Protein AF-0000000073338616 (afdb_homodimer)

Solvent-accessible surface area (backbone atoms only — not comparable to full-atom values): 48712 Å² total; per-residue (Å²): 132,84,77,79,71,78,73,76,82,76,60,36,50,66,53,36,49,52,51,50,52,51,29,48,53,42,44,72,71,44,60,38,63,40,71,64,49,29,47,50,42,41,52,28,52,43,48,50,47,70,75,36,46,68,61,51,37,50,21,42,26,72,34,26,40,39,27,63,56,53,41,44,52,71,22,52,46,48,40,41,49,54,34,52,51,46,61,71,43,41,71,65,68,59,46,63,42,81,29,71,71,54,80,80,52,50,64,52,50,32,31,36,37,63,33,46,58,44,40,33,39,36,37,20,33,50,67,50,46,66,30,55,43,43,48,61,45,49,15,33,36,67,28,23,33,18,38,37,38,30,45,24,61,71,19,50,48,42,34,51,48,48,58,58,47,45,57,75,52,38,60,53,71,42,46,40,66,48,74,52,51,70,65,33,50,51,20,50,48,72,49,84,44,50,28,37,39,37,37,48,51,58,72,60,47,28,51,52,39,36,41,25,14,78,56,51,29,50,68,33,34,39,32,24,37,60,5,42,28,35,47,53,69,88,54,66,56,67,61,54,36,53,37,50,43,39,27,20,41,60,32,56,22,9,39,35,52,57,16,50,40,32,35,38,26,25,66,85,42,44,60,59,48,51,53,46,39,53,55,51,46,34,65,35,37,39,92,55,45,78,72,30,71,69,43,27,31,46,62,42,68,67,60,41,50,53,54,50,51,39,45,62,36,70,76,40,46,77,24,54,78,39,67,71,50,73,37,76,93,70,29,34,61,26,68,23,36,27,51,61,50,57,74,85,36,71,61,60,71,50,61,66,64,35,38,55,38,41,30,36,68,37,91,45,71,73,54,50,51,59,59,52,63,72,50,69,30,11,23,24,36,29,40,35,63,74,50,65,68,58,52,53,49,46,69,74,66,50,67,36,10,24,38,28,32,45,50,52,63,60,58,76,76,28,50,63,35,51,47,33,19,35,54,64,1,18,35,55,46,26,45,58,64,40,18,28,49,67,34,31,40,67,24,18,36,31,40,42,53,84,63,80,77,57,70,66,80,42,58,63,80,45,72,68,35,42,48,40,50,52,19,48,73,63,72,39,65,67,42,36,57,38,28,76,69,73,69,110,132,87,76,78,71,76,72,76,81,77,60,37,50,67,53,38,50,52,51,52,51,50,29,48,54,41,46,71,71,44,60,36,64,40,71,64,50,30,45,50,40,41,52,28,51,42,48,50,47,69,76,36,44,67,59,50,37,50,21,42,27,72,33,27,40,40,28,64,56,54,41,44,53,72,21,52,46,48,38,41,49,53,34,51,50,45,61,74,43,40,70,65,68,58,45,62,42,80,30,71,70,53,79,81,51,50,65,51,50,34,31,34,37,63,35,44,59,43,40,31,40,36,37,21,32,50,68,50,46,66,30,54,44,45,48,62,46,49,14,33,36,68,28,23,34,18,38,36,37,31,43,25,59,70,19,49,49,43,35,53,47,48,59,57,48,45,57,75,52,37,61,54,72,41,47,42,67,49,75,51,51,69,65,33,50,51,21,50,48,72,50,83,44,52,30,39,39,38,36,48,49,56,71,60,47,27,51,51,39,35,40,24,14,78,55,51,27,50,68,33,34,40,31,23,37,60,6,42,29,36,46,54,70,87,52,65,56,66,60,51,36,53,36,49,43,39,26,21,40,60,32,53,22,10,36,36,52,58,17,52,40,31,36,37,27,25,66,86,42,44,60,59,50,51,53,46,39,54,54,50,46,34,66,35,36,40,94,56,45,79,72,28,71,71,43,27,32,46,63,42,68,68,60,40,51,53,54,48,51,39,46,61,37,70,76,40,47,76,26,54,79,41,66,71,48,72,37,78,94,70,29,33,61,24,68,23,39,27,52,62,51,60,75,86,38,72,63,60,72,51,62,67,64,36,38,56,38,41,30,37,69,37,92,47,72,73,55,48,50,58,60,52,63,73,51,69,32,11,23,24,36,30,39,35,61,74,49,66,68,57,52,53,50,45,68,74,66,50,67,37,9,25,37,29,31,46,49,53,65,60,58,76,76,27,51,62,34,51,48,34,19,36,54,65,1,18,35,55,45,24,45,58,67,39,18,29,50,66,34,32,41,67,23,17,35,30,41,43,54,84,64,81,77,58,70,67,79,40,59,63,79,44,72,68,35,41,49,40,49,53,19,48,71,64,68,40,65,66,41,36,56,36,29,76,69,71,69,110

Organism: Populus trichocarpa (NCBI:txid3694)

Nearest PDB structures (foldseek):
  4qgk-assembly1_B  TM=9.815E-01  e=1.025E-57  Homo sapiens
  8bb8-assembly1_A  TM=9.816E-01  e=1.025E-57  Homo sapiens
  4l2o-assembly1_B  TM=9.813E-01  e=5.324E-57  Homo sapiens
  6k0z-assembly1_A  TM=9.763E-01  e=3.280E-56  Staphylococcus aureus
  5myp-assembly1_B  TM=9.484E-01  e=8.365E-55  Trypanosoma brucei

Sequence (976 aa):
MATEEEKQMVFDVEAANMLTKELRDVFASGKTRSYEWRISQLKSMIKMCDEHEEDIVDALHQDLSKPKLESIVYEITMLKNSCTLAIKELKQWMMPEKAKTSLLTFPSSAEIVPEPLGVVLIISAWNYPFLLSLDPLVGAIAAGNAMVLKPSEFSPATSSLLAKLLPEYLDISSIKVVEGAVSETSALLEQKWDKIFYTGNGIVGRIVMAAAAKHLTPVVLELGGKSPAVVDSAIDLQIATRRLIAGKWGCNNGQACVSPDYIITTKDCADKLVDSLKKELETFYGKNPLESKDLSRIVNSKHFSRLTKLLDEDKVSRKIVYGGERDEANLKISPTILVDVPCDSLIMKEEIFGPLLPILIVSKIEDSFDMINSGTKPLAAYLFTNNKKLKEQFVMSVSAGGVVINDIAMHLAIHTLPFGGVGESGTGSYHGKFSFDAFSHKKAVLYRSFMGDAALRYPPYTRGKLRLMKAFMTSNFWTILRALFGRSMATEEEKQMVFDVEAANMLTKELRDVFASGKTRSYEWRISQLKSMIKMCDEHEEDIVDALHQDLSKPKLESIVYEITMLKNSCTLAIKELKQWMMPEKAKTSLLTFPSSAEIVPEPLGVVLIISAWNYPFLLSLDPLVGAIAAGNAMVLKPSEFSPATSSLLAKLLPEYLDISSIKVVEGAVSETSALLEQKWDKIFYTGNGIVGRIVMAAAAKHLTPVVLELGGKSPAVVDSAIDLQIATRRLIAGKWGCNNGQACVSPDYIITTKDCADKLVDSLKKELETFYGKNPLESKDLSRIVNSKHFSRLTKLLDEDKVSRKIVYGGERDEANLKISPTILVDVPCDSLIMKEEIFGPLLPILIVSKIEDSFDMINSGTKPLAAYLFTNNKKLKEQFVMSVSAGGVVINDIAMHLAIHTLPFGGVGESGTGSYHGKFSFDAFSHKKAVLYRSFMGDAALRYPPYTRGKLRLMKAFMTSNFWTILRALFGRS

Foldseek 3Di:
DPDPPPPPPDQALVNLVVLQVLQQVVVVVVQLVDPVQLLQQLVLLLVLCVVCVVLQLVLCCVQWLAFSCCSCPVASVLSNVLSVLLNVCLVVLQDWAWDDDAPLFPPKTKTWGWAFQEEEEEEFDQLSQRRRQCSLVNLNSSSRYFYETETAVLSVSNLVVCQPRSVVRHDCSRYYYDYDHDRNVVSNLQDAGQEYEYEEALVVVVVSVVSNVVNVHYYFYQHAFQAEEEEEPDFPLLLLLVQLCCQQFVRSQNLDRQRHLEYEYAPVCVVVNVVSNVVVLCVVQNPDNQPRSNGIADSDLVLLVVLLVLCPPPQRVVQWPDFQDADNVRRHGGQTEGEARDCPRPSNQTRSSHRYYYYHHDNDSVVVLVVQVVDWAGQEYEYEDPDPVVVVCNVVRHHWVYYDYSHTPCVSVPQPDWRHTDGSSTDATDHNSSSNVSRIDGDMDMDHDPPDDDPLVDDPHDPLSVQQVVQVVVSPPVSNVCSVVVND/DPPPPPPPPDQALVNLVVLQVLQQVVVVVVQLVDPVQLLQQLVLLLVLCVVCVVLQLVLCCVQWLAFSCCSCPVASVLSNVLSVLLNVCLVVLQDWAWDDDAPLFPPKTKTWGWAFQEEEEEEFDQLSQRRRQCSLVNLNSSSRYFYETETAVLSVSNLVVCQVRSVVRHDCSRYHYDYDHDRNVVSNLQDAGQEYEYEEALVVVVVSVVSNVVNVHYYFYQHAFQAEEEEEPDFPLLLLLLQLCCQQFVRSQNLDRQRHLEYEYAPVCVVVNVVSNVVVLCVVQNPDNQPRSNGIADSDLVLLVVLLVLCPDPQRVVQWPDFQDADNVRRHGGQTEGEARDCPRPSNQTRSSHRYYYYHHDNDSVVVLVVQVVDWAGQEYEYEDPDPVVVVCNVVRHHWVYYDYSHTPCVSSVQPDWRHTDGSSTDATDHNSSSNVSRIDGDMDMDHDPPDDDPLVDDPHDPLSVLQVVQVVVPPPVSNVCSVVVND

Secondary structure (DSSP, 8-state):
------------HHHHHHHHHHHHHHHHTTGGGSHHHHHHHHHHHHHHHHHTHHHHHHHHHHHH---HHHHIIIIIIHHHHHHHHHHHHHHHHHSPEEE---GGG-SEEEEEEEEE-SEEEEE--SSSTTHHHHHHHHHHHHHT-EEEEE--TTSHHHHHHHHHHHHHHS-TTTEEE---SHHHHHHHHTS--SEEEEES-HHHHHHHHHHHHTTT--EEEE-----EEEE-SSS-HHHHHHHHHHHHTTTTTT-STTS--EEEEEHHHHHHHHHHHHHHHHHHH-S-GGG-TTSPPPSSHHHHHHHHHHHHSHHHHTTEEE---EEGGGTEE--EEEES--TTSGGGTS---SSEEEEEEESSTTHHHHHHHTSPPPSEEEEE-S-HHHHHHHHHH---SEEEESSSSGGGG-TTS-B---GGGEE--BSHHHHHHHTEEEEEEEEE-SS---GGGSSSP-HHHHHHHHHHHT--HHHHHHHHTT--/------------HHHHHHHHHHHHHHHHTTGGGSHHHHHHHHHHHHHHHHHTHHHHHHHHHHHH---HHHHIIIIIIHHHHHHHHHHHHHHHHHSPEEE---GGG-SEEEEEEEEE-SEEEEE--SSSTTHHHHHHHHHHHHHT-EEEEE--TTSHHHHHHHHHHHHHHS-TTTEEE---SHHHHHHHHTS--SEEEEES-HHHHHHHHHHHHTTT--EEEE-----EEEE-SSS-HHHHHHHHHHHHTTTTTT-STTS--EEEEEHHHHHHHHHHHHHHHHHHH-S-GGG-TTSPPPSSHHHHHHHHHHHHSHHHHTTEEE---EEGGGTEE--EEEES--TTSGGGTS---SSEEEEEEESSTTHHHHHHHTSPPPSEEEEE-S-HHHHHHHHHH---SEEEESSSSGGGG-TTS-B---GGGEE--BSHHHHHHHTEEEEEEEEE-SS---GGGSSSP-HHHHHHHHHHHT--HHHHHHHHTT--

Radius of gyration: 30.18 Å; Cα contacts (8 Å, |Δi|>4): 2158; chains: 2; bounding box: 87×86×74 Å

Structure (mmCIF, N/CA/C/O backbone):
data_AF-0000000073338616-model_v1
#
loop_
_entity.id
_entity.type
_entity.pdbx_description
1 polymer 'Aldehyde dehydrogenase'
#
loop_
_atom_site.group_PDB
_atom_site.id
_atom_site.type_symbol
_atom_site.label_atom_id
_atom_site.label_alt_id
_atom_site.label_comp_id
_atom_site.label_asym_id
_atom_site.label_entity_id
_atom_site.label_seq_id
_atom_site.pdbx_PDB_ins_code
_atom_site.Cartn_x
_atom_site.Cartn_y
_atom_site.Cartn_z
_atom_site.occupancy
_atom_site.B_iso_or_equiv
_atom_site.auth_seq_id
_atom_site.auth_comp_id
_atom_site.auth_asym_id
_atom_site.auth_atom_id
_atom_site.pdbx_PDB_model_num
ATOM 1 N N . MET A 1 1 ? 42.938 -33.031 24.891 1 24.83 1 MET A N 1
ATOM 2 C CA . MET A 1 1 ? 42.938 -31.828 24.062 1 24.83 1 MET A CA 1
ATOM 3 C C . MET A 1 1 ? 41.531 -31.562 23.5 1 24.83 1 MET A C 1
ATOM 5 O O . MET A 1 1 ? 41 -32.375 22.75 1 24.83 1 MET A O 1
ATOM 9 N N . ALA A 1 2 ? 40.625 -30.859 24.406 1 35.88 2 ALA A N 1
ATOM 10 C CA . ALA A 1 2 ? 39.219 -30.594 24.25 1 35.88 2 ALA A CA 1
ATOM 11 C C . ALA A 1 2 ? 38.906 -29.984 22.891 1 35.88 2 ALA A C 1
ATOM 13 O O . ALA A 1 2 ? 39.531 -29 22.484 1 35.88 2 ALA A O 1
ATOM 14 N N . THR A 1 3 ? 38.469 -30.734 21.828 1 32.78 3 THR A N 1
ATOM 15 C CA . THR A 1 3 ? 38.062 -30.453 20.469 1 32.78 3 THR A CA 1
ATOM 16 C C . THR A 1 3 ? 37.125 -29.25 20.422 1 32.78 3 THR A C 1
ATOM 18 O O . THR A 1 3 ? 36.094 -29.219 21.125 1 32.78 3 THR A O 1
ATOM 21 N N . GLU A 1 4 ? 37.594 -27.984 20.203 1 34.09 4 GLU A N 1
ATOM 22 C CA . GLU A 1 4 ? 36.875 -26.703 20.141 1 34.09 4 GLU A CA 1
ATOM 23 C C . GLU A 1 4 ? 35.656 -26.797 19.219 1 34.09 4 GLU A C 1
ATOM 25 O O . GLU A 1 4 ? 35.812 -27.078 18.031 1 34.09 4 GLU A O 1
ATOM 30 N N . GLU A 1 5 ? 34.562 -27.344 19.562 1 35.03 5 GLU A N 1
ATOM 31 C CA . GLU A 1 5 ? 33.25 -27.25 18.891 1 35.03 5 GLU A CA 1
ATOM 32 C C . GLU A 1 5 ? 33.031 -25.859 18.312 1 35.03 5 GLU A C 1
ATOM 34 O O . GLU A 1 5 ? 33.125 -24.859 19.031 1 35.03 5 GLU A O 1
ATOM 39 N N . GLU A 1 6 ? 33.469 -25.547 17.094 1 36.47 6 GLU A N 1
ATOM 40 C CA . GLU A 1 6 ? 33.094 -24.328 16.391 1 36.47 6 GLU A CA 1
ATOM 41 C C . GLU A 1 6 ? 31.672 -23.875 16.734 1 36.47 6 GLU A C 1
ATOM 43 O O . GLU A 1 6 ? 30.719 -24.609 16.484 1 36.47 6 GLU A O 1
ATOM 48 N N . LYS A 1 7 ? 31.469 -23.328 17.812 1 40.22 7 LYS A N 1
ATOM 49 C CA . LYS A 1 7 ? 30.219 -22.688 18.219 1 40.22 7 LYS A CA 1
ATOM 50 C C . LYS A 1 7 ? 29.547 -21.984 17.031 1 40.22 7 LYS A C 1
ATOM 52 O O . LYS A 1 7 ? 30.078 -21 16.516 1 40.22 7 LYS A O 1
ATOM 57 N N . GLN A 1 8 ? 28.953 -22.594 16.016 1 47.03 8 GLN A N 1
ATOM 58 C CA . GLN A 1 8 ? 28.141 -21.984 14.969 1 47.03 8 GLN A CA 1
ATOM 59 C C . GLN A 1 8 ? 27.328 -20.812 15.516 1 47.03 8 GLN A C 1
ATOM 61 O O . GLN A 1 8 ? 26.547 -20.969 16.438 1 47.03 8 GLN A O 1
ATOM 66 N N . MET A 1 9 ? 27.734 -19.609 15.508 1 59.09 9 MET A N 1
ATOM 67 C CA . MET A 1 9 ? 27.156 -18.375 16 1 59.09 9 MET A CA 1
ATOM 68 C C . MET A 1 9 ? 25.703 -18.234 15.57 1 59.09 9 MET A C 1
ATOM 70 O O . MET A 1 9 ? 25.391 -18.266 14.375 1 59.09 9 MET A O 1
ATOM 74 N N . VAL A 1 10 ? 24.703 -18.562 16.484 1 81.25 10 VAL A N 1
ATOM 75 C CA . VAL A 1 10 ? 23.25 -18.516 16.344 1 81.25 10 VAL A CA 1
ATOM 76 C C . VAL A 1 10 ? 22.797 -17.078 16.062 1 81.25 10 VAL A C 1
ATOM 78 O O . VAL A 1 10 ? 23.188 -16.156 16.766 1 81.25 10 VAL A O 1
ATOM 81 N N . PHE A 1 11 ? 22.266 -16.828 14.883 1 94.56 11 PHE A N 1
ATOM 82 C CA . PHE A 1 11 ? 21.672 -15.531 14.547 1 94.56 11 PHE A CA 1
ATOM 83 C C . PHE A 1 11 ? 20.469 -15.242 15.43 1 94.56 11 PHE A C 1
ATOM 85 O O . PHE A 1 11 ? 19.391 -15.789 15.195 1 94.56 11 PHE A O 1
ATOM 92 N N . ASP A 1 12 ? 20.656 -14.5 16.531 1 96.12 12 ASP A N 1
ATOM 93 C CA . ASP A 1 12 ? 19.594 -14.172 17.469 1 96.12 12 ASP A CA 1
ATOM 94 C C . ASP A 1 12 ? 19.172 -12.711 17.328 1 96.12 12 ASP A C 1
ATOM 96 O O . ASP A 1 12 ? 19.547 -12.031 16.375 1 96.12 12 ASP A O 1
ATOM 100 N N . VAL A 1 13 ? 18.406 -12.25 18.219 1 97.12 13 VAL A N 1
ATOM 101 C CA . VAL A 1 13 ? 17.812 -10.914 18.172 1 97.12 13 VAL A CA 1
ATOM 102 C C . VAL A 1 13 ? 18.922 -9.859 18.219 1 97.12 13 VAL A C 1
ATOM 104 O O . VAL A 1 13 ? 18.844 -8.844 17.531 1 97.12 13 VAL A O 1
ATOM 107 N N . GLU A 1 14 ? 19.969 -10.055 19.016 1 97.25 14 GLU A N 1
ATOM 108 C CA . GLU A 1 14 ? 21.078 -9.117 19.141 1 97.25 14 GLU A CA 1
ATOM 109 C C . GLU A 1 14 ? 21.844 -9.008 17.812 1 97.25 14 GLU A C 1
ATOM 111 O O . GLU A 1 14 ? 22.219 -7.914 17.391 1 97.25 14 GLU A O 1
ATOM 116 N N . ALA A 1 15 ? 22.078 -10.211 17.25 1 97.75 15 ALA A N 1
ATOM 117 C CA . ALA A 1 15 ? 22.734 -10.234 15.945 1 97.75 15 ALA A CA 1
ATOM 118 C C . ALA A 1 15 ? 21.906 -9.484 14.898 1 97.75 15 ALA A C 1
ATOM 120 O O . ALA A 1 15 ? 22.453 -8.734 14.086 1 97.75 15 ALA A O 1
ATOM 121 N N . ALA A 1 16 ? 20.641 -9.695 14.906 1 98.44 16 ALA A N 1
ATOM 122 C CA . ALA A 1 16 ? 19.734 -9.008 13.984 1 98.44 16 ALA A CA 1
ATOM 123 C C . ALA A 1 16 ? 19.781 -7.5 14.203 1 98.44 16 ALA A C 1
ATOM 125 O O . ALA A 1 16 ? 19.766 -6.727 13.25 1 98.44 16 ALA A O 1
ATOM 126 N N . ASN A 1 17 ? 19.766 -7.09 15.461 1 98.12 17 ASN A N 1
ATOM 127 C CA . ASN A 1 17 ? 19.844 -5.676 15.797 1 98.12 17 ASN A CA 1
ATOM 128 C C . ASN A 1 17 ? 21.125 -5.031 15.273 1 98.12 17 ASN A C 1
ATOM 130 O O . ASN A 1 17 ? 21.078 -3.924 14.727 1 98.12 17 ASN A O 1
ATOM 134 N N . MET A 1 18 ? 22.266 -5.719 15.445 1 98.06 18 MET A N 1
ATOM 135 C CA . MET A 1 18 ? 23.531 -5.211 14.945 1 98.06 18 MET A CA 1
ATOM 136 C C . MET A 1 18 ? 23.516 -5.102 13.43 1 98.06 18 MET A C 1
ATOM 138 O O . MET A 1 18 ? 24 -4.109 12.867 1 98.06 18 MET A O 1
ATOM 142 N N . LEU A 1 19 ? 23 -6.129 12.844 1 98.44 19 LEU A N 1
ATOM 143 C CA . LEU A 1 19 ? 22.891 -6.156 11.391 1 98.44 19 LEU A CA 1
ATOM 144 C C . LEU A 1 19 ? 22.078 -4.977 10.883 1 98.44 19 LEU A C 1
ATOM 146 O O . LEU A 1 19 ? 22.469 -4.293 9.938 1 98.44 19 LEU A O 1
ATOM 150 N N . THR A 1 20 ? 20.922 -4.691 11.453 1 98.31 20 THR A N 1
ATOM 151 C CA . THR A 1 20 ? 20.047 -3.613 11.016 1 98.31 20 THR A CA 1
ATOM 152 C C . THR A 1 20 ? 20.703 -2.254 11.25 1 98.31 20 THR A C 1
ATOM 154 O O . THR A 1 20 ? 20.562 -1.341 10.43 1 98.31 20 THR A O 1
ATOM 157 N N . LYS A 1 21 ? 21.391 -2.098 12.359 1 98 21 LYS A N 1
ATOM 158 C CA . LYS A 1 21 ? 22.109 -0.856 12.633 1 98 21 LYS A CA 1
ATOM 159 C C . LYS A 1 21 ? 23.172 -0.583 11.57 1 98 21 LYS A C 1
ATOM 161 O O . LYS A 1 21 ? 23.297 0.547 11.094 1 98 21 LYS A O 1
ATOM 166 N N . GLU A 1 22 ? 23.891 -1.65 11.234 1 98.38 22 GLU A N 1
ATOM 167 C CA . GLU A 1 22 ? 24.906 -1.525 10.188 1 98.38 22 GLU A CA 1
ATOM 168 C C . GLU A 1 22 ? 24.281 -1.097 8.867 1 98.38 22 GLU A C 1
ATOM 170 O O . GLU A 1 22 ? 24.812 -0.221 8.18 1 98.38 22 GLU A O 1
ATOM 175 N N . LEU A 1 23 ? 23.219 -1.698 8.5 1 98.75 23 LEU A N 1
ATOM 176 C CA . LEU A 1 23 ? 22.547 -1.386 7.246 1 98.75 23 LEU A CA 1
ATOM 177 C C . LEU A 1 23 ? 22 0.04 7.262 1 98.75 23 LEU A C 1
ATOM 179 O O . LEU A 1 23 ? 22.031 0.729 6.238 1 98.75 23 LEU A O 1
ATOM 183 N N . ARG A 1 24 ? 21.453 0.488 8.375 1 97.81 24 ARG A N 1
ATOM 184 C CA . ARG A 1 24 ? 20.953 1.852 8.492 1 97.81 24 ARG A CA 1
ATOM 185 C C . ARG A 1 24 ? 22.078 2.869 8.312 1 97.81 24 ARG A C 1
ATOM 187 O O . ARG A 1 24 ? 21.875 3.922 7.703 1 97.81 24 ARG A O 1
ATOM 194 N N . ASP A 1 25 ? 23.234 2.555 8.898 1 97.38 25 ASP A N 1
ATOM 195 C CA . ASP A 1 25 ? 24.391 3.432 8.727 1 97.38 25 ASP A CA 1
ATOM 196 C C . ASP A 1 25 ? 24.781 3.539 7.258 1 97.38 25 ASP A C 1
ATOM 198 O O . ASP A 1 25 ? 25.078 4.633 6.762 1 97.38 25 ASP A O 1
ATOM 202 N N . VAL A 1 26 ? 24.812 2.414 6.59 1 97.88 26 VAL A N 1
ATOM 203 C CA . VAL A 1 26 ? 25.172 2.396 5.176 1 97.88 26 VAL A CA 1
ATOM 204 C C . VAL A 1 26 ? 24.141 3.186 4.371 1 97.88 26 VAL A C 1
ATOM 206 O O . VAL A 1 26 ? 24.5 3.994 3.512 1 97.88 26 VAL A O 1
ATOM 209 N N . PHE A 1 27 ? 22.891 3.01 4.613 1 97.69 27 PHE A N 1
ATOM 210 C CA . PHE A 1 27 ? 21.844 3.738 3.918 1 97.69 27 PHE A CA 1
ATOM 211 C C . PHE A 1 27 ? 21.984 5.238 4.145 1 97.69 27 PHE A C 1
ATOM 213 O O . PHE A 1 27 ? 21.828 6.031 3.213 1 97.69 27 PHE A O 1
ATOM 220 N N . ALA A 1 28 ? 22.25 5.602 5.352 1 95.31 28 ALA A N 1
ATOM 221 C CA . ALA A 1 28 ? 22.359 7.008 5.734 1 95.31 28 ALA A CA 1
ATOM 222 C C . ALA A 1 28 ? 23.516 7.684 4.996 1 95.31 28 ALA A C 1
ATOM 224 O O . ALA A 1 28 ? 23.484 8.898 4.758 1 95.31 28 ALA A O 1
ATOM 225 N N . SER A 1 29 ? 24.5 6.883 4.637 1 95.31 29 SER A N 1
ATOM 226 C CA . SER A 1 29 ? 25.641 7.434 3.91 1 95.31 29 SER A CA 1
ATOM 227 C C . SER A 1 29 ? 25.25 7.867 2.504 1 95.31 29 SER A C 1
ATOM 229 O O . SER A 1 29 ? 25.984 8.602 1.843 1 95.31 29 SER A O 1
ATOM 231 N N . GLY A 1 30 ? 24.125 7.352 1.979 1 95.5 30 GLY A N 1
ATOM 232 C CA . GLY A 1 30 ? 23.641 7.68 0.644 1 95.5 30 GLY A CA 1
ATOM 233 C C . GLY A 1 30 ? 24.203 6.758 -0.428 1 95.5 30 GLY A C 1
ATOM 234 O O . GLY A 1 30 ? 23.922 6.949 -1.616 1 95.5 30 GLY A O 1
ATOM 235 N N . LYS A 1 31 ? 24.859 5.699 -0.019 1 96.56 31 LYS A N 1
ATOM 236 C CA . LYS A 1 31 ? 25.547 4.805 -0.946 1 96.56 31 LYS A CA 1
ATOM 237 C C . LYS A 1 31 ? 24.578 4.203 -1.955 1 96.56 31 LYS A C 1
ATOM 239 O O . LYS A 1 31 ? 24.859 4.156 -3.152 1 96.56 31 LYS A O 1
ATOM 244 N N . THR A 1 32 ? 23.422 3.852 -1.486 1 98.25 32 THR A N 1
ATOM 245 C CA . THR A 1 32 ? 22.5 3.098 -2.328 1 98.25 32 THR A CA 1
ATOM 246 C C . THR A 1 32 ? 21.656 4.039 -3.176 1 98.25 32 THR A C 1
ATOM 248 O O . THR A 1 32 ? 20.875 3.594 -4.031 1 98.25 32 THR A O 1
ATOM 251 N N . ARG A 1 33 ? 21.766 5.348 -3.025 1 96.5 33 ARG A N 1
ATOM 252 C CA . ARG A 1 33 ? 20.891 6.324 -3.66 1 96.5 33 ARG A CA 1
ATOM 253 C C . ARG A 1 33 ? 21.312 6.582 -5.102 1 96.5 33 ARG A C 1
ATOM 255 O O . ARG A 1 33 ? 20.484 6.969 -5.938 1 96.5 33 ARG A O 1
ATOM 262 N N . SER A 1 34 ? 22.547 6.355 -5.387 1 97.19 34 SER A N 1
ATOM 263 C CA . SER A 1 34 ? 23.062 6.762 -6.691 1 97.19 34 SER A CA 1
ATOM 264 C C . SER A 1 34 ? 22.594 5.816 -7.793 1 97.19 34 SER A C 1
ATOM 266 O O . SER A 1 34 ? 22.422 4.617 -7.562 1 97.19 34 SER A O 1
ATOM 268 N N . TYR A 1 35 ? 22.375 6.445 -9 1 98.31 35 TYR A N 1
ATOM 269 C CA . TYR A 1 35 ? 22.047 5.691 -10.203 1 98.31 35 TYR A CA 1
ATOM 270 C C . TYR A 1 35 ? 23.109 4.641 -10.5 1 98.31 35 TYR A C 1
ATOM 272 O O . TYR A 1 35 ? 22.781 3.488 -10.805 1 98.31 35 TYR A O 1
ATOM 280 N N . GLU A 1 36 ? 24.359 4.941 -10.273 1 98.62 36 GLU A N 1
ATOM 281 C CA . GLU A 1 36 ? 25.484 4.078 -10.609 1 98.62 36 GLU A CA 1
ATOM 282 C C . GLU A 1 36 ? 25.531 2.846 -9.711 1 98.62 36 GLU A C 1
ATOM 284 O O . GLU A 1 36 ? 25.766 1.732 -10.18 1 98.62 36 GLU A O 1
ATOM 289 N N . TRP A 1 37 ? 25.312 3.072 -8.453 1 98.75 37 TRP A N 1
ATOM 290 C CA . TRP A 1 37 ? 25.281 1.941 -7.531 1 98.75 37 TRP A CA 1
ATOM 291 C C . TRP A 1 37 ? 24.188 0.951 -7.918 1 98.75 37 TRP A C 1
ATOM 293 O O . TRP A 1 37 ? 24.438 -0.256 -7.992 1 98.75 37 TRP A O 1
ATOM 303 N N . ARG A 1 38 ? 23.031 1.454 -8.211 1 98.88 38 ARG A N 1
ATOM 304 C CA . ARG A 1 38 ? 21.875 0.627 -8.547 1 98.88 38 ARG A CA 1
ATOM 305 C C . ARG A 1 38 ? 22.141 -0.191 -9.805 1 98.88 38 ARG A C 1
ATOM 307 O O . ARG A 1 38 ? 21.938 -1.408 -9.812 1 98.88 38 ARG A O 1
ATOM 314 N N . ILE A 1 39 ? 22.656 0.461 -10.828 1 98.88 39 ILE A N 1
ATOM 315 C CA . ILE A 1 39 ? 22.938 -0.187 -12.102 1 98.88 39 ILE A CA 1
ATOM 316 C C . ILE A 1 39 ? 24 -1.267 -11.906 1 98.88 39 ILE A C 1
ATOM 318 O O . ILE A 1 39 ? 23.875 -2.375 -12.43 1 98.88 39 ILE A O 1
ATOM 322 N N . SER A 1 40 ? 24.984 -0.965 -11.133 1 98.88 40 SER A N 1
ATOM 323 C CA . SER A 1 40 ? 26.062 -1.909 -10.922 1 98.88 40 SER A CA 1
ATOM 324 C C . SER A 1 40 ? 25.578 -3.188 -10.25 1 98.88 40 SER A C 1
ATOM 326 O O . SER A 1 40 ? 26 -4.285 -10.609 1 98.88 40 SER A O 1
ATOM 328 N N . GLN A 1 41 ? 24.719 -3.053 -9.25 1 98.94 41 GLN A N 1
ATOM 329 C CA . GLN A 1 41 ? 24.172 -4.227 -8.578 1 98.94 41 GLN A CA 1
ATOM 330 C C . GLN A 1 41 ? 23.344 -5.078 -9.539 1 98.94 41 GLN A C 1
ATOM 332 O O . GLN A 1 41 ? 23.484 -6.301 -9.57 1 98.94 41 GLN A O 1
ATOM 337 N N . LEU A 1 42 ? 22.5 -4.422 -10.359 1 98.94 42 LEU A N 1
ATOM 338 C CA . LEU A 1 42 ? 21.609 -5.129 -11.281 1 98.94 42 LEU A CA 1
ATOM 339 C C . LEU A 1 42 ? 22.422 -5.859 -12.352 1 98.94 42 LEU A C 1
ATOM 341 O O . LEU A 1 42 ? 22.125 -7.008 -12.68 1 98.94 42 LEU A O 1
ATOM 345 N N . LYS A 1 43 ? 23.422 -5.227 -12.867 1 98.88 43 LYS A N 1
ATOM 346 C CA . LYS A 1 43 ? 24.297 -5.859 -13.852 1 98.88 43 LYS A CA 1
ATOM 347 C C . LYS A 1 43 ? 25.031 -7.047 -13.25 1 98.88 43 LYS A C 1
ATOM 349 O O . LYS A 1 43 ? 25.219 -8.078 -13.906 1 98.88 43 LYS A O 1
ATOM 354 N N . SER A 1 44 ? 25.453 -6.895 -12.008 1 98.88 44 SER A N 1
ATOM 355 C CA . SER A 1 44 ? 26.156 -7.969 -11.32 1 98.88 44 SER A CA 1
ATOM 356 C C . SER A 1 44 ? 25.25 -9.18 -11.109 1 98.88 44 SER A C 1
ATOM 358 O O . SER A 1 44 ? 25.719 -10.32 -11.133 1 98.88 44 SER A O 1
ATOM 360 N N . MET A 1 45 ? 24.031 -8.938 -10.883 1 98.81 45 MET A N 1
ATOM 361 C CA . MET A 1 45 ? 23.094 -10.039 -10.742 1 98.81 45 MET A CA 1
ATOM 362 C C . MET A 1 45 ? 22.984 -10.828 -12.047 1 98.81 45 MET A C 1
ATOM 364 O O . MET A 1 45 ? 22.938 -12.055 -12.031 1 98.81 45 MET A O 1
ATOM 368 N N . ILE A 1 46 ? 22.891 -10.078 -13.164 1 98.75 46 ILE A N 1
ATOM 369 C CA . ILE A 1 46 ? 22.859 -10.734 -14.469 1 98.75 46 ILE A CA 1
ATOM 370 C C . ILE A 1 46 ? 24.125 -11.547 -14.672 1 98.75 46 ILE A C 1
ATOM 372 O O . ILE A 1 46 ? 24.078 -12.703 -15.102 1 98.75 46 ILE A O 1
ATOM 376 N N . LYS A 1 47 ? 25.25 -10.977 -14.305 1 98.81 47 LYS A N 1
ATOM 377 C CA . LYS A 1 47 ? 26.531 -11.648 -14.422 1 98.81 47 LYS A CA 1
ATOM 378 C C . LYS A 1 47 ? 26.562 -12.922 -13.586 1 98.81 47 LYS A C 1
ATOM 380 O O . LYS A 1 47 ? 27.047 -13.961 -14.039 1 98.81 47 LYS A O 1
ATOM 385 N N . MET A 1 48 ? 26.078 -12.836 -12.398 1 98.81 48 MET A N 1
ATOM 386 C CA . MET A 1 48 ? 25.984 -13.984 -11.508 1 98.81 48 MET A CA 1
ATOM 387 C C . MET A 1 48 ? 25.188 -15.117 -12.156 1 98.81 48 MET A C 1
ATOM 389 O O . MET A 1 48 ? 25.609 -16.266 -12.133 1 98.81 48 MET A O 1
ATOM 393 N N . CYS A 1 49 ? 24.094 -14.766 -12.766 1 98.56 49 CYS A N 1
ATOM 394 C CA . CYS A 1 49 ? 23.25 -15.75 -13.43 1 98.56 49 CYS A CA 1
ATOM 395 C C . CYS A 1 49 ? 23.984 -16.406 -14.594 1 98.56 49 CYS A C 1
ATOM 397 O O . CYS A 1 49 ? 23.906 -17.609 -14.789 1 98.56 49 CYS A O 1
ATOM 399 N N . ASP A 1 50 ? 24.641 -15.586 -15.336 1 98.12 50 ASP A N 1
ATOM 400 C CA . ASP A 1 50 ? 25.344 -16.078 -16.516 1 98.12 50 ASP A CA 1
ATOM 401 C C . ASP A 1 50 ? 26.5 -17 -16.109 1 98.12 50 ASP A C 1
ATOM 403 O O . ASP A 1 50 ? 26.703 -18.047 -16.734 1 98.12 50 ASP A O 1
ATOM 407 N N . GLU A 1 51 ? 27.203 -16.656 -15.102 1 98.69 51 GLU A N 1
ATOM 408 C CA . GLU A 1 51 ? 28.406 -17.375 -14.711 1 98.69 51 GLU A CA 1
ATOM 409 C C . GLU A 1 51 ? 28.078 -18.625 -13.898 1 98.69 51 GLU A C 1
ATOM 411 O O . GLU A 1 51 ? 28.875 -19.562 -13.828 1 98.69 51 GLU A O 1
ATOM 416 N N . HIS A 1 52 ? 26.922 -18.656 -13.305 1 98.69 52 HIS A N 1
ATOM 417 C CA . HIS A 1 52 ? 26.625 -19.766 -12.398 1 98.69 52 HIS A CA 1
ATOM 418 C C . HIS A 1 52 ? 25.312 -20.438 -12.773 1 98.69 52 HIS A C 1
ATOM 420 O O . HIS A 1 52 ? 24.609 -20.969 -11.906 1 98.69 52 HIS A O 1
ATOM 426 N N . GLU A 1 53 ? 24.922 -20.359 -14.008 1 98.38 53 GLU A N 1
ATOM 427 C CA . GLU A 1 53 ? 23.656 -20.953 -14.461 1 98.38 53 GLU A CA 1
ATOM 428 C C . GLU A 1 53 ? 23.547 -22.406 -14.039 1 98.38 53 GLU A C 1
ATOM 430 O O . GLU A 1 53 ? 22.516 -22.828 -13.492 1 98.38 53 GLU A O 1
ATOM 435 N N . GLU A 1 54 ? 24.609 -23.203 -14.234 1 98.5 54 GLU A N 1
ATOM 436 C CA . GLU A 1 54 ? 24.578 -24.625 -13.93 1 98.5 54 GLU A CA 1
ATOM 437 C C . GLU A 1 54 ? 24.516 -24.875 -12.43 1 98.5 54 GLU A C 1
ATOM 439 O O . GLU A 1 54 ? 23.859 -25.812 -11.977 1 98.5 54 GLU A O 1
ATOM 444 N N . ASP A 1 55 ? 25.219 -24.031 -11.633 1 98.81 55 ASP A N 1
ATOM 445 C CA . ASP A 1 55 ? 25.141 -24.125 -10.18 1 98.81 55 ASP A CA 1
ATOM 446 C C . ASP A 1 55 ? 23.719 -23.906 -9.688 1 98.81 55 ASP A C 1
ATOM 448 O O . ASP A 1 55 ? 23.25 -24.594 -8.781 1 98.81 55 ASP A O 1
ATOM 452 N N . ILE A 1 56 ? 23.078 -22.969 -10.289 1 98.94 56 ILE A N 1
ATOM 453 C CA . ILE A 1 56 ? 21.703 -22.641 -9.922 1 98.94 56 ILE A CA 1
ATOM 454 C C . ILE A 1 56 ? 20.781 -23.797 -10.297 1 98.94 56 ILE A C 1
ATOM 456 O O . ILE A 1 56 ? 19.953 -24.234 -9.484 1 98.94 56 ILE A O 1
ATOM 460 N N . VAL A 1 57 ? 20.938 -24.328 -11.492 1 98.75 57 VAL A N 1
ATOM 461 C CA . VAL A 1 57 ? 20.125 -25.453 -11.961 1 98.75 57 VAL A CA 1
ATOM 462 C C . VAL A 1 57 ? 20.312 -26.641 -11.031 1 98.75 57 VAL A C 1
ATOM 464 O O . VAL A 1 57 ? 19.328 -27.297 -10.656 1 98.75 57 VAL A O 1
ATOM 467 N N . ASP A 1 58 ? 21.547 -26.875 -10.656 1 98.88 58 ASP A N 1
ATOM 468 C CA . ASP A 1 58 ? 21.859 -28 -9.781 1 98.88 58 ASP A CA 1
ATOM 469 C C . ASP A 1 58 ? 21.203 -27.844 -8.414 1 98.88 58 ASP A C 1
ATOM 471 O O . ASP A 1 58 ? 20.656 -28.797 -7.859 1 98.88 58 ASP A O 1
ATOM 475 N N . ALA A 1 59 ? 21.281 -26.625 -7.852 1 98.94 59 ALA A N 1
ATOM 476 C CA . ALA A 1 59 ? 20.656 -26.359 -6.551 1 98.94 59 ALA A CA 1
ATOM 477 C C . ALA A 1 59 ? 19.156 -26.562 -6.609 1 98.94 59 ALA A C 1
ATOM 479 O O . ALA A 1 59 ? 18.562 -27.172 -5.711 1 98.94 59 ALA A O 1
ATOM 480 N N . LEU A 1 60 ? 18.531 -26.109 -7.66 1 98.88 60 LEU A N 1
ATOM 481 C CA . LEU A 1 60 ? 17.078 -26.25 -7.832 1 98.88 60 LEU A CA 1
ATOM 482 C C . LEU A 1 60 ? 16.703 -27.719 -8.008 1 98.88 60 LEU A C 1
ATOM 484 O O . LEU A 1 60 ? 15.648 -28.156 -7.531 1 98.88 60 LEU A O 1
ATOM 488 N N . HIS A 1 61 ? 17.578 -28.438 -8.711 1 98.75 61 HIS A N 1
ATOM 489 C CA . HIS A 1 61 ? 17.328 -29.859 -8.867 1 98.75 61 HIS A CA 1
ATOM 490 C C . HIS A 1 61 ? 17.453 -30.594 -7.527 1 98.75 61 HIS A C 1
ATOM 492 O O . HIS A 1 61 ? 16.656 -31.469 -7.215 1 98.75 61 HIS A O 1
ATOM 498 N N . GLN A 1 62 ? 18.422 -30.219 -6.801 1 98.69 62 GLN A N 1
ATOM 499 C CA . GLN A 1 62 ? 18.641 -30.844 -5.496 1 98.69 62 GLN A CA 1
ATOM 500 C C . GLN A 1 62 ? 17.453 -30.578 -4.57 1 98.69 62 GLN A C 1
ATOM 502 O O . GLN A 1 62 ? 17.016 -31.484 -3.834 1 98.69 62 GLN A O 1
ATOM 507 N N . ASP A 1 63 ? 16.891 -29.406 -4.578 1 98.69 63 ASP A N 1
ATOM 508 C CA . ASP A 1 63 ? 15.82 -29.016 -3.674 1 98.69 63 ASP A CA 1
ATOM 509 C C . ASP A 1 63 ? 14.477 -29.578 -4.148 1 98.69 63 ASP A C 1
ATOM 511 O O . ASP A 1 63 ? 13.648 -30 -3.332 1 98.69 63 ASP A O 1
ATOM 515 N N . LEU A 1 64 ? 14.273 -29.625 -5.523 1 98.62 64 LEU A N 1
ATOM 516 C CA . LEU A 1 64 ? 12.914 -29.812 -6.012 1 98.62 64 LEU A CA 1
ATOM 517 C C . LEU A 1 64 ? 12.891 -30.797 -7.172 1 98.62 64 LEU A C 1
ATOM 519 O O . LEU A 1 64 ? 11.828 -31.062 -7.742 1 98.62 64 LEU A O 1
ATOM 523 N N . SER A 1 65 ? 14.047 -31.375 -7.562 1 98.31 65 SER A N 1
ATOM 524 C CA . SER A 1 65 ? 14.156 -32.125 -8.805 1 98.31 65 SER A CA 1
ATOM 525 C C . SER A 1 65 ? 13.562 -31.359 -9.977 1 98.31 65 SER A C 1
ATOM 527 O O . SER A 1 65 ? 12.898 -31.938 -10.836 1 98.31 65 SER A O 1
ATOM 529 N N . LYS A 1 66 ? 13.766 -30.078 -9.938 1 98.38 66 LYS A N 1
ATOM 530 C CA . LYS A 1 66 ? 13.203 -29.234 -10.984 1 98.38 66 LYS A CA 1
ATOM 531 C C . LYS A 1 66 ? 13.867 -29.516 -12.328 1 98.38 66 LYS A C 1
ATOM 533 O O . LYS A 1 66 ? 15.094 -29.578 -12.422 1 98.38 66 LYS A O 1
ATOM 538 N N . PRO A 1 67 ? 13.008 -29.656 -13.391 1 97.88 67 PRO A N 1
ATOM 539 C CA . PRO A 1 67 ? 13.609 -29.828 -14.719 1 97.88 67 PRO A CA 1
ATOM 540 C C . PRO A 1 67 ? 14.469 -28.641 -15.141 1 97.88 67 PRO A C 1
ATOM 542 O O . PRO A 1 67 ? 14.148 -27.5 -14.828 1 97.88 67 PRO A O 1
ATOM 545 N N . LYS A 1 68 ? 15.539 -28.953 -15.82 1 97.56 68 LYS A N 1
ATOM 546 C CA . LYS A 1 68 ? 16.5 -27.938 -16.234 1 97.56 68 LYS A CA 1
ATOM 547 C C . LYS A 1 68 ? 15.797 -26.797 -16.984 1 97.56 68 LYS A C 1
ATOM 549 O O . LYS A 1 68 ? 16.062 -25.625 -16.734 1 97.56 68 LYS A O 1
ATOM 554 N N . LEU A 1 69 ? 14.906 -27.109 -17.891 1 95.81 69 LEU A N 1
ATOM 555 C CA . LEU A 1 69 ? 14.211 -26.094 -18.656 1 95.81 69 LEU A CA 1
ATOM 556 C C . LEU A 1 69 ? 13.43 -25.156 -17.75 1 95.81 69 LEU A C 1
ATOM 558 O O . LEU A 1 69 ? 13.484 -23.938 -17.906 1 95.81 69 LEU A O 1
ATOM 562 N N . GLU A 1 70 ? 12.672 -25.688 -16.781 1 96.81 70 GLU A N 1
ATOM 563 C CA . GLU A 1 70 ? 11.906 -24.859 -15.852 1 96.81 70 GLU A CA 1
ATOM 564 C C . GLU A 1 70 ? 12.82 -23.953 -15.031 1 96.81 70 GLU A C 1
ATOM 566 O O . GLU A 1 70 ? 12.5 -22.781 -14.805 1 96.81 70 GLU A O 1
ATOM 571 N N . SER A 1 71 ? 13.969 -24.516 -14.578 1 98.12 71 SER A N 1
ATOM 572 C CA . SER A 1 71 ? 14.938 -23.734 -13.812 1 98.12 71 SER A CA 1
ATOM 573 C C . SER A 1 71 ? 15.445 -22.531 -14.617 1 98.12 71 SER A C 1
ATOM 575 O O . SER A 1 71 ? 15.461 -21.406 -14.125 1 98.12 71 SER A O 1
ATOM 577 N N . ILE A 1 72 ? 15.766 -22.812 -15.836 1 97.06 72 ILE A N 1
ATOM 578 C CA . ILE A 1 72 ? 16.391 -21.781 -16.656 1 97.06 72 ILE A CA 1
ATOM 579 C C . ILE A 1 72 ? 15.336 -20.781 -17.125 1 97.06 72 ILE A C 1
ATOM 581 O O . ILE A 1 72 ? 15.523 -19.562 -17 1 97.06 72 ILE A O 1
ATOM 585 N N . VAL A 1 73 ? 14.172 -21.25 -17.531 1 94.12 73 VAL A N 1
ATOM 586 C CA . VAL A 1 73 ? 13.18 -20.391 -18.172 1 94.12 73 VAL A CA 1
ATOM 587 C C . VAL A 1 73 ? 12.352 -19.703 -17.094 1 94.12 73 VAL A C 1
ATOM 589 O O . VAL A 1 73 ? 12.148 -18.484 -17.141 1 94.12 73 VAL A O 1
ATOM 592 N N . TYR A 1 74 ? 11.914 -20.422 -16.094 1 95.75 74 TYR A N 1
ATOM 593 C CA . TYR A 1 74 ? 10.914 -19.906 -15.164 1 95.75 74 TYR A CA 1
ATOM 594 C C . TYR A 1 74 ? 11.578 -19.25 -13.969 1 95.75 74 TYR A C 1
ATOM 596 O O . TYR A 1 74 ? 10.906 -18.594 -13.164 1 95.75 74 TYR A O 1
ATOM 604 N N . GLU A 1 75 ? 12.906 -19.359 -13.812 1 97.81 75 GLU A N 1
ATOM 605 C CA . GLU A 1 75 ? 13.547 -18.688 -12.688 1 97.81 75 GLU A CA 1
ATOM 606 C C . GLU A 1 75 ? 14.703 -17.812 -13.156 1 97.81 75 GLU A C 1
ATOM 608 O O . GLU A 1 75 ? 14.633 -16.578 -13.07 1 97.81 75 GLU A O 1
ATOM 613 N N . ILE A 1 76 ? 15.664 -18.375 -13.805 1 98.25 76 ILE A N 1
ATOM 614 C CA . ILE A 1 76 ? 16.891 -17.656 -14.125 1 98.25 76 ILE A CA 1
ATOM 615 C C . ILE A 1 76 ? 16.594 -16.578 -15.172 1 98.25 76 ILE A C 1
ATOM 617 O O . ILE A 1 76 ? 16.922 -15.414 -14.977 1 98.25 76 ILE A O 1
ATOM 621 N N . THR A 1 77 ? 15.938 -17.016 -16.281 1 96.44 77 THR A N 1
ATOM 622 C CA . THR A 1 77 ? 15.672 -16.078 -17.375 1 96.44 77 THR A CA 1
ATOM 623 C C . THR A 1 77 ? 14.688 -15.008 -16.922 1 96.44 77 THR A C 1
ATOM 625 O O . THR A 1 77 ? 14.828 -13.836 -17.297 1 96.44 77 THR A O 1
ATOM 628 N N . MET A 1 78 ? 13.711 -15.422 -16.141 1 95.69 78 MET A N 1
ATOM 629 C CA . MET A 1 78 ? 12.766 -14.445 -15.602 1 95.69 78 MET A CA 1
ATOM 630 C C . MET A 1 78 ? 13.492 -13.383 -14.773 1 95.69 78 MET A C 1
ATOM 632 O O . MET A 1 78 ? 13.203 -12.195 -14.898 1 95.69 78 MET A O 1
ATOM 636 N N . LEU A 1 79 ? 14.438 -13.773 -13.945 1 97.94 79 LEU A N 1
ATOM 637 C CA . LEU A 1 79 ? 15.203 -12.828 -13.133 1 97.94 79 LEU A CA 1
ATOM 638 C C . LEU A 1 79 ? 16.031 -11.898 -14.016 1 97.94 79 LEU A C 1
ATOM 640 O O . LEU A 1 79 ? 16.062 -10.688 -13.797 1 97.94 79 LEU A O 1
ATOM 644 N N . LYS A 1 80 ? 16.719 -12.492 -14.977 1 97.75 80 LYS A N 1
ATOM 645 C CA . LYS A 1 80 ? 17.531 -11.688 -15.875 1 97.75 80 LYS A CA 1
ATOM 646 C C . LYS A 1 80 ? 16.703 -10.641 -16.594 1 97.75 80 LYS A C 1
ATOM 648 O O . LYS A 1 80 ? 17.141 -9.508 -16.781 1 97.75 80 LYS A O 1
ATOM 653 N N . ASN A 1 81 ? 15.531 -11.055 -17 1 96.25 81 ASN A N 1
ATOM 654 C CA . ASN A 1 81 ? 14.633 -10.117 -17.672 1 96.25 81 ASN A CA 1
ATOM 655 C C . ASN A 1 81 ? 14.219 -8.977 -16.75 1 96.25 81 ASN A C 1
ATOM 657 O O . ASN A 1 81 ? 14.141 -7.824 -17.172 1 96.25 81 ASN A O 1
ATOM 661 N N . SER A 1 82 ? 13.922 -9.297 -15.516 1 97.75 82 SER A N 1
ATOM 662 C CA . SER A 1 82 ? 13.578 -8.266 -14.539 1 97.75 82 SER A CA 1
ATOM 663 C C . SER A 1 82 ? 14.727 -7.277 -14.359 1 97.75 82 SER A C 1
ATOM 665 O O . SER A 1 82 ? 14.508 -6.066 -14.32 1 97.75 82 SER A O 1
ATOM 667 N N . CYS A 1 83 ? 15.938 -7.785 -14.25 1 98.62 83 CYS A N 1
ATOM 668 C CA . CYS A 1 83 ? 17.125 -6.934 -14.117 1 98.62 83 CYS A CA 1
ATOM 669 C C . CYS A 1 83 ? 17.297 -6.059 -15.359 1 98.62 83 CYS A C 1
ATOM 671 O O . CYS A 1 83 ? 17.547 -4.855 -15.242 1 98.62 83 CYS A O 1
ATOM 673 N N . THR A 1 84 ? 17.172 -6.707 -16.484 1 98.06 84 THR A N 1
ATOM 674 C CA . THR A 1 84 ? 17.375 -6 -17.75 1 98.06 84 THR A CA 1
ATOM 675 C C . THR A 1 84 ? 16.375 -4.863 -17.891 1 98.06 84 THR A C 1
ATOM 677 O O . THR A 1 84 ? 16.734 -3.754 -18.297 1 98.06 84 THR A O 1
ATOM 680 N N . LEU A 1 85 ? 15.141 -5.156 -17.578 1 97.56 85 LEU A N 1
ATOM 681 C CA . LEU A 1 85 ? 14.109 -4.121 -17.625 1 97.56 85 LEU A CA 1
ATOM 682 C C . LEU A 1 85 ? 14.461 -2.967 -16.688 1 97.56 85 LEU A C 1
ATOM 684 O O . LEU A 1 85 ? 14.367 -1.8 -17.078 1 97.56 85 LEU A O 1
ATOM 688 N N . ALA A 1 86 ? 14.805 -3.275 -15.469 1 98.69 86 ALA A N 1
ATOM 689 C CA . ALA A 1 86 ? 15.148 -2.248 -14.484 1 98.69 86 ALA A CA 1
ATOM 690 C C . ALA A 1 86 ? 16.312 -1.387 -14.977 1 98.69 86 ALA A C 1
ATOM 692 O O . ALA A 1 86 ? 16.281 -0.161 -14.852 1 98.69 86 ALA A O 1
ATOM 693 N N . ILE A 1 87 ? 17.328 -2.043 -15.508 1 98.81 87 ILE A N 1
ATOM 694 C CA . ILE A 1 87 ? 18.484 -1.326 -16.031 1 98.81 87 ILE A CA 1
ATOM 695 C C . ILE A 1 87 ? 18.047 -0.352 -17.109 1 98.81 87 ILE A C 1
ATOM 697 O O . ILE A 1 87 ? 18.453 0.811 -17.125 1 98.81 87 ILE A O 1
ATOM 701 N N . LYS A 1 88 ? 17.203 -0.841 -17.984 1 98.25 88 LYS A N 1
ATOM 702 C CA . LYS A 1 88 ? 16.75 -0.049 -19.109 1 98.25 88 LYS A CA 1
ATOM 703 C C . LYS A 1 88 ? 15.906 1.137 -18.656 1 98.25 88 LYS A C 1
ATOM 705 O O . LYS A 1 88 ? 16.016 2.232 -19.219 1 98.25 88 LYS A O 1
ATOM 710 N N . GLU A 1 89 ? 15.086 0.928 -17.656 1 98.5 89 GLU A N 1
ATOM 711 C CA . GLU A 1 89 ? 14.047 1.901 -17.328 1 98.5 89 GLU A CA 1
ATOM 712 C C . GLU A 1 89 ? 14.438 2.73 -16.094 1 98.5 89 GLU A C 1
ATOM 714 O O . GLU A 1 89 ? 13.75 3.697 -15.758 1 98.5 89 GLU A O 1
ATOM 719 N N . LEU A 1 90 ? 15.508 2.465 -15.445 1 98.75 90 LEU A N 1
ATOM 720 C CA . LEU A 1 90 ? 15.797 2.998 -14.117 1 98.75 90 LEU A CA 1
ATOM 721 C C . LEU A 1 90 ? 15.875 4.52 -14.148 1 98.75 90 LEU A C 1
ATOM 723 O O . LEU A 1 90 ? 15.383 5.191 -13.234 1 98.75 90 LEU A O 1
ATOM 727 N N . LYS A 1 91 ? 16.531 5.086 -15.148 1 98.31 91 LYS A N 1
ATOM 728 C CA . LYS A 1 91 ? 16.641 6.539 -15.25 1 98.31 91 LYS A CA 1
ATOM 729 C C . LYS A 1 91 ? 15.258 7.188 -15.227 1 98.31 91 LYS A C 1
ATOM 731 O O . LYS A 1 91 ? 15.047 8.188 -14.531 1 98.31 91 LYS A O 1
ATOM 736 N N . GLN A 1 92 ? 14.398 6.598 -15.961 1 98.38 92 GLN A N 1
ATOM 737 C CA . GLN A 1 92 ? 13.039 7.125 -16.031 1 98.38 92 GLN A CA 1
ATOM 738 C C . GLN A 1 92 ? 12.297 6.895 -14.711 1 98.38 92 GLN A C 1
ATOM 740 O O . GLN A 1 92 ? 11.578 7.773 -14.234 1 98.38 92 GLN A O 1
ATOM 745 N N . TRP A 1 93 ? 12.445 5.707 -14.117 1 98.56 93 TRP A N 1
ATOM 746 C CA . TRP A 1 93 ? 11.773 5.383 -12.867 1 98.56 93 TRP A CA 1
ATOM 747 C C . TRP A 1 93 ? 12.195 6.344 -11.758 1 98.56 93 TRP A C 1
ATOM 749 O O . TRP A 1 93 ? 11.398 6.672 -10.875 1 98.56 93 TRP A O 1
ATOM 759 N N . MET A 1 94 ? 13.414 6.82 -11.805 1 98.31 94 MET A N 1
ATOM 760 C CA . MET A 1 94 ? 13.992 7.652 -10.75 1 98.31 94 MET A CA 1
ATOM 761 C C . MET A 1 94 ? 13.602 9.117 -10.945 1 98.31 94 MET A C 1
ATOM 763 O O . MET A 1 94 ? 13.766 9.93 -10.031 1 98.31 94 MET A O 1
ATOM 767 N N . MET A 1 95 ? 13.125 9.477 -12.117 1 98 95 MET A N 1
ATOM 768 C CA . MET A 1 95 ? 12.82 10.867 -12.438 1 98 95 MET A CA 1
ATOM 769 C C . MET A 1 95 ? 11.562 11.328 -11.711 1 98 95 MET A C 1
ATOM 771 O O . MET A 1 95 ? 10.547 10.633 -11.711 1 98 95 MET A O 1
ATOM 775 N N . PRO A 1 96 ? 11.633 12.531 -11.039 1 97.88 96 PRO A N 1
ATOM 776 C CA . PRO A 1 96 ? 10.406 13.086 -10.469 1 97.88 96 PRO A CA 1
ATOM 777 C C . PRO A 1 96 ? 9.289 13.242 -11.508 1 97.88 96 PRO A C 1
ATOM 779 O O . PRO A 1 96 ? 9.562 13.609 -12.656 1 97.88 96 PRO A O 1
ATOM 782 N N . GLU A 1 97 ? 8.102 12.891 -11.102 1 97.81 97 GLU A N 1
ATOM 783 C CA . GLU A 1 97 ? 6.938 13.086 -11.953 1 97.81 97 GLU A CA 1
ATOM 784 C C . GLU A 1 97 ? 6.293 14.445 -11.719 1 97.81 97 GLU A C 1
ATOM 786 O O . GLU A 1 97 ? 5.902 14.766 -10.594 1 97.81 97 GLU A O 1
ATOM 791 N N . LYS A 1 98 ? 6.137 15.258 -12.75 1 97.38 98 LYS A N 1
ATOM 792 C CA . LYS A 1 98 ? 5.484 16.547 -12.609 1 97.38 98 LYS A CA 1
ATOM 793 C C . LYS A 1 98 ? 4.008 16.391 -12.258 1 97.38 98 LYS A C 1
ATOM 795 O O . LYS A 1 98 ? 3.332 15.508 -12.789 1 97.38 98 LYS A O 1
ATOM 800 N N . ALA A 1 99 ? 3.553 17.141 -11.344 1 95.88 99 ALA A N 1
ATOM 801 C CA . ALA A 1 99 ? 2.145 17.172 -10.961 1 95.88 99 ALA A CA 1
ATOM 802 C C . ALA A 1 99 ? 1.501 18.5 -11.344 1 95.88 99 ALA A C 1
ATOM 804 O O . ALA A 1 99 ? 2.121 19.562 -11.227 1 95.88 99 ALA A O 1
ATOM 805 N N . LYS A 1 100 ? 0.28 18.484 -11.797 1 92.25 100 LYS A N 1
ATOM 806 C CA . LYS A 1 100 ? -0.439 19.688 -12.172 1 92.25 100 LYS A CA 1
ATOM 807 C C . LYS A 1 100 ? -0.89 20.469 -10.945 1 92.25 100 LYS A C 1
ATOM 809 O O . LYS A 1 100 ? -1.386 19.891 -9.977 1 92.25 100 LYS A O 1
ATOM 814 N N . THR A 1 101 ? -0.682 21.719 -11 1 90.31 101 THR A N 1
ATOM 815 C CA . THR A 1 101 ? -1.124 22.578 -9.906 1 90.31 101 THR A CA 1
ATOM 816 C C . THR A 1 101 ? -2.391 23.328 -10.297 1 90.31 101 THR A C 1
ATOM 818 O O . THR A 1 101 ? -2.875 23.219 -11.422 1 90.31 101 THR A O 1
ATOM 821 N N . SER A 1 102 ? -2.965 23.969 -9.344 1 79.88 102 SER A N 1
ATOM 822 C CA . SER A 1 102 ? -4.18 24.75 -9.555 1 79.88 102 SER A CA 1
ATOM 823 C C . SER A 1 102 ? -3.91 26.25 -9.391 1 79.88 102 SER A C 1
ATOM 825 O O . SER A 1 102 ? -2.818 26.641 -8.977 1 79.88 102 SER A O 1
ATOM 827 N N . LEU A 1 103 ? -4.914 27.016 -9.766 1 73 103 LEU A N 1
ATOM 828 C CA . LEU A 1 103 ? -4.832 28.469 -9.617 1 73 103 LEU A CA 1
ATOM 829 C C . LEU A 1 103 ? -4.719 28.859 -8.148 1 73 103 LEU A C 1
ATOM 831 O O . LEU A 1 103 ? -4.164 29.906 -7.824 1 73 103 LEU A O 1
ATOM 835 N N . LEU A 1 104 ? -5.156 27.938 -7.352 1 71.69 104 LEU A N 1
ATOM 836 C CA . LEU A 1 104 ? -5.145 28.203 -5.914 1 71.69 104 LEU A CA 1
ATOM 837 C C . LEU A 1 104 ? -3.719 28.375 -5.406 1 71.69 104 LEU A C 1
ATOM 839 O O . LEU A 1 104 ? -3.482 29.125 -4.453 1 71.69 104 LEU A O 1
ATOM 843 N N . THR A 1 105 ? -2.754 27.719 -6.09 1 74.19 105 THR A N 1
ATOM 844 C CA . THR A 1 105 ? -1.376 27.766 -5.613 1 74.19 105 THR A CA 1
ATOM 845 C C . THR A 1 105 ? -0.494 28.531 -6.598 1 74.19 105 THR A C 1
ATOM 847 O O . THR A 1 105 ? 0.734 28.438 -6.535 1 74.19 105 THR A O 1
ATOM 850 N N . PHE A 1 106 ? -1.099 29.234 -7.414 1 76.69 106 PHE A N 1
ATOM 851 C CA . PHE A 1 106 ? -0.322 29.922 -8.445 1 76.69 106 PHE A CA 1
ATOM 852 C C . PHE A 1 106 ? 0.469 31.078 -7.848 1 76.69 106 PHE A C 1
ATOM 854 O O . PHE A 1 106 ? -0.051 31.828 -7.023 1 76.69 106 PHE A O 1
ATOM 861 N N . PRO A 1 107 ? 1.683 31.266 -8.164 1 81.31 107 PRO A N 1
ATOM 862 C CA . PRO A 1 107 ? 2.561 30.453 -9.008 1 81.31 107 PRO A CA 1
ATOM 863 C C . PRO A 1 107 ? 3.221 29.312 -8.234 1 81.31 107 PRO A C 1
ATOM 865 O O . PRO A 1 107 ? 3.717 29.516 -7.125 1 81.31 107 PRO A O 1
ATOM 868 N N . SER A 1 108 ? 3.098 28.219 -8.68 1 90.06 108 SER A N 1
ATOM 869 C CA . SER A 1 108 ? 3.674 27.062 -8.008 1 90.06 108 SER A CA 1
ATOM 870 C C . SER A 1 108 ? 3.977 25.938 -9 1 90.06 108 SER A C 1
ATOM 872 O O . SER A 1 108 ? 3.525 25.984 -10.148 1 90.06 108 SER A O 1
ATOM 874 N N . SER A 1 109 ? 4.879 25.156 -8.68 1 95.75 109 SER A N 1
ATOM 875 C CA . SER A 1 109 ? 5.117 23.891 -9.352 1 95.75 109 SER A CA 1
ATOM 876 C C . SER A 1 109 ? 5.125 22.734 -8.359 1 95.75 109 SER A C 1
ATOM 878 O O . SER A 1 109 ? 5.305 22.938 -7.16 1 95.75 109 SER A O 1
ATOM 880 N N . ALA A 1 110 ? 4.785 21.578 -8.812 1 97.56 110 ALA A N 1
ATOM 881 C CA . ALA A 1 110 ? 4.688 20.406 -7.938 1 97.56 110 ALA A CA 1
ATOM 882 C C . ALA A 1 110 ? 5.211 19.156 -8.633 1 97.56 110 ALA A C 1
ATOM 884 O O . ALA A 1 110 ? 5.195 19.078 -9.859 1 97.56 110 ALA A O 1
ATOM 885 N N . GLU A 1 111 ? 5.695 18.281 -7.895 1 98.38 111 GLU A N 1
ATOM 886 C CA . GLU A 1 111 ? 6.191 17.016 -8.43 1 98.38 111 GLU A CA 1
ATOM 887 C C . GLU A 1 111 ? 6.102 15.906 -7.387 1 98.38 111 GLU A C 1
ATOM 889 O O . GLU A 1 111 ? 5.957 16.172 -6.191 1 98.38 111 GLU A O 1
ATOM 894 N N . ILE A 1 112 ? 6.082 14.719 -7.793 1 98.62 112 ILE A N 1
ATOM 895 C CA . ILE A 1 112 ? 6.195 13.516 -6.969 1 98.62 112 ILE A CA 1
ATOM 896 C C . ILE A 1 112 ? 7.598 12.93 -7.098 1 98.62 112 ILE A C 1
ATOM 898 O O . ILE A 1 112 ? 8.023 12.547 -8.195 1 98.62 112 ILE A O 1
ATOM 902 N N . VAL A 1 113 ? 8.336 12.867 -6.023 1 98.62 113 VAL A N 1
ATOM 903 C CA . VAL A 1 113 ? 9.719 12.414 -6.02 1 98.62 113 VAL A CA 1
ATOM 904 C C . VAL A 1 113 ? 9.805 11.016 -5.418 1 98.62 113 VAL A C 1
ATOM 906 O O . VAL A 1 113 ? 9.484 10.812 -4.246 1 98.62 113 VAL A O 1
ATOM 909 N N . PRO A 1 114 ? 10.227 10.039 -6.266 1 98.5 114 PRO A N 1
ATOM 910 C CA . PRO A 1 114 ? 10.438 8.719 -5.676 1 98.5 114 PRO A CA 1
ATOM 911 C C . PRO A 1 114 ? 11.633 8.688 -4.715 1 98.5 114 PRO A C 1
ATOM 913 O O . PRO A 1 114 ? 12.711 9.18 -5.051 1 98.5 114 PRO A O 1
ATOM 916 N N . GLU A 1 115 ? 11.391 8.188 -3.549 1 98.19 115 GLU A N 1
ATOM 917 C CA . GLU A 1 115 ? 12.414 8.102 -2.516 1 98.19 115 GLU A CA 1
ATOM 918 C C . GLU A 1 115 ? 12.492 6.703 -1.916 1 98.19 115 GLU A C 1
ATOM 920 O O . GLU A 1 115 ? 11.461 6.121 -1.56 1 98.19 115 GLU A O 1
ATOM 925 N N . PRO A 1 116 ? 13.812 6.113 -1.868 1 98.56 116 PRO A N 1
ATOM 926 C CA . PRO A 1 116 ? 13.891 4.824 -1.175 1 98.56 116 PRO A CA 1
ATOM 927 C C . PRO A 1 116 ? 13.336 4.887 0.247 1 98.56 116 PRO A C 1
ATOM 929 O O . PRO A 1 116 ? 13.43 5.926 0.906 1 98.56 116 PRO A O 1
ATOM 932 N N . LEU A 1 117 ? 12.805 3.799 0.706 1 98.62 117 LEU A N 1
ATOM 933 C CA . LEU A 1 117 ? 12.195 3.74 2.029 1 98.62 117 LEU A CA 1
ATOM 934 C C . LEU A 1 117 ? 13.266 3.652 3.115 1 98.62 117 LEU A C 1
ATOM 936 O O . LEU A 1 117 ? 13.078 4.176 4.215 1 98.62 117 LEU A O 1
ATOM 940 N N . GLY A 1 118 ? 14.328 2.934 2.928 1 98.44 118 GLY A N 1
ATOM 941 C CA . GLY A 1 118 ? 15.375 2.779 3.924 1 98.44 118 GLY A CA 1
ATOM 942 C C . GLY A 1 118 ? 16 1.4 3.918 1 98.44 118 GLY A C 1
ATOM 943 O O . GLY A 1 118 ? 16.641 1.007 2.939 1 98.44 118 GLY A O 1
ATOM 944 N N . VAL A 1 119 ? 15.773 0.63 5.016 1 98.81 119 VAL A N 1
ATOM 945 C CA . VAL A 1 119 ? 16.266 -0.735 5.191 1 98.81 119 VAL A CA 1
ATOM 946 C C . VAL A 1 119 ? 15.086 -1.711 5.133 1 98.81 119 VAL A C 1
ATOM 948 O O . VAL A 1 119 ? 14.156 -1.624 5.941 1 98.81 119 VAL A O 1
ATOM 951 N N . VAL A 1 120 ? 15.172 -2.67 4.152 1 98.94 120 VAL A N 1
ATOM 952 C CA . VAL A 1 120 ? 13.992 -3.494 3.904 1 98.94 120 VAL A CA 1
ATOM 953 C C . VAL A 1 120 ? 14.336 -4.965 4.125 1 98.94 120 VAL A C 1
ATOM 955 O O . VAL A 1 120 ? 15.5 -5.359 4.027 1 98.94 120 VAL A O 1
ATOM 958 N N . LEU A 1 121 ? 13.328 -5.758 4.488 1 98.94 121 LEU A N 1
ATOM 959 C CA . LEU A 1 121 ? 13.438 -7.199 4.699 1 98.94 121 LEU A CA 1
ATOM 960 C C . LEU A 1 121 ? 12.648 -7.961 3.639 1 98.94 121 LEU A C 1
ATOM 962 O O . LEU A 1 121 ? 11.477 -7.664 3.398 1 98.94 121 LEU A O 1
ATOM 966 N N . ILE A 1 122 ? 13.312 -8.875 2.971 1 98.94 122 ILE A N 1
ATOM 967 C CA . ILE A 1 122 ? 12.68 -9.75 1.988 1 98.94 122 ILE A CA 1
ATOM 968 C C . ILE A 1 122 ? 12.727 -11.195 2.471 1 98.94 122 ILE A C 1
ATOM 970 O O . ILE A 1 122 ? 13.812 -11.75 2.674 1 98.94 122 ILE A O 1
ATOM 974 N N . ILE A 1 123 ? 11.578 -11.766 2.705 1 98.94 123 ILE A N 1
ATOM 975 C CA . ILE A 1 123 ? 11.438 -13.164 3.098 1 98.94 123 ILE A CA 1
ATOM 976 C C . ILE A 1 123 ? 10.812 -13.961 1.956 1 98.94 123 ILE A C 1
ATOM 978 O O . ILE A 1 123 ? 9.688 -13.68 1.537 1 98.94 123 ILE A O 1
ATOM 982 N N . SER A 1 124 ? 11.531 -14.953 1.479 1 98.56 124 SER A N 1
ATOM 983 C CA . SER A 1 124 ? 11.117 -15.586 0.234 1 98.56 124 SER A CA 1
ATOM 984 C C . SER A 1 124 ? 10.57 -16.984 0.485 1 98.56 124 SER A C 1
ATOM 986 O O . SER A 1 124 ? 10.781 -17.562 1.555 1 98.56 124 SER A O 1
ATOM 988 N N . ALA A 1 125 ? 9.891 -17.562 -0.436 1 98.38 125 ALA A N 1
ATOM 989 C CA . ALA A 1 125 ? 9.273 -18.891 -0.398 1 98.38 125 ALA A CA 1
ATOM 990 C C . ALA A 1 125 ? 10.203 -19.938 -0.998 1 98.38 125 ALA A C 1
ATOM 992 O O . ALA A 1 125 ? 11.234 -19.594 -1.594 1 98.38 125 ALA A O 1
ATOM 993 N N . TRP A 1 126 ? 9.789 -21.234 -0.95 1 98.69 126 TRP A N 1
ATOM 994 C CA . TRP A 1 126 ? 10.68 -22.328 -1.267 1 98.69 126 TRP A CA 1
ATOM 995 C C . TRP A 1 126 ? 10.414 -22.859 -2.67 1 98.69 126 TRP A C 1
ATOM 997 O O . TRP A 1 126 ? 11.227 -23.625 -3.219 1 98.69 126 TRP A O 1
ATOM 1007 N N . ASN A 1 127 ? 9.336 -22.469 -3.24 1 98.62 127 ASN A N 1
ATOM 1008 C CA . ASN A 1 127 ? 8.891 -23.203 -4.418 1 98.62 127 ASN A CA 1
ATOM 1009 C C . ASN A 1 127 ? 9.539 -22.672 -5.691 1 98.62 127 ASN A C 1
ATOM 1011 O O . ASN A 1 127 ? 9.695 -23.422 -6.664 1 98.62 127 ASN A O 1
ATOM 1015 N N . TYR A 1 128 ? 9.812 -21.484 -5.84 1 98.62 128 TYR A N 1
ATOM 1016 C CA . TYR A 1 128 ? 10.711 -20.859 -6.797 1 98.62 128 TYR A CA 1
ATOM 1017 C C . TYR A 1 128 ? 11.805 -20.078 -6.086 1 98.62 128 TYR A C 1
ATOM 1019 O O . TYR A 1 128 ? 11.883 -18.844 -6.207 1 98.62 128 TYR A O 1
ATOM 1027 N N . PRO A 1 129 ? 12.641 -20.844 -5.422 1 98.75 129 PRO A N 1
ATOM 1028 C CA . PRO A 1 129 ? 13.477 -20.25 -4.371 1 98.75 129 PRO A CA 1
ATOM 1029 C C . PRO A 1 129 ? 14.516 -19.281 -4.918 1 98.75 129 PRO A C 1
ATOM 1031 O O . PRO A 1 129 ? 15 -18.406 -4.188 1 98.75 129 PRO A O 1
ATOM 1034 N N . PHE A 1 130 ? 14.891 -19.406 -6.207 1 98.81 130 PHE A N 1
ATOM 1035 C CA . PHE A 1 130 ? 15.836 -18.469 -6.801 1 98.81 130 PHE A CA 1
ATOM 1036 C C . PHE A 1 130 ? 15.125 -17.203 -7.246 1 98.81 130 PHE A C 1
ATOM 1038 O O . PHE A 1 130 ? 15.469 -16.094 -6.797 1 98.81 130 PHE A O 1
ATOM 1045 N N . LEU A 1 131 ? 14.086 -17.328 -8 1 98.69 131 LEU A N 1
ATOM 1046 C CA . LEU A 1 131 ? 13.367 -16.188 -8.547 1 98.69 131 LEU A CA 1
ATOM 1047 C C . LEU A 1 131 ? 12.672 -15.398 -7.441 1 98.69 131 LEU A C 1
ATOM 1049 O O . LEU A 1 131 ? 12.805 -14.172 -7.375 1 98.69 131 LEU A O 1
ATOM 1053 N N . LEU A 1 132 ? 11.969 -16.062 -6.547 1 98.69 132 LEU A N 1
ATOM 1054 C CA . LEU A 1 132 ? 11.156 -15.398 -5.539 1 98.69 132 LEU A CA 1
ATOM 1055 C C . LEU A 1 132 ? 12.023 -14.734 -4.484 1 98.69 132 LEU A C 1
ATOM 1057 O O . LEU A 1 132 ? 11.57 -13.844 -3.766 1 98.69 132 LEU A O 1
ATOM 1061 N N . SER A 1 133 ? 13.258 -15.148 -4.398 1 98.81 133 SER A N 1
ATOM 1062 C CA . SER A 1 133 ? 14.211 -14.461 -3.529 1 98.81 133 SER A CA 1
ATOM 1063 C C . SER A 1 133 ? 14.727 -13.18 -4.176 1 98.81 133 SER A C 1
ATOM 1065 O O . SER A 1 133 ? 14.828 -12.141 -3.518 1 98.81 133 SER A O 1
ATOM 1067 N N . LEU A 1 134 ? 14.945 -13.266 -5.457 1 98.88 134 LEU A N 1
ATOM 1068 C CA . LEU A 1 134 ? 15.781 -12.227 -6.051 1 98.88 134 LEU A CA 1
ATOM 1069 C C . LEU A 1 134 ? 14.93 -11.219 -6.82 1 98.88 134 LEU A C 1
ATOM 1071 O O . LEU A 1 134 ? 15.344 -10.07 -7.008 1 98.88 134 LEU A O 1
ATOM 1075 N N . ASP A 1 135 ? 13.781 -11.625 -7.258 1 98.69 135 ASP A N 1
ATOM 1076 C CA . ASP A 1 135 ? 12.969 -10.695 -8.031 1 98.69 135 ASP A CA 1
ATOM 1077 C C . ASP A 1 135 ? 12.57 -9.477 -7.188 1 98.69 135 ASP A C 1
ATOM 1079 O O . ASP A 1 135 ? 12.75 -8.336 -7.613 1 98.69 135 ASP A O 1
ATOM 1083 N N . PRO A 1 136 ? 12.055 -9.672 -5.914 1 98.75 136 PRO A N 1
ATOM 1084 C CA . PRO A 1 136 ? 11.82 -8.492 -5.082 1 98.75 136 PRO A CA 1
ATOM 1085 C C . PRO A 1 136 ? 13.102 -7.707 -4.793 1 98.75 136 PRO A C 1
ATOM 1087 O O . PRO A 1 136 ? 13.055 -6.484 -4.629 1 98.75 136 PRO A O 1
ATOM 1090 N N . LEU A 1 137 ? 14.203 -8.398 -4.789 1 98.81 137 LEU A N 1
ATOM 1091 C CA . LEU A 1 137 ? 15.492 -7.754 -4.562 1 98.81 137 LEU A CA 1
ATOM 1092 C C . LEU A 1 137 ? 15.812 -6.766 -5.676 1 98.81 137 LEU A C 1
ATOM 1094 O O . LEU A 1 137 ? 16.406 -5.711 -5.426 1 98.81 137 LEU A O 1
ATOM 1098 N N . VAL A 1 138 ? 15.43 -7.098 -6.906 1 98.88 138 VAL A N 1
ATOM 1099 C CA . VAL A 1 138 ? 15.602 -6.207 -8.047 1 98.88 138 VAL A CA 1
ATOM 1100 C C . VAL A 1 138 ? 14.891 -4.883 -7.789 1 98.88 138 VAL A C 1
ATOM 1102 O O . VAL A 1 138 ? 15.453 -3.812 -8.008 1 98.88 138 VAL A O 1
ATOM 1105 N N . GLY A 1 139 ? 13.641 -4.977 -7.305 1 98.81 139 GLY A N 1
ATOM 1106 C CA . GLY A 1 139 ? 12.883 -3.775 -6.984 1 98.81 139 GLY A CA 1
ATOM 1107 C C . GLY A 1 139 ? 13.508 -2.959 -5.867 1 98.81 139 GLY A C 1
ATOM 1108 O O . GLY A 1 139 ? 13.57 -1.73 -5.949 1 98.81 139 GLY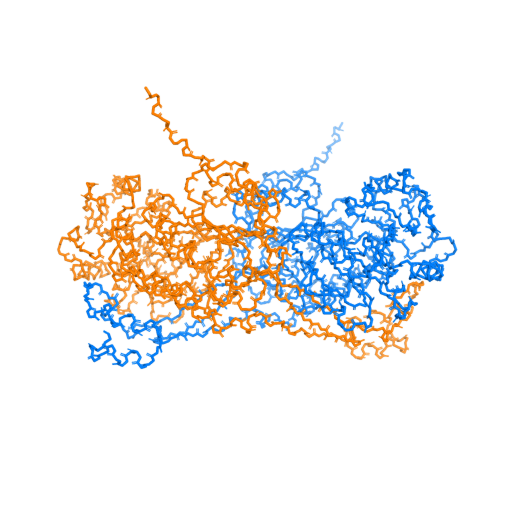 A O 1
ATOM 1109 N N . ALA A 1 140 ? 13.969 -3.635 -4.832 1 98.88 140 ALA A N 1
ATOM 1110 C CA . ALA A 1 140 ? 14.578 -2.967 -3.686 1 98.88 140 ALA A CA 1
ATOM 1111 C C . ALA A 1 140 ? 15.859 -2.246 -4.09 1 98.88 140 ALA A C 1
ATOM 1113 O O . ALA A 1 140 ? 16.109 -1.114 -3.666 1 98.88 140 ALA A O 1
ATOM 1114 N N . ILE A 1 141 ? 16.672 -2.91 -4.934 1 98.94 141 ILE A N 1
ATOM 1115 C CA . ILE A 1 141 ? 17.906 -2.328 -5.453 1 98.94 141 ILE A CA 1
ATOM 1116 C C . ILE A 1 141 ? 17.578 -1.13 -6.34 1 98.94 141 ILE A C 1
ATOM 1118 O O . ILE A 1 141 ? 18.156 -0.053 -6.18 1 98.94 141 ILE A O 1
ATOM 1122 N N . ALA A 1 142 ? 16.625 -1.341 -7.246 1 98.94 142 ALA A N 1
ATOM 1123 C CA . ALA A 1 142 ? 16.25 -0.278 -8.18 1 98.94 142 ALA A CA 1
ATOM 1124 C C . ALA A 1 142 ? 15.773 0.963 -7.43 1 98.94 142 ALA A C 1
ATOM 1126 O O . ALA A 1 142 ? 16.047 2.092 -7.848 1 98.94 142 ALA A O 1
ATOM 1127 N N . ALA A 1 143 ? 15.086 0.793 -6.352 1 98.88 143 ALA A N 1
ATOM 1128 C CA . ALA A 1 143 ? 14.539 1.905 -5.574 1 98.88 143 ALA A CA 1
ATOM 1129 C C . ALA A 1 143 ? 15.633 2.564 -4.73 1 98.88 143 ALA A C 1
ATOM 1131 O O . ALA A 1 143 ? 15.461 3.691 -4.258 1 98.88 143 ALA A O 1
ATOM 1132 N N . GLY A 1 144 ? 16.734 1.819 -4.438 1 98.81 144 GLY A N 1
ATOM 1133 C CA . GLY A 1 144 ? 17.859 2.402 -3.734 1 98.81 144 GLY A CA 1
ATOM 1134 C C . GLY A 1 144 ? 17.859 2.094 -2.248 1 98.81 144 GLY A C 1
ATOM 1135 O O . GLY A 1 144 ? 18.344 2.896 -1.443 1 98.81 144 GLY A O 1
ATOM 1136 N N . ASN A 1 145 ? 17.344 0.956 -1.811 1 98.88 145 ASN A N 1
ATOM 1137 C CA . ASN A 1 145 ? 17.281 0.572 -0.404 1 98.88 145 ASN A CA 1
ATOM 1138 C C . ASN A 1 145 ? 18.484 -0.286 -0.007 1 98.88 145 ASN A C 1
ATOM 1140 O O . ASN A 1 145 ? 19.156 -0.842 -0.869 1 98.88 145 ASN A O 1
ATOM 1144 N N . ALA A 1 146 ? 18.766 -0.379 1.278 1 98.88 146 ALA A N 1
ATOM 1145 C CA . ALA A 1 146 ? 19.531 -1.478 1.855 1 98.88 146 ALA A CA 1
ATOM 1146 C C . ALA A 1 146 ? 18.625 -2.633 2.262 1 98.88 146 ALA A C 1
ATOM 1148 O O . ALA A 1 146 ? 17.422 -2.434 2.496 1 98.88 146 ALA A O 1
ATOM 1149 N N . MET A 1 147 ? 19.203 -3.871 2.316 1 98.69 147 MET A N 1
ATOM 1150 C CA . MET A 1 147 ? 18.219 -4.934 2.445 1 98.69 147 MET A CA 1
ATOM 1151 C C . MET A 1 147 ? 18.828 -6.191 3.041 1 98.69 147 MET A C 1
ATOM 1153 O O . MET A 1 147 ? 20.047 -6.367 2.996 1 98.69 147 MET A O 1
ATOM 1157 N N . VAL A 1 148 ? 17.984 -6.957 3.598 1 98.94 148 VAL A N 1
ATOM 1158 C CA . VAL A 1 148 ? 18.266 -8.32 4.043 1 98.94 148 VAL A CA 1
ATOM 1159 C C . VAL A 1 148 ? 17.359 -9.297 3.297 1 98.94 148 VAL A C 1
ATOM 1161 O O . VAL A 1 148 ? 16.156 -9.078 3.18 1 98.94 148 VAL A O 1
ATOM 1164 N N . LEU A 1 149 ? 17.969 -10.289 2.758 1 98.88 149 LEU A N 1
ATOM 1165 C CA . LEU A 1 149 ? 17.25 -11.414 2.17 1 98.88 149 LEU A CA 1
ATOM 1166 C C . LEU A 1 149 ? 17.266 -12.617 3.107 1 98.88 149 LEU A C 1
ATOM 1168 O O . LEU A 1 149 ? 18.328 -13.031 3.578 1 98.88 149 LEU A O 1
ATOM 1172 N N . LYS A 1 150 ? 16.156 -13.086 3.473 1 98.88 150 LYS A N 1
ATOM 1173 C CA . LYS A 1 150 ? 16 -14.344 4.195 1 98.88 150 LYS A CA 1
ATOM 1174 C C . LYS A 1 150 ? 15.383 -15.422 3.303 1 98.88 150 LYS A C 1
ATOM 1176 O O . LYS A 1 150 ? 14.164 -15.555 3.232 1 98.88 150 LYS A O 1
ATOM 1181 N N . PRO A 1 151 ? 16.188 -16.297 2.641 1 98.75 151 PRO A N 1
ATOM 1182 C CA . PRO A 1 151 ? 15.656 -17.375 1.809 1 98.75 151 PRO A CA 1
ATOM 1183 C C . PRO A 1 151 ? 15.039 -18.5 2.633 1 98.75 151 PRO A C 1
ATOM 1185 O O . PRO A 1 151 ? 15.219 -18.562 3.852 1 98.75 151 PRO A O 1
ATOM 1188 N N . SER A 1 152 ? 14.336 -19.344 2.033 1 98.69 152 SER A N 1
ATOM 1189 C CA . SER A 1 152 ? 13.578 -20.375 2.736 1 98.69 152 SER A CA 1
ATOM 1190 C C . SER A 1 152 ? 14.469 -21.562 3.115 1 98.69 152 SER A C 1
ATOM 1192 O O . SER A 1 152 ? 15.305 -22 2.316 1 98.69 152 SER A O 1
ATOM 1194 N N . GLU A 1 153 ? 14.227 -22.078 4.312 1 97.94 153 GLU A N 1
ATOM 1195 C CA . GLU A 1 153 ? 14.969 -23.234 4.801 1 97.94 153 GLU A CA 1
ATOM 1196 C C . GLU A 1 153 ? 14.453 -24.516 4.156 1 97.94 153 GLU A C 1
ATOM 1198 O O . GLU A 1 153 ? 15.109 -25.562 4.246 1 97.94 153 GLU A O 1
ATOM 1203 N N . PHE A 1 154 ? 13.359 -24.453 3.426 1 98.31 154 PHE A N 1
ATOM 1204 C CA . PHE A 1 154 ? 12.781 -25.625 2.805 1 98.31 154 PHE A CA 1
ATOM 1205 C C . PHE A 1 154 ? 13.461 -25.922 1.469 1 98.31 154 PHE A C 1
ATOM 1207 O O . PHE A 1 154 ? 13.281 -27 0.904 1 98.31 154 PHE A O 1
ATOM 1214 N N . SER A 1 155 ? 14.203 -25 0.936 1 98.69 155 SER A N 1
ATOM 1215 C CA . SER A 1 155 ? 15.078 -25.188 -0.212 1 98.69 155 SER A CA 1
ATOM 1216 C C . SER A 1 155 ? 16.531 -24.906 0.151 1 98.69 155 SER A C 1
ATOM 1218 O O . SER A 1 155 ? 17.125 -23.938 -0.333 1 98.69 155 SER A O 1
ATOM 1220 N N . PRO A 1 156 ? 17.078 -25.781 0.901 1 98.56 156 PRO A N 1
ATOM 1221 C CA . PRO A 1 156 ? 18.359 -25.484 1.541 1 98.56 156 PRO A CA 1
ATOM 1222 C C . PRO A 1 156 ? 19.5 -25.344 0.536 1 98.56 156 PRO A C 1
ATOM 1224 O O . PRO A 1 156 ? 20.438 -24.562 0.754 1 98.56 156 PRO A O 1
ATOM 1227 N N . ALA A 1 157 ? 19.484 -26.109 -0.571 1 98.81 157 ALA A N 1
ATOM 1228 C CA . ALA A 1 157 ? 20.562 -26.016 -1.561 1 98.81 157 ALA A CA 1
ATOM 1229 C C . ALA A 1 157 ? 20.578 -24.625 -2.209 1 98.81 157 ALA A C 1
ATOM 1231 O O . ALA A 1 157 ? 21.641 -24.016 -2.359 1 98.81 157 ALA A O 1
ATOM 1232 N N . THR A 1 158 ? 19.406 -24.141 -2.59 1 98.88 158 THR A N 1
ATOM 1233 C CA . THR A 1 158 ? 19.312 -22.812 -3.195 1 98.88 158 THR A CA 1
ATOM 1234 C C . THR A 1 158 ? 19.641 -21.734 -2.176 1 98.88 158 THR A C 1
ATOM 1236 O O . THR A 1 158 ? 20.328 -20.766 -2.498 1 98.88 158 THR A O 1
ATOM 1239 N N . SER A 1 159 ? 19.125 -21.891 -0.962 1 98.75 159 SER A N 1
ATOM 1240 C CA . SER A 1 159 ? 19.438 -20.953 0.106 1 98.75 159 SER A CA 1
ATOM 1241 C C . SER A 1 159 ? 20.953 -20.812 0.312 1 98.75 159 SER A C 1
ATOM 1243 O O . SER A 1 159 ? 21.484 -19.703 0.356 1 98.75 159 SER A O 1
ATOM 1245 N N . SER A 1 160 ? 21.594 -21.938 0.388 1 98.75 160 SER A N 1
ATOM 1246 C CA . SER A 1 160 ? 23.031 -21.953 0.6 1 98.75 160 SER A CA 1
ATOM 1247 C C . SER A 1 160 ? 23.781 -21.344 -0.585 1 98.75 160 SER A C 1
ATOM 1249 O O . SER A 1 160 ? 24.781 -20.656 -0.407 1 98.75 160 SER A O 1
ATOM 1251 N N . LEU A 1 161 ? 23.344 -21.641 -1.73 1 98.88 161 LEU A N 1
ATOM 1252 C CA . LEU A 1 161 ? 23.953 -21.094 -2.932 1 98.88 161 LEU A CA 1
ATOM 1253 C C . LEU A 1 161 ? 23.844 -19.562 -2.943 1 98.88 161 LEU A C 1
ATOM 1255 O O . LEU A 1 161 ? 24.812 -18.875 -3.277 1 98.88 161 LEU A O 1
ATOM 1259 N N . LEU A 1 162 ? 22.656 -19.016 -2.607 1 98.81 162 LEU A N 1
ATOM 1260 C CA . LEU A 1 162 ? 22.453 -17.578 -2.543 1 98.81 162 LEU A CA 1
ATOM 1261 C C . LEU A 1 162 ? 23.359 -16.953 -1.496 1 98.81 162 LEU A C 1
ATOM 1263 O O . LEU A 1 162 ? 23.969 -15.898 -1.745 1 98.81 162 LEU A O 1
ATOM 1267 N N . ALA A 1 163 ? 23.453 -17.562 -0.362 1 98.56 163 ALA A N 1
ATOM 1268 C CA . ALA A 1 163 ? 24.297 -17.062 0.714 1 98.56 163 ALA A CA 1
ATOM 1269 C C . ALA A 1 163 ? 25.766 -17.016 0.282 1 98.56 163 ALA A C 1
ATOM 1271 O O . ALA A 1 163 ? 26.531 -16.156 0.732 1 98.56 163 ALA A O 1
ATOM 1272 N N . LYS A 1 164 ? 26.125 -17.922 -0.549 1 98.62 164 LYS A N 1
ATOM 1273 C CA . LYS A 1 164 ? 27.5 -18 -1.045 1 98.62 164 LYS A CA 1
ATOM 1274 C C . LYS A 1 164 ? 27.734 -16.969 -2.148 1 98.62 164 LYS A C 1
ATOM 1276 O O . LYS A 1 164 ? 28.719 -16.219 -2.102 1 98.62 164 LYS A O 1
ATOM 1281 N N . LEU A 1 165 ? 26.859 -16.859 -3.129 1 98.69 165 LEU A N 1
ATOM 1282 C CA . LEU A 1 165 ? 27.109 -16.125 -4.363 1 98.69 165 LEU A CA 1
ATOM 1283 C C . LEU A 1 165 ? 26.828 -14.641 -4.172 1 98.69 165 LEU A C 1
ATOM 1285 O O . LEU A 1 165 ? 27.547 -13.797 -4.727 1 98.69 165 LEU A O 1
ATOM 1289 N N . LEU A 1 166 ? 25.797 -14.281 -3.449 1 98.62 166 LEU A N 1
ATOM 1290 C CA . LEU A 1 166 ? 25.375 -12.883 -3.396 1 98.62 166 LEU A CA 1
ATOM 1291 C C . LEU A 1 166 ? 26.484 -12 -2.832 1 98.62 166 LEU A C 1
ATOM 1293 O O . LEU A 1 166 ? 26.781 -10.945 -3.398 1 98.62 166 LEU A O 1
ATOM 1297 N N . PRO A 1 167 ? 27.188 -12.438 -1.786 1 98.06 167 PRO A N 1
ATOM 1298 C CA . PRO A 1 167 ? 28.281 -11.594 -1.276 1 98.06 167 PRO A CA 1
ATOM 1299 C C . PRO A 1 167 ? 29.422 -11.43 -2.279 1 98.06 167 PRO A C 1
ATOM 1301 O O . PRO A 1 167 ? 30.172 -10.461 -2.205 1 98.06 167 PRO A O 1
ATOM 1304 N N . GLU A 1 168 ? 29.531 -12.367 -3.191 1 98.38 168 GLU A N 1
ATOM 1305 C CA . GLU A 1 168 ? 30.594 -12.312 -4.191 1 98.38 168 GLU A CA 1
ATOM 1306 C C . GLU A 1 168 ? 30.234 -11.344 -5.32 1 98.38 168 GLU A C 1
ATOM 1308 O O . GLU A 1 168 ? 31.125 -10.805 -5.98 1 98.38 168 GLU A O 1
ATOM 1313 N N . TYR A 1 169 ? 29 -11.094 -5.512 1 98.75 169 TYR A N 1
ATOM 1314 C CA . TYR A 1 169 ? 28.594 -10.352 -6.703 1 98.75 169 TYR A CA 1
ATOM 1315 C C . TYR A 1 169 ? 27.969 -9.016 -6.328 1 98.75 169 TYR A C 1
ATOM 1317 O O . TYR A 1 169 ? 28 -8.07 -7.117 1 98.75 169 TYR A O 1
ATOM 1325 N N . LEU A 1 170 ? 27.359 -8.938 -5.176 1 98.75 170 LEU A N 1
ATOM 1326 C CA . LEU A 1 170 ? 26.641 -7.727 -4.781 1 98.75 170 LEU A CA 1
ATOM 1327 C C . LEU A 1 170 ? 27.359 -7.027 -3.627 1 98.75 170 LEU A C 1
ATOM 1329 O O . LEU A 1 170 ? 28.281 -7.586 -3.031 1 98.75 170 LEU A O 1
ATOM 1333 N N . ASP A 1 171 ? 26.969 -5.793 -3.377 1 98.69 171 ASP A N 1
ATOM 1334 C CA . ASP A 1 171 ? 27.531 -4.973 -2.314 1 98.69 171 ASP A CA 1
ATOM 1335 C C . ASP A 1 171 ? 27.172 -5.52 -0.937 1 98.69 171 ASP A C 1
ATOM 1337 O O . ASP A 1 171 ? 26.109 -5.199 -0.401 1 98.69 171 ASP A O 1
ATOM 1341 N N . ILE A 1 172 ? 28.047 -6.164 -0.28 1 97.69 172 ILE A N 1
ATOM 1342 C CA . ILE A 1 172 ? 27.781 -6.902 0.949 1 97.69 172 ILE A CA 1
ATOM 1343 C C . ILE A 1 172 ? 27.562 -5.926 2.104 1 97.69 172 ILE A C 1
ATOM 1345 O O . ILE A 1 172 ? 27.062 -6.309 3.162 1 97.69 172 ILE A O 1
ATOM 1349 N N . SER A 1 173 ? 27.984 -4.746 1.916 1 98.31 173 SER A N 1
ATOM 1350 C CA . SER A 1 173 ? 27.719 -3.768 2.969 1 98.31 173 SER A CA 1
ATOM 1351 C C . SER A 1 173 ? 26.25 -3.361 3.004 1 98.31 173 SER A C 1
ATOM 1353 O O . SER A 1 173 ? 25.75 -2.926 4.043 1 98.31 173 SER A O 1
ATOM 1355 N N . SER A 1 174 ? 25.5 -3.439 1.839 1 98.62 174 SER A N 1
ATOM 1356 C CA . SER A 1 174 ? 24.141 -2.941 1.718 1 98.62 174 SER A CA 1
ATOM 1357 C C . SER A 1 174 ? 23.141 -4.086 1.557 1 98.62 174 SER A C 1
ATOM 1359 O O . SER A 1 174 ? 21.938 -3.902 1.745 1 98.62 174 SER A O 1
ATOM 1361 N N . ILE A 1 175 ? 23.625 -5.234 1.107 1 98.81 175 ILE A N 1
ATOM 1362 C CA . ILE A 1 175 ? 22.781 -6.383 0.812 1 98.81 175 ILE A CA 1
ATOM 1363 C C . ILE A 1 175 ? 23.266 -7.602 1.593 1 98.81 175 ILE A C 1
ATOM 1365 O O . ILE A 1 175 ? 24.375 -8.094 1.354 1 98.81 175 ILE A O 1
ATOM 1369 N N . LYS A 1 176 ? 22.438 -8.047 2.516 1 98.62 176 LYS A N 1
ATOM 1370 C CA . LYS A 1 176 ? 22.812 -9.164 3.379 1 98.62 176 LYS A CA 1
ATOM 1371 C C . LYS A 1 176 ? 21.875 -10.352 3.17 1 98.62 176 LYS A C 1
ATOM 1373 O O . LYS A 1 176 ? 20.703 -10.18 2.85 1 98.62 176 LYS A O 1
ATOM 1378 N N . VAL A 1 177 ? 22.422 -11.508 3.328 1 98.69 177 VAL A N 1
ATOM 1379 C CA . VAL A 1 177 ? 21.641 -12.742 3.301 1 98.69 177 VAL A CA 1
ATOM 1380 C C . VAL A 1 177 ? 21.703 -13.422 4.668 1 98.69 177 VAL A C 1
ATOM 1382 O O . VAL A 1 177 ? 22.781 -13.633 5.215 1 98.69 177 VAL A O 1
ATOM 1385 N N . VAL A 1 178 ? 20.531 -13.703 5.238 1 98.62 178 VAL A N 1
ATOM 1386 C CA . VAL A 1 178 ? 20.453 -14.422 6.504 1 98.62 178 VAL A CA 1
ATOM 1387 C C . VAL A 1 178 ? 19.719 -15.75 6.297 1 98.62 178 VAL A C 1
ATOM 1389 O O . VAL A 1 178 ? 18.516 -15.766 6.039 1 98.62 178 VAL A O 1
ATOM 1392 N N . GLU A 1 179 ? 20.453 -16.828 6.375 1 98.19 179 GLU A N 1
ATOM 1393 C CA . GLU A 1 179 ? 19.844 -18.141 6.312 1 98.19 179 GLU A CA 1
ATOM 1394 C C . GLU A 1 179 ? 19.25 -18.547 7.668 1 98.19 179 GLU A C 1
ATOM 1396 O O . GLU A 1 179 ? 19.516 -17.891 8.68 1 98.19 179 GLU A O 1
ATOM 1401 N N . GLY A 1 180 ? 18.484 -19.578 7.695 1 97.19 180 GLY A N 1
ATOM 1402 C CA . GLY A 1 180 ? 17.891 -20.094 8.922 1 97.19 180 GLY A CA 1
ATOM 1403 C C . GLY A 1 180 ? 16.422 -20.406 8.797 1 97.19 180 GLY A C 1
ATOM 1404 O O . GLY A 1 180 ? 15.883 -20.469 7.684 1 97.19 180 GLY A O 1
ATOM 1405 N N . ALA A 1 181 ? 15.859 -20.641 9.875 1 97.25 181 ALA A N 1
ATOM 1406 C CA . ALA A 1 181 ? 14.453 -21.062 9.93 1 97.25 181 ALA A CA 1
ATOM 1407 C C . ALA A 1 181 ? 13.641 -20.125 10.812 1 97.25 181 ALA A C 1
ATOM 1409 O O . ALA A 1 181 ? 13.688 -18.906 10.656 1 97.25 181 ALA A O 1
ATOM 1410 N N . VAL A 1 182 ? 12.836 -20.656 11.594 1 97.19 182 VAL A N 1
ATOM 1411 C CA . VAL A 1 182 ? 11.852 -19.906 12.375 1 97.19 182 VAL A CA 1
ATOM 1412 C C . VAL A 1 182 ? 12.578 -18.984 13.359 1 97.19 182 VAL A C 1
ATOM 1414 O O . VAL A 1 182 ? 12.203 -17.828 13.508 1 97.19 182 VAL A O 1
ATOM 1417 N N . SER A 1 183 ? 13.656 -19.453 13.977 1 97.75 183 SER A N 1
ATOM 1418 C CA . SER A 1 183 ? 14.344 -18.672 14.992 1 97.75 183 SER A CA 1
ATOM 1419 C C . SER A 1 183 ? 14.977 -17.422 14.383 1 97.75 183 SER A C 1
ATOM 1421 O O . SER A 1 183 ? 14.844 -16.312 14.93 1 97.75 183 SER A O 1
ATOM 1423 N N . GLU A 1 184 ? 15.711 -17.578 13.336 1 98.31 184 GLU A N 1
ATOM 1424 C CA . GLU A 1 184 ? 16.344 -16.453 12.648 1 98.31 184 GLU A CA 1
ATOM 1425 C C . GLU A 1 184 ? 15.312 -15.484 12.086 1 98.31 184 GLU A C 1
ATOM 1427 O O . GLU A 1 184 ? 15.477 -14.266 12.18 1 98.31 184 GLU A O 1
ATOM 1432 N N . THR A 1 185 ? 14.227 -16.047 11.492 1 98.5 185 THR A N 1
ATOM 1433 C CA . THR A 1 185 ? 13.156 -15.211 10.961 1 98.5 185 THR A CA 1
ATOM 1434 C C . THR A 1 185 ? 12.516 -14.383 12.07 1 98.5 185 THR A C 1
ATOM 1436 O O . THR A 1 185 ? 12.227 -13.203 11.883 1 98.5 185 THR A O 1
ATOM 1439 N N . SER A 1 186 ? 12.273 -15.023 13.195 1 98.44 186 SER A N 1
ATOM 1440 C CA . SER A 1 186 ? 11.672 -14.336 14.336 1 98.44 186 SER A CA 1
ATOM 1441 C C . SER A 1 186 ? 12.57 -13.203 14.836 1 98.44 186 SER A C 1
ATOM 1443 O O . SER A 1 186 ? 12.078 -12.125 15.172 1 98.44 186 SER A O 1
ATOM 1445 N N . ALA A 1 187 ? 13.898 -13.484 14.891 1 98.69 187 ALA A N 1
ATOM 1446 C CA . ALA A 1 187 ? 14.852 -12.445 15.289 1 98.69 187 ALA A CA 1
ATOM 1447 C C . ALA A 1 187 ? 14.805 -11.258 14.336 1 98.69 187 ALA A C 1
ATOM 1449 O O . ALA A 1 187 ? 14.844 -10.102 14.773 1 98.69 187 ALA A O 1
ATOM 1450 N N . LEU A 1 188 ? 14.727 -11.516 13.078 1 98.88 188 LEU A N 1
ATOM 1451 C CA . LEU A 1 188 ? 14.625 -10.461 12.078 1 98.88 188 LEU A CA 1
ATOM 1452 C C . LEU A 1 188 ? 13.336 -9.672 12.25 1 98.88 188 LEU A C 1
ATOM 1454 O O . LEU A 1 188 ? 13.344 -8.438 12.195 1 98.88 188 LEU A O 1
ATOM 1458 N N . LEU A 1 189 ? 12.227 -10.352 12.508 1 98.81 189 LEU A N 1
ATOM 1459 C CA . LEU A 1 189 ? 10.914 -9.727 12.562 1 98.81 189 LEU A CA 1
ATOM 1460 C C . LEU A 1 189 ? 10.766 -8.875 13.82 1 98.81 189 LEU A C 1
ATOM 1462 O O . LEU A 1 189 ? 9.852 -8.055 13.922 1 98.81 189 LEU A O 1
ATOM 1466 N N . GLU A 1 190 ? 11.633 -9.047 14.734 1 98.44 190 GLU A N 1
ATOM 1467 C CA . GLU A 1 190 ? 11.625 -8.227 15.945 1 98.44 190 GLU A CA 1
ATOM 1468 C C . GLU A 1 190 ? 12.211 -6.848 15.68 1 98.44 190 GLU A C 1
ATOM 1470 O O . GLU A 1 190 ? 12.047 -5.93 16.484 1 98.44 190 GLU A O 1
ATOM 1475 N N . GLN A 1 191 ? 12.914 -6.73 14.562 1 98.62 191 GLN A N 1
ATOM 1476 C CA . GLN A 1 191 ? 13.594 -5.473 14.266 1 98.62 191 GLN A CA 1
ATOM 1477 C C . GLN A 1 191 ? 12.664 -4.504 13.547 1 98.62 191 GLN A C 1
ATOM 1479 O O . GLN A 1 191 ? 11.641 -4.914 12.984 1 98.62 191 GLN A O 1
ATOM 1484 N N . LYS A 1 192 ? 13 -3.234 13.602 1 98.12 192 LYS A N 1
ATOM 1485 C CA . LYS A 1 192 ? 12.297 -2.217 12.82 1 98.12 192 LYS A CA 1
ATOM 1486 C C . LYS A 1 192 ? 12.789 -2.195 11.375 1 98.12 192 LYS A C 1
ATOM 1488 O O . LYS A 1 192 ? 13.977 -1.999 11.125 1 98.12 192 LYS A O 1
ATOM 1493 N N . TRP A 1 193 ? 11.945 -2.443 10.461 1 98.81 193 TRP A N 1
ATOM 1494 C CA . TRP A 1 193 ? 12.195 -2.346 9.031 1 98.81 193 TRP A CA 1
ATOM 1495 C C . TRP A 1 193 ? 11.398 -1.197 8.414 1 98.81 193 TRP A C 1
ATOM 1497 O O . TRP A 1 193 ? 10.43 -0.72 9.008 1 98.81 193 TRP A O 1
ATOM 1507 N N . ASP A 1 194 ? 11.82 -0.746 7.281 1 98.81 194 ASP A N 1
ATOM 1508 C CA . ASP A 1 194 ? 11.094 0.303 6.574 1 98.81 194 ASP A CA 1
ATOM 1509 C C . ASP A 1 194 ? 10.125 -0.292 5.555 1 98.81 194 ASP A C 1
ATOM 1511 O O . ASP A 1 194 ? 9.234 0.404 5.059 1 98.81 194 ASP A O 1
ATOM 1515 N N . LYS A 1 195 ? 10.273 -1.564 5.223 1 98.81 195 LYS A N 1
ATOM 1516 C CA . LYS A 1 195 ? 9.383 -2.389 4.418 1 98.81 195 LYS A CA 1
ATOM 1517 C C . LYS A 1 195 ? 9.672 -3.873 4.617 1 98.81 195 LYS A C 1
ATOM 1519 O O . LYS A 1 195 ? 10.828 -4.273 4.73 1 98.81 195 LYS A O 1
ATOM 1524 N N . ILE A 1 196 ? 8.656 -4.656 4.691 1 98.94 196 ILE A N 1
ATOM 1525 C CA . ILE A 1 196 ? 8.828 -6.105 4.652 1 98.94 196 ILE A CA 1
ATOM 1526 C C . ILE A 1 196 ? 8.102 -6.676 3.434 1 98.94 196 ILE A C 1
ATOM 1528 O O . ILE A 1 196 ? 6.934 -6.367 3.197 1 98.94 196 ILE A O 1
ATOM 1532 N N . PHE A 1 197 ? 8.812 -7.371 2.617 1 98.94 197 PHE A N 1
ATOM 1533 C CA . PHE A 1 197 ? 8.258 -8.141 1.514 1 98.94 197 PHE A CA 1
ATOM 1534 C C . PHE A 1 197 ? 8.266 -9.633 1.837 1 98.94 197 PHE A C 1
ATOM 1536 O O . PHE A 1 197 ? 9.32 -10.227 2.053 1 98.94 197 PHE A O 1
ATOM 1543 N N . TYR A 1 198 ? 7.078 -10.203 1.853 1 98.94 198 TYR A N 1
ATOM 1544 C CA . TYR A 1 198 ? 6.953 -11.609 2.223 1 98.94 198 TYR A CA 1
ATOM 1545 C C . TYR A 1 198 ? 6.219 -12.398 1.141 1 98.94 198 TYR A C 1
ATOM 1547 O O . TYR A 1 198 ? 5.16 -11.977 0.672 1 98.94 198 TYR A O 1
ATOM 1555 N N . THR A 1 199 ? 6.777 -13.453 0.729 1 98.81 199 THR A N 1
ATOM 1556 C CA . THR A 1 199 ? 6.109 -14.422 -0.137 1 98.81 199 THR A CA 1
ATOM 1557 C C . THR A 1 199 ? 5.914 -15.75 0.586 1 98.81 199 THR A C 1
ATOM 1559 O O . THR A 1 199 ? 6.879 -16.344 1.076 1 98.81 199 THR A O 1
ATOM 1562 N N . GLY A 1 200 ? 4.715 -16.203 0.712 1 98 200 GLY A N 1
ATOM 1563 C CA . GLY A 1 200 ? 4.41 -17.453 1.383 1 98 200 GLY A CA 1
ATOM 1564 C C . GLY A 1 200 ? 2.924 -17.672 1.59 1 98 200 GLY A C 1
ATOM 1565 O O . GLY A 1 200 ? 2.117 -17.375 0.704 1 98 200 GLY A O 1
ATOM 1566 N N . ASN A 1 201 ? 2.545 -18.281 2.764 1 97 201 ASN A N 1
ATOM 1567 C CA . ASN A 1 201 ? 1.14 -18.578 3.023 1 97 201 ASN A CA 1
ATOM 1568 C C . ASN A 1 201 ? 0.53 -17.578 4 1 97 201 ASN A C 1
ATOM 1570 O O . ASN A 1 201 ? 1.237 -16.734 4.551 1 97 201 ASN A O 1
ATOM 1574 N N . GLY A 1 202 ? -0.768 -17.703 4.176 1 97.44 202 GLY A N 1
ATOM 1575 C CA . GLY A 1 202 ? -1.494 -16.75 5.004 1 97.44 202 GLY A CA 1
ATOM 1576 C C . GLY A 1 202 ? -1.184 -16.891 6.48 1 97.44 202 GLY A C 1
ATOM 1577 O O . GLY A 1 202 ? -1.243 -15.906 7.227 1 97.44 202 GLY A O 1
ATOM 1578 N N . ILE A 1 203 ? -0.846 -18.016 6.918 1 97.25 203 ILE A N 1
ATOM 1579 C CA . ILE A 1 203 ? -0.554 -18.234 8.328 1 97.25 203 ILE A CA 1
ATOM 1580 C C . ILE A 1 203 ? 0.659 -17.406 8.742 1 97.25 203 ILE A C 1
ATOM 1582 O O . ILE A 1 203 ? 0.592 -16.641 9.703 1 97.25 203 ILE A O 1
ATOM 1586 N N . VAL A 1 204 ? 1.755 -17.594 7.996 1 98.19 204 VAL A N 1
ATOM 1587 C CA . VAL A 1 204 ? 2.967 -16.844 8.312 1 98.19 204 VAL A CA 1
ATOM 1588 C C . VAL A 1 204 ? 2.781 -15.375 7.934 1 98.19 204 VAL A C 1
ATOM 1590 O O . VAL A 1 204 ? 3.314 -14.484 8.594 1 98.19 204 VAL A O 1
ATOM 1593 N N . GLY A 1 205 ? 1.955 -15.125 6.855 1 98.56 205 GLY A N 1
ATOM 1594 C CA . GLY A 1 205 ? 1.638 -13.75 6.496 1 98.56 205 GLY A CA 1
ATOM 1595 C C . GLY A 1 205 ? 1.062 -12.945 7.648 1 98.56 205 GLY A C 1
ATOM 1596 O O . GLY A 1 205 ? 1.41 -11.781 7.836 1 98.56 205 GLY A O 1
ATOM 1597 N N . ARG A 1 206 ? 0.169 -13.562 8.445 1 98.75 206 ARG A N 1
ATOM 1598 C CA . ARG A 1 206 ? -0.423 -12.914 9.609 1 98.75 206 ARG A CA 1
ATOM 1599 C C . ARG A 1 206 ? 0.634 -12.617 10.672 1 98.75 206 ARG A C 1
ATOM 1601 O O . ARG A 1 206 ? 0.597 -11.57 11.32 1 98.75 206 ARG A O 1
ATOM 1608 N N . ILE A 1 207 ? 1.61 -13.484 10.812 1 98.75 207 ILE A N 1
ATOM 1609 C CA . ILE A 1 207 ? 2.701 -13.297 11.758 1 98.75 207 ILE A CA 1
ATOM 1610 C C . ILE A 1 207 ? 3.57 -12.117 11.328 1 98.75 207 ILE A C 1
ATOM 1612 O O . ILE A 1 207 ? 3.916 -11.258 12.141 1 98.75 207 ILE A O 1
ATOM 1616 N N . VAL A 1 208 ? 3.902 -12.109 10.055 1 98.88 208 VAL A N 1
ATOM 1617 C CA . VAL A 1 208 ? 4.734 -11.055 9.492 1 98.88 208 VAL A CA 1
ATOM 1618 C C . VAL A 1 208 ? 4.047 -9.703 9.672 1 98.88 208 VAL A C 1
ATOM 1620 O O . VAL A 1 208 ? 4.668 -8.734 10.133 1 98.88 208 VAL A O 1
ATOM 1623 N N . MET A 1 209 ? 2.789 -9.648 9.32 1 98.81 209 MET A N 1
ATOM 1624 C CA . MET A 1 209 ? 2.041 -8.398 9.406 1 98.81 209 MET A CA 1
ATOM 1625 C C . MET A 1 209 ? 1.906 -7.945 10.859 1 98.81 209 MET A C 1
ATOM 1627 O O . MET A 1 209 ? 1.996 -6.75 11.156 1 98.81 209 MET A O 1
ATOM 1631 N N . ALA A 1 210 ? 1.667 -8.836 11.758 1 98.75 210 ALA A N 1
ATOM 1632 C CA . ALA A 1 210 ? 1.583 -8.5 13.172 1 98.75 210 ALA A CA 1
ATOM 1633 C C . ALA A 1 210 ? 2.908 -7.941 13.688 1 98.75 210 ALA A C 1
ATOM 1635 O O . ALA A 1 210 ? 2.928 -6.973 14.453 1 98.75 210 ALA A O 1
ATOM 1636 N N . ALA A 1 211 ? 4.023 -8.594 13.297 1 98.75 211 ALA A N 1
ATOM 1637 C CA . ALA A 1 211 ? 5.34 -8.086 13.672 1 98.75 211 ALA A CA 1
ATOM 1638 C C . ALA A 1 211 ? 5.578 -6.695 13.102 1 98.75 211 ALA A C 1
ATOM 1640 O O . ALA A 1 211 ? 6.137 -5.824 13.773 1 98.75 211 ALA A O 1
ATOM 1641 N N . ALA A 1 212 ? 5.156 -6.492 11.875 1 98.81 212 ALA A N 1
ATOM 1642 C CA . ALA A 1 212 ? 5.309 -5.207 11.203 1 98.81 212 ALA A CA 1
ATOM 1643 C C . ALA A 1 212 ? 4.562 -4.102 11.945 1 98.81 212 ALA A C 1
ATOM 1645 O O . ALA A 1 212 ? 5.012 -2.955 11.977 1 98.81 212 ALA A O 1
ATOM 1646 N N . ALA A 1 213 ? 3.41 -4.438 12.516 1 98.75 213 ALA A N 1
ATOM 1647 C CA . ALA A 1 213 ? 2.547 -3.475 13.203 1 98.75 213 ALA A CA 1
ATOM 1648 C C . ALA A 1 213 ? 3.279 -2.807 14.359 1 98.75 213 ALA A C 1
ATOM 1650 O O . ALA A 1 213 ? 3.061 -1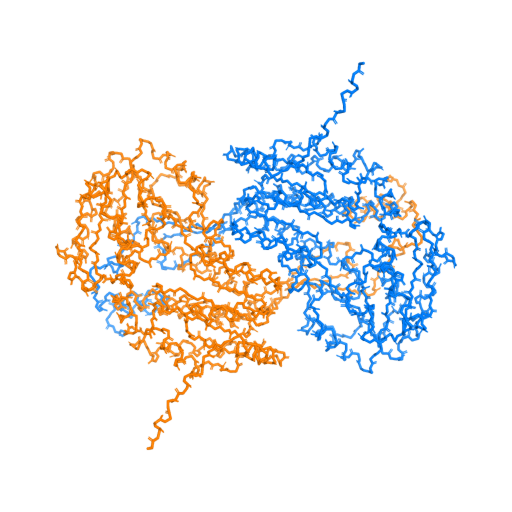.626 14.641 1 98.75 213 ALA A O 1
ATOM 1651 N N . LYS A 1 214 ? 4.207 -3.518 14.984 1 98.25 214 LYS A N 1
ATOM 1652 C CA . LYS A 1 214 ? 4.926 -2.994 16.141 1 98.25 214 LYS A CA 1
ATOM 1653 C C . LYS A 1 214 ? 5.727 -1.747 15.773 1 98.25 214 LYS A C 1
ATOM 1655 O O . LYS A 1 214 ? 5.957 -0.879 16.609 1 98.25 214 LYS A O 1
ATOM 1660 N N . HIS A 1 215 ? 6.117 -1.693 14.57 1 98 215 HIS A N 1
ATOM 1661 C CA . HIS A 1 215 ? 6.988 -0.607 14.133 1 98 215 HIS A CA 1
ATOM 1662 C C . HIS A 1 215 ? 6.336 0.214 13.031 1 98 215 HIS A C 1
ATOM 1664 O O . HIS A 1 215 ? 7.004 1.004 12.359 1 98 215 HIS A O 1
ATOM 1670 N N . LEU A 1 216 ? 5.031 -0.04 12.773 1 98.44 216 LEU A N 1
ATOM 1671 C CA . LEU A 1 216 ? 4.293 0.636 11.711 1 98.44 216 LEU A CA 1
ATOM 1672 C C . LEU A 1 216 ? 4.961 0.423 10.359 1 98.44 216 LEU A C 1
ATOM 1674 O O . LEU A 1 216 ? 5.047 1.35 9.555 1 98.44 216 LEU A O 1
ATOM 1678 N N . THR A 1 217 ? 5.512 -0.773 10.109 1 98.75 217 THR A N 1
ATOM 1679 C CA . THR A 1 217 ? 6.211 -1.115 8.867 1 98.75 217 THR A CA 1
ATOM 1680 C C . THR A 1 217 ? 5.219 -1.571 7.801 1 98.75 217 THR A C 1
ATOM 1682 O O . THR A 1 217 ? 4.441 -2.5 8.023 1 98.75 217 THR A O 1
ATOM 1685 N N . PRO A 1 218 ? 5.195 -0.861 6.656 1 98.69 218 PRO A N 1
ATOM 1686 C CA . PRO A 1 218 ? 4.367 -1.383 5.57 1 98.69 218 PRO A CA 1
ATOM 1687 C C . PRO A 1 218 ? 4.852 -2.736 5.055 1 98.69 218 PRO A C 1
ATOM 1689 O O . PRO A 1 218 ? 6.039 -3.049 5.156 1 98.69 218 PRO A O 1
ATOM 1692 N N . VAL A 1 219 ? 3.887 -3.533 4.469 1 98.81 219 VAL A N 1
ATOM 1693 C CA . VAL A 1 219 ? 4.23 -4.875 4.004 1 98.81 219 VAL A CA 1
ATOM 1694 C C . VAL A 1 219 ? 3.701 -5.082 2.588 1 98.81 219 VAL A C 1
ATOM 1696 O O . VAL A 1 219 ? 2.725 -4.445 2.184 1 98.81 219 VAL A O 1
ATOM 1699 N N . VAL A 1 220 ? 4.395 -5.828 1.792 1 98.81 220 VAL A N 1
ATOM 1700 C CA . VAL A 1 220 ? 3.855 -6.551 0.644 1 98.81 220 VAL A CA 1
ATOM 1701 C C . VAL A 1 220 ? 3.76 -8.039 0.972 1 98.81 220 VAL A C 1
ATOM 1703 O O . VAL A 1 220 ? 4.746 -8.656 1.376 1 98.81 220 VAL A O 1
ATOM 1706 N N . LEU A 1 221 ? 2.576 -8.523 0.896 1 98.81 221 LEU A N 1
ATOM 1707 C CA . LEU A 1 221 ? 2.326 -9.945 1.139 1 98.81 221 LEU A CA 1
ATOM 1708 C C . LEU A 1 221 ? 1.912 -10.648 -0.147 1 98.81 221 LEU A C 1
ATOM 1710 O O . LEU A 1 221 ? 0.822 -10.406 -0.669 1 98.81 221 LEU A O 1
ATOM 1714 N N . GLU A 1 222 ? 2.811 -11.352 -0.704 1 98.44 222 GLU A N 1
ATOM 1715 C CA . GLU A 1 222 ? 2.49 -12.242 -1.812 1 98.44 222 GLU A CA 1
ATOM 1716 C C . GLU A 1 222 ? 2.139 -13.641 -1.31 1 98.44 222 GLU A C 1
ATOM 1718 O O . GLU A 1 222 ? 3.023 -14.414 -0.926 1 98.44 222 GLU A O 1
ATOM 1723 N N . LEU A 1 223 ? 0.86 -13.875 -1.379 1 98.06 223 LEU A N 1
ATOM 1724 C CA . LEU A 1 223 ? 0.391 -15.125 -0.799 1 98.06 223 LEU A CA 1
ATOM 1725 C C . LEU A 1 223 ? -0.234 -16.016 -1.865 1 98.06 223 LEU A C 1
ATOM 1727 O O . LEU A 1 223 ? 0.053 -15.867 -3.055 1 98.06 223 LEU A O 1
ATOM 1731 N N . GLY A 1 224 ? -0.866 -17.062 -1.542 1 95.06 224 GLY A N 1
ATOM 1732 C CA . GLY A 1 224 ? -1.466 -18 -2.488 1 95.06 224 GLY A CA 1
ATOM 1733 C C . GLY A 1 224 ? -2.982 -17.953 -2.482 1 95.06 224 GLY A C 1
ATOM 1734 O O . GLY A 1 224 ? -3.58 -16.891 -2.338 1 95.06 224 GLY A O 1
ATOM 1735 N N . GLY A 1 225 ? -3.598 -18.922 -2.748 1 93.25 225 GLY A N 1
ATOM 1736 C CA . GLY A 1 225 ? -5.039 -19.125 -2.777 1 93.25 225 GLY A CA 1
ATOM 1737 C C . GLY A 1 225 ? -5.473 -20.25 -3.684 1 93.25 225 GLY A C 1
ATOM 1738 O O . GLY A 1 225 ? -4.645 -20.875 -4.352 1 93.25 225 GLY A O 1
ATOM 1739 N N . LYS A 1 226 ? -6.746 -20.594 -3.613 1 96.94 226 LYS A N 1
ATOM 1740 C CA . LYS A 1 226 ? -7.301 -21.672 -4.426 1 96.94 226 LYS A CA 1
ATOM 1741 C C . LYS A 1 226 ? -7.672 -21.188 -5.82 1 96.94 226 LYS A C 1
ATOM 1743 O O . LYS A 1 226 ? -8.836 -20.875 -6.09 1 96.94 226 LYS A O 1
ATOM 1748 N N . SER A 1 227 ? -6.68 -21.078 -6.695 1 98.56 227 SER A N 1
ATOM 1749 C CA . SER A 1 227 ? -6.836 -20.531 -8.039 1 98.56 227 SER A CA 1
ATOM 1750 C C . SER A 1 227 ? -7.742 -21.406 -8.891 1 98.56 227 SER A C 1
ATOM 1752 O O . SER A 1 227 ? -7.383 -22.547 -9.219 1 98.56 227 SER A O 1
ATOM 1754 N N . PRO A 1 228 ? -8.875 -20.938 -9.359 1 98.75 228 PRO A N 1
ATOM 1755 C CA . PRO A 1 228 ? -9.789 -21.734 -10.18 1 98.75 228 PRO A CA 1
ATOM 1756 C C . PRO A 1 228 ? -9.492 -21.609 -11.672 1 98.75 228 PRO A C 1
ATOM 1758 O O . PRO A 1 228 ? -9.023 -20.578 -12.133 1 98.75 228 PRO A O 1
ATOM 1761 N N . ALA A 1 229 ? -9.75 -22.656 -12.375 1 98.88 229 ALA A N 1
ATOM 1762 C CA . ALA A 1 229 ? -9.812 -22.625 -13.836 1 98.88 229 ALA A CA 1
ATOM 1763 C C . ALA A 1 229 ? -11.18 -23.078 -14.336 1 98.88 229 ALA A C 1
ATOM 1765 O O . ALA A 1 229 ? -11.594 -24.219 -14.07 1 98.88 229 ALA A O 1
ATOM 1766 N N . VAL A 1 230 ? -11.859 -22.188 -14.992 1 98.88 230 VAL A N 1
ATOM 1767 C CA . VAL A 1 230 ? -13.148 -22.516 -15.578 1 98.88 230 VAL A CA 1
ATOM 1768 C C . VAL A 1 230 ? -12.977 -22.891 -17.047 1 98.88 230 VAL A C 1
ATOM 1770 O O . VAL A 1 230 ? -12.352 -22.141 -17.812 1 98.88 230 VAL A O 1
ATOM 1773 N N . VAL A 1 231 ? -13.469 -24.016 -17.438 1 98.81 231 VAL A N 1
ATOM 1774 C CA . VAL A 1 231 ? -13.328 -24.484 -18.812 1 98.81 231 VAL A CA 1
ATOM 1775 C C . VAL A 1 231 ? -14.711 -24.578 -19.469 1 98.81 231 VAL A C 1
ATOM 1777 O O . VAL A 1 231 ? -15.523 -25.422 -19.078 1 98.81 231 VAL A O 1
ATOM 1780 N N . ASP A 1 232 ? -14.891 -23.75 -20.422 1 97.31 232 ASP A N 1
ATOM 1781 C CA . ASP A 1 232 ? -16.141 -23.719 -21.188 1 97.31 232 ASP A CA 1
ATOM 1782 C C . ASP A 1 232 ? -16.125 -24.766 -22.297 1 97.31 232 ASP A C 1
ATOM 1784 O O . ASP A 1 232 ? -15.102 -25.422 -22.531 1 97.31 232 ASP A O 1
ATOM 1788 N N . SER A 1 233 ? -17.406 -24.906 -22.859 1 93.38 233 SER A N 1
ATOM 1789 C CA . SER A 1 233 ? -17.516 -25.828 -23.984 1 93.38 233 SER A CA 1
ATOM 1790 C C . SER A 1 233 ? -17.203 -25.125 -25.297 1 93.38 233 SER A C 1
ATOM 1792 O O . SER A 1 233 ? -17.016 -23.906 -25.328 1 93.38 233 SER A O 1
ATOM 1794 N N . ALA A 1 234 ? -17 -25.734 -26.312 1 91.75 234 ALA A N 1
ATOM 1795 C CA . ALA A 1 234 ? -16.828 -25.234 -27.672 1 91.75 234 ALA A CA 1
ATOM 1796 C C . ALA A 1 234 ? -15.516 -24.469 -27.797 1 91.75 234 ALA A C 1
ATOM 1798 O O . ALA A 1 234 ? -15.5 -23.344 -28.312 1 91.75 234 ALA A O 1
ATOM 1799 N N . ILE A 1 235 ? -14.461 -24.953 -27.219 1 96 235 ILE A N 1
ATOM 1800 C CA . ILE A 1 235 ? -13.117 -24.406 -27.344 1 96 235 ILE A CA 1
ATOM 1801 C C . ILE A 1 235 ? -12.18 -25.453 -27.922 1 96 235 ILE A C 1
ATOM 1803 O O . ILE A 1 235 ? -12.578 -26.609 -28.156 1 96 235 ILE A O 1
ATOM 1807 N N . ASP A 1 236 ? -10.992 -25.016 -28.359 1 96.12 236 ASP A N 1
ATOM 1808 C CA . ASP A 1 236 ? -9.938 -25.984 -28.672 1 96.12 236 ASP A CA 1
ATOM 1809 C C . ASP A 1 236 ? -9.469 -26.703 -27.406 1 96.12 236 ASP A C 1
ATOM 1811 O O . ASP A 1 236 ? -8.547 -26.25 -26.734 1 96.12 236 ASP A O 1
ATOM 1815 N N . LEU A 1 237 ? -10.07 -27.781 -27.203 1 96.56 237 LEU A N 1
ATOM 1816 C CA . LEU A 1 237 ? -9.875 -28.5 -25.953 1 96.56 237 LEU A CA 1
ATOM 1817 C C . LEU A 1 237 ? -8.438 -29.016 -25.844 1 96.56 237 LEU A C 1
ATOM 1819 O O . LEU A 1 237 ? -7.883 -29.078 -24.75 1 96.56 237 LEU A O 1
ATOM 1823 N N . GLN A 1 238 ? -7.887 -29.422 -26.938 1 96.69 238 GLN A N 1
ATOM 1824 C CA . GLN A 1 238 ? -6.512 -29.922 -26.906 1 96.69 238 GLN A CA 1
ATOM 1825 C C . GLN A 1 238 ? -5.551 -28.828 -26.438 1 96.69 238 GLN A C 1
ATOM 1827 O O . GLN A 1 238 ? -4.727 -29.078 -25.547 1 96.69 238 GLN A O 1
ATOM 1832 N N . ILE A 1 239 ? -5.668 -27.641 -27 1 96.94 239 ILE A N 1
ATOM 1833 C CA . ILE A 1 239 ? -4.805 -26.531 -26.594 1 96.94 239 ILE A CA 1
ATOM 1834 C C . ILE A 1 239 ? -5.078 -26.156 -25.141 1 96.94 239 ILE A C 1
ATOM 1836 O O . ILE A 1 239 ? -4.145 -25.953 -24.359 1 96.94 239 ILE A O 1
ATOM 1840 N N . ALA A 1 240 ? -6.367 -26.047 -24.781 1 97.94 240 ALA A N 1
ATOM 1841 C CA . ALA A 1 240 ? -6.73 -25.734 -23.406 1 97.94 240 ALA A CA 1
ATOM 1842 C C . ALA A 1 240 ? -6.09 -26.734 -22.438 1 97.94 240 ALA A C 1
ATOM 1844 O O . ALA A 1 240 ? -5.535 -26.328 -21.406 1 97.94 240 ALA A O 1
ATOM 1845 N N . THR A 1 241 ? -6.141 -27.984 -22.781 1 98 241 THR A N 1
ATOM 1846 C CA . THR A 1 241 ? -5.602 -29.031 -21.938 1 98 241 THR A CA 1
ATOM 1847 C C . THR A 1 241 ? -4.086 -28.906 -21.812 1 98 241 THR A C 1
ATOM 1849 O O . THR A 1 241 ? -3.535 -29.047 -20.719 1 98 241 THR A O 1
ATOM 1852 N N . ARG A 1 242 ? -3.422 -28.719 -22.938 1 98 242 ARG A N 1
ATOM 1853 C CA . ARG A 1 242 ? -1.974 -28.547 -22.891 1 98 242 ARG A CA 1
ATOM 1854 C C . ARG A 1 242 ? -1.586 -27.406 -21.969 1 98 242 ARG A C 1
ATOM 1856 O O . ARG A 1 242 ? -0.669 -27.531 -21.156 1 98 242 ARG A O 1
ATOM 1863 N N . ARG A 1 243 ? -2.303 -26.312 -22.031 1 97.69 243 ARG A N 1
ATOM 1864 C CA . ARG A 1 243 ? -2.006 -25.125 -21.234 1 97.69 243 ARG A CA 1
ATOM 1865 C C . ARG A 1 243 ? -2.336 -25.359 -19.766 1 97.69 243 ARG A C 1
ATOM 1867 O O . ARG A 1 243 ? -1.613 -24.906 -18.875 1 97.69 243 ARG A O 1
ATOM 1874 N N . LEU A 1 244 ? -3.434 -26.062 -19.5 1 98.62 244 LEU A N 1
ATOM 1875 C CA . LEU A 1 244 ? -3.781 -26.453 -18.141 1 98.62 244 LEU A CA 1
ATOM 1876 C C . LEU A 1 244 ? -2.695 -27.344 -17.531 1 98.62 244 LEU A C 1
ATOM 1878 O O . LEU A 1 244 ? -2.295 -27.141 -16.375 1 98.62 244 LEU A O 1
ATOM 1882 N N . ILE A 1 245 ? -2.203 -28.312 -18.344 1 98.62 245 ILE A N 1
ATOM 1883 C CA . ILE A 1 245 ? -1.164 -29.234 -17.891 1 98.62 245 ILE A CA 1
ATOM 1884 C C . ILE A 1 245 ? 0.119 -28.453 -17.594 1 98.62 245 ILE A C 1
ATOM 1886 O O . ILE A 1 245 ? 0.75 -28.656 -16.562 1 98.62 245 ILE A O 1
ATOM 1890 N N . ALA A 1 246 ? 0.462 -27.562 -18.469 1 97.12 246 ALA A N 1
ATOM 1891 C CA . ALA A 1 246 ? 1.66 -26.75 -18.281 1 97.12 246 ALA A CA 1
ATOM 1892 C C . ALA A 1 246 ? 1.56 -25.922 -17 1 97.12 246 ALA A C 1
ATOM 1894 O O . ALA A 1 246 ? 2.553 -25.734 -16.297 1 97.12 246 ALA A O 1
ATOM 1895 N N . GLY A 1 247 ? 0.387 -25.406 -16.75 1 97.88 247 GLY A N 1
ATOM 1896 C CA . GLY A 1 247 ? 0.172 -24.562 -15.57 1 97.88 247 GLY A CA 1
ATOM 1897 C C . GLY A 1 247 ? 0.099 -25.359 -14.281 1 97.88 247 GLY A C 1
ATOM 1898 O O . GLY A 1 247 ? 0.467 -24.859 -13.219 1 97.88 247 GLY A O 1
ATOM 1899 N N . LYS A 1 248 ? -0.383 -26.547 -14.312 1 98.62 248 LYS A N 1
ATOM 1900 C CA . LYS A 1 248 ? -0.553 -27.359 -13.117 1 98.62 248 LYS A CA 1
ATOM 1901 C C . LYS A 1 248 ? 0.689 -28.203 -12.844 1 98.62 248 LYS A C 1
ATOM 1903 O O . LYS A 1 248 ? 1.398 -27.984 -11.859 1 98.62 248 LYS A O 1
ATOM 1908 N N . TRP A 1 249 ? 1.087 -29.016 -13.789 1 98.5 249 TRP A N 1
ATOM 1909 C CA . TRP A 1 249 ? 2.178 -29.953 -13.539 1 98.5 249 TRP A CA 1
ATOM 1910 C C . TRP A 1 249 ? 3.48 -29.453 -14.148 1 98.5 249 TRP A C 1
ATOM 1912 O O . TRP A 1 249 ? 4.566 -29.797 -13.695 1 98.5 249 TRP A O 1
ATOM 1922 N N . GLY A 1 250 ? 3.385 -28.562 -15.172 1 97 250 GLY A N 1
ATOM 1923 C CA . GLY A 1 250 ? 4.566 -27.938 -15.758 1 97 250 GLY A CA 1
ATOM 1924 C C . GLY A 1 250 ? 5.074 -26.75 -14.961 1 97 250 GLY A C 1
ATOM 1925 O O . GLY A 1 250 ? 6.055 -26.109 -15.344 1 97 250 GLY A O 1
ATOM 1926 N N . CYS A 1 251 ? 4.457 -26.406 -13.914 1 96 251 CYS A N 1
ATOM 1927 C CA . CYS A 1 251 ? 4.859 -25.375 -12.977 1 96 251 CYS A CA 1
ATOM 1928 C C . CYS A 1 251 ? 5.238 -25.969 -11.625 1 96 251 CYS A C 1
ATOM 1930 O O . CYS A 1 251 ? 4.52 -25.781 -10.641 1 96 251 CYS A O 1
ATOM 1932 N N . ASN A 1 252 ? 6.391 -26.531 -11.617 1 98.06 252 ASN A N 1
ATOM 1933 C CA . ASN A 1 252 ? 6.926 -27.094 -10.391 1 98.06 252 ASN A CA 1
ATOM 1934 C C . ASN A 1 252 ? 5.992 -28.156 -9.805 1 98.06 252 ASN A C 1
ATOM 1936 O O . ASN A 1 252 ? 5.75 -28.172 -8.602 1 98.06 252 ASN A O 1
ATOM 1940 N N . ASN A 1 253 ? 5.418 -28.938 -10.719 1 98.25 253 ASN A N 1
ATOM 1941 C CA . ASN A 1 253 ? 4.535 -30.047 -10.367 1 98.25 253 ASN A CA 1
ATOM 1942 C C . ASN A 1 253 ? 3.41 -29.594 -9.438 1 98.25 253 ASN A C 1
ATOM 1944 O O . ASN A 1 253 ? 3.113 -30.266 -8.453 1 98.25 253 ASN A O 1
ATOM 1948 N N . GLY A 1 254 ? 2.844 -28.453 -9.727 1 98.31 254 GLY A N 1
ATOM 1949 C CA . GLY A 1 254 ? 1.687 -27.938 -9.016 1 98.31 254 GLY A CA 1
ATOM 1950 C C . GLY A 1 254 ? 2.055 -27.156 -7.77 1 98.31 254 GLY A C 1
ATOM 1951 O O . GLY A 1 254 ? 1.178 -26.625 -7.078 1 98.31 254 GLY A O 1
ATOM 1952 N N . GLN A 1 255 ? 3.33 -27.078 -7.438 1 98.44 255 GLN A N 1
ATOM 1953 C CA . GLN A 1 255 ? 3.795 -26.344 -6.27 1 98.44 255 GLN A CA 1
ATOM 1954 C C . GLN A 1 255 ? 4.102 -24.891 -6.625 1 98.44 255 GLN A C 1
ATOM 1956 O O . GLN A 1 255 ? 5.195 -24.391 -6.348 1 98.44 255 GLN A O 1
ATOM 1961 N N . ALA A 1 256 ? 3.135 -24.234 -7.191 1 98.25 256 ALA A N 1
ATOM 1962 C CA . ALA A 1 256 ? 3.172 -22.828 -7.582 1 98.25 256 ALA A CA 1
ATOM 1963 C C . ALA A 1 256 ? 1.9 -22.109 -7.145 1 98.25 256 ALA A C 1
ATOM 1965 O O . ALA A 1 256 ? 0.795 -22.625 -7.305 1 98.25 256 ALA A O 1
ATOM 1966 N N . CYS A 1 257 ? 1.994 -20.953 -6.613 1 97.25 257 CYS A N 1
ATOM 1967 C CA . CYS A 1 257 ? 0.875 -20.219 -6.027 1 97.25 257 CYS A CA 1
ATOM 1968 C C . CYS A 1 257 ? -0.153 -19.844 -7.09 1 97.25 257 CYS A C 1
ATOM 1970 O O . CYS A 1 257 ? -1.328 -19.656 -6.777 1 97.25 257 CYS A O 1
ATOM 1972 N N . VAL A 1 258 ? 0.274 -19.797 -8.375 1 97.81 258 VAL A N 1
ATOM 1973 C CA . VAL A 1 258 ? -0.634 -19.391 -9.445 1 97.81 258 VAL A CA 1
ATOM 1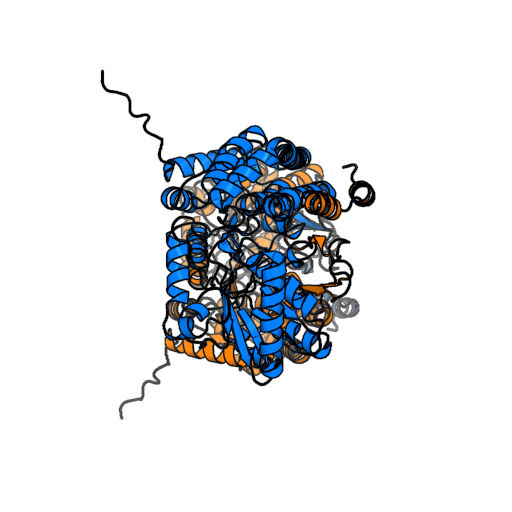974 C C . VAL A 1 258 ? -1.088 -20.625 -10.219 1 97.81 258 VAL A C 1
ATOM 1976 O O . VAL A 1 258 ? -1.782 -20.516 -11.234 1 97.81 258 VAL A O 1
ATOM 1979 N N . SER A 1 259 ? -0.675 -21.812 -9.828 1 98.31 259 SER A N 1
ATOM 1980 C CA . SER A 1 259 ? -1.112 -23.047 -10.469 1 98.31 259 SER A CA 1
ATOM 1981 C C . SER A 1 259 ? -2.613 -23.25 -10.297 1 98.31 259 SER A C 1
ATOM 1983 O O . SER A 1 259 ? -3.164 -23 -9.227 1 98.31 259 SER A O 1
ATOM 1985 N N . PRO A 1 260 ? -3.311 -23.672 -11.391 1 98.56 260 PRO A N 1
ATOM 1986 C CA . PRO A 1 260 ? -4.727 -23.984 -11.172 1 98.56 260 PRO A CA 1
ATOM 1987 C C . PRO A 1 260 ? -4.938 -25.031 -10.086 1 98.56 260 PRO A C 1
ATOM 1989 O O . PRO A 1 260 ? -4.445 -26.156 -10.203 1 98.56 260 PRO A O 1
ATOM 1992 N N . ASP A 1 261 ? -5.668 -24.656 -9.117 1 98.31 261 ASP A N 1
ATOM 1993 C CA . ASP A 1 261 ? -5.906 -25.5 -7.953 1 98.31 261 ASP A CA 1
ATOM 1994 C C . ASP A 1 261 ? -7.051 -26.469 -8.211 1 98.31 261 ASP A C 1
ATOM 1996 O O . ASP A 1 261 ? -7.059 -27.578 -7.672 1 98.31 261 ASP A O 1
ATOM 2000 N N . TYR A 1 262 ? -8.023 -26.078 -8.945 1 98.5 262 TYR A N 1
ATOM 2001 C CA . TYR A 1 262 ? -9.148 -26.906 -9.359 1 98.5 262 TYR A CA 1
ATOM 2002 C C . TYR A 1 262 ? -9.766 -26.391 -10.648 1 98.5 262 TYR A C 1
ATOM 2004 O O . TYR A 1 262 ? -9.555 -25.234 -11.023 1 98.5 262 TYR A O 1
ATOM 2012 N N . ILE A 1 263 ? -10.477 -27.266 -11.32 1 98.69 263 ILE A N 1
ATOM 2013 C CA . ILE A 1 263 ? -11.188 -26.906 -12.547 1 98.69 263 ILE A CA 1
ATOM 2014 C C . ILE A 1 263 ? -12.695 -26.938 -12.297 1 98.69 263 ILE A C 1
ATOM 2016 O O . ILE A 1 263 ? -13.188 -27.781 -11.539 1 98.69 263 ILE A O 1
ATOM 2020 N N . ILE A 1 264 ? -13.406 -26.031 -12.867 1 98.62 264 ILE A N 1
ATOM 2021 C CA . ILE A 1 264 ? -14.859 -26.062 -12.914 1 98.62 264 ILE A CA 1
ATOM 2022 C C . ILE A 1 264 ? -15.32 -26.156 -14.367 1 98.62 264 ILE A C 1
ATOM 2024 O O . ILE A 1 264 ? -14.852 -25.406 -15.227 1 98.62 264 ILE A O 1
ATOM 2028 N N . THR A 1 265 ? -16.156 -27.062 -14.68 1 98.44 265 THR A N 1
ATOM 2029 C CA . THR A 1 265 ? -16.719 -27.219 -16.016 1 98.44 265 THR A CA 1
ATOM 2030 C C . THR A 1 265 ? -18.109 -27.844 -15.945 1 98.44 265 THR A C 1
ATOM 2032 O O . THR A 1 265 ? -18.641 -28.094 -14.859 1 98.44 265 THR A O 1
ATOM 2035 N N . THR A 1 266 ? -18.797 -27.984 -17.109 1 97 266 THR A N 1
ATOM 2036 C CA . THR A 1 266 ? -20.125 -28.594 -17.172 1 97 266 THR A CA 1
ATOM 2037 C C . THR A 1 266 ? -20.016 -30.109 -17.391 1 97 266 THR A C 1
ATOM 2039 O O . THR A 1 266 ? -18.953 -30.609 -17.781 1 97 266 THR A O 1
ATOM 2042 N N . LYS A 1 267 ? -21.109 -30.75 -17.141 1 94 267 LYS A N 1
ATOM 2043 C CA . LYS A 1 267 ? -21.141 -32.219 -17.266 1 94 267 LYS A CA 1
ATOM 2044 C C . LYS A 1 267 ? -20.766 -32.656 -18.672 1 94 267 LYS A C 1
ATOM 2046 O O . LYS A 1 267 ? -19.984 -33.594 -18.859 1 94 267 LYS A O 1
ATOM 2051 N N . ASP A 1 268 ? -21.312 -31.984 -19.594 1 91.56 268 ASP A N 1
ATOM 2052 C CA . ASP A 1 268 ? -21.125 -32.344 -20.984 1 91.56 268 ASP A CA 1
ATOM 2053 C C . ASP A 1 268 ? -19.656 -32.188 -21.391 1 91.56 268 ASP A C 1
ATOM 2055 O O . ASP A 1 268 ? -19.172 -32.906 -22.266 1 91.56 268 ASP A O 1
ATOM 2059 N N . CYS A 1 269 ? -18.953 -31.297 -20.75 1 95.62 269 CYS A N 1
ATOM 2060 C CA . CYS A 1 269 ? -17.562 -31 -21.109 1 95.62 269 CYS A CA 1
ATOM 2061 C C . CYS A 1 269 ? -16.594 -31.828 -20.281 1 95.62 269 CYS A C 1
ATOM 2063 O O . CYS A 1 269 ? -15.477 -32.125 -20.734 1 95.62 269 CYS A O 1
ATOM 2065 N N . ALA A 1 270 ? -16.938 -32.312 -19.188 1 97.12 270 ALA A N 1
ATOM 2066 C CA . ALA A 1 270 ? -16.047 -32.906 -18.203 1 97.12 270 ALA A CA 1
ATOM 2067 C C . ALA A 1 270 ? -15.391 -34.156 -18.766 1 97.12 270 ALA A C 1
ATOM 2069 O O . ALA A 1 270 ? -14.172 -34.344 -18.672 1 97.12 270 ALA A O 1
ATOM 2070 N N . ASP A 1 271 ? -16.219 -35.031 -19.375 1 96.56 271 ASP A N 1
ATOM 2071 C CA . ASP A 1 271 ? -15.672 -36.281 -19.891 1 96.56 271 ASP A CA 1
ATOM 2072 C C . ASP A 1 271 ? -14.648 -36.031 -20.984 1 96.56 271 ASP A C 1
ATOM 2074 O O . ASP A 1 271 ? -13.586 -36.656 -21.016 1 96.56 271 ASP A O 1
ATOM 2078 N N . LYS A 1 272 ? -15.039 -35.156 -21.875 1 97.75 272 LYS A N 1
ATOM 2079 C CA . LYS A 1 272 ? -14.133 -34.812 -22.969 1 97.75 272 LYS A CA 1
ATOM 2080 C C . LYS A 1 272 ? -12.844 -34.188 -22.453 1 97.75 272 LYS A C 1
ATOM 2082 O O . LYS A 1 272 ? -11.758 -34.469 -22.969 1 97.75 272 LYS A O 1
ATOM 2087 N N . LEU A 1 273 ? -12.992 -33.344 -21.469 1 98.44 273 LEU A N 1
ATOM 2088 C CA . LEU A 1 273 ? -11.844 -32.688 -20.859 1 98.44 273 LEU A CA 1
ATOM 2089 C C . LEU A 1 273 ? -10.922 -33.719 -20.203 1 98.44 273 LEU A C 1
ATOM 2091 O O . LEU A 1 273 ? -9.703 -33.656 -20.406 1 98.44 273 LEU A O 1
ATOM 2095 N N . VAL A 1 274 ? -11.461 -34.625 -19.469 1 98.31 274 VAL A N 1
ATOM 2096 C CA . VAL A 1 274 ? -10.688 -35.625 -18.781 1 98.31 274 VAL A CA 1
ATOM 2097 C C . VAL A 1 274 ? -9.945 -36.5 -19.797 1 98.31 274 VAL A C 1
ATOM 2099 O O . VAL A 1 274 ? -8.758 -36.812 -19.609 1 98.31 274 VAL A O 1
ATOM 2102 N N . ASP A 1 275 ? -10.68 -36.906 -20.844 1 98.19 275 ASP A N 1
ATOM 2103 C CA . ASP A 1 275 ? -10.062 -37.719 -21.875 1 98.19 275 ASP A CA 1
ATOM 2104 C C . ASP A 1 275 ? -8.883 -37 -22.531 1 98.19 275 ASP A C 1
ATOM 2106 O O . ASP A 1 275 ? -7.824 -37.594 -22.734 1 98.19 275 ASP A O 1
ATOM 2110 N N . SER A 1 276 ? -9.141 -35.781 -22.812 1 98.38 276 SER A N 1
ATOM 2111 C CA . SER A 1 276 ? -8.078 -34.969 -23.422 1 98.38 276 SER A CA 1
ATOM 2112 C C . SER A 1 276 ? -6.895 -34.812 -22.484 1 98.38 276 SER A C 1
ATOM 2114 O O . SER A 1 276 ? -5.738 -34.906 -22.891 1 98.38 276 SER A O 1
ATOM 2116 N N . LEU A 1 277 ? -7.133 -34.562 -21.234 1 98.69 277 LEU A N 1
ATOM 2117 C CA . LEU A 1 277 ? -6.086 -34.438 -20.219 1 98.69 277 LEU A CA 1
ATOM 2118 C C . LEU A 1 277 ? -5.246 -35.688 -20.141 1 98.69 277 LEU A C 1
ATOM 2120 O O . LEU A 1 277 ? -4.016 -35.625 -20.156 1 98.69 277 LEU A O 1
ATOM 2124 N N . LYS A 1 278 ? -5.93 -36.844 -20.109 1 98.25 278 LYS A N 1
ATOM 2125 C CA . LYS A 1 278 ? -5.234 -38.125 -20.016 1 98.25 278 LYS A CA 1
ATOM 2126 C C . LYS A 1 278 ? -4.293 -38.344 -21.188 1 98.25 278 LYS A C 1
ATOM 2128 O O . LYS A 1 278 ? -3.133 -38.719 -21.016 1 98.25 278 LYS A O 1
ATOM 2133 N N . LYS A 1 279 ? -4.832 -38.062 -22.312 1 98.25 279 LYS A N 1
ATOM 2134 C CA . LYS A 1 279 ? -4.059 -38.25 -23.531 1 98.25 279 LYS A CA 1
ATOM 2135 C C . LYS A 1 279 ? -2.83 -37.344 -23.562 1 98.25 279 LYS A C 1
ATOM 2137 O O . LYS A 1 279 ? -1.719 -37.812 -23.828 1 98.25 279 LYS A O 1
ATOM 2142 N N . GLU A 1 280 ? -3.016 -36.062 -23.281 1 97.88 280 GLU A N 1
ATOM 2143 C CA . GLU A 1 280 ? -1.911 -35.125 -23.328 1 97.88 280 GLU A CA 1
ATOM 2144 C C . GLU A 1 280 ? -0.924 -35.344 -22.188 1 97.88 280 GLU A C 1
ATOM 2146 O O . GLU A 1 280 ? 0.279 -35.125 -22.344 1 97.88 280 GLU A O 1
ATOM 2151 N N . LEU A 1 281 ? -1.382 -35.812 -21.031 1 98.5 281 LEU A N 1
ATOM 2152 C CA . LEU A 1 281 ? -0.493 -36.125 -19.922 1 98.5 281 LEU A CA 1
ATOM 2153 C C . LEU A 1 281 ? 0.457 -37.25 -20.297 1 98.5 281 LEU A C 1
ATOM 2155 O O . LEU A 1 281 ? 1.644 -37.219 -19.969 1 98.5 281 LEU A O 1
ATOM 2159 N N . GLU A 1 282 ? -0.12 -38.25 -20.938 1 98 282 GLU A N 1
ATOM 2160 C CA . GLU A 1 282 ? 0.731 -39.344 -21.391 1 98 282 GLU A CA 1
ATOM 2161 C C . GLU A 1 282 ? 1.751 -38.844 -22.422 1 98 282 GLU A C 1
ATOM 2163 O O . GLU A 1 282 ? 2.904 -39.281 -22.406 1 98 282 GLU A O 1
ATOM 2168 N N . THR A 1 283 ? 1.265 -37.969 -23.297 1 97.31 283 THR A N 1
ATOM 2169 C CA . THR A 1 283 ? 2.156 -37.406 -24.297 1 97.31 283 THR A CA 1
ATOM 2170 C C . THR A 1 283 ? 3.297 -36.625 -23.641 1 97.31 283 THR A C 1
ATOM 2172 O O . THR A 1 283 ? 4.445 -36.719 -24.078 1 97.31 283 THR A O 1
ATOM 2175 N N . PHE A 1 284 ? 3.049 -35.906 -22.594 1 98 284 PHE A N 1
ATOM 2176 C CA . PHE A 1 284 ? 4.016 -35.031 -21.953 1 98 284 PHE A CA 1
ATOM 2177 C C . PHE A 1 284 ? 4.941 -35.812 -21.031 1 98 284 PHE A C 1
ATOM 2179 O O . PHE A 1 284 ? 6.152 -35.562 -21.016 1 98 284 PHE A O 1
ATOM 2186 N N . TYR A 1 285 ? 4.395 -36.812 -20.25 1 97.94 285 TYR A N 1
ATOM 2187 C CA . TYR A 1 285 ? 5.18 -37.344 -19.141 1 97.94 285 TYR A CA 1
ATOM 2188 C C . TYR A 1 285 ? 5.316 -38.875 -19.281 1 97.94 285 TYR A C 1
ATOM 2190 O O . TYR A 1 285 ? 5.953 -39.5 -18.438 1 97.94 285 TYR A O 1
ATOM 2198 N N . GLY A 1 286 ? 4.656 -39.5 -20.281 1 96.88 286 GLY A N 1
ATOM 2199 C CA . GLY A 1 286 ? 4.754 -40.938 -20.531 1 96.88 286 GLY A CA 1
ATOM 2200 C C . GLY A 1 286 ? 3.705 -41.75 -19.797 1 96.88 286 GLY A C 1
ATOM 2201 O O . GLY A 1 286 ? 2.896 -41.188 -19.047 1 96.88 286 GLY A O 1
ATOM 2202 N N . LYS A 1 287 ? 3.773 -43.031 -19.984 1 96.19 287 LYS A N 1
ATOM 2203 C CA . LYS A 1 287 ? 2.811 -43.938 -19.375 1 96.19 287 LYS A CA 1
ATOM 2204 C C . LYS A 1 287 ? 3.07 -44.094 -17.891 1 96.19 287 LYS A C 1
ATOM 2206 O O . LYS A 1 287 ? 2.156 -44.406 -17.125 1 96.19 287 LYS A O 1
ATOM 2211 N N . ASN A 1 288 ? 4.332 -43.875 -17.547 1 96.25 288 ASN A N 1
ATOM 2212 C CA . ASN A 1 288 ? 4.73 -43.906 -16.141 1 96.25 288 ASN A CA 1
ATOM 2213 C C . ASN A 1 288 ? 5.301 -42.562 -15.703 1 96.25 288 ASN A C 1
ATOM 2215 O O . ASN A 1 288 ? 6.52 -42.406 -15.578 1 96.25 288 ASN A O 1
ATOM 2219 N N . PRO A 1 289 ? 4.441 -41.656 -15.344 1 96.69 289 PRO A N 1
ATOM 2220 C CA . PRO A 1 289 ? 4.867 -40.281 -15.07 1 96.69 289 PRO A CA 1
ATOM 2221 C C . PRO A 1 289 ? 5.867 -40.188 -13.922 1 96.69 289 PRO A C 1
ATOM 2223 O O . PRO A 1 289 ? 6.668 -39.25 -13.875 1 96.69 289 PRO A O 1
ATOM 2226 N N . LEU A 1 290 ? 5.875 -41.062 -12.977 1 97 290 LEU A N 1
ATOM 2227 C CA . LEU A 1 290 ? 6.801 -41.031 -11.844 1 97 290 LEU A CA 1
ATOM 2228 C C . LEU A 1 290 ? 8.242 -41.188 -12.32 1 97 290 LEU A C 1
ATOM 2230 O O . LEU A 1 290 ? 9.172 -40.812 -11.594 1 97 290 LEU A O 1
ATOM 2234 N N . GLU A 1 291 ? 8.391 -41.719 -13.508 1 95.56 291 GLU A N 1
ATOM 2235 C CA . GLU A 1 291 ? 9.727 -41.906 -14.062 1 95.56 291 GLU A CA 1
ATOM 2236 C C . GLU A 1 291 ? 10.133 -40.719 -14.938 1 95.56 291 GLU A C 1
ATOM 2238 O O . GLU A 1 291 ? 11.281 -40.625 -15.383 1 95.56 291 GLU A O 1
ATOM 2243 N N . SER A 1 292 ? 9.203 -39.875 -15.156 1 96.25 292 SER A N 1
ATOM 2244 C CA . SER A 1 292 ? 9.5 -38.719 -16.031 1 96.25 292 SER A CA 1
ATOM 2245 C C . SER A 1 292 ? 10.531 -37.812 -15.406 1 96.25 292 SER A C 1
ATOM 2247 O O . SER A 1 292 ? 10.469 -37.5 -14.211 1 96.25 292 SER A O 1
ATOM 2249 N N . LYS A 1 293 ? 11.484 -37.312 -16.172 1 95.62 293 LYS A N 1
ATOM 2250 C CA . LYS A 1 293 ? 12.484 -36.344 -15.711 1 95.62 293 LYS A CA 1
ATOM 2251 C C . LYS A 1 293 ? 11.961 -34.906 -15.781 1 95.62 293 LYS A C 1
ATOM 2253 O O . LYS A 1 293 ? 12.641 -33.969 -15.359 1 95.62 293 LYS A O 1
ATOM 2258 N N . ASP A 1 294 ? 10.758 -34.75 -16.328 1 97.56 294 ASP A N 1
ATOM 2259 C CA . ASP A 1 294 ? 10.195 -33.438 -16.562 1 97.56 294 ASP A CA 1
ATOM 2260 C C . ASP A 1 294 ? 9.203 -33.062 -15.477 1 97.56 294 ASP A C 1
ATOM 2262 O O . ASP A 1 294 ? 8.43 -32.094 -15.641 1 97.56 294 ASP A O 1
ATOM 2266 N N . LEU A 1 295 ? 9.172 -33.812 -14.375 1 97.56 295 LEU A N 1
ATOM 2267 C CA . LEU A 1 295 ? 8.32 -33.5 -13.234 1 97.56 295 LEU A CA 1
ATOM 2268 C C . LEU A 1 295 ? 9.156 -33.25 -11.984 1 97.56 295 LEU A C 1
ATOM 2270 O O . LEU A 1 295 ? 10.047 -34.062 -11.664 1 97.56 295 LEU A O 1
ATOM 2274 N N . SER A 1 296 ? 8.875 -32.219 -11.312 1 98.19 296 SER A N 1
ATOM 2275 C CA . SER A 1 296 ? 9.5 -31.922 -10.023 1 98.19 296 SER A CA 1
ATOM 2276 C C . SER A 1 296 ? 8.969 -32.875 -8.938 1 98.19 296 SER A C 1
ATOM 2278 O O . SER A 1 296 ? 7.875 -33.406 -9.07 1 98.19 296 SER A O 1
ATOM 2280 N N . ARG A 1 297 ? 9.688 -33.062 -7.891 1 98.25 297 ARG A N 1
ATOM 2281 C CA . ARG A 1 297 ? 9.211 -33.812 -6.738 1 98.25 297 ARG A CA 1
ATOM 2282 C C . ARG A 1 297 ? 8.562 -32.875 -5.707 1 98.25 297 ARG A C 1
ATOM 2284 O O . ARG A 1 297 ? 8.672 -31.656 -5.805 1 98.25 297 ARG A O 1
ATOM 2291 N N . ILE A 1 298 ? 7.863 -33.5 -4.77 1 98.69 298 ILE A N 1
ATOM 2292 C CA . ILE A 1 298 ? 7.344 -32.75 -3.627 1 98.69 298 ILE A CA 1
ATOM 2293 C C . ILE A 1 298 ? 8.5 -32.281 -2.744 1 98.69 298 ILE A C 1
ATOM 2295 O O . ILE A 1 298 ? 9.469 -33.031 -2.543 1 98.69 298 ILE A O 1
ATOM 2299 N N . VAL A 1 299 ? 8.492 -31.141 -2.207 1 98.44 299 VAL A N 1
ATOM 2300 C CA . VAL A 1 299 ? 9.617 -30.422 -1.618 1 98.44 299 VAL A CA 1
ATOM 2301 C C . VAL A 1 299 ? 10.188 -31.219 -0.45 1 98.44 299 VAL A C 1
ATOM 2303 O O . VAL A 1 299 ? 11.406 -31.281 -0.255 1 98.44 299 VAL A O 1
ATOM 2306 N N . ASN A 1 300 ? 9.305 -31.797 0.378 1 98.12 300 ASN A N 1
ATOM 2307 C CA . ASN A 1 300 ? 9.773 -32.562 1.53 1 98.12 300 ASN A CA 1
ATOM 2308 C C . ASN A 1 300 ? 8.727 -33.562 2.006 1 98.12 300 ASN A C 1
ATOM 2310 O O . ASN A 1 300 ? 7.633 -33.625 1.435 1 98.12 300 ASN A O 1
ATOM 2314 N N . SER A 1 301 ? 9.07 -34.312 3.016 1 98.31 301 SER A N 1
ATOM 2315 C CA . SER A 1 301 ? 8.227 -35.406 3.48 1 98.31 301 SER A CA 1
ATOM 2316 C C . SER A 1 301 ? 6.941 -34.875 4.117 1 98.31 301 SER A C 1
ATOM 2318 O O . SER A 1 301 ? 5.891 -35.531 4.02 1 98.31 301 SER A O 1
ATOM 2320 N N . LYS A 1 302 ? 7.016 -33.781 4.75 1 97.81 302 LYS A N 1
ATOM 2321 C CA . LYS A 1 302 ? 5.828 -33.188 5.375 1 97.81 302 LYS A CA 1
ATOM 2322 C C . LYS A 1 302 ? 4.77 -32.844 4.332 1 97.81 302 LYS A C 1
ATOM 2324 O O . LYS A 1 302 ? 3.598 -33.219 4.492 1 97.81 302 LYS A O 1
ATOM 2329 N N . HIS A 1 303 ? 5.184 -32.188 3.287 1 98 303 HIS A N 1
ATOM 2330 C CA . HIS A 1 303 ? 4.254 -31.828 2.221 1 98 303 HIS A CA 1
ATOM 2331 C C . HIS A 1 303 ? 3.77 -33.062 1.472 1 98 303 HIS A C 1
ATOM 2333 O O . HIS A 1 303 ? 2.613 -33.125 1.049 1 98 303 HIS A O 1
ATOM 2339 N N . PHE A 1 304 ? 4.695 -34.031 1.327 1 98.56 304 PHE A N 1
ATOM 2340 C CA . PHE A 1 304 ? 4.301 -35.312 0.713 1 98.56 304 PHE A CA 1
ATOM 2341 C C . PHE A 1 304 ? 3.188 -35.969 1.513 1 98.56 304 PHE A C 1
ATOM 2343 O O . PHE A 1 304 ? 2.172 -36.375 0.949 1 98.56 304 PHE A O 1
ATOM 2350 N N . SER A 1 305 ? 3.369 -36 2.793 1 98.44 305 SER A N 1
ATOM 2351 C CA . SER A 1 305 ? 2.383 -36.594 3.678 1 98.44 305 SER A CA 1
ATOM 2352 C C . SER A 1 305 ? 1.059 -35.844 3.635 1 98.44 305 SER A C 1
ATOM 2354 O O . SER A 1 305 ? -0.011 -36.469 3.635 1 98.44 305 SER A O 1
ATOM 2356 N N . ARG A 1 306 ? 1.124 -34.594 3.609 1 97.88 306 ARG A N 1
ATOM 2357 C CA . ARG A 1 306 ? -0.078 -33.75 3.535 1 97.88 306 ARG A CA 1
ATOM 2358 C C . ARG A 1 306 ? -0.873 -34.062 2.27 1 97.88 306 ARG A C 1
ATOM 2360 O O . ARG A 1 306 ? -2.088 -34.281 2.328 1 97.88 306 ARG A O 1
ATOM 2367 N N . LEU A 1 307 ? -0.232 -34.125 1.166 1 98.31 307 LEU A N 1
ATOM 2368 C CA . LEU A 1 307 ? -0.88 -34.375 -0.115 1 98.31 307 LEU A CA 1
ATOM 2369 C C . LEU A 1 307 ? -1.447 -35.812 -0.16 1 98.31 307 LEU A C 1
ATOM 2371 O O . LEU A 1 307 ? -2.525 -36.031 -0.716 1 98.31 307 LEU A O 1
ATOM 2375 N N . THR A 1 308 ? -0.68 -36.688 0.399 1 97.88 308 THR A N 1
ATOM 2376 C CA . THR A 1 308 ? -1.146 -38.094 0.467 1 97.88 308 THR A CA 1
ATOM 2377 C C . THR A 1 308 ? -2.426 -38.188 1.293 1 97.88 308 THR A C 1
ATOM 2379 O O . THR A 1 308 ? -3.348 -38.906 0.932 1 97.88 308 THR A O 1
ATOM 2382 N N . LYS A 1 309 ? -2.482 -37.438 2.369 1 97.56 309 LYS A N 1
ATOM 2383 C CA . LYS A 1 309 ? -3.672 -37.406 3.213 1 97.56 309 LYS A CA 1
ATOM 2384 C C . LYS A 1 309 ? -4.879 -36.875 2.445 1 97.56 309 LYS A C 1
ATOM 2386 O O . LYS A 1 309 ? -5.996 -37.375 2.615 1 97.56 309 LYS A O 1
ATOM 2391 N N . LEU A 1 310 ? -4.684 -35.875 1.624 1 97.69 310 LEU A N 1
ATOM 2392 C CA . LEU A 1 310 ? -5.766 -35.375 0.795 1 97.69 310 LEU A CA 1
ATOM 2393 C C . LEU A 1 310 ? -6.32 -36.438 -0.126 1 97.69 310 LEU A C 1
ATOM 2395 O O . LEU A 1 310 ? -7.535 -36.562 -0.289 1 97.69 310 LEU A O 1
ATOM 2399 N N . LEU A 1 311 ? -5.434 -37.25 -0.677 1 96.69 311 LEU A N 1
ATOM 2400 C CA . LEU A 1 311 ? -5.797 -38.281 -1.646 1 96.69 311 LEU A CA 1
ATOM 2401 C C . LEU A 1 311 ? -6.488 -39.438 -0.96 1 96.69 311 LEU A C 1
ATOM 2403 O O . LEU A 1 311 ? -7.336 -40.125 -1.561 1 96.69 311 LEU A O 1
ATOM 2407 N N . ASP A 1 312 ? -6.121 -39.625 0.271 1 96.5 312 ASP A N 1
ATOM 2408 C CA . ASP A 1 312 ? -6.555 -40.844 0.966 1 96.5 312 ASP A CA 1
ATOM 2409 C C . ASP A 1 312 ? -7.918 -40.625 1.62 1 96.5 312 ASP A C 1
ATOM 2411 O O . ASP A 1 312 ? -8.555 -41.594 2.055 1 96.5 312 ASP A O 1
ATOM 2415 N N . GLU A 1 313 ? -8.305 -39.344 1.715 1 95.88 313 GLU A N 1
ATOM 2416 C CA . GLU A 1 313 ? -9.656 -39.156 2.227 1 95.88 313 GLU A CA 1
ATOM 2417 C C . GLU A 1 313 ? -10.664 -40 1.449 1 95.88 313 GLU A C 1
ATOM 2419 O O . GLU A 1 313 ? -10.648 -40.031 0.217 1 95.88 313 GLU A O 1
ATOM 2424 N N . ASP A 1 314 ? -11.586 -40.719 2.1 1 93.12 314 ASP A N 1
ATOM 2425 C CA . ASP A 1 314 ? -12.469 -41.719 1.508 1 93.12 314 ASP A CA 1
ATOM 2426 C C . ASP A 1 314 ? -13.273 -41.125 0.354 1 93.12 314 ASP A C 1
ATOM 2428 O O . ASP A 1 314 ? -13.305 -41.688 -0.742 1 93.12 314 ASP A O 1
ATOM 2432 N N . LYS A 1 315 ? -13.82 -40 0.582 1 92.56 315 LYS A N 1
ATOM 2433 C CA . LYS A 1 315 ? -14.688 -39.375 -0.428 1 92.56 315 LYS A CA 1
ATOM 2434 C C . LYS A 1 315 ? -13.867 -38.844 -1.6 1 92.56 315 LYS A C 1
ATOM 2436 O O . LYS A 1 315 ? -14.422 -38.531 -2.654 1 92.56 315 LYS A O 1
ATOM 2441 N N . VAL A 1 316 ? -12.602 -38.781 -1.455 1 95.94 316 VAL A N 1
ATOM 2442 C CA . VAL A 1 316 ? -11.711 -38.219 -2.473 1 95.94 316 VAL A CA 1
ATOM 2443 C C . VAL A 1 316 ? -11.039 -39.344 -3.246 1 95.94 316 VAL A C 1
ATOM 2445 O O . VAL A 1 316 ? -10.969 -39.312 -4.477 1 95.94 316 VAL A O 1
ATOM 2448 N N . SER A 1 317 ? -10.578 -40.406 -2.543 1 95.94 317 SER A N 1
ATOM 2449 C CA . SER A 1 317 ? -9.836 -41.5 -3.146 1 95.94 317 SER A CA 1
ATOM 2450 C C . SER A 1 317 ? -10.664 -42.219 -4.211 1 95.94 317 SER A C 1
ATOM 2452 O O . SER A 1 317 ? -10.125 -42.688 -5.215 1 95.94 317 SER A O 1
ATOM 2454 N N . ARG A 1 318 ? -11.938 -42.25 -4.078 1 95.31 318 ARG A N 1
ATOM 2455 C CA . ARG A 1 318 ? -12.836 -42.938 -4.996 1 95.31 318 ARG A CA 1
ATOM 2456 C C . ARG A 1 318 ? -13.078 -42.094 -6.254 1 95.31 318 ARG A C 1
ATOM 2458 O O . ARG A 1 318 ? -13.609 -42.625 -7.242 1 95.31 318 ARG A O 1
ATOM 2465 N N . LYS A 1 319 ? -12.641 -40.875 -6.16 1 97.19 319 LYS A N 1
ATOM 2466 C CA . LYS A 1 319 ? -12.93 -39.938 -7.246 1 97.19 319 LYS A CA 1
ATOM 2467 C C . LYS A 1 319 ? -11.734 -39.812 -8.188 1 97.19 319 LYS A C 1
ATOM 2469 O O . LYS A 1 319 ? -11.781 -39.031 -9.156 1 97.19 319 LYS A O 1
ATOM 2474 N N . ILE A 1 320 ? -10.68 -40.594 -7.949 1 97.94 320 ILE A N 1
ATOM 2475 C CA . ILE A 1 320 ? -9.492 -40.562 -8.805 1 97.94 320 ILE A CA 1
ATOM 2476 C C . ILE A 1 320 ? -9.805 -41.219 -10.133 1 97.94 320 ILE A C 1
ATOM 2478 O O . ILE A 1 320 ? -10.227 -42.375 -10.164 1 97.94 320 ILE A O 1
ATOM 2482 N N . VAL A 1 321 ? -9.602 -40.562 -11.242 1 97.94 321 VAL A N 1
ATOM 2483 C CA . VAL A 1 321 ? -9.891 -41.156 -12.547 1 97.94 321 VAL A CA 1
ATOM 2484 C C . VAL A 1 321 ? -8.602 -41.312 -13.344 1 97.94 321 VAL A C 1
ATOM 2486 O O . VAL A 1 321 ? -8.586 -41.969 -14.383 1 97.94 321 VAL A O 1
ATOM 2489 N N . TYR A 1 322 ? -7.539 -40.719 -12.891 1 97.88 322 TYR A N 1
ATOM 2490 C CA . TYR A 1 322 ? -6.215 -40.812 -13.484 1 97.88 322 TYR A CA 1
ATOM 2491 C C . TYR A 1 322 ? -5.125 -40.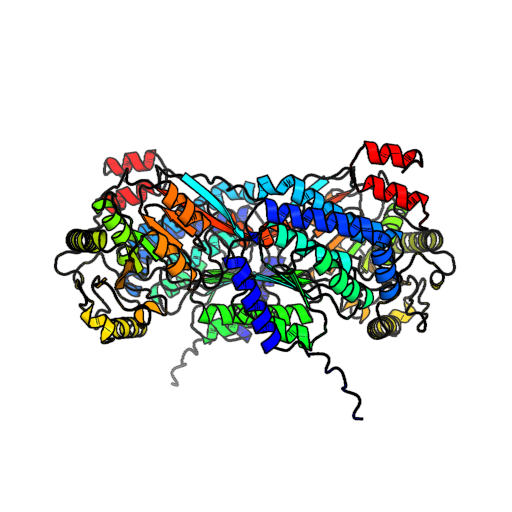562 -12.445 1 97.88 322 TYR A C 1
ATOM 2493 O O . TYR A 1 322 ? -5.242 -39.656 -11.617 1 97.88 322 TYR A O 1
ATOM 2501 N N . GLY A 1 323 ? -4.059 -41.344 -12.438 1 97.62 323 GLY A N 1
ATOM 2502 C CA . GLY A 1 323 ? -2.932 -41.125 -11.547 1 97.62 323 GLY A CA 1
ATOM 2503 C C . GLY A 1 323 ? -3.164 -41.656 -10.148 1 97.62 323 GLY A C 1
ATOM 2504 O O . GLY A 1 323 ? -3.744 -42.75 -9.977 1 97.62 323 GLY A O 1
ATOM 2505 N N . GLY A 1 324 ? -2.619 -40.969 -9.148 1 96.38 324 GLY A N 1
ATOM 2506 C CA . GLY A 1 324 ? -2.736 -41.375 -7.758 1 96.38 324 GLY A CA 1
ATOM 2507 C C . GLY A 1 324 ? -1.536 -42.156 -7.262 1 96.38 324 GLY A C 1
ATOM 2508 O O . GLY A 1 324 ? -1.44 -42.469 -6.07 1 96.38 324 GLY A O 1
ATOM 2509 N N . GLU A 1 325 ? -0.629 -42.438 -8.125 1 97.06 325 GLU A N 1
ATOM 2510 C CA . GLU A 1 325 ? 0.566 -43.156 -7.727 1 97.06 325 GLU A CA 1
ATOM 2511 C C . GLU A 1 325 ? 1.494 -42.281 -6.883 1 97.06 325 GLU A C 1
ATOM 2513 O O . GLU A 1 325 ? 1.623 -41.094 -7.129 1 97.06 325 GLU A O 1
ATOM 2518 N N . ARG A 1 326 ? 2.111 -42.938 -5.957 1 97.38 326 ARG A N 1
ATOM 2519 C CA . ARG A 1 326 ? 3 -42.219 -5.035 1 97.38 326 ARG A CA 1
ATOM 2520 C C . ARG A 1 326 ? 4.32 -42.969 -4.879 1 97.38 326 ARG A C 1
ATOM 2522 O O . ARG A 1 326 ? 4.352 -44.219 -4.879 1 97.38 326 ARG A O 1
ATOM 2529 N N . ASP A 1 327 ? 5.332 -42.281 -4.836 1 98.19 327 ASP A N 1
ATOM 2530 C CA . ASP A 1 327 ? 6.676 -42.75 -4.527 1 98.19 327 ASP A CA 1
ATOM 2531 C C . ASP A 1 327 ? 7.281 -41.969 -3.363 1 98.19 327 ASP A C 1
ATOM 2533 O O . ASP A 1 327 ? 7.926 -40.938 -3.568 1 98.19 327 ASP A O 1
ATOM 2537 N N . GLU A 1 328 ? 7.09 -42.469 -2.16 1 97.75 328 GLU A N 1
ATOM 2538 C CA . GLU A 1 328 ? 7.496 -41.781 -0.947 1 97.75 328 GLU A CA 1
ATOM 2539 C C . GLU A 1 328 ? 9.016 -41.625 -0.876 1 97.75 328 GLU A C 1
ATOM 2541 O O . GLU A 1 328 ? 9.516 -40.594 -0.437 1 97.75 328 GLU A O 1
ATOM 2546 N N . ALA A 1 329 ? 9.719 -42.656 -1.315 1 97.44 329 ALA A N 1
ATOM 2547 C CA . ALA A 1 329 ? 11.18 -42.656 -1.241 1 97.44 329 ALA A CA 1
ATOM 2548 C C . ALA A 1 329 ? 11.773 -41.5 -2.061 1 97.44 329 ALA A C 1
ATOM 2550 O O . ALA A 1 329 ? 12.805 -40.938 -1.694 1 97.44 329 ALA A O 1
ATOM 2551 N N . ASN A 1 330 ? 11.102 -41.156 -3.098 1 97.5 330 ASN A N 1
ATOM 2552 C CA . ASN A 1 330 ? 11.609 -40.125 -3.975 1 97.5 330 ASN A CA 1
ATOM 2553 C C . ASN A 1 330 ? 10.734 -38.875 -3.928 1 97.5 330 ASN A C 1
ATOM 2555 O O . ASN A 1 330 ? 10.914 -37.938 -4.723 1 97.5 330 ASN A O 1
ATOM 2559 N N . LEU A 1 331 ? 9.719 -38.844 -3.053 1 98.5 331 LEU A N 1
ATOM 2560 C CA . LEU A 1 331 ? 8.789 -37.75 -2.818 1 98.5 331 LEU A CA 1
ATOM 2561 C C . LEU A 1 331 ? 8.094 -37.344 -4.109 1 98.5 331 LEU A C 1
ATOM 2563 O O . LEU A 1 331 ? 8.039 -36.156 -4.441 1 98.5 331 LEU A O 1
ATOM 2567 N N . LYS A 1 332 ? 7.617 -38.312 -4.848 1 98.25 332 LYS A N 1
ATOM 2568 C CA . LYS A 1 332 ? 6.926 -38.031 -6.105 1 98.25 332 LYS A CA 1
ATOM 2569 C C . LYS A 1 332 ? 5.48 -38.531 -6.055 1 98.25 332 LYS A C 1
ATOM 2571 O O . LYS A 1 332 ? 5.195 -39.562 -5.48 1 98.25 332 LYS A O 1
ATOM 2576 N N . ILE A 1 333 ? 4.641 -37.75 -6.523 1 98.31 333 ILE A N 1
ATOM 2577 C CA . ILE A 1 333 ? 3.244 -38.062 -6.766 1 98.31 333 ILE A CA 1
ATOM 2578 C C . ILE A 1 333 ? 2.902 -37.812 -8.234 1 98.31 333 ILE A C 1
ATOM 2580 O O . ILE A 1 333 ? 3.26 -36.781 -8.797 1 98.31 333 ILE A O 1
ATOM 2584 N N . SER A 1 334 ? 2.355 -38.781 -8.875 1 98.12 334 SER A N 1
ATOM 2585 C CA . SER A 1 334 ? 2.029 -38.656 -10.289 1 98.12 334 SER A CA 1
ATOM 2586 C C . SER A 1 334 ? 0.917 -37.656 -10.508 1 98.12 334 SER A C 1
ATOM 2588 O O . SER A 1 334 ? 0.143 -37.344 -9.594 1 98.12 334 SER A O 1
ATOM 2590 N N . PRO A 1 335 ? 0.895 -37.031 -11.727 1 98.69 335 PRO A N 1
ATOM 2591 C CA . PRO A 1 335 ? -0.28 -36.219 -12.062 1 98.69 335 PRO A CA 1
ATOM 2592 C C . PRO A 1 335 ? -1.595 -36.938 -11.766 1 98.69 335 PRO A C 1
ATOM 2594 O O . PRO A 1 335 ? -1.799 -38.062 -12.211 1 98.69 335 PRO A O 1
ATOM 2597 N N . THR A 1 336 ? -2.426 -36.281 -10.977 1 98.81 336 THR A N 1
ATOM 2598 C CA . THR A 1 336 ? -3.652 -36.938 -10.531 1 98.81 336 THR A CA 1
ATOM 2599 C C . THR A 1 336 ? -4.871 -36.094 -10.852 1 98.81 336 THR A C 1
ATOM 2601 O O . THR A 1 336 ? -4.879 -34.875 -10.57 1 98.81 336 THR A O 1
ATOM 2604 N N . ILE A 1 337 ? -5.84 -36.688 -11.484 1 98.75 337 ILE A N 1
ATOM 2605 C CA . ILE A 1 337 ? -7.094 -36.031 -11.812 1 98.75 337 ILE A CA 1
ATOM 2606 C C . ILE A 1 337 ? -8.234 -36.656 -11.016 1 98.75 337 ILE A C 1
ATOM 2608 O O . ILE A 1 337 ? -8.375 -37.875 -10.969 1 98.75 337 ILE A O 1
ATOM 2612 N N . LEU A 1 338 ? -8.93 -35.844 -10.336 1 98.56 338 LEU A N 1
ATOM 2613 C CA . LEU A 1 338 ? -10.125 -36.25 -9.602 1 98.56 338 LEU A CA 1
ATOM 2614 C C . LEU A 1 338 ? -11.367 -35.562 -10.172 1 98.56 338 LEU A C 1
ATOM 2616 O O . LEU A 1 338 ? -11.328 -34.406 -10.523 1 98.56 338 LEU A O 1
ATOM 2620 N N . VAL A 1 339 ? -12.461 -36.312 -10.297 1 98 339 VAL A N 1
ATOM 2621 C CA . VAL A 1 339 ? -13.656 -35.719 -10.898 1 98 339 VAL A CA 1
ATOM 2622 C C . VAL A 1 339 ? -14.805 -35.719 -9.891 1 98 339 VAL A C 1
ATOM 2624 O O . VAL A 1 339 ? -15.062 -36.75 -9.25 1 98 339 VAL A O 1
ATOM 2627 N N . ASP A 1 340 ? -15.391 -34.625 -9.719 1 96.31 340 ASP A N 1
ATOM 2628 C CA . ASP A 1 340 ? -16.609 -34.406 -8.945 1 96.31 340 ASP A CA 1
ATOM 2629 C C . ASP A 1 340 ? -16.375 -34.75 -7.469 1 96.31 340 ASP A C 1
ATOM 2631 O O . ASP A 1 340 ? -17.109 -35.531 -6.875 1 96.31 340 ASP A O 1
ATOM 2635 N N . VAL A 1 341 ? -15.281 -34.188 -6.98 1 95.06 341 VAL A N 1
ATOM 2636 C CA . VAL A 1 341 ? -15.016 -34.312 -5.551 1 95.06 341 VAL A CA 1
ATOM 2637 C C . VAL A 1 341 ? -16 -33.469 -4.766 1 95.06 341 VAL A C 1
ATOM 2639 O O . VAL A 1 341 ? -16.391 -32.375 -5.223 1 95.06 341 VAL A O 1
ATOM 2642 N N . PRO A 1 342 ? -16.422 -33.906 -3.586 1 93.56 342 PRO A N 1
ATOM 2643 C CA . PRO A 1 342 ? -17.312 -33.062 -2.775 1 93.56 342 PRO A CA 1
ATOM 2644 C C . PRO A 1 342 ? -16.656 -31.766 -2.338 1 93.56 342 PRO A C 1
ATOM 2646 O O . PRO A 1 342 ? -15.477 -31.75 -1.973 1 93.56 342 PRO A O 1
ATOM 2649 N N . CYS A 1 343 ? -17.422 -30.719 -2.307 1 91.56 343 CYS A N 1
ATOM 2650 C CA . CYS A 1 343 ? -16.906 -29.375 -1.993 1 91.56 343 CYS A CA 1
ATOM 2651 C C . CYS A 1 343 ? -16.453 -29.297 -0.54 1 91.56 343 CYS A C 1
ATOM 2653 O O . CYS A 1 343 ? -15.656 -28.438 -0.182 1 91.56 343 CYS A O 1
ATOM 2655 N N . ASP A 1 344 ? -16.906 -30.125 0.316 1 92.19 344 ASP A N 1
ATOM 2656 C CA . ASP A 1 344 ? -16.562 -30.078 1.733 1 92.19 344 ASP A CA 1
ATOM 2657 C C . ASP A 1 344 ? -15.406 -31.016 2.053 1 92.19 344 ASP A C 1
ATOM 2659 O O . ASP A 1 344 ? -15.062 -31.219 3.221 1 92.19 344 ASP A O 1
ATOM 2663 N N . SER A 1 345 ? -14.844 -31.688 0.996 1 95.5 345 SER A N 1
ATOM 2664 C CA . SER A 1 345 ? -13.68 -32.531 1.192 1 95.5 345 SER A CA 1
ATOM 2665 C C . SER A 1 345 ? -12.453 -31.719 1.583 1 95.5 345 SER A C 1
ATOM 2667 O O . SER A 1 345 ? -12.406 -30.516 1.334 1 95.5 345 SER A O 1
ATOM 2669 N N . LEU A 1 346 ? -11.438 -32.344 2.211 1 95.81 346 LEU A N 1
ATOM 2670 C CA . LEU A 1 346 ? -10.219 -31.688 2.664 1 95.81 346 LEU A CA 1
ATOM 2671 C C . LEU A 1 346 ? -9.484 -31.047 1.497 1 95.81 346 LEU A C 1
ATOM 2673 O O . LEU A 1 346 ? -8.945 -29.938 1.633 1 95.81 346 LEU A O 1
ATOM 2677 N N . ILE A 1 347 ? -9.523 -31.688 0.367 1 97.5 347 ILE A N 1
ATOM 2678 C CA . ILE A 1 347 ? -8.766 -31.25 -0.798 1 97.5 347 ILE A CA 1
ATOM 2679 C C . ILE A 1 347 ? -9.32 -29.922 -1.317 1 97.5 347 ILE A C 1
ATOM 2681 O O . ILE A 1 347 ? -8.648 -29.203 -2.051 1 97.5 347 ILE A O 1
ATOM 2685 N N . MET A 1 348 ? -10.578 -29.547 -0.89 1 96.12 348 MET A N 1
ATOM 2686 C CA . MET A 1 348 ? -11.211 -28.328 -1.382 1 96.12 348 MET A CA 1
ATOM 2687 C C . MET A 1 348 ? -11.164 -27.234 -0.326 1 96.12 348 MET A C 1
ATOM 2689 O O . MET A 1 348 ? -11.602 -26.109 -0.578 1 96.12 348 MET A O 1
ATOM 2693 N N . LYS A 1 349 ? -10.602 -27.516 0.84 1 92.44 349 LYS A N 1
ATOM 2694 C CA . LYS A 1 349 ? -10.641 -26.547 1.937 1 92.44 349 LYS A CA 1
ATOM 2695 C C . LYS A 1 349 ? -9.469 -25.578 1.854 1 92.44 349 LYS A C 1
ATOM 2697 O O . LYS A 1 349 ? -9.633 -24.375 2.104 1 92.44 349 LYS A O 1
ATOM 2702 N N . GLU A 1 350 ? -8.266 -26.094 1.525 1 90.38 350 GLU A N 1
ATOM 2703 C CA . GLU A 1 350 ? -7.074 -25.266 1.453 1 90.38 350 GLU A CA 1
ATOM 2704 C C . GLU A 1 350 ? -6.348 -25.438 0.125 1 90.38 350 GLU A C 1
ATOM 2706 O O . GLU A 1 350 ? -6.613 -26.406 -0.607 1 90.38 350 GLU A O 1
ATOM 2711 N N . GLU A 1 351 ? -5.512 -24.453 -0.173 1 96.19 351 GLU A N 1
ATOM 2712 C CA . GLU A 1 351 ? -4.672 -24.562 -1.364 1 96.19 351 GLU A CA 1
ATOM 2713 C C . GLU A 1 351 ? -3.945 -25.906 -1.413 1 96.19 351 GLU A C 1
ATOM 2715 O O . GLU A 1 351 ? -3.287 -26.297 -0.446 1 96.19 351 GLU A O 1
ATOM 2720 N N . ILE A 1 352 ? -4.059 -26.594 -2.504 1 98.06 352 ILE A N 1
ATOM 2721 C CA . ILE A 1 352 ? -3.494 -27.922 -2.652 1 98.06 352 ILE A CA 1
ATOM 2722 C C . ILE A 1 352 ? -1.972 -27.844 -2.738 1 98.06 352 ILE A C 1
ATOM 2724 O O . ILE A 1 352 ? -1.261 -28.516 -1.99 1 98.06 352 ILE A O 1
ATOM 2728 N N . PHE A 1 353 ? -1.485 -26.969 -3.609 1 98.06 353 PHE A N 1
ATOM 2729 C CA . PHE A 1 353 ? -0.051 -26.75 -3.762 1 98.06 353 PHE A CA 1
ATOM 2730 C C . PHE A 1 353 ? 0.671 -28.062 -4.012 1 98.06 353 PHE A C 1
ATOM 2732 O O . PHE A 1 353 ? 1.629 -28.406 -3.309 1 98.06 353 PHE A O 1
ATOM 2739 N N . GLY A 1 354 ? 0.269 -28.812 -5.055 1 98.44 354 GLY A N 1
ATOM 2740 C CA . GLY A 1 354 ? 0.759 -30.125 -5.434 1 98.44 354 GLY A CA 1
ATOM 2741 C C . GLY A 1 354 ? 0.131 -30.656 -6.711 1 98.44 354 GLY A C 1
ATOM 2742 O O . GLY A 1 354 ? -0.656 -29.953 -7.352 1 98.44 354 GLY A O 1
ATOM 2743 N N . PRO A 1 355 ? 0.462 -31.844 -7.098 1 98.69 355 PRO A N 1
ATOM 2744 C CA . PRO A 1 355 ? 0.111 -32.344 -8.43 1 98.69 355 PRO A CA 1
ATOM 2745 C C . PRO A 1 355 ? -1.266 -33 -8.469 1 98.69 355 PRO A C 1
ATOM 2747 O O . PRO A 1 355 ? -1.444 -34.031 -9.133 1 98.69 355 PRO A O 1
ATOM 2750 N N . LEU A 1 356 ? -2.252 -32.5 -7.73 1 98.75 356 LEU A N 1
ATOM 2751 C CA . LEU A 1 356 ? -3.627 -33 -7.684 1 98.75 356 LEU A CA 1
ATOM 2752 C C . LEU A 1 356 ? -4.586 -31.969 -8.289 1 98.75 356 LEU A C 1
ATOM 2754 O O . LEU A 1 356 ? -4.547 -30.797 -7.941 1 98.75 356 LEU A O 1
ATOM 2758 N N . LEU A 1 357 ? -5.43 -32.406 -9.203 1 98.75 357 LEU A N 1
ATOM 2759 C CA . LEU A 1 357 ? -6.312 -31.484 -9.906 1 98.75 357 LEU A CA 1
ATOM 2760 C C . LEU A 1 357 ? -7.762 -31.969 -9.844 1 98.75 357 LEU A C 1
ATOM 2762 O O . LEU A 1 357 ? -8.188 -32.75 -10.68 1 98.75 357 LEU A O 1
ATOM 2766 N N . PRO A 1 358 ? -8.508 -31.5 -8.867 1 98.56 358 PRO A N 1
ATOM 2767 C CA . PRO A 1 358 ? -9.945 -31.797 -8.852 1 98.56 358 PRO A CA 1
ATOM 2768 C C . PRO A 1 358 ? -10.711 -31.062 -9.945 1 98.56 358 PRO A C 1
ATOM 2770 O O . PRO A 1 358 ? -10.398 -29.906 -10.258 1 98.56 358 PRO A O 1
ATOM 2773 N N . ILE A 1 359 ? -11.617 -31.703 -10.555 1 98.5 359 ILE A N 1
ATOM 2774 C CA . ILE A 1 359 ? -12.555 -31.141 -11.516 1 98.5 359 ILE A CA 1
ATOM 2775 C C . ILE A 1 359 ? -13.961 -31.156 -10.938 1 98.5 359 ILE A C 1
ATOM 2777 O O . ILE A 1 359 ? -14.5 -32.219 -10.641 1 98.5 359 ILE A O 1
ATOM 2781 N N . LEU A 1 360 ? -14.477 -30.031 -10.75 1 98.06 360 LEU A N 1
ATOM 2782 C CA . LEU A 1 360 ? -15.836 -29.875 -10.258 1 98.06 360 LEU A CA 1
ATOM 2783 C C . LEU A 1 360 ? -16.812 -29.656 -11.406 1 98.06 360 LEU A C 1
ATOM 2785 O O . LEU A 1 360 ? -16.453 -29.047 -12.422 1 98.06 360 LEU A O 1
ATOM 2789 N N . ILE A 1 361 ? -18.016 -30.141 -11.195 1 97.44 361 ILE A N 1
ATOM 2790 C CA . ILE A 1 361 ? -19.031 -30.094 -12.258 1 97.44 361 ILE A CA 1
ATOM 2791 C C . ILE A 1 361 ? -20.172 -29.188 -11.836 1 97.44 361 ILE A C 1
ATOM 2793 O O . ILE A 1 361 ? -20.688 -29.281 -10.719 1 97.44 361 ILE A O 1
ATOM 2797 N N . VAL A 1 362 ? -20.547 -28.281 -12.711 1 96.75 362 VAL A N 1
ATOM 2798 C CA . VAL A 1 362 ? -21.703 -27.406 -12.508 1 96.75 362 VAL A CA 1
ATOM 2799 C C . VAL A 1 362 ? -22.719 -27.609 -13.641 1 96.75 362 VAL A C 1
ATOM 2801 O O . VAL A 1 362 ? -22.359 -28.125 -14.703 1 96.75 362 VAL A O 1
ATOM 2804 N N . SER A 1 363 ? -23.953 -27.234 -13.406 1 95.62 363 SER A N 1
ATOM 2805 C CA . SER A 1 363 ? -24.984 -27.375 -14.43 1 95.62 363 SER A CA 1
ATOM 2806 C C . SER A 1 363 ? -24.828 -26.297 -15.508 1 95.62 363 SER A C 1
ATOM 2808 O O . SER A 1 363 ? -24.859 -26.609 -16.703 1 95.62 363 SER A O 1
ATOM 2810 N N . LYS A 1 364 ? -24.688 -25.078 -15.039 1 96 364 LYS A N 1
ATOM 2811 C CA . LYS A 1 364 ? -24.406 -23.953 -15.922 1 96 364 LYS A CA 1
ATOM 2812 C C . LYS A 1 364 ? -23.031 -23.344 -15.633 1 96 364 LYS A C 1
ATOM 2814 O O . LYS A 1 364 ? -22.641 -23.203 -14.477 1 96 364 LYS A O 1
ATOM 2819 N N . ILE A 1 365 ? -22.328 -23.031 -16.75 1 96.88 365 ILE A N 1
ATOM 2820 C CA . ILE A 1 365 ? -20.953 -22.562 -16.609 1 96.88 365 ILE A CA 1
ATOM 2821 C C . ILE A 1 365 ? -20.922 -21.297 -15.75 1 96.88 365 ILE A C 1
ATOM 2823 O O . ILE A 1 365 ? -19.984 -21.094 -14.984 1 96.88 365 ILE A O 1
ATOM 2827 N N . GLU A 1 366 ? -22 -20.484 -15.758 1 95.94 366 GLU A N 1
ATOM 2828 C CA . GLU A 1 366 ? -22.062 -19.219 -15.016 1 95.94 366 GLU A CA 1
ATOM 2829 C C . GLU A 1 366 ? -22.141 -19.484 -13.508 1 95.94 366 GLU A C 1
ATOM 2831 O O . GLU A 1 366 ? -21.812 -18.609 -12.711 1 95.94 366 GLU A O 1
ATOM 2836 N N . ASP A 1 367 ? -22.531 -20.703 -13.117 1 96.31 367 ASP A N 1
ATOM 2837 C CA . ASP A 1 367 ? -22.594 -21.062 -11.703 1 96.31 367 ASP A CA 1
ATOM 2838 C C . ASP A 1 367 ? -21.188 -21.094 -11.094 1 96.31 367 ASP A C 1
ATOM 2840 O O . ASP A 1 367 ? -21.047 -21.016 -9.867 1 96.31 367 ASP A O 1
ATOM 2844 N N . SER A 1 368 ? -20.188 -21.188 -11.977 1 97.38 368 SER A N 1
ATOM 2845 C CA . SER A 1 368 ? -18.797 -21.219 -11.5 1 97.38 368 SER A CA 1
ATOM 2846 C C . SER A 1 368 ? -18.438 -19.922 -10.789 1 97.38 368 SER A C 1
ATOM 2848 O O . SER A 1 368 ? -17.625 -19.922 -9.859 1 97.38 368 SER A O 1
ATOM 2850 N N . PHE A 1 369 ? -19.047 -18.781 -11.18 1 96.62 369 PHE A N 1
ATOM 2851 C CA . PHE A 1 369 ? -18.703 -17.484 -10.594 1 96.62 369 PHE A CA 1
ATOM 2852 C C . PHE A 1 369 ? -19.062 -17.453 -9.109 1 96.62 369 PHE A C 1
ATOM 2854 O O . PHE A 1 369 ? -18.234 -17.094 -8.281 1 96.62 369 PHE A O 1
ATOM 2861 N N . ASP A 1 370 ? -20.281 -17.906 -8.812 1 94.12 370 ASP A N 1
ATOM 2862 C CA . ASP A 1 370 ? -20.734 -17.938 -7.43 1 94.12 370 ASP A CA 1
ATOM 2863 C C . ASP A 1 370 ? -19.906 -18.922 -6.598 1 94.12 370 ASP A C 1
ATOM 2865 O O . ASP A 1 370 ? -19.609 -18.656 -5.434 1 94.12 370 ASP A O 1
ATOM 2869 N N . MET A 1 371 ? -19.625 -20 -7.219 1 95.06 371 MET A N 1
ATOM 2870 C CA . MET A 1 371 ? -18.812 -21 -6.531 1 95.06 371 MET A CA 1
ATOM 2871 C C . MET A 1 371 ? -17.453 -20.438 -6.152 1 95.06 371 MET A C 1
ATOM 2873 O O . MET A 1 371 ? -17 -20.609 -5.023 1 95.06 371 MET A O 1
ATOM 2877 N N . ILE A 1 372 ? -16.812 -19.734 -7.047 1 97.06 372 ILE A N 1
ATOM 2878 C CA . ILE A 1 372 ? -15.508 -19.141 -6.812 1 97.06 372 ILE A CA 1
ATOM 2879 C C . ILE A 1 372 ? -15.617 -18.047 -5.754 1 97.06 372 ILE A C 1
ATOM 2881 O O . ILE A 1 372 ? -14.852 -18.016 -4.789 1 97.06 372 ILE A O 1
ATOM 2885 N N . ASN A 1 373 ? -16.609 -17.203 -5.852 1 94.31 373 ASN A N 1
ATOM 2886 C CA . ASN A 1 373 ? -16.75 -16.031 -5.004 1 94.31 373 ASN A CA 1
ATOM 2887 C C . ASN A 1 373 ? -17.188 -16.391 -3.592 1 94.31 373 ASN A C 1
ATOM 2889 O O . ASN A 1 373 ? -17.109 -15.578 -2.676 1 94.31 373 ASN A O 1
ATOM 2893 N N . SER A 1 374 ? -17.672 -17.625 -3.414 1 92.06 374 SER A N 1
ATOM 2894 C CA . SER A 1 374 ? -18.062 -18.094 -2.09 1 92.06 374 SER A CA 1
ATOM 2895 C C . SER A 1 374 ? -16.859 -18.453 -1.238 1 92.06 374 SER A C 1
ATOM 2897 O O . SER A 1 374 ? -16.969 -18.594 -0.02 1 92.06 374 SER A O 1
ATOM 2899 N N . GLY A 1 375 ? -15.695 -18.562 -1.841 1 93 375 GLY A N 1
ATOM 2900 C CA . GLY A 1 375 ? -14.461 -18.828 -1.116 1 93 375 GLY A CA 1
ATOM 2901 C C . GLY A 1 375 ? -13.609 -17.578 -0.936 1 93 375 GLY A C 1
ATOM 2902 O O . GLY A 1 375 ? -14.094 -16.453 -1.088 1 93 375 GLY A O 1
ATOM 2903 N N . THR A 1 376 ? -12.422 -17.812 -0.475 1 95.25 376 THR A N 1
ATOM 2904 C CA . THR A 1 376 ? -11.469 -16.703 -0.362 1 95.25 376 THR A CA 1
ATOM 2905 C C . THR A 1 376 ? -11.008 -16.25 -1.741 1 95.25 376 THR A C 1
ATOM 2907 O O . THR A 1 376 ? -11.047 -17.016 -2.703 1 95.25 376 THR A O 1
ATOM 2910 N N . LYS A 1 377 ? -10.633 -15.008 -1.899 1 97.38 377 LYS A N 1
ATOM 2911 C CA . LYS A 1 377 ? -10.172 -14.484 -3.18 1 97.38 377 LYS A CA 1
ATOM 2912 C C . LYS A 1 377 ? -8.844 -15.117 -3.584 1 97.38 377 LYS A C 1
ATOM 2914 O O . LYS A 1 377 ? -7.844 -14.984 -2.871 1 97.38 377 LYS A O 1
ATOM 2919 N N . PRO A 1 378 ? -8.812 -15.773 -4.715 1 98.06 378 PRO A N 1
ATOM 2920 C CA . PRO A 1 378 ? -7.574 -16.438 -5.145 1 98.06 378 PRO A CA 1
ATOM 2921 C C . PRO A 1 378 ? -6.539 -15.453 -5.688 1 98.06 378 PRO A C 1
ATOM 2923 O O . PRO A 1 378 ? -6.875 -14.312 -6.004 1 98.06 378 PRO A O 1
ATOM 2926 N N . LEU A 1 379 ? -5.305 -15.891 -5.789 1 98.44 379 LEU A N 1
ATOM 2927 C CA . LEU A 1 379 ? -4.238 -15.086 -6.375 1 98.44 379 LEU A CA 1
ATOM 2928 C C . LEU A 1 379 ? -4.441 -14.93 -7.875 1 98.44 379 LEU A C 1
ATOM 2930 O O . LEU A 1 379 ? -4.191 -13.859 -8.43 1 98.44 379 LEU A O 1
ATOM 2934 N N . ALA A 1 380 ? -4.875 -16.031 -8.469 1 98.69 380 ALA A N 1
ATOM 2935 C CA . ALA A 1 380 ? -5.152 -16.031 -9.906 1 98.69 380 ALA A CA 1
ATOM 2936 C C . ALA A 1 380 ? -6.445 -16.781 -10.219 1 98.69 380 ALA A C 1
ATOM 2938 O O . ALA A 1 380 ? -6.809 -17.719 -9.508 1 98.69 380 ALA A O 1
ATOM 2939 N N . ALA A 1 381 ? -7.156 -16.359 -11.211 1 98.81 381 ALA A N 1
ATOM 2940 C CA . ALA A 1 381 ? -8.328 -17.062 -11.742 1 98.81 381 ALA A CA 1
ATOM 2941 C C . ALA A 1 381 ? -8.25 -17.188 -13.258 1 98.81 381 ALA A C 1
ATOM 2943 O O . ALA A 1 381 ? -7.773 -16.281 -13.945 1 98.81 381 ALA A O 1
ATOM 2944 N N . TYR A 1 382 ? -8.711 -18.297 -13.789 1 98.88 382 TYR A N 1
ATOM 2945 C CA . TYR A 1 382 ? -8.555 -18.594 -15.211 1 98.88 382 TYR A CA 1
ATOM 2946 C C . TYR A 1 382 ? -9.898 -18.969 -15.836 1 98.88 382 TYR A C 1
ATOM 2948 O O . TYR A 1 382 ? -10.719 -19.625 -15.211 1 98.88 382 TYR A O 1
ATOM 2956 N N . LEU A 1 383 ? -10.094 -18.531 -17.047 1 98.88 383 LEU A N 1
ATOM 2957 C CA . LEU A 1 383 ? -11.258 -18.891 -17.844 1 98.88 383 LEU A CA 1
ATOM 2958 C C . LEU A 1 383 ? -10.844 -19.281 -19.266 1 98.88 383 LEU A C 1
ATOM 2960 O O . LEU A 1 383 ? -10.117 -18.547 -19.922 1 98.88 383 LEU A O 1
ATOM 2964 N N . PHE A 1 384 ? -11.203 -20.453 -19.656 1 98.75 384 PHE A N 1
ATOM 2965 C CA . PHE A 1 384 ? -11.031 -20.906 -21.031 1 98.75 384 PHE A CA 1
ATOM 2966 C C . PHE A 1 384 ? -12.352 -20.875 -21.797 1 98.75 384 PHE A C 1
ATOM 2968 O O . PHE A 1 384 ? -13.25 -21.672 -21.516 1 98.75 384 PHE A O 1
ATOM 2975 N N . THR A 1 385 ? -12.477 -19.953 -22.719 1 98.25 385 THR A N 1
ATOM 2976 C CA . THR A 1 385 ? -13.719 -19.797 -23.469 1 98.25 385 THR A CA 1
ATOM 2977 C C . THR A 1 385 ? -13.484 -19 -24.75 1 98.25 385 THR A C 1
ATOM 2979 O O . THR A 1 385 ? -12.477 -18.297 -24.875 1 98.25 385 THR A O 1
ATOM 2982 N N . ASN A 1 386 ? -14.32 -19.188 -25.719 1 96.62 386 ASN A N 1
ATOM 2983 C CA . ASN A 1 386 ? -14.391 -18.312 -26.891 1 96.62 386 ASN A CA 1
ATOM 2984 C C . ASN A 1 386 ? -15.555 -17.344 -26.797 1 96.62 386 ASN A C 1
ATOM 2986 O O . ASN A 1 386 ? -15.719 -16.484 -27.672 1 96.62 386 ASN A O 1
ATOM 2990 N N . ASN A 1 387 ? -16.328 -17.469 -25.703 1 97.19 387 ASN A N 1
ATOM 2991 C CA . ASN A 1 387 ? -17.531 -16.641 -25.516 1 97.19 387 ASN A CA 1
ATOM 2992 C C . ASN A 1 387 ? -17.188 -15.273 -24.953 1 97.19 387 ASN A C 1
ATOM 2994 O O . ASN A 1 387 ? -16.797 -15.148 -23.797 1 97.19 387 ASN A O 1
ATOM 2998 N N . LYS A 1 388 ? -17.422 -14.281 -25.812 1 97 388 LYS A N 1
ATOM 2999 C CA . LYS A 1 388 ? -17.047 -12.914 -25.438 1 97 388 LYS A CA 1
ATOM 3000 C C . LYS A 1 388 ? -17.812 -12.453 -24.203 1 97 388 LYS A C 1
ATOM 3002 O O . LYS A 1 388 ? -17.234 -11.828 -23.312 1 97 388 LYS A O 1
ATOM 3007 N N . LYS A 1 389 ? -19.062 -12.734 -24.156 1 97.38 389 LYS A N 1
ATOM 3008 C CA . LYS A 1 389 ? -19.891 -12.32 -23.031 1 97.38 389 LYS A CA 1
ATOM 3009 C C . LYS A 1 389 ? -19.422 -12.984 -21.734 1 97.38 389 LYS A C 1
ATOM 3011 O O . LYS A 1 389 ? -19.391 -12.344 -20.688 1 97.38 389 LYS A O 1
ATOM 3016 N N . LEU A 1 390 ? -19.094 -14.258 -21.812 1 97.44 390 LEU A N 1
ATOM 3017 C CA . LEU A 1 390 ? -18.609 -14.984 -20.641 1 97.44 390 LEU A CA 1
ATOM 3018 C C . LEU A 1 390 ? -17.297 -14.414 -20.141 1 97.44 390 LEU A C 1
ATOM 3020 O O . LEU A 1 390 ? -17.078 -14.305 -18.938 1 97.44 390 LEU A O 1
ATOM 3024 N N . LYS A 1 391 ? -16.406 -14.047 -21.062 1 97.81 391 LYS A N 1
ATOM 3025 C CA . LYS A 1 391 ? -15.148 -13.406 -20.688 1 97.81 391 LYS A CA 1
ATOM 3026 C C . LYS A 1 391 ? -15.391 -12.133 -19.891 1 97.81 391 LYS A C 1
ATOM 3028 O O . LYS A 1 391 ? -14.805 -11.953 -18.828 1 97.81 391 LYS A O 1
ATOM 3033 N N . GLU A 1 392 ? -16.234 -11.336 -20.391 1 97.56 392 GLU A N 1
ATOM 3034 C CA . GLU A 1 392 ? -16.531 -10.055 -19.766 1 97.56 392 GLU A CA 1
ATOM 3035 C C . GLU A 1 392 ? -17.125 -10.242 -18.375 1 97.56 392 GLU A C 1
ATOM 3037 O O . GLU A 1 392 ? -16.719 -9.586 -17.422 1 97.56 392 GLU A O 1
ATOM 3042 N N . GLN A 1 393 ? -18.094 -11.141 -18.312 1 97.25 393 GLN A N 1
ATOM 3043 C CA . GLN A 1 393 ? -18.75 -11.414 -17.047 1 97.25 393 GLN A CA 1
ATOM 3044 C C . GLN A 1 393 ? -17.75 -11.953 -16.016 1 97.25 393 GLN A C 1
ATOM 3046 O O . GLN A 1 393 ? -17.797 -11.57 -14.844 1 97.25 393 GLN A O 1
ATOM 3051 N N . PHE A 1 394 ? -16.906 -12.82 -16.453 1 98.25 394 PHE A N 1
ATOM 3052 C CA . PHE A 1 394 ? -15.922 -13.422 -15.555 1 98.25 394 PHE A CA 1
ATOM 3053 C C . PHE A 1 394 ? -14.977 -12.359 -15 1 98.25 394 PHE A C 1
ATOM 3055 O O . PHE A 1 394 ? -14.734 -12.312 -13.789 1 98.25 394 PHE A O 1
ATOM 3062 N N . VAL A 1 395 ? -14.461 -11.508 -15.805 1 98.12 395 VAL A N 1
ATOM 3063 C CA . VAL A 1 395 ? -13.516 -10.461 -15.422 1 98.12 395 VAL A CA 1
ATOM 3064 C C . VAL A 1 395 ? -14.188 -9.5 -14.445 1 98.12 395 VAL A C 1
ATOM 3066 O O . VAL A 1 395 ? -13.562 -9.047 -13.477 1 98.12 395 VAL A O 1
ATOM 3069 N N . MET A 1 396 ? -15.453 -9.266 -14.594 1 95.5 396 MET A N 1
ATOM 3070 C CA . MET A 1 396 ? -16.156 -8.266 -13.789 1 95.5 396 MET A CA 1
ATOM 3071 C C . MET A 1 396 ? -16.656 -8.867 -12.484 1 95.5 396 MET A C 1
ATOM 3073 O O . MET A 1 396 ? -16.828 -8.164 -11.492 1 95.5 396 MET A O 1
ATOM 3077 N N . SER A 1 397 ? -16.812 -10.195 -12.484 1 94.81 397 SER A N 1
ATOM 3078 C CA . SER A 1 397 ? -17.516 -10.789 -11.352 1 94.81 397 SER A CA 1
ATOM 3079 C C . SER A 1 397 ? -16.562 -11.523 -10.422 1 94.81 397 SER A C 1
ATOM 3081 O O . SER A 1 397 ? -16.812 -11.625 -9.219 1 94.81 397 SER A O 1
ATOM 3083 N N . VAL A 1 398 ? -15.523 -12.086 -10.953 1 97.38 398 VAL A N 1
ATOM 3084 C CA . VAL A 1 398 ? -14.609 -12.883 -10.141 1 97.38 398 VAL A CA 1
ATOM 3085 C C . VAL A 1 398 ? -13.5 -11.992 -9.586 1 97.38 398 VAL A C 1
ATOM 3087 O O . VAL A 1 398 ? -12.773 -11.344 -10.344 1 97.38 398 VAL A O 1
ATOM 3090 N N . SER A 1 399 ? -13.414 -11.922 -8.25 1 97.38 399 SER A N 1
ATOM 3091 C CA . SER A 1 399 ? -12.367 -11.156 -7.586 1 97.38 399 SER A CA 1
ATOM 3092 C C . SER A 1 399 ? -11.125 -12.008 -7.348 1 97.38 399 SER A C 1
ATOM 3094 O O . SER A 1 399 ? -11.188 -13.039 -6.676 1 97.38 399 SER A O 1
ATOM 3096 N N . ALA A 1 400 ? -10.031 -11.641 -7.922 1 98.5 400 ALA A N 1
ATOM 3097 C CA . ALA A 1 400 ? -8.758 -12.344 -7.824 1 98.5 400 ALA A CA 1
ATOM 3098 C C . ALA A 1 400 ? -7.586 -11.375 -7.945 1 98.5 400 ALA A C 1
ATOM 3100 O O . ALA A 1 400 ? -7.77 -10.219 -8.328 1 98.5 400 ALA A O 1
ATOM 3101 N N . GLY A 1 401 ? -6.402 -11.836 -7.531 1 98.5 401 GLY A N 1
ATOM 3102 C CA . GLY A 1 401 ? -5.219 -11.039 -7.801 1 98.5 401 GLY A CA 1
ATOM 3103 C C . GLY A 1 401 ? -5.059 -10.68 -9.266 1 98.5 401 GLY A C 1
ATOM 3104 O O . GLY A 1 401 ? -4.871 -9.516 -9.609 1 98.5 401 GLY A O 1
ATOM 3105 N N . GLY A 1 402 ? -5.145 -11.664 -10.133 1 98.56 402 GLY A N 1
ATOM 3106 C CA . GLY A 1 402 ? -5.145 -11.508 -11.578 1 98.56 402 GLY A CA 1
ATOM 3107 C C . GLY A 1 402 ? -6.023 -12.523 -12.289 1 98.56 402 GLY A C 1
ATOM 3108 O O . GLY A 1 402 ? -6.395 -13.539 -11.711 1 98.56 402 GLY A O 1
ATOM 3109 N N . VAL A 1 403 ? -6.402 -12.164 -13.492 1 98.81 403 VAL A N 1
ATOM 3110 C CA . VAL A 1 403 ? -7.238 -13.031 -14.32 1 98.81 403 VAL A CA 1
ATOM 3111 C C . VAL A 1 403 ? -6.559 -13.281 -15.664 1 98.81 403 VAL A C 1
ATOM 3113 O O . VAL A 1 403 ? -6.008 -12.359 -16.266 1 98.81 403 VAL A O 1
ATOM 3116 N N . VAL A 1 404 ? -6.555 -14.508 -16.078 1 98.62 404 VAL A N 1
ATOM 3117 C CA . VAL A 1 404 ? -6.035 -14.859 -17.391 1 98.62 404 VAL A CA 1
ATOM 3118 C C . VAL A 1 404 ? -7.098 -15.609 -18.188 1 98.62 404 VAL A C 1
ATOM 3120 O O . VAL A 1 404 ? -7.684 -16.578 -17.688 1 98.62 404 VAL A O 1
ATOM 3123 N N . ILE A 1 405 ? -7.348 -15.148 -19.375 1 98.5 405 ILE A N 1
ATOM 3124 C CA . ILE A 1 405 ? -8.281 -15.797 -20.297 1 98.5 405 ILE A CA 1
ATOM 3125 C C . ILE A 1 405 ? -7.512 -16.688 -21.281 1 98.5 405 ILE A C 1
ATOM 3127 O O . ILE A 1 405 ? -6.559 -16.234 -21.906 1 98.5 405 ILE A O 1
ATOM 3131 N N . ASN A 1 406 ? -7.77 -17.953 -21.312 1 98 406 ASN A N 1
ATOM 3132 C CA . ASN A 1 406 ? -7.324 -18.953 -22.281 1 98 406 ASN A CA 1
ATOM 3133 C C . ASN A 1 406 ? -5.844 -19.281 -22.109 1 98 406 ASN A C 1
ATOM 3135 O O . ASN A 1 406 ? -5.16 -19.594 -23.078 1 98 406 ASN A O 1
ATOM 3139 N N . ASP A 1 407 ? -5.348 -19.141 -20.953 1 97.12 407 ASP A N 1
ATOM 3140 C CA . ASP A 1 407 ? -4.004 -19.578 -20.594 1 97.12 407 ASP A CA 1
ATOM 3141 C C . ASP A 1 407 ? -3.832 -19.625 -19.078 1 97.12 407 ASP A C 1
ATOM 3143 O O . ASP A 1 407 ? -4.777 -19.375 -18.328 1 97.12 407 ASP A O 1
ATOM 3147 N N . ILE A 1 408 ? -2.705 -20.062 -18.656 1 97 408 ILE A N 1
ATOM 3148 C CA . ILE A 1 408 ? -2.383 -20.125 -17.234 1 97 408 ILE A CA 1
ATOM 3149 C C . ILE A 1 408 ? -1.07 -19.391 -16.969 1 97 408 ILE A C 1
ATOM 3151 O O . ILE A 1 408 ? -0.093 -19.578 -17.688 1 97 408 ILE A O 1
ATOM 3155 N N . ALA A 1 409 ? -1.063 -18.484 -15.992 1 95.81 409 ALA A N 1
ATOM 3156 C CA . ALA A 1 409 ? 0.084 -17.922 -15.281 1 95.81 409 ALA A CA 1
ATOM 3157 C C . ALA A 1 409 ? 0.872 -16.969 -16.156 1 95.81 409 ALA A C 1
ATOM 3159 O O . ALA A 1 409 ? 1.823 -16.328 -15.703 1 95.81 409 ALA A O 1
ATOM 3160 N N . MET A 1 410 ? 0.438 -16.719 -17.406 1 93.94 410 MET A N 1
ATOM 3161 C CA . MET A 1 410 ? 1.223 -15.961 -18.375 1 93.94 410 MET A CA 1
ATOM 3162 C C . MET A 1 410 ? 1.228 -14.477 -18.047 1 93.94 410 MET A C 1
ATOM 3164 O O . MET A 1 410 ? 2.059 -13.719 -18.547 1 93.94 410 MET A O 1
ATOM 3168 N N . HIS A 1 411 ? 0.285 -14.055 -17.219 1 95.06 411 HIS A N 1
ATOM 3169 C CA . HIS A 1 411 ? 0.255 -12.656 -16.797 1 95.06 411 HIS A CA 1
ATOM 3170 C C . HIS A 1 411 ? 1.495 -12.297 -15.984 1 95.06 411 HIS A C 1
ATOM 3172 O O . HIS A 1 411 ? 1.876 -11.125 -15.914 1 95.06 411 HIS A O 1
ATOM 3178 N N . LEU A 1 412 ? 2.256 -13.258 -15.461 1 93.88 412 LEU A N 1
ATOM 3179 C CA . LEU A 1 412 ? 3.484 -13.039 -14.711 1 93.88 412 LEU A CA 1
ATOM 3180 C C . LEU A 1 412 ? 4.605 -12.555 -15.625 1 93.88 412 LEU A C 1
ATOM 3182 O O . LEU A 1 412 ? 5.562 -11.93 -15.164 1 93.88 412 LEU A O 1
ATOM 3186 N N . ALA A 1 413 ? 4.465 -12.914 -16.875 1 90.69 413 ALA A N 1
ATOM 3187 C CA . ALA A 1 413 ? 5.52 -12.594 -17.828 1 90.69 413 ALA A CA 1
ATOM 3188 C C . ALA A 1 413 ? 5.332 -11.195 -18.391 1 90.69 413 ALA A C 1
ATOM 3190 O O . ALA A 1 413 ? 6.164 -10.719 -19.172 1 90.69 413 ALA A O 1
ATOM 3191 N N . ILE A 1 414 ? 4.246 -10.562 -18.031 1 93 414 ILE A N 1
ATOM 3192 C CA . ILE A 1 414 ? 3.947 -9.227 -18.531 1 93 414 ILE A CA 1
ATOM 3193 C C . ILE A 1 414 ? 4.312 -8.188 -17.469 1 93 414 ILE A C 1
ATOM 3195 O O . ILE A 1 414 ? 3.551 -7.957 -16.531 1 93 414 ILE A O 1
ATOM 3199 N N . HIS A 1 415 ? 5.438 -7.5 -17.703 1 93.44 415 HIS A N 1
ATOM 3200 C CA . HIS A 1 415 ? 5.984 -6.625 -16.672 1 93.44 415 HIS A CA 1
ATOM 3201 C C . HIS A 1 415 ? 5.121 -5.379 -16.484 1 93.44 415 HIS A C 1
ATOM 3203 O O . HIS A 1 415 ? 5.273 -4.648 -15.508 1 93.44 415 HIS A O 1
ATOM 3209 N N . THR A 1 416 ? 4.215 -5.086 -17.453 1 96.81 416 THR A N 1
ATOM 3210 C CA . THR A 1 416 ? 3.363 -3.906 -17.359 1 96.81 416 THR A CA 1
ATOM 3211 C C . THR A 1 416 ? 2.072 -4.227 -16.609 1 96.81 416 THR A C 1
ATOM 3213 O O . THR A 1 416 ? 1.187 -3.377 -16.5 1 96.81 416 THR A O 1
ATOM 3216 N N . LEU A 1 417 ? 1.919 -5.402 -16.125 1 97.81 417 LEU A N 1
ATOM 3217 C CA . LEU A 1 417 ? 0.834 -5.789 -15.234 1 97.81 417 LEU A CA 1
ATOM 3218 C C . LEU A 1 417 ? 1.337 -5.926 -13.797 1 97.81 417 LEU A C 1
ATOM 3220 O O . LEU A 1 417 ? 2.428 -6.453 -13.57 1 97.81 417 LEU A O 1
ATOM 3224 N N . PRO A 1 418 ? 0.524 -5.434 -12.852 1 98.19 418 PRO A N 1
ATOM 3225 C CA . PRO A 1 418 ? 0.871 -5.715 -11.461 1 98.19 418 PRO A CA 1
ATOM 3226 C C . PRO A 1 418 ? 0.656 -7.18 -11.086 1 98.19 418 PRO A C 1
ATOM 3228 O O . PRO A 1 418 ? -0.296 -7.809 -11.555 1 98.19 418 PRO A O 1
ATOM 3231 N N . PHE A 1 419 ? 1.576 -7.699 -10.352 1 98.25 419 PHE A N 1
ATOM 3232 C CA . PHE A 1 419 ? 1.395 -9.031 -9.781 1 98.25 419 PHE A CA 1
ATOM 3233 C C . PHE A 1 419 ? 1.258 -8.961 -8.266 1 98.25 419 PHE A C 1
ATOM 3235 O O . PHE A 1 419 ? 2.16 -8.484 -7.578 1 98.25 419 PHE A O 1
ATOM 3242 N N . GLY A 1 420 ? 0.175 -9.383 -7.75 1 97.19 420 GLY A N 1
ATOM 3243 C CA . GLY A 1 420 ? -0.14 -9.391 -6.328 1 97.19 420 GLY A CA 1
ATOM 3244 C C . GLY A 1 420 ? -1.531 -9.914 -6.031 1 97.19 420 GLY A C 1
ATOM 3245 O O . GLY A 1 420 ? -2.326 -10.141 -6.945 1 97.19 420 GLY A O 1
ATOM 3246 N N . GLY A 1 421 ? -1.804 -10.172 -4.758 1 97.94 421 GLY A N 1
ATOM 3247 C CA . GLY A 1 421 ? -3.08 -10.742 -4.348 1 97.94 421 GLY A CA 1
ATOM 3248 C C . GLY A 1 421 ? -4.055 -9.695 -3.834 1 97.94 421 GLY A C 1
ATOM 3249 O O . GLY A 1 421 ? -3.793 -8.5 -3.922 1 97.94 421 GLY A O 1
ATOM 3250 N N . VAL A 1 422 ? -5.164 -10.133 -3.424 1 98.5 422 VAL A N 1
ATOM 3251 C CA . VAL A 1 422 ? -6.242 -9.367 -2.807 1 98.5 422 VAL A CA 1
ATOM 3252 C C . VAL A 1 422 ? -6.969 -10.234 -1.781 1 98.5 422 VAL A C 1
ATOM 3254 O O . VAL A 1 422 ? -7.215 -11.414 -2.021 1 98.5 422 VAL A O 1
ATOM 3257 N N . GLY A 1 423 ? -7.23 -9.656 -0.622 1 97.69 423 GLY A N 1
ATOM 3258 C CA . GLY A 1 423 ? -7.809 -10.477 0.433 1 97.69 423 GLY A CA 1
ATOM 3259 C C . GLY A 1 423 ? -6.852 -11.523 0.968 1 97.69 423 GLY A C 1
ATOM 3260 O O . GLY A 1 423 ? -5.715 -11.211 1.325 1 97.69 423 GLY A O 1
ATOM 3261 N N . GLU A 1 424 ? -7.277 -12.742 0.97 1 97.31 424 GLU A N 1
ATOM 3262 C CA . GLU A 1 424 ? -6.504 -13.836 1.556 1 97.31 424 GLU A CA 1
ATOM 3263 C C . GLU A 1 424 ? -5.289 -14.172 0.698 1 97.31 424 GLU A C 1
ATOM 3265 O O . GLU A 1 424 ? -4.359 -14.836 1.165 1 97.31 424 GLU A O 1
ATOM 3270 N N . SER A 1 425 ? -5.336 -13.734 -0.549 1 98.25 425 SER A N 1
ATOM 3271 C CA . SER A 1 425 ? -4.215 -14.047 -1.428 1 98.25 425 SER A CA 1
ATOM 3272 C C . SER A 1 425 ? -3.119 -12.992 -1.325 1 98.25 425 SER A C 1
ATOM 3274 O O . SER A 1 425 ? -2.07 -13.117 -1.961 1 98.25 425 SER A O 1
ATOM 3276 N N . GLY A 1 426 ? -3.35 -11.961 -0.524 1 98.25 426 GLY A N 1
ATOM 3277 C CA . GLY A 1 426 ? -2.252 -11.047 -0.231 1 98.25 426 GLY A CA 1
ATOM 3278 C C . GLY A 1 426 ? -2.611 -9.594 -0.441 1 98.25 426 GLY A C 1
ATOM 3279 O O . GLY A 1 426 ? -3.787 -9.25 -0.588 1 98.25 426 GLY A O 1
ATOM 3280 N N . THR A 1 427 ? -1.596 -8.695 -0.329 1 98.12 427 THR A N 1
ATOM 3281 C CA . THR A 1 427 ? -1.729 -7.254 -0.512 1 98.12 427 THR A CA 1
ATOM 3282 C C . THR A 1 427 ? -0.454 -6.664 -1.106 1 98.12 427 THR A C 1
ATOM 3284 O O . THR A 1 427 ? 0.651 -7.094 -0.768 1 98.12 427 THR A O 1
ATOM 3287 N N . GLY A 1 428 ? -0.631 -5.648 -1.972 1 97.69 428 GLY A N 1
ATOM 3288 C CA . GLY A 1 428 ? 0.486 -5.055 -2.688 1 97.69 428 GLY A CA 1
ATOM 3289 C C . GLY A 1 428 ? 0.785 -5.742 -4.008 1 97.69 428 GLY A C 1
ATOM 3290 O O . GLY A 1 428 ? 0.121 -6.715 -4.367 1 97.69 428 GLY A O 1
ATOM 3291 N N . SER A 1 429 ? 1.654 -5.215 -4.73 1 98.12 429 SER A N 1
ATOM 3292 C CA . SER A 1 429 ? 2.039 -5.785 -6.016 1 98.12 429 SER A CA 1
ATOM 3293 C C . SER A 1 429 ? 3.482 -5.441 -6.363 1 98.12 429 SER A C 1
ATOM 3295 O O . SER A 1 429 ? 4.074 -4.543 -5.762 1 98.12 429 SER A O 1
ATOM 3297 N N . TYR A 1 430 ? 3.98 -6.207 -7.238 1 97.31 430 TYR A N 1
ATOM 3298 C CA . TYR A 1 430 ? 5.328 -5.949 -7.734 1 97.31 430 TYR A CA 1
ATOM 3299 C C . TYR A 1 430 ? 5.457 -6.371 -9.195 1 97.31 430 TYR A C 1
ATOM 3301 O O . TYR A 1 430 ? 4.453 -6.57 -9.883 1 97.31 430 TYR A O 1
ATOM 3309 N N . HIS A 1 431 ? 6.672 -6.406 -9.789 1 95.12 431 HIS A N 1
ATOM 3310 C CA . HIS A 1 431 ? 7.113 -6.621 -11.164 1 95.12 431 HIS A CA 1
ATOM 3311 C C . HIS A 1 431 ? 7.266 -5.297 -11.906 1 95.12 431 HIS A C 1
ATOM 3313 O O . HIS A 1 431 ? 6.422 -4.406 -11.773 1 95.12 431 HIS A O 1
ATOM 3319 N N . GLY A 1 432 ? 8.375 -5.172 -12.57 1 96.25 432 GLY A N 1
ATOM 3320 C CA . GLY A 1 432 ? 8.633 -3.949 -13.312 1 96.25 432 GLY A CA 1
ATOM 3321 C C . GLY A 1 432 ? 8.555 -2.701 -12.453 1 96.25 432 GLY A C 1
ATOM 3322 O O . GLY A 1 432 ? 9.148 -2.646 -11.375 1 96.25 432 GLY A O 1
ATOM 3323 N N . LYS A 1 433 ? 7.828 -1.723 -12.984 1 98.06 433 LYS A N 1
ATOM 3324 C CA . LYS A 1 433 ? 7.676 -0.441 -12.297 1 98.06 433 LYS A CA 1
ATOM 3325 C C . LYS A 1 433 ? 6.941 -0.61 -10.969 1 98.06 433 LYS A C 1
ATOM 3327 O O . LYS A 1 433 ? 7.219 0.11 -10.008 1 98.06 433 LYS A O 1
ATOM 3332 N N . PHE A 1 434 ? 6.07 -1.594 -10.891 1 98.38 434 PHE A N 1
ATOM 3333 C CA . PHE A 1 434 ? 5.332 -1.842 -9.664 1 98.38 434 PHE A CA 1
ATOM 3334 C C . PHE A 1 434 ? 6.273 -2.281 -8.547 1 98.38 434 PHE A C 1
ATOM 3336 O O . PHE A 1 434 ? 6.043 -1.972 -7.375 1 98.38 434 PHE A O 1
ATOM 3343 N N . SER A 1 435 ? 7.352 -3.027 -8.883 1 98.5 435 SER A N 1
ATOM 3344 C CA . SER A 1 435 ? 8.359 -3.402 -7.895 1 98.5 435 SER A CA 1
ATOM 3345 C C . SER A 1 435 ? 9.102 -2.18 -7.367 1 98.5 435 SER A C 1
ATOM 3347 O O . SER A 1 435 ? 9.297 -2.035 -6.16 1 98.5 435 SER A O 1
ATOM 3349 N N . PHE A 1 436 ? 9.547 -1.296 -8.352 1 98.81 436 PHE A N 1
ATOM 3350 C CA . PHE A 1 436 ? 10.203 -0.049 -7.977 1 98.81 436 PHE A CA 1
ATOM 3351 C C . PHE A 1 436 ? 9.328 0.761 -7.027 1 98.81 436 PHE A C 1
ATOM 3353 O O . PHE A 1 436 ? 9.797 1.229 -5.988 1 98.81 436 PHE A O 1
ATOM 3360 N N . ASP A 1 437 ? 8.102 0.857 -7.316 1 98.62 437 ASP A N 1
ATOM 3361 C CA . ASP A 1 437 ? 7.16 1.645 -6.523 1 98.62 437 ASP A CA 1
ATOM 3362 C C . ASP A 1 437 ? 6.922 1.001 -5.16 1 98.62 437 ASP A C 1
ATOM 3364 O O . ASP A 1 437 ? 6.758 1.7 -4.156 1 98.62 437 ASP A O 1
ATOM 3368 N N . ALA A 1 438 ? 6.875 -0.327 -5.098 1 98.56 438 ALA A N 1
ATOM 3369 C CA . ALA A 1 438 ? 6.637 -1.039 -3.846 1 98.56 438 ALA A CA 1
ATOM 3370 C C . ALA A 1 438 ? 7.715 -0.712 -2.814 1 98.56 438 ALA A C 1
ATOM 3372 O O . ALA A 1 438 ? 7.461 -0.766 -1.608 1 98.56 438 ALA A O 1
ATOM 3373 N N . PHE A 1 439 ? 8.906 -0.32 -3.318 1 98.81 439 PHE A N 1
ATOM 3374 C CA . PHE A 1 439 ? 10.023 -0.077 -2.412 1 98.81 439 PHE A CA 1
ATOM 3375 C C . PHE A 1 439 ? 10.383 1.403 -2.383 1 98.81 439 PHE A C 1
ATOM 3377 O O . PHE A 1 439 ? 11.484 1.771 -1.966 1 98.81 439 PHE A O 1
ATOM 3384 N N . SER A 1 440 ? 9.445 2.26 -2.869 1 98.75 440 SER A N 1
ATOM 3385 C CA . SER A 1 440 ? 9.664 3.703 -2.902 1 98.75 440 SER A CA 1
ATOM 3386 C C . SER A 1 440 ? 8.531 4.453 -2.209 1 98.75 440 SER A C 1
ATOM 3388 O O . SER A 1 440 ? 7.379 4.008 -2.234 1 98.75 440 SER A O 1
ATOM 3390 N N . HIS A 1 441 ? 8.898 5.488 -1.54 1 98.62 441 HIS A N 1
ATOM 3391 C CA . HIS A 1 441 ? 7.934 6.5 -1.133 1 98.62 441 HIS A CA 1
ATOM 3392 C C . HIS A 1 441 ? 7.699 7.52 -2.242 1 98.62 441 HIS A C 1
ATOM 3394 O O . HIS A 1 441 ? 8.656 8.016 -2.844 1 98.62 441 HIS A O 1
ATOM 3400 N N . LYS A 1 442 ? 6.434 7.758 -2.604 1 98.25 442 LYS A N 1
ATOM 3401 C CA . LYS A 1 442 ? 6.074 8.836 -3.516 1 98.25 442 LYS A CA 1
ATOM 3402 C C . LYS A 1 442 ? 5.918 10.164 -2.768 1 98.25 442 LYS A C 1
ATOM 3404 O O . LYS A 1 442 ? 4.828 10.492 -2.301 1 98.25 442 LYS A O 1
ATOM 3409 N N . LYS A 1 443 ? 6.969 10.906 -2.676 1 98.56 443 LYS A N 1
ATOM 3410 C CA . LYS A 1 443 ? 7.008 12.125 -1.873 1 98.56 443 LYS A CA 1
ATOM 3411 C C . LYS A 1 443 ? 6.395 13.305 -2.627 1 98.56 443 LYS A C 1
ATOM 3413 O O . LYS A 1 443 ? 6.887 13.695 -3.686 1 98.56 443 LYS A O 1
ATOM 3418 N N . ALA A 1 444 ? 5.336 13.844 -2.133 1 98.62 444 ALA A N 1
ATOM 3419 C CA . ALA A 1 444 ? 4.738 15.055 -2.689 1 98.62 444 ALA A CA 1
ATOM 3420 C C . ALA A 1 444 ? 5.613 16.266 -2.414 1 98.62 444 ALA A C 1
ATOM 3422 O O . ALA A 1 444 ? 5.977 16.531 -1.266 1 98.62 444 ALA A O 1
ATOM 3423 N N . VAL A 1 445 ? 5.938 17 -3.441 1 98.69 445 VAL A N 1
ATOM 3424 C CA . VAL A 1 445 ? 6.73 18.219 -3.275 1 98.69 445 VAL A CA 1
ATOM 3425 C C . VAL A 1 445 ? 6.027 19.391 -3.959 1 98.69 445 VAL A C 1
ATOM 3427 O O . VAL A 1 445 ? 5.695 19.312 -5.145 1 98.69 445 VAL A O 1
ATOM 3430 N N . LEU A 1 446 ? 5.773 20.406 -3.246 1 98.12 446 LEU A N 1
ATOM 3431 C CA . LEU A 1 446 ? 5.191 21.625 -3.768 1 98.12 446 LEU A CA 1
ATOM 3432 C C . LEU A 1 446 ? 6.172 22.797 -3.643 1 98.12 446 LEU A C 1
ATOM 3434 O O . LEU A 1 446 ? 6.734 23.031 -2.57 1 98.12 446 LEU A O 1
ATOM 3438 N N . TYR A 1 447 ? 6.418 23.453 -4.734 1 97.5 447 TYR A N 1
ATOM 3439 C CA . TYR A 1 447 ? 7.258 24.641 -4.766 1 97.5 447 TYR A CA 1
ATOM 3440 C C . TYR A 1 447 ? 6.414 25.906 -4.926 1 97.5 447 TYR A C 1
ATOM 3442 O O . TYR A 1 447 ? 5.691 26.047 -5.91 1 97.5 447 TYR A O 1
ATOM 3450 N N . ARG A 1 448 ? 6.551 26.719 -3.943 1 95.06 448 ARG A N 1
ATOM 3451 C CA . ARG A 1 448 ? 5.91 28.031 -3.992 1 95.06 448 ARG A CA 1
ATOM 3452 C C . ARG A 1 448 ? 6.953 29.156 -3.986 1 95.06 448 ARG A C 1
ATOM 3454 O O . ARG A 1 448 ? 8.109 28.922 -3.641 1 95.06 448 ARG A O 1
ATOM 3461 N N . SER A 1 449 ? 6.527 30.344 -4.469 1 92.06 449 SER A N 1
ATOM 3462 C CA . SER A 1 449 ? 7.336 31.547 -4.324 1 92.06 449 SER A CA 1
ATOM 3463 C C . SER A 1 449 ? 6.723 32.5 -3.303 1 92.06 449 SER A C 1
ATOM 3465 O O . SER A 1 449 ? 5.633 32.25 -2.789 1 92.06 449 SER A O 1
ATOM 3467 N N . PHE A 1 450 ? 7.449 33.5 -2.977 1 92.19 450 PHE A N 1
ATOM 3468 C CA . PHE A 1 450 ? 6.93 34.5 -2.043 1 92.19 450 PHE A CA 1
ATOM 3469 C C . PHE A 1 450 ? 5.992 35.469 -2.752 1 92.19 450 PHE A C 1
ATOM 3471 O O . PHE A 1 450 ? 5.297 36.25 -2.104 1 92.19 450 PHE A O 1
ATOM 3478 N N . MET A 1 451 ? 5.867 35.281 -4.027 1 86.62 451 MET A N 1
ATOM 3479 C CA . MET A 1 451 ? 5.016 36.188 -4.789 1 86.62 451 MET A CA 1
ATOM 3480 C C . MET A 1 451 ? 3.543 35.812 -4.613 1 86.62 451 MET A C 1
ATOM 3482 O O . MET A 1 451 ? 3.197 34.656 -4.496 1 86.62 451 MET A O 1
ATOM 3486 N N . GLY A 1 452 ? 2.723 36.812 -4.602 1 79.81 452 GLY A N 1
ATOM 3487 C CA . GLY A 1 452 ? 1.284 36.594 -4.598 1 79.81 452 GLY A CA 1
ATOM 3488 C C . GLY A 1 452 ? 0.736 36.25 -3.23 1 79.81 452 GLY A C 1
ATOM 3489 O O . GLY A 1 452 ? -0.148 35.406 -3.115 1 79.81 452 GLY A O 1
ATOM 3490 N N . ASP A 1 453 ? 1.269 36.812 -2.199 1 86.38 453 ASP A N 1
ATOM 3491 C CA . ASP A 1 453 ? 0.757 36.625 -0.846 1 86.38 453 ASP A CA 1
ATOM 3492 C C . ASP A 1 453 ? -0.454 37.5 -0.58 1 86.38 453 ASP A C 1
ATOM 3494 O O . ASP A 1 453 ? -0.324 38.719 -0.492 1 86.38 453 ASP A O 1
ATOM 3498 N N . ALA A 1 454 ? -1.587 36.938 -0.522 1 84.56 454 ALA A N 1
ATOM 3499 C CA . ALA A 1 454 ? -2.822 37.688 -0.39 1 84.56 454 ALA A CA 1
ATOM 3500 C C . ALA A 1 454 ? -3.266 37.781 1.068 1 84.56 454 ALA A C 1
ATOM 3502 O O . ALA A 1 454 ? -3.285 36.75 1.774 1 84.56 454 ALA A O 1
ATOM 3503 N N . ALA A 1 455 ? -3.717 38.938 1.46 1 87.31 455 ALA A N 1
ATOM 3504 C CA . ALA A 1 455 ? -4.148 39.188 2.832 1 87.31 455 ALA A CA 1
ATOM 3505 C C . ALA A 1 455 ? -5.379 38.344 3.186 1 87.31 455 ALA A C 1
ATOM 3507 O O . ALA A 1 455 ? -5.625 38.062 4.359 1 87.31 455 ALA A O 1
ATOM 3508 N N . LEU A 1 456 ? -6.098 38 2.162 1 87.12 456 LEU A N 1
ATOM 3509 C CA . LEU A 1 456 ? -7.344 37.281 2.377 1 87.12 456 LEU A CA 1
ATOM 3510 C C . LEU A 1 456 ? -7.078 35.938 3.055 1 87.12 456 LEU A C 1
ATOM 3512 O O . LEU A 1 456 ? -7.973 35.375 3.682 1 87.12 456 LEU A O 1
ATOM 3516 N N . ARG A 1 457 ? -5.852 35.469 2.988 1 89.06 457 ARG A N 1
ATOM 3517 C CA . ARG A 1 457 ? -5.473 34.156 3.518 1 89.06 457 ARG A CA 1
ATOM 3518 C C . ARG A 1 457 ? -5.355 34.188 5.039 1 89.06 457 ARG A C 1
ATOM 3520 O O . ARG A 1 457 ? -5.336 33.125 5.691 1 89.06 457 ARG A O 1
ATOM 3527 N N . TYR A 1 458 ? -5.336 35.438 5.586 1 94.62 458 TYR A N 1
ATOM 3528 C CA . TYR A 1 458 ? -4.895 35.531 6.973 1 94.62 458 TYR A CA 1
ATOM 3529 C C . TYR A 1 458 ? -5.961 36.219 7.832 1 94.62 458 TYR A C 1
ATOM 3531 O O . TYR A 1 458 ? -6.777 36.969 7.324 1 94.62 458 TYR A O 1
ATOM 3539 N N . PRO A 1 459 ? -5.914 35.906 9.141 1 94.5 459 PRO A N 1
ATOM 3540 C CA . PRO A 1 459 ? -6.762 36.656 10.062 1 94.5 459 PRO A CA 1
ATOM 3541 C C . PRO A 1 459 ? -6.395 38.125 10.109 1 94.5 459 PRO A C 1
ATOM 3543 O O . PRO A 1 459 ? -5.289 38.531 9.719 1 94.5 459 PRO A O 1
ATOM 3546 N N . PRO A 1 460 ? -7.309 38.906 10.664 1 96.19 460 PRO A N 1
ATOM 3547 C CA . PRO A 1 460 ? -8.656 38.594 11.148 1 96.19 460 PRO A CA 1
ATOM 3548 C C . PRO A 1 460 ? -9.609 38.219 10.016 1 96.19 460 PRO A C 1
ATOM 3550 O O . PRO A 1 460 ? -9.562 38.812 8.938 1 96.19 460 PRO A O 1
ATOM 3553 N N . TYR A 1 461 ? -10.383 37.281 10.297 1 94.88 461 TYR A N 1
ATOM 3554 C CA . TYR A 1 461 ? -11.32 36.812 9.289 1 94.88 461 TYR A CA 1
ATOM 3555 C C . TYR A 1 461 ? -12.555 37.688 9.227 1 94.88 461 TYR A C 1
ATOM 3557 O O . TYR A 1 461 ? -13.062 38.156 10.258 1 94.88 461 TYR A O 1
ATOM 3565 N N . THR A 1 462 ? -12.898 38.094 8.016 1 93.56 462 THR A N 1
ATOM 3566 C CA . THR A 1 462 ? -14.109 38.875 7.777 1 93.56 462 THR A CA 1
ATOM 3567 C C . THR A 1 462 ? -15.047 38.156 6.816 1 93.56 462 THR A C 1
ATOM 3569 O O . THR A 1 462 ? -14.648 37.156 6.168 1 93.56 462 THR A O 1
ATOM 3572 N N . ARG A 1 463 ? -16.25 38.625 6.762 1 92.5 463 ARG A N 1
ATOM 3573 C CA . ARG A 1 463 ? -17.219 38.031 5.832 1 92.5 463 ARG A CA 1
ATOM 3574 C C . ARG A 1 463 ? -16.75 38.188 4.391 1 92.5 463 ARG A C 1
ATOM 3576 O O . ARG A 1 463 ? -16.969 37.312 3.564 1 92.5 463 ARG A O 1
ATOM 3583 N N . GLY A 1 464 ? -16.172 39.344 4.121 1 91.56 464 GLY A N 1
ATOM 3584 C CA . GLY A 1 464 ? -15.641 39.562 2.791 1 91.56 464 GLY A CA 1
ATOM 3585 C C . GLY A 1 464 ? -14.523 38.625 2.412 1 91.56 464 GLY A C 1
ATOM 3586 O O . GLY A 1 464 ? -14.508 38.094 1.301 1 91.56 464 GLY A O 1
ATOM 3587 N N . LYS A 1 465 ? -13.641 38.375 3.371 1 91.31 465 LYS A N 1
ATOM 3588 C CA . LYS A 1 465 ? -12.547 37.438 3.129 1 91.31 465 LYS A CA 1
ATOM 3589 C C . LYS A 1 465 ? -13.078 36.031 2.893 1 91.31 465 LYS A C 1
ATOM 3591 O O . LYS A 1 465 ? -12.609 35.312 1.995 1 91.31 465 LYS A O 1
ATOM 3596 N N . LEU A 1 466 ? -14.031 35.656 3.695 1 92.88 466 LEU A N 1
ATOM 3597 C CA . LEU A 1 466 ? -14.641 34.344 3.559 1 92.88 466 LEU A CA 1
ATOM 3598 C C . LEU A 1 466 ? -15.258 34.156 2.174 1 92.88 466 LEU A C 1
ATOM 3600 O O . LEU A 1 466 ? -15.039 33.156 1.514 1 92.88 466 LEU A O 1
ATOM 3604 N N . ARG A 1 467 ? -15.969 35.156 1.725 1 90 467 ARG A N 1
ATOM 3605 C CA . ARG A 1 467 ? -16.625 35.094 0.423 1 90 467 ARG A CA 1
ATOM 3606 C C . ARG A 1 467 ? -15.602 34.969 -0.702 1 90 467 ARG A C 1
ATOM 3608 O O . ARG A 1 467 ? -15.781 34.156 -1.612 1 90 467 ARG A O 1
ATOM 3615 N N . LEU A 1 468 ? -14.547 35.656 -0.593 1 87.94 468 LEU A N 1
ATOM 3616 C CA . LEU A 1 468 ? -13.516 35.656 -1.627 1 87.94 468 LEU A CA 1
ATOM 3617 C C . LEU A 1 468 ? -12.758 34.344 -1.628 1 87.94 468 LEU A C 1
ATOM 3619 O O . LEU A 1 468 ? -12.477 33.781 -2.691 1 87.94 468 LEU A O 1
ATOM 3623 N N . MET A 1 469 ? -12.453 33.844 -0.427 1 88.12 469 MET A N 1
ATOM 3624 C CA . MET A 1 469 ? -11.719 32.594 -0.325 1 88.12 469 MET A CA 1
ATOM 3625 C C . MET A 1 469 ? -12.547 31.438 -0.872 1 88.12 469 MET A C 1
ATOM 3627 O O . MET A 1 469 ? -12.016 30.578 -1.58 1 88.12 469 MET A O 1
ATOM 3631 N N . LYS A 1 470 ? -13.789 31.453 -0.526 1 86.81 470 LYS A N 1
ATOM 3632 C CA . LYS A 1 470 ? -14.688 30.422 -1.043 1 86.81 470 LYS A CA 1
ATOM 3633 C C . LYS A 1 470 ? -14.719 30.438 -2.568 1 86.81 470 LYS A C 1
ATOM 3635 O O . LYS A 1 470 ? -14.688 29.375 -3.205 1 86.81 470 LYS A O 1
ATOM 3640 N N . ALA A 1 471 ? -14.688 31.594 -3.123 1 83.31 471 ALA A N 1
ATOM 3641 C CA . ALA A 1 471 ? -14.734 31.766 -4.574 1 83.31 471 ALA A CA 1
ATOM 3642 C C . ALA A 1 471 ? -13.438 31.266 -5.219 1 83.31 471 ALA A C 1
ATOM 3644 O O . ALA A 1 471 ? -13.469 30.609 -6.262 1 83.31 471 ALA A O 1
ATOM 3645 N N . PHE A 1 472 ? -12.414 31.484 -4.539 1 80.38 472 PHE A N 1
ATOM 3646 C CA . PHE A 1 472 ? -11.109 31.109 -5.066 1 80.38 472 PHE A CA 1
ATOM 3647 C C . PHE A 1 472 ? -10.938 29.594 -5.027 1 80.38 472 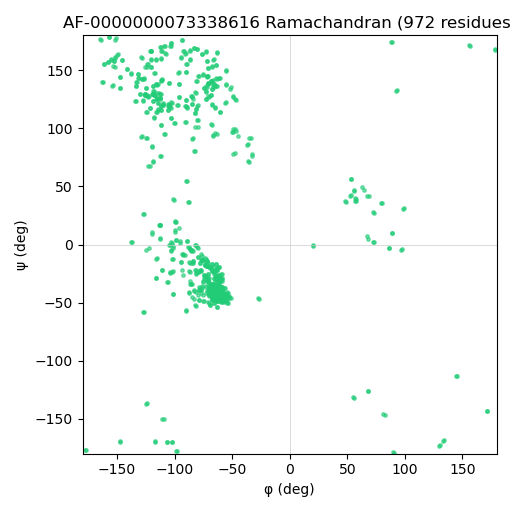PHE A C 1
ATOM 3649 O O . PHE A 1 472 ? -10.32 29 -5.922 1 80.38 472 PHE A O 1
ATOM 3656 N N . MET A 1 473 ? -11.469 29.047 -4.047 1 81.94 473 MET A N 1
ATOM 3657 C CA . MET A 1 473 ? -11.289 27.609 -3.857 1 81.94 473 MET A CA 1
ATOM 3658 C C . MET A 1 473 ? -12.195 26.812 -4.801 1 81.94 473 MET A C 1
ATOM 3660 O O . MET A 1 473 ? -11.914 25.656 -5.098 1 81.94 473 MET A O 1
ATOM 3664 N N . THR A 1 474 ? -13.266 27.359 -5.32 1 76.06 474 THR A N 1
ATOM 3665 C CA . THR A 1 474 ? -14.188 26.641 -6.195 1 76.06 474 THR A CA 1
ATOM 3666 C C . THR A 1 474 ? -13.938 27 -7.656 1 76.06 474 THR A C 1
ATOM 3668 O O . THR A 1 474 ? -14.609 26.5 -8.555 1 76.06 474 THR A O 1
ATOM 3671 N N . SER A 1 475 ? -12.484 27.203 -8.203 1 62.59 475 SER A N 1
ATOM 3672 C CA . SER A 1 475 ? -11.805 27.484 -9.469 1 62.59 475 SER A CA 1
ATOM 3673 C C . SER A 1 475 ? -12.758 28.109 -10.484 1 62.59 475 SER A C 1
ATOM 3675 O O . SER A 1 475 ? -12.398 28.297 -11.648 1 62.59 475 SER A O 1
ATOM 3677 N N . ASN A 1 476 ? -14.047 28.391 -10.32 1 54.19 476 ASN A N 1
ATOM 3678 C CA . ASN A 1 476 ? -14.742 28.922 -11.484 1 54.19 476 ASN A CA 1
ATOM 3679 C C . ASN A 1 476 ? -14.516 30.422 -11.641 1 54.19 476 ASN A C 1
ATOM 3681 O O . ASN A 1 476 ? -14.727 31.188 -10.695 1 54.19 476 ASN A O 1
ATOM 3685 N N . PHE A 1 477 ? -13.523 30.656 -12.664 1 49.69 477 PHE A N 1
ATOM 3686 C CA . PHE A 1 477 ? -13.188 32.031 -13.008 1 49.69 477 PHE A CA 1
ATOM 3687 C C . PHE A 1 477 ? -14.359 32.969 -12.734 1 49.69 477 PHE A C 1
ATOM 3689 O O . PHE A 1 477 ? -14.188 34.031 -12.148 1 49.69 477 PHE A O 1
ATOM 3696 N N . TRP A 1 478 ? -15.453 32.531 -13.164 1 47.5 478 TRP A N 1
ATOM 3697 C CA . TRP A 1 478 ? -16.641 33.344 -13.062 1 47.5 478 TRP A CA 1
ATOM 3698 C C . TRP A 1 478 ? -17.047 33.562 -11.609 1 47.5 478 TRP A C 1
ATOM 3700 O O . TRP A 1 478 ? -17.469 34.656 -11.227 1 47.5 478 TRP A O 1
ATOM 3710 N N . THR A 1 479 ? -16.688 32.562 -10.805 1 52.38 479 THR A N 1
ATOM 3711 C CA . THR A 1 479 ? -17.016 32.656 -9.391 1 52.38 479 THR A CA 1
ATOM 3712 C C . THR A 1 479 ? -16.062 33.625 -8.695 1 52.38 479 THR A C 1
ATOM 3714 O O . THR A 1 479 ? -16.469 34.406 -7.832 1 52.38 479 THR A O 1
ATOM 3717 N N . ILE A 1 480 ? -14.875 33.594 -9.141 1 55.72 480 ILE A N 1
ATOM 3718 C CA . ILE A 1 480 ? -13.891 34.531 -8.594 1 55.72 480 ILE A CA 1
ATOM 3719 C C . ILE A 1 480 ? -14.281 35.969 -8.93 1 55.72 480 ILE A C 1
ATOM 3721 O O . ILE A 1 480 ? -14.281 36.844 -8.055 1 55.72 480 ILE A O 1
ATOM 3725 N N . LEU A 1 481 ? -14.641 36.156 -10.219 1 50.03 481 LEU A N 1
ATOM 3726 C CA . LEU A 1 481 ? -15.047 37.5 -10.664 1 50.03 481 LEU A CA 1
ATOM 3727 C C . LEU A 1 481 ? -16.266 38 -9.875 1 50.03 481 LEU A C 1
ATOM 3729 O O . LEU A 1 481 ? -16.312 39.156 -9.461 1 50.03 481 LEU A O 1
ATOM 3733 N N . ARG A 1 482 ? -17.203 37.156 -9.68 1 48.75 482 ARG A N 1
ATOM 3734 C CA . ARG A 1 482 ? -18.422 37.5 -8.969 1 48.75 482 ARG A CA 1
ATOM 3735 C C . ARG A 1 482 ? -18.109 37.844 -7.508 1 48.75 482 ARG A C 1
ATOM 3737 O O . ARG A 1 482 ? -18.688 38.781 -6.941 1 48.75 482 ARG A O 1
ATOM 3744 N N . ALA A 1 483 ? -17.297 37.156 -6.945 1 55.47 483 ALA A N 1
ATOM 3745 C CA . ALA A 1 483 ? -16.922 37.344 -5.547 1 55.47 483 ALA A CA 1
ATOM 3746 C C . ALA A 1 483 ? -16.188 38.688 -5.367 1 55.47 483 ALA A C 1
ATOM 3748 O O . ALA A 1 483 ? -16.375 39.375 -4.367 1 55.47 483 ALA A O 1
ATOM 3749 N N . LEU A 1 484 ? -15.352 39.062 -6.277 1 52.91 484 LEU A N 1
ATOM 3750 C CA . LEU A 1 484 ? -14.625 40.344 -6.238 1 52.91 484 LEU A CA 1
ATOM 3751 C C . LEU A 1 484 ? -15.578 41.531 -6.27 1 52.91 484 LEU A C 1
ATOM 3753 O O . LEU A 1 484 ? -15.305 42.562 -5.668 1 52.91 484 LEU A O 1
ATOM 3757 N N . PHE A 1 485 ? -16.828 41.312 -6.887 1 51.19 485 PHE A N 1
ATOM 3758 C CA . PHE A 1 485 ? -17.781 42.406 -6.992 1 51.19 485 PHE A CA 1
ATOM 3759 C C . PHE A 1 485 ? -18.844 42.312 -5.898 1 51.19 485 PHE A C 1
ATOM 3761 O O . PHE A 1 485 ? -19.859 43 -5.941 1 51.19 485 PHE A O 1
ATOM 3768 N N . GLY A 1 486 ? -18.609 41.562 -4.758 1 50.03 486 GLY A N 1
ATOM 3769 C CA . GLY A 1 486 ? -19.5 41.5 -3.609 1 50.03 486 GLY A CA 1
ATOM 3770 C C . GLY A 1 486 ? -20.812 40.812 -3.914 1 50.03 486 GLY A C 1
ATOM 3771 O O . GLY A 1 486 ? -21.797 41 -3.188 1 50.03 486 GLY A O 1
ATOM 3772 N N . ARG A 1 487 ? -21.094 40.188 -5.059 1 47.25 487 ARG A N 1
ATOM 3773 C CA . ARG A 1 487 ? -22.391 39.688 -5.48 1 47.25 487 ARG A CA 1
ATOM 3774 C C . ARG A 1 487 ? -22.5 38.188 -5.223 1 47.25 487 ARG A C 1
ATOM 3776 O O . ARG A 1 487 ? -23.406 37.531 -5.742 1 47.25 487 ARG A O 1
ATOM 3783 N N . SER A 1 488 ? -21.859 37.5 -4.488 1 43.59 488 SER A N 1
ATOM 3784 C CA . SER A 1 488 ? -22.031 36.062 -4.324 1 43.59 488 SER A CA 1
ATOM 3785 C C . SER A 1 488 ? -22.906 35.75 -3.123 1 43.59 488 SER A C 1
ATOM 3787 O O . SER A 1 488 ? -22.891 36.469 -2.129 1 43.59 488 SER A O 1
ATOM 3789 N N . MET B 1 1 ? -44.562 1.888 39.094 1 25.28 1 MET B N 1
ATOM 3790 C CA . MET B 1 1 ? -44.469 1.721 37.625 1 25.28 1 MET B CA 1
ATOM 3791 C C . MET B 1 1 ? -43.031 1.901 37.156 1 25.28 1 MET B C 1
ATOM 3793 O O . MET B 1 1 ? -42.469 2.973 37.312 1 25.28 1 MET B O 1
ATOM 3797 N N . ALA B 1 2 ? -42.188 0.747 37.25 1 36.28 2 ALA B N 1
ATOM 3798 C CA . ALA B 1 2 ? -40.75 0.651 37 1 36.28 2 ALA B CA 1
ATOM 3799 C C . ALA B 1 2 ? -40.375 1.279 35.688 1 36.28 2 ALA B C 1
ATOM 3801 O O . ALA B 1 2 ? -40.969 0.975 34.656 1 36.28 2 ALA B O 1
ATOM 3802 N N . THR B 1 3 ? -39.906 2.574 35.625 1 32.69 3 THR B N 1
ATOM 3803 C CA . THR B 1 3 ? -39.469 3.408 34.5 1 32.69 3 THR B CA 1
ATOM 3804 C C . THR B 1 3 ? -38.531 2.625 33.594 1 32.69 3 THR B C 1
ATOM 3806 O O . THR B 1 3 ? -37.562 2.014 34.062 1 32.69 3 THR B O 1
ATOM 3809 N N . GLU B 1 4 ? -39 2.016 32.438 1 34.25 4 GLU B N 1
ATOM 3810 C CA . GLU B 1 4 ? -38.25 1.265 31.438 1 34.25 4 GLU B CA 1
ATOM 3811 C C . GLU B 1 4 ? -37 2.002 31.016 1 34.25 4 GLU B C 1
ATOM 3813 O O . GLU B 1 4 ? -37.062 3.121 30.5 1 34.25 4 GLU B O 1
ATOM 3818 N N . GLU B 1 5 ? -35.938 2.02 31.719 1 34.88 5 GLU B N 1
ATOM 3819 C CA . GLU B 1 5 ? -34.594 2.447 31.312 1 34.88 5 GLU B CA 1
ATOM 3820 C C . GLU B 1 5 ? -34.312 2.031 29.859 1 34.88 5 GLU B C 1
ATOM 3822 O O . GLU B 1 5 ? -34.438 0.859 29.516 1 34.88 5 GLU B O 1
ATOM 3827 N N . GLU B 1 6 ? -34.688 2.799 28.859 1 36.47 6 GLU B N 1
ATOM 3828 C CA . GLU B 1 6 ? -34.25 2.578 27.484 1 36.47 6 GLU B CA 1
ATOM 3829 C C . GLU B 1 6 ? -32.844 2.01 27.422 1 36.47 6 GLU B C 1
ATOM 3831 O O . GLU B 1 6 ? -31.891 2.652 27.875 1 36.47 6 GLU B O 1
ATOM 3836 N N . LYS B 1 7 ? -32.656 0.827 27.656 1 40.25 7 LYS B N 1
ATOM 3837 C CA . LYS B 1 7 ? -31.422 0.091 27.453 1 40.25 7 LYS B CA 1
ATOM 3838 C C . LYS B 1 7 ? -30.688 0.578 26.219 1 40.25 7 LYS B C 1
ATOM 3840 O O . LYS B 1 7 ? -31.156 0.385 25.094 1 40.25 7 LYS B O 1
ATOM 3845 N N . GLN B 1 8 ? -30.062 1.739 26.078 1 47.28 8 GLN B N 1
ATOM 3846 C CA . GLN B 1 8 ? -29.188 2.166 25 1 47.28 8 GLN B CA 1
ATOM 3847 C C . GLN B 1 8 ? -28.375 0.995 24.453 1 47.28 8 GLN B C 1
ATOM 3849 O O . GLN B 1 8 ? -27.625 0.359 25.203 1 47.28 8 GLN B O 1
ATOM 3854 N N . MET B 1 9 ? -28.719 0.261 23.5 1 59.25 9 MET B N 1
ATOM 3855 C CA . MET B 1 9 ? -28.141 -0.918 22.875 1 59.25 9 MET B CA 1
ATOM 3856 C C . MET B 1 9 ? -26.656 -0.697 22.562 1 59.25 9 MET B C 1
ATOM 3858 O O . MET B 1 9 ? -26.297 0.252 21.875 1 59.25 9 MET B O 1
ATOM 3862 N N . VAL B 1 10 ? -25.703 -1.217 23.422 1 81.31 10 VAL B N 1
ATOM 3863 C CA . VAL B 1 10 ? -24.25 -1.166 23.391 1 81.31 10 VAL B CA 1
ATOM 3864 C C . VAL B 1 10 ? -23.75 -1.845 22.109 1 81.31 10 VAL B C 1
ATOM 3866 O O . VAL B 1 10 ? -24.141 -2.973 21.797 1 81.31 10 VAL B O 1
ATOM 3869 N N . PHE B 1 11 ? -23.141 -1.104 21.203 1 94.69 11 PHE B N 1
ATOM 3870 C CA . PHE B 1 11 ? -22.516 -1.657 20.016 1 94.69 11 PHE B CA 1
ATOM 3871 C C . PHE B 1 11 ? -21.328 -2.543 20.391 1 94.69 11 PHE B C 1
ATOM 3873 O O . PHE B 1 11 ? -20.25 -2.043 20.719 1 94.69 11 PHE B O 1
ATOM 3880 N N . ASP B 1 12 ? -21.562 -3.848 20.484 1 96.12 12 ASP B N 1
ATOM 3881 C CA . ASP B 1 12 ? -20.531 -4.809 20.859 1 96.12 12 ASP B CA 1
ATOM 3882 C C . ASP B 1 12 ? -20.078 -5.629 19.656 1 96.12 12 ASP B C 1
ATOM 3884 O O . ASP B 1 12 ? -20.406 -5.301 18.516 1 96.12 12 ASP B O 1
ATOM 3888 N N . VAL B 1 13 ? -19.328 -6.629 19.906 1 97.12 13 VAL B N 1
ATOM 3889 C CA . VAL B 1 13 ? -18.719 -7.441 18.859 1 97.12 13 VAL B CA 1
ATOM 3890 C C . VAL B 1 13 ? -19.797 -8.117 18.016 1 97.12 13 VAL B C 1
ATOM 3892 O O . VAL B 1 13 ? -19.672 -8.227 16.797 1 97.12 13 VAL B O 1
ATOM 3895 N N . GLU B 1 14 ? -20.875 -8.602 18.625 1 97.25 14 GLU B N 1
ATOM 3896 C CA . GLU B 1 14 ? -21.984 -9.25 17.922 1 97.25 14 GLU B CA 1
ATOM 3897 C C . GLU B 1 14 ? -22.688 -8.273 16.984 1 97.25 14 GLU B C 1
ATOM 3899 O O . GLU B 1 14 ? -23.016 -8.625 15.844 1 97.25 14 GLU B O 1
ATOM 3904 N N . ALA B 1 15 ? -22.922 -7.074 17.547 1 97.75 15 ALA B N 1
ATOM 3905 C CA . ALA B 1 15 ? -23.516 -6.035 16.719 1 97.75 15 ALA B CA 1
ATOM 3906 C C . ALA B 1 15 ? -22.625 -5.703 15.523 1 97.75 15 ALA B C 1
ATOM 3908 O O . ALA B 1 15 ? -23.125 -5.531 14.406 1 97.75 15 ALA B O 1
ATOM 3909 N N . ALA B 1 16 ? -21.359 -5.598 15.734 1 98.44 16 ALA B N 1
ATOM 3910 C CA . ALA B 1 16 ? -20.406 -5.328 14.664 1 98.44 16 ALA B CA 1
ATOM 3911 C C . ALA B 1 16 ? -20.422 -6.449 13.625 1 98.44 16 ALA B C 1
ATOM 3913 O O . ALA B 1 16 ? -20.359 -6.188 12.422 1 98.44 16 ALA B O 1
ATOM 3914 N N . ASN B 1 17 ? -20.469 -7.684 14.094 1 98.12 17 ASN B N 1
ATOM 3915 C CA . ASN B 1 17 ? -20.531 -8.836 13.203 1 98.12 17 ASN B CA 1
ATOM 3916 C C . ASN B 1 17 ? -21.766 -8.797 12.312 1 98.12 17 ASN B C 1
ATOM 3918 O O . ASN B 1 17 ? -21.688 -9.07 11.117 1 98.12 17 ASN B O 1
ATOM 3922 N N . MET B 1 18 ? -22.938 -8.484 12.906 1 98.06 18 MET B N 1
ATOM 3923 C CA . MET B 1 18 ? -24.172 -8.383 12.148 1 98.06 18 MET B CA 1
ATOM 3924 C C . MET B 1 18 ? -24.078 -7.27 11.109 1 98.06 18 MET B C 1
ATOM 3926 O O . MET B 1 18 ? -24.516 -7.441 9.969 1 98.06 18 MET B O 1
ATOM 3930 N N . LEU B 1 19 ? -23.547 -6.184 11.57 1 98.44 19 LEU B N 1
ATOM 3931 C CA . LEU B 1 19 ? -23.391 -5.035 10.688 1 98.44 19 LEU B CA 1
ATOM 3932 C C . LEU B 1 19 ? -22.516 -5.395 9.484 1 98.44 19 LEU B C 1
ATOM 3934 O O . LEU B 1 19 ? -22.859 -5.078 8.344 1 98.44 19 LEU B O 1
ATOM 3938 N N . THR B 1 20 ? -21.391 -6.039 9.656 1 98.31 20 THR B N 1
ATOM 3939 C CA . THR B 1 20 ? -20.469 -6.391 8.578 1 98.31 20 THR B CA 1
ATOM 3940 C C . THR B 1 20 ? -21.109 -7.414 7.645 1 98.31 20 THR B C 1
ATOM 3942 O O . THR B 1 20 ? -20.906 -7.352 6.426 1 98.31 20 THR B O 1
ATOM 3945 N N . LYS B 1 21 ? -21.844 -8.359 8.188 1 98 21 LYS B N 1
ATOM 3946 C CA . LYS B 1 21 ? -22.547 -9.336 7.359 1 98 21 LYS B CA 1
ATOM 3947 C C . LYS B 1 21 ? -23.547 -8.656 6.434 1 98 21 LYS B C 1
ATOM 3949 O O . LYS B 1 21 ? -23.641 -8.992 5.254 1 98 21 LYS B O 1
ATOM 3954 N N . GLU B 1 22 ? -24.281 -7.715 7.027 1 98.38 22 GLU B N 1
ATOM 3955 C CA . GLU B 1 22 ? -25.25 -6.961 6.234 1 98.38 22 GLU B CA 1
ATOM 3956 C C . GLU B 1 22 ? -24.562 -6.211 5.098 1 98.38 22 GLU B C 1
ATOM 3958 O O . GLU B 1 22 ? -25.031 -6.211 3.963 1 98.38 22 GLU B O 1
ATOM 3963 N N . LEU B 1 23 ? -23.484 -5.578 5.383 1 98.75 23 LEU B N 1
ATOM 3964 C CA . LEU B 1 23 ? -22.75 -4.812 4.383 1 98.75 23 LEU B CA 1
ATOM 3965 C C . LEU B 1 23 ? -22.188 -5.727 3.307 1 98.75 23 LEU B C 1
ATOM 3967 O O . LEU B 1 23 ? -22.156 -5.363 2.129 1 98.75 23 LEU B O 1
ATOM 3971 N N . ARG B 1 24 ? -21.672 -6.883 3.682 1 97.88 24 ARG B N 1
ATOM 3972 C CA . ARG B 1 24 ? -21.141 -7.836 2.711 1 97.88 24 ARG B CA 1
ATOM 3973 C C . ARG B 1 24 ? -22.234 -8.312 1.761 1 97.88 24 ARG B C 1
ATOM 3975 O O . ARG B 1 24 ? -21.984 -8.5 0.568 1 97.88 24 ARG B O 1
ATOM 3982 N N . ASP B 1 25 ? -23.438 -8.539 2.314 1 97.38 25 ASP B N 1
ATOM 3983 C CA . ASP B 1 25 ? -24.562 -8.938 1.476 1 97.38 25 ASP B CA 1
ATOM 3984 C C . ASP B 1 25 ? -24.891 -7.848 0.455 1 97.38 25 ASP B C 1
ATOM 3986 O O . ASP B 1 25 ? -25.125 -8.148 -0.718 1 97.38 25 ASP B O 1
ATOM 3990 N N . VAL B 1 26 ? -24.906 -6.629 0.909 1 97.88 26 VAL B N 1
ATOM 3991 C CA . VAL B 1 26 ? -25.203 -5.512 0.021 1 97.88 26 VAL B CA 1
ATOM 3992 C C . VAL B 1 26 ? -24.125 -5.402 -1.053 1 97.88 26 VAL B C 1
ATOM 3994 O O . VAL B 1 26 ? -24.422 -5.234 -2.236 1 97.88 26 VAL B O 1
ATOM 3997 N N . PHE B 1 27 ? -22.891 -5.508 -0.708 1 97.75 27 PHE B N 1
ATOM 3998 C CA . PHE B 1 27 ? -21.797 -5.445 -1.665 1 97.75 27 PHE B CA 1
ATOM 3999 C C . PHE B 1 27 ? -21.906 -6.562 -2.697 1 97.75 27 PHE B C 1
ATOM 4001 O O . PHE B 1 27 ? -21.703 -6.336 -3.891 1 97.75 27 PHE B O 1
ATOM 4008 N N . ALA B 1 28 ? -22.219 -7.719 -2.232 1 95.31 28 ALA B N 1
ATOM 4009 C CA . ALA B 1 28 ? -22.328 -8.898 -3.094 1 95.31 28 ALA B CA 1
ATOM 4010 C C . ALA B 1 28 ? -23.438 -8.719 -4.133 1 95.31 28 ALA B C 1
ATOM 4012 O O . ALA B 1 28 ? -23.359 -9.289 -5.223 1 95.31 28 ALA B O 1
ATOM 4013 N N . SER B 1 29 ? -24.422 -7.914 -3.773 1 95.31 29 SER B N 1
ATOM 4014 C CA . SER B 1 29 ? -25.516 -7.672 -4.707 1 95.31 29 SER B CA 1
ATOM 4015 C C . SER B 1 29 ? -25.047 -6.852 -5.906 1 95.31 29 SER B C 1
ATOM 4017 O O . SER B 1 29 ? -25.734 -6.781 -6.922 1 95.31 29 SER B O 1
ATOM 4019 N N . GLY B 1 30 ? -23.906 -6.145 -5.789 1 95.56 30 GLY B N 1
ATOM 4020 C CA . GLY B 1 30 ? -23.359 -5.316 -6.855 1 95.56 30 GLY B CA 1
ATOM 4021 C C . GLY B 1 30 ? -23.891 -3.896 -6.836 1 95.56 30 GLY B C 1
ATOM 4022 O O . GLY B 1 30 ? -23.578 -3.096 -7.715 1 95.56 30 GLY B O 1
ATOM 4023 N N . LYS B 1 31 ? -24.594 -3.529 -5.785 1 96.56 31 LYS B N 1
ATOM 4024 C CA . LYS B 1 31 ? -25.266 -2.234 -5.699 1 96.56 31 LYS B CA 1
ATOM 4025 C C . LYS B 1 31 ? -24.266 -1.089 -5.824 1 96.56 31 LYS B C 1
ATOM 4027 O O . LYS B 1 31 ? -24.5 -0.125 -6.555 1 96.56 31 LYS B O 1
ATOM 4032 N N . THR B 1 32 ? -23.141 -1.259 -5.211 1 98.25 32 THR B N 1
ATOM 4033 C CA . THR B 1 32 ? -22.203 -0.147 -5.113 1 98.25 32 THR B CA 1
ATOM 4034 C C . THR B 1 32 ? -21.297 -0.093 -6.34 1 98.25 32 THR B C 1
ATOM 4036 O O . THR B 1 32 ? -20.5 0.836 -6.488 1 98.25 32 THR B O 1
ATOM 4039 N N . ARG B 1 33 ? -21.391 -1.029 -7.262 1 96.5 33 ARG B N 1
ATOM 4040 C CA . ARG B 1 33 ? -20.453 -1.166 -8.383 1 96.5 33 ARG B CA 1
ATOM 4041 C C . ARG B 1 33 ? -20.812 -0.198 -9.508 1 96.5 33 ARG B C 1
ATOM 4043 O O . ARG B 1 33 ? -19.938 0.187 -10.289 1 96.5 33 ARG B O 1
ATOM 4050 N N . SER B 1 34 ? -22.047 0.202 -9.562 1 97.19 34 SER B N 1
ATOM 4051 C CA . SER B 1 34 ? -22.484 0.977 -10.711 1 97.19 34 SER B CA 1
ATOM 4052 C C . SER B 1 34 ? -21.984 2.414 -10.648 1 97.19 34 SER B C 1
ATOM 4054 O O . SER B 1 34 ? -21.844 2.98 -9.555 1 97.19 34 SER B O 1
ATOM 4056 N N . TYR B 1 35 ? -21.703 2.961 -11.883 1 98.31 35 TYR B N 1
ATOM 4057 C CA . TYR B 1 35 ? -21.328 4.363 -12.023 1 98.31 35 TYR B CA 1
ATOM 4058 C C . TYR B 1 35 ? -22.406 5.277 -11.438 1 98.31 35 TYR B C 1
ATOM 4060 O O . TYR B 1 35 ? -22.094 6.223 -10.719 1 98.31 35 TYR B O 1
ATOM 4068 N N . GLU B 1 36 ? -23.656 4.938 -11.586 1 98.62 36 GLU B N 1
ATOM 4069 C CA . GLU B 1 36 ? -24.781 5.762 -11.172 1 98.62 36 GLU B CA 1
ATOM 4070 C C . GLU B 1 36 ? -24.891 5.832 -9.648 1 98.62 36 GLU B C 1
ATOM 4072 O O . GLU B 1 36 ? -25.141 6.898 -9.086 1 98.62 36 GLU B O 1
ATOM 4077 N N . TRP B 1 37 ? -24.734 4.699 -9.031 1 98.75 37 TRP B N 1
ATOM 4078 C CA . TRP B 1 37 ? -24.766 4.688 -7.57 1 98.75 37 TRP B CA 1
ATOM 4079 C C . TRP B 1 37 ? -23.672 5.59 -6.992 1 98.75 37 TRP B C 1
ATOM 4081 O O . TRP B 1 37 ? -23.938 6.406 -6.109 1 98.75 37 TRP B O 1
ATOM 4091 N N . ARG B 1 38 ? -22.484 5.473 -7.52 1 98.88 38 ARG B N 1
ATOM 4092 C CA . ARG B 1 38 ? -21.328 6.23 -7.035 1 98.88 38 ARG B CA 1
ATOM 4093 C C . ARG B 1 38 ? -21.562 7.73 -7.195 1 98.88 38 ARG B C 1
ATOM 4095 O O . ARG B 1 38 ? -21.391 8.492 -6.238 1 98.88 38 ARG B O 1
ATOM 4102 N N . ILE B 1 39 ? -22.016 8.133 -8.367 1 98.88 39 ILE B N 1
ATOM 4103 C CA . ILE B 1 39 ? -22.266 9.539 -8.672 1 98.88 39 ILE B CA 1
ATOM 4104 C C . ILE B 1 39 ? -23.359 10.078 -7.75 1 98.88 39 ILE B C 1
ATOM 4106 O O . ILE B 1 39 ? -23.234 11.18 -7.207 1 98.88 39 ILE B O 1
ATOM 4110 N N . SER B 1 40 ? -24.359 9.312 -7.539 1 98.88 40 SER B N 1
ATOM 4111 C CA . SER B 1 40 ? -25.469 9.758 -6.719 1 98.88 40 SER B CA 1
ATOM 4112 C C . SER B 1 40 ? -25.031 10.023 -5.285 1 98.88 40 SER B C 1
ATOM 4114 O O . SER B 1 40 ? -25.469 11 -4.668 1 98.88 40 SER B O 1
ATOM 4116 N N . GLN B 1 41 ? -24.219 9.141 -4.727 1 98.94 41 GLN B N 1
ATOM 4117 C CA . GLN B 1 41 ? -23.734 9.344 -3.365 1 98.94 41 GLN B CA 1
ATOM 4118 C C . GLN B 1 41 ? -22.875 10.609 -3.268 1 98.94 41 GLN B C 1
ATOM 4120 O O . GLN B 1 41 ? -23.047 11.398 -2.338 1 98.94 41 GLN B O 1
ATOM 4125 N N . LEU B 1 42 ? -21.984 10.812 -4.254 1 98.94 42 LEU B N 1
ATOM 4126 C CA . LEU B 1 42 ? -21.078 11.961 -4.242 1 98.94 42 LEU B CA 1
ATOM 4127 C C . LEU B 1 42 ? -21.859 13.266 -4.375 1 98.94 42 LEU B C 1
ATOM 4129 O O . LEU B 1 42 ? -21.562 14.234 -3.67 1 98.94 42 LEU B O 1
ATOM 4133 N N . LYS B 1 43 ? -22.812 13.297 -5.227 1 98.94 43 LYS B N 1
ATOM 4134 C CA . LYS B 1 43 ? -23.656 14.477 -5.391 1 98.94 43 LYS B CA 1
ATOM 4135 C C . LYS B 1 43 ? -24.453 14.766 -4.117 1 98.94 43 LYS B C 1
ATOM 4137 O O . LYS B 1 43 ? -24.625 15.922 -3.736 1 98.94 43 LYS B O 1
ATOM 4142 N N . SER B 1 44 ? -24.922 13.719 -3.482 1 98.88 44 SER B N 1
ATOM 4143 C CA . SER B 1 44 ? -25.672 13.867 -2.246 1 98.88 44 SER B CA 1
ATOM 4144 C C . SER B 1 44 ? -24.812 14.438 -1.129 1 98.88 44 SER B C 1
ATOM 4146 O O . SER B 1 44 ? -25.297 15.18 -0.276 1 98.88 44 SER B O 1
ATOM 4148 N N . MET B 1 45 ? -23.594 14.086 -1.128 1 98.81 45 MET B N 1
ATOM 4149 C CA . MET B 1 45 ? -22.672 14.648 -0.142 1 98.81 45 MET B CA 1
ATOM 4150 C C . MET B 1 45 ? -22.531 16.156 -0.334 1 98.81 45 MET B C 1
ATOM 4152 O O . MET B 1 45 ? -22.5 16.906 0.639 1 98.81 45 MET B O 1
ATOM 4156 N N . ILE B 1 46 ? -22.375 16.562 -1.615 1 98.75 46 ILE B N 1
ATOM 4157 C CA . ILE B 1 46 ? -22.297 17.984 -1.912 1 98.75 46 ILE B CA 1
ATOM 4158 C C . ILE B 1 46 ? -23.578 18.688 -1.461 1 98.75 46 ILE B C 1
ATOM 4160 O O . ILE B 1 46 ? -23.531 19.734 -0.823 1 98.75 46 ILE B O 1
ATOM 4164 N N . LYS B 1 47 ? -24.703 18.062 -1.73 1 98.81 47 LYS B N 1
ATOM 4165 C CA . LYS B 1 47 ? -26 18.609 -1.334 1 98.81 47 LYS B CA 1
ATOM 4166 C C . LYS B 1 47 ? -26.094 18.75 0.182 1 98.81 47 LYS B C 1
ATOM 4168 O O . LYS B 1 47 ? -26.578 19.766 0.686 1 98.81 47 LYS B O 1
ATOM 4173 N N . MET B 1 48 ? -25.641 17.75 0.872 1 98.81 48 MET B N 1
ATOM 4174 C CA . MET B 1 48 ? -25.625 17.781 2.332 1 98.81 48 MET B CA 1
ATOM 4175 C C . MET B 1 48 ? -24.828 18.969 2.842 1 98.81 48 MET B C 1
ATOM 4177 O O . MET B 1 48 ? -25.266 19.688 3.742 1 98.81 48 MET B O 1
ATOM 4181 N N . CYS B 1 49 ? -23.688 19.203 2.232 1 98.56 49 CYS B N 1
ATOM 4182 C CA . CYS B 1 49 ? -22.828 20.312 2.623 1 98.56 49 CYS B CA 1
ATOM 4183 C C . CYS B 1 49 ? -23.531 21.656 2.367 1 98.56 49 CYS B C 1
ATOM 4185 O O . CYS B 1 49 ? -23.469 22.562 3.197 1 98.56 49 CYS B O 1
ATOM 4187 N N . ASP B 1 50 ? -24.125 21.734 1.25 1 98.12 50 ASP B N 1
ATOM 4188 C CA . ASP B 1 50 ? -24.797 22.984 0.869 1 98.12 50 ASP B CA 1
ATOM 4189 C C . ASP B 1 50 ? -25.984 23.266 1.773 1 98.12 50 ASP B C 1
ATOM 4191 O O . ASP B 1 50 ? -26.203 24.406 2.197 1 98.12 50 ASP B O 1
ATOM 4195 N N . GLU B 1 51 ? -26.719 22.281 2.111 1 98.69 51 GLU B N 1
ATOM 4196 C CA . GLU B 1 51 ? -27.969 22.453 2.854 1 98.69 51 GLU B CA 1
ATOM 4197 C C . GLU B 1 51 ? -27.703 22.594 4.352 1 98.69 51 GLU B C 1
ATOM 4199 O O . GLU B 1 51 ? -28.531 23.141 5.082 1 98.69 51 GLU B O 1
ATOM 4204 N N . HIS B 1 52 ? -26.578 22.125 4.801 1 98.69 52 HIS B N 1
ATOM 4205 C CA . HIS B 1 52 ? -26.344 22.094 6.242 1 98.69 52 HIS B CA 1
ATOM 4206 C C . HIS B 1 52 ? -25.031 22.781 6.598 1 98.69 52 HIS B C 1
ATOM 4208 O O . HIS B 1 52 ? -24.375 22.422 7.578 1 98.69 52 HIS B O 1
ATOM 4214 N N . GLU B 1 53 ? -24.594 23.703 5.789 1 98.38 53 GLU B N 1
ATOM 4215 C CA . GLU B 1 53 ? -23.328 24.391 6.016 1 98.38 53 GLU B CA 1
ATOM 4216 C C . GLU B 1 53 ? -23.266 24.969 7.426 1 98.38 53 GLU B C 1
ATOM 4218 O O . GLU B 1 53 ? -22.266 24.781 8.141 1 98.38 53 GLU B O 1
ATOM 4223 N N . GLU B 1 54 ? -24.344 25.641 7.867 1 98.5 54 GLU B N 1
ATOM 4224 C CA . GLU B 1 54 ? -24.344 26.297 9.172 1 98.5 54 GLU B CA 1
ATOM 4225 C C . GLU B 1 54 ? -24.344 25.266 10.305 1 98.5 54 GLU B C 1
ATOM 4227 O O . GLU B 1 54 ? -23.734 25.5 11.352 1 98.5 54 GLU B O 1
ATOM 4232 N N . ASP B 1 55 ? -25.078 24.141 10.109 1 98.81 55 ASP B N 1
ATOM 4233 C CA . ASP B 1 55 ? -25.062 23.062 11.102 1 98.81 55 ASP B CA 1
ATOM 4234 C C . ASP B 1 55 ? -23.656 22.516 11.289 1 98.81 55 ASP B C 1
ATOM 4236 O O . ASP B 1 55 ? -23.234 22.219 12.414 1 98.81 55 ASP B O 1
ATOM 4240 N N . ILE B 1 56 ? -22.969 22.391 10.219 1 98.94 56 ILE B N 1
ATOM 4241 C CA . ILE B 1 56 ? -21.609 21.875 10.25 1 98.94 56 ILE B CA 1
ATOM 4242 C C . ILE B 1 56 ? -20.688 22.859 10.953 1 98.94 56 ILE B C 1
ATOM 4244 O O . ILE B 1 56 ? -19.906 22.484 11.836 1 98.94 56 ILE B O 1
ATOM 4248 N N . VAL B 1 57 ? -20.797 24.125 10.625 1 98.75 57 VAL B N 1
ATOM 4249 C CA . VAL B 1 57 ? -20 25.188 11.234 1 98.75 57 VAL B CA 1
ATOM 4250 C C . VAL B 1 57 ? -20.234 25.203 12.742 1 98.75 57 VAL B C 1
ATOM 4252 O O . VAL B 1 57 ? -19.297 25.312 13.531 1 98.75 57 VAL B O 1
ATOM 4255 N N . ASP B 1 58 ? -21.5 25.094 13.109 1 98.88 58 ASP B N 1
ATOM 4256 C CA . ASP B 1 58 ? -21.875 25.125 14.523 1 98.88 58 ASP B CA 1
ATOM 4257 C C . ASP B 1 58 ? -21.281 23.938 15.273 1 98.88 58 ASP B C 1
ATOM 4259 O O . ASP B 1 58 ? -20.781 24.078 16.391 1 98.88 58 ASP B O 1
ATOM 4263 N N . ALA B 1 59 ? -21.359 22.734 14.672 1 98.94 59 ALA B N 1
ATOM 4264 C CA . ALA B 1 59 ? -20.797 21.547 15.305 1 98.94 59 ALA B CA 1
ATOM 4265 C C . ALA B 1 59 ? -19.281 21.688 15.492 1 98.94 59 ALA B C 1
ATOM 4267 O O . ALA B 1 59 ? -18.75 21.359 16.562 1 98.94 59 ALA B O 1
ATOM 4268 N N . LEU B 1 60 ? -18.609 22.203 14.508 1 98.88 60 LEU B N 1
ATOM 4269 C CA . LEU B 1 60 ? -17.156 22.406 14.578 1 98.88 60 LEU B CA 1
ATOM 4270 C C . LEU B 1 60 ? -16.797 23.453 15.625 1 98.88 60 LEU B C 1
ATOM 4272 O O . LEU B 1 60 ? -15.781 23.328 16.312 1 98.88 60 LEU B O 1
ATOM 4276 N N . HIS B 1 61 ? -17.641 24.469 15.703 1 98.75 61 HIS B N 1
ATOM 4277 C CA . HIS B 1 61 ? -17.438 25.469 16.734 1 98.75 61 HIS B CA 1
ATOM 4278 C C . HIS B 1 61 ? -17.625 24.891 18.125 1 98.75 61 HIS B C 1
ATOM 4280 O O . HIS B 1 61 ? -16.859 25.188 19.047 1 98.75 61 HIS B O 1
ATOM 4286 N N . GLN B 1 62 ? -18.625 24.109 18.266 1 98.69 62 GLN B N 1
ATOM 4287 C CA . GLN B 1 62 ? -18.906 23.484 19.547 1 98.69 62 GLN B CA 1
ATOM 4288 C C . GLN B 1 62 ? -17.75 22.578 19.984 1 98.69 62 GLN B C 1
ATOM 4290 O O . GLN B 1 62 ? -17.375 22.547 21.156 1 98.69 62 GLN B O 1
ATOM 4295 N N . ASP B 1 63 ? -17.188 21.844 19.078 1 98.69 63 ASP B N 1
ATOM 4296 C CA . ASP B 1 63 ? -16.141 20.875 19.391 1 98.69 63 ASP B CA 1
ATOM 4297 C C . ASP B 1 63 ? -14.789 21.562 19.594 1 98.69 63 ASP B C 1
ATOM 4299 O O . ASP B 1 63 ? -14.008 21.172 20.453 1 98.69 63 ASP B O 1
ATOM 4303 N N . LEU B 1 64 ? -14.523 22.641 18.766 1 98.69 64 LEU B N 1
ATOM 4304 C CA . LEU B 1 64 ? -13.148 23.109 18.672 1 98.69 64 LEU B CA 1
ATOM 4305 C C . LEU B 1 64 ? -13.086 24.641 18.719 1 98.69 64 LEU B C 1
ATOM 4307 O O . LEU B 1 64 ? -12.008 25.219 18.609 1 98.69 64 LEU B O 1
ATOM 4311 N N . SER B 1 65 ? -14.234 25.344 18.875 1 98.31 65 SER B N 1
ATOM 4312 C CA . SER B 1 65 ? -14.305 26.781 18.688 1 98.31 65 SER B CA 1
ATOM 4313 C C . SER B 1 65 ? -13.641 27.203 17.375 1 98.31 65 SER B C 1
ATOM 4315 O O . SER B 1 65 ? -12.945 28.219 17.328 1 98.31 65 SER B O 1
ATOM 4317 N N . LYS B 1 66 ? -13.82 26.359 16.391 1 98.38 66 LYS B N 1
ATOM 4318 C CA . LYS B 1 66 ? -13.188 26.641 15.109 1 98.38 66 LYS B CA 1
ATOM 4319 C C . LYS B 1 66 ? -13.805 27.875 14.453 1 98.38 66 LYS B C 1
ATOM 4321 O O . LYS B 1 66 ? -15.031 28 14.391 1 98.38 66 LYS B O 1
ATOM 4326 N N . PRO B 1 67 ? -12.906 28.781 13.945 1 97.81 67 PRO B N 1
ATOM 4327 C CA . PRO B 1 67 ? -13.453 29.938 13.227 1 97.81 67 PRO B CA 1
ATOM 4328 C C . PRO B 1 67 ? -14.266 29.547 12 1 97.81 67 PRO B C 1
ATOM 4330 O O . PRO B 1 67 ? -13.93 28.578 11.312 1 97.81 67 PRO B O 1
ATOM 4333 N N . LYS B 1 68 ? -15.312 30.281 11.766 1 97.56 68 LYS B N 1
ATOM 4334 C CA . LYS B 1 68 ? -16.219 29.984 10.664 1 97.56 68 LYS B CA 1
ATOM 4335 C C . LYS B 1 68 ? -15.469 29.844 9.352 1 97.56 68 LYS B C 1
ATOM 4337 O O . LYS B 1 68 ? -15.727 28.922 8.578 1 97.56 68 LYS B O 1
ATOM 4342 N N . LEU B 1 69 ? -14.555 30.719 9.07 1 95.69 69 LEU B N 1
ATOM 4343 C CA . LEU B 1 69 ? -13.797 30.672 7.824 1 95.69 69 LEU B CA 1
ATOM 4344 C C . LEU B 1 69 ? -13.047 29.359 7.695 1 95.69 69 LEU B C 1
ATOM 4346 O O . LEU B 1 69 ? -13.062 28.719 6.637 1 95.69 69 LEU B O 1
ATOM 4350 N N . GLU B 1 70 ? -12.344 28.922 8.75 1 96.75 70 GLU B N 1
ATOM 4351 C CA . GLU B 1 70 ? -11.602 27.672 8.711 1 96.75 70 GLU B CA 1
ATOM 4352 C C . GLU B 1 70 ? -12.531 26.484 8.477 1 96.75 70 GLU B C 1
ATOM 4354 O O . GLU B 1 70 ? -12.195 25.562 7.715 1 96.75 70 GLU B O 1
ATOM 4359 N N . SER B 1 71 ? -13.711 26.5 9.141 1 98.12 71 SER B N 1
ATOM 4360 C CA . SER B 1 71 ? -14.695 25.438 8.961 1 98.12 71 SER B CA 1
ATOM 4361 C C . SER B 1 71 ? -15.133 25.328 7.508 1 98.12 71 SER B C 1
ATOM 4363 O O . SER B 1 71 ? -15.164 24.234 6.938 1 98.12 71 SER B O 1
ATOM 4365 N N . ILE B 1 72 ? -15.414 26.453 6.945 1 97.06 72 ILE B N 1
ATOM 4366 C CA . ILE B 1 72 ? -15.977 26.469 5.602 1 97.06 72 ILE B CA 1
ATOM 4367 C C . ILE B 1 72 ? -14.883 26.172 4.578 1 97.06 72 ILE B C 1
ATOM 4369 O O . ILE B 1 72 ? -15.055 25.328 3.699 1 97.06 72 ILE B O 1
ATOM 4373 N N . VAL B 1 73 ? -13.719 26.781 4.742 1 94.12 73 VAL B N 1
ATOM 4374 C CA . VAL B 1 73 ? -12.672 26.703 3.723 1 94.12 73 VAL B CA 1
ATOM 4375 C C . VAL B 1 73 ? -11.883 25.406 3.887 1 94.12 73 VAL B C 1
ATOM 4377 O O . VAL B 1 73 ? -11.648 24.688 2.916 1 94.12 73 VAL B O 1
ATOM 4380 N N . TYR B 1 74 ? -11.5 25.094 5.098 1 95.75 74 TYR B N 1
ATOM 4381 C CA . TYR B 1 74 ? -10.531 24.016 5.316 1 95.75 74 TYR B CA 1
ATOM 4382 C C . TYR B 1 74 ? -11.234 22.688 5.516 1 95.75 74 TYR B C 1
ATOM 4384 O O . TYR B 1 74 ? -10.586 21.625 5.535 1 95.75 74 TYR B O 1
ATOM 4392 N N . GLU B 1 75 ? -12.57 22.672 5.652 1 97.88 75 GLU B N 1
ATOM 4393 C CA . GLU B 1 75 ? -13.242 21.375 5.793 1 97.88 75 GLU B CA 1
ATOM 4394 C C . GLU B 1 75 ? -14.359 21.219 4.766 1 97.88 75 GLU B C 1
ATOM 4396 O O . GLU B 1 75 ? -14.266 20.375 3.867 1 97.88 75 GLU B O 1
ATOM 4401 N N . ILE B 1 76 ? -15.305 22.109 4.77 1 98.31 76 ILE B N 1
ATOM 4402 C CA . ILE B 1 76 ? -16.5 21.922 3.949 1 98.31 76 ILE B CA 1
ATOM 4403 C C . ILE B 1 76 ? -16.125 22.062 2.473 1 98.31 76 ILE B C 1
ATOM 4405 O O . ILE B 1 76 ? -16.438 21.188 1.665 1 98.31 76 ILE B O 1
ATOM 4409 N N . THR B 1 77 ? -15.438 23.203 2.143 1 96.5 77 THR B N 1
ATOM 4410 C CA . THR B 1 77 ? -15.102 23.453 0.746 1 96.5 77 THR B CA 1
ATOM 4411 C C . THR B 1 77 ? -14.117 22.406 0.229 1 96.5 77 THR B C 1
ATOM 4413 O O . THR B 1 77 ? -14.219 21.969 -0.917 1 96.5 77 THR B O 1
ATOM 4416 N N . MET B 1 78 ? -13.188 22.031 1.086 1 95.62 78 MET B N 1
ATOM 4417 C CA . MET B 1 78 ? -12.25 20.984 0.704 1 95.62 78 MET B CA 1
ATOM 4418 C C . MET B 1 78 ? -12.984 19.688 0.362 1 95.62 78 MET B C 1
ATOM 4420 O O . MET B 1 78 ? -12.672 19.031 -0.631 1 95.62 78 MET B O 1
ATOM 4424 N N . LEU B 1 79 ? -13.977 19.297 1.144 1 98 79 LEU B N 1
ATOM 4425 C CA . LEU B 1 79 ? -14.75 18.094 0.883 1 98 79 LEU B CA 1
ATOM 4426 C C . LEU B 1 79 ? -15.523 18.219 -0.427 1 98 79 LEU B C 1
ATOM 4428 O O . LEU B 1 79 ? -15.539 17.281 -1.233 1 98 79 LEU B O 1
ATOM 4432 N N . LYS B 1 80 ? -16.172 19.344 -0.595 1 97.81 80 LYS B N 1
ATOM 4433 C CA . LYS B 1 80 ? -16.938 19.562 -1.818 1 97.81 80 LYS B CA 1
ATOM 4434 C C . LYS B 1 80 ? -16.047 19.453 -3.053 1 97.81 80 LYS B C 1
ATOM 4436 O O . LYS B 1 80 ? -16.469 18.906 -4.074 1 97.81 80 LYS B O 1
ATOM 4441 N N . ASN B 1 81 ? -14.883 20 -2.936 1 96.31 81 ASN B N 1
ATOM 4442 C CA . ASN B 1 81 ? -13.93 19.922 -4.043 1 96.31 81 ASN B CA 1
ATOM 4443 C C . ASN B 1 81 ? -13.539 18.469 -4.336 1 96.31 81 ASN B C 1
ATOM 4445 O O . ASN B 1 81 ? -13.414 18.078 -5.496 1 96.31 81 ASN B O 1
ATOM 4449 N N . SER B 1 82 ? -13.297 17.719 -3.305 1 97.75 82 SER B N 1
ATOM 4450 C CA . SER B 1 82 ? -12.977 16.297 -3.48 1 97.75 82 SER B CA 1
ATOM 4451 C C . SER B 1 82 ? -14.109 15.562 -4.184 1 97.75 82 SER B C 1
ATOM 4453 O O . SER B 1 82 ? -13.867 14.773 -5.098 1 97.75 82 SER B O 1
ATOM 4455 N N . CYS B 1 83 ? -15.336 15.828 -3.773 1 98.69 83 CYS B N 1
ATOM 4456 C CA . CYS B 1 83 ? -16.5 15.211 -4.406 1 98.69 83 CYS B CA 1
ATOM 4457 C C . CYS B 1 83 ? -16.609 15.633 -5.867 1 98.69 83 CYS B C 1
ATOM 4459 O O . CYS B 1 83 ? -16.828 14.797 -6.742 1 98.69 83 CYS B O 1
ATOM 4461 N N . THR B 1 84 ? -16.453 16.922 -6.066 1 98.06 84 THR B N 1
ATOM 4462 C CA . THR B 1 84 ? -16.578 17.469 -7.414 1 98.06 84 THR B CA 1
ATOM 4463 C C . THR B 1 84 ? -15.539 16.844 -8.352 1 98.06 84 THR B C 1
ATOM 4465 O O . THR B 1 84 ? -15.859 16.469 -9.477 1 98.06 84 THR B O 1
ATOM 4468 N N . LEU B 1 85 ? -14.336 16.75 -7.875 1 97.62 85 LEU B N 1
ATOM 4469 C CA . LEU B 1 85 ? -13.289 16.125 -8.664 1 97.62 85 LEU B CA 1
ATOM 4470 C C . LEU B 1 85 ? -13.656 14.672 -8.992 1 97.62 85 LEU B C 1
ATOM 4472 O O . LEU B 1 85 ? -13.516 14.242 -10.141 1 97.62 85 LEU B O 1
ATOM 4476 N N . ALA B 1 86 ? -14.055 13.922 -8.008 1 98.69 86 ALA B N 1
ATOM 4477 C CA . ALA B 1 86 ? -14.414 12.523 -8.211 1 98.69 86 ALA B CA 1
ATOM 4478 C C . ALA B 1 86 ? -15.539 12.391 -9.242 1 98.69 86 ALA B C 1
ATOM 4480 O O . ALA B 1 86 ? -15.484 11.523 -10.109 1 98.69 86 ALA B O 1
ATOM 4481 N N . ILE B 1 87 ? -16.547 13.234 -9.102 1 98.81 87 ILE B N 1
ATOM 4482 C CA . ILE B 1 87 ? -17.672 13.211 -10.031 1 98.81 87 ILE B CA 1
ATOM 4483 C C . ILE B 1 87 ? -17.156 13.445 -11.453 1 98.81 87 ILE B C 1
ATOM 4485 O O . ILE B 1 87 ? -17.547 12.727 -12.383 1 98.81 87 ILE B O 1
ATOM 4489 N N . LYS B 1 88 ? -16.297 14.406 -11.578 1 98.25 88 LYS B N 1
ATOM 4490 C CA . LYS B 1 88 ? -15.766 14.789 -12.883 1 98.25 88 LYS B CA 1
ATOM 4491 C C . LYS B 1 88 ? -14.922 13.672 -13.484 1 98.25 88 LYS B C 1
ATOM 4493 O O . LYS B 1 88 ? -14.984 13.414 -14.688 1 98.25 88 LYS B O 1
ATOM 4498 N N . GLU B 1 89 ? -14.156 13 -12.656 1 98.5 89 GLU B N 1
ATOM 4499 C CA . GLU B 1 89 ? -13.117 12.109 -13.164 1 98.5 89 GLU B CA 1
ATOM 4500 C C . GLU B 1 89 ? -13.539 10.648 -13.062 1 98.5 89 GLU B C 1
ATOM 4502 O O . GLU B 1 89 ? -12.852 9.766 -13.578 1 98.5 89 GLU B O 1
ATOM 4507 N N . LEU B 1 90 ? -14.633 10.32 -12.492 1 98.75 90 LEU B N 1
ATOM 4508 C CA . LEU B 1 90 ? -14.969 8.961 -12.094 1 98.75 90 LEU B CA 1
ATOM 4509 C C . LEU B 1 90 ? -15.008 8.031 -13.305 1 98.75 90 LEU B C 1
ATOM 4511 O O . LEU B 1 90 ? -14.555 6.891 -13.234 1 98.75 90 LEU B O 1
ATOM 4515 N N . LYS B 1 91 ? -15.609 8.477 -14.398 1 98.31 91 LYS B N 1
ATOM 4516 C CA . LYS B 1 91 ? -15.68 7.641 -15.594 1 98.31 91 LYS B CA 1
ATOM 4517 C C . LYS B 1 91 ? -14.281 7.191 -16.031 1 98.31 91 LYS B C 1
ATOM 4519 O O . LYS B 1 91 ? -14.078 6.023 -16.359 1 98.31 91 LYS B O 1
ATOM 4524 N N . GLN B 1 92 ? -13.406 8.109 -15.992 1 98.38 92 GLN B N 1
ATOM 4525 C CA . GLN B 1 92 ? -12.031 7.801 -16.375 1 98.38 92 GLN B CA 1
ATOM 4526 C C . GLN B 1 92 ? -11.359 6.902 -15.344 1 98.38 92 GLN B C 1
ATOM 4528 O O . GLN B 1 92 ? -10.641 5.965 -15.695 1 98.38 92 GLN B O 1
ATOM 4533 N N . TRP B 1 93 ? -11.57 7.191 -14.055 1 98.56 93 TRP B N 1
ATOM 4534 C CA . TRP B 1 93 ? -10.961 6.402 -12.992 1 98.56 93 TRP B CA 1
ATOM 4535 C C . TRP B 1 93 ? -11.414 4.945 -13.062 1 98.56 93 TRP B C 1
ATOM 4537 O O . TRP B 1 93 ? -10.648 4.035 -12.734 1 98.56 93 TRP B O 1
ATOM 4547 N N . MET B 1 94 ? -12.617 4.711 -13.523 1 98.31 94 MET B N 1
ATOM 4548 C CA . MET B 1 94 ? -13.219 3.379 -13.539 1 98.31 94 MET B CA 1
ATOM 4549 C C . MET B 1 94 ? -12.797 2.604 -14.781 1 98.31 94 MET B C 1
ATOM 4551 O O . MET B 1 94 ? -12.977 1.386 -14.852 1 98.31 94 MET B O 1
ATOM 4555 N N . MET B 1 95 ? -12.258 3.287 -15.773 1 98 95 MET B N 1
ATOM 4556 C CA . MET B 1 95 ? -11.906 2.664 -17.047 1 98 95 MET B CA 1
ATOM 4557 C C . MET B 1 95 ? -10.68 1.775 -16.891 1 98 95 MET B C 1
ATOM 4559 O O . MET B 1 95 ? -9.68 2.188 -16.297 1 98 95 MET B O 1
ATOM 4563 N N . PRO B 1 96 ? -10.75 0.499 -17.422 1 97.88 96 PRO B N 1
ATOM 4564 C CA . PRO B 1 96 ? -9.539 -0.317 -17.453 1 97.88 96 PRO B CA 1
ATOM 4565 C C . PRO B 1 96 ? -8.375 0.374 -18.172 1 97.88 96 PRO B C 1
ATOM 4567 O O . PRO B 1 96 ? -8.586 1.049 -19.188 1 97.88 96 PRO B O 1
ATOM 4570 N N . GLU B 1 97 ? -7.219 0.257 -17.594 1 97.88 97 GLU B N 1
ATOM 4571 C CA . GLU B 1 97 ? -6.012 0.779 -18.219 1 97.88 97 GLU B CA 1
ATOM 4572 C C . GLU B 1 97 ? -5.348 -0.274 -19.109 1 97.88 97 GLU B C 1
ATOM 4574 O O . GLU B 1 97 ? -5.004 -1.36 -18.641 1 97.88 97 GLU B O 1
ATOM 4579 N N . LYS B 1 98 ? -5.117 0.02 -20.375 1 97.44 98 LYS B N 1
ATOM 4580 C CA . LYS B 1 98 ? -4.445 -0.92 -21.266 1 97.44 98 LYS B CA 1
ATOM 4581 C C . LYS B 1 98 ? -2.992 -1.125 -20.844 1 97.44 98 LYS B C 1
ATOM 4583 O O . LYS B 1 98 ? -2.311 -0.174 -20.469 1 97.44 98 LYS B O 1
ATOM 4588 N N . ALA B 1 99 ? -2.568 -2.314 -20.844 1 96 99 ALA B N 1
ATOM 4589 C CA . ALA B 1 99 ? -1.18 -2.674 -20.562 1 96 99 ALA B CA 1
ATOM 4590 C C . ALA B 1 99 ? -0.49 -3.209 -21.812 1 96 99 ALA B C 1
ATOM 4592 O O . ALA B 1 99 ? -1.091 -3.955 -22.578 1 96 99 ALA B O 1
ATOM 4593 N N . LYS B 1 100 ? 0.75 -2.855 -22.016 1 92.62 100 LYS B N 1
ATOM 4594 C CA . LYS B 1 100 ? 1.511 -3.33 -23.172 1 92.62 100 LYS B CA 1
ATOM 4595 C C . LYS B 1 100 ? 1.923 -4.789 -23 1 92.62 100 LYS B C 1
ATOM 4597 O O . LYS B 1 100 ? 2.355 -5.191 -21.906 1 92.62 100 LYS B O 1
ATOM 4602 N N . THR B 1 101 ? 1.748 -5.52 -24.016 1 90.5 101 THR B N 1
ATOM 4603 C CA . THR B 1 101 ? 2.158 -6.918 -23.984 1 90.5 101 THR B CA 1
ATOM 4604 C C . THR B 1 101 ? 3.455 -7.117 -24.766 1 90.5 101 THR B C 1
ATOM 4606 O O . THR B 1 101 ? 3.992 -6.172 -25.344 1 90.5 101 THR B O 1
ATOM 4609 N N . SER B 1 102 ? 3.994 -8.273 -24.641 1 80 102 SER B N 1
ATOM 4610 C CA . SER B 1 102 ? 5.23 -8.625 -25.328 1 80 102 SER B CA 1
ATOM 4611 C C . SER B 1 102 ? 4.988 -9.688 -26.391 1 80 102 SER B C 1
ATOM 4613 O O . SER B 1 102 ? 3.889 -10.234 -26.484 1 80 102 SER B O 1
ATOM 4615 N N . LEU B 1 103 ? 6.02 -9.891 -27.188 1 73.62 103 LEU B N 1
ATOM 4616 C CA . LEU B 1 103 ? 5.961 -10.914 -28.234 1 73.62 103 LEU B CA 1
ATOM 4617 C C . LEU B 1 103 ? 5.793 -12.305 -27.625 1 73.62 103 LEU B C 1
ATOM 4619 O O . LEU B 1 103 ? 5.246 -13.203 -28.25 1 73.62 103 LEU B O 1
ATOM 4623 N N . LEU B 1 104 ? 6.184 -12.359 -26.375 1 72.19 104 LEU B N 1
ATOM 4624 C CA . LEU B 1 104 ? 6.117 -13.641 -25.672 1 72.19 104 LEU B CA 1
ATOM 4625 C C . LEU B 1 104 ? 4.672 -14.117 -25.547 1 72.19 104 LEU B C 1
ATOM 4627 O O . LEU B 1 104 ? 4.406 -15.32 -25.547 1 72.19 104 LEU B O 1
ATOM 4631 N N . THR B 1 105 ? 3.727 -13.148 -25.5 1 73.69 105 THR B N 1
ATOM 4632 C CA . THR B 1 105 ? 2.33 -13.516 -25.312 1 73.69 105 THR B CA 1
ATOM 4633 C C . THR B 1 105 ? 1.507 -13.211 -26.562 1 73.69 105 THR B C 1
ATOM 4635 O O . THR B 1 105 ? 0.276 -13.188 -26.5 1 73.69 105 THR B O 1
ATOM 4638 N N . PHE B 1 106 ? 2.164 -13.031 -27.609 1 77 106 PHE B N 1
ATOM 4639 C CA . PHE B 1 106 ? 1.448 -12.641 -28.812 1 77 106 PHE B CA 1
ATOM 4640 C C . PHE B 1 106 ? 0.651 -13.82 -29.375 1 77 106 PHE B C 1
ATOM 4642 O O . PHE B 1 106 ? 1.146 -14.945 -29.406 1 77 106 PHE B O 1
ATOM 4649 N N . PRO B 1 107 ? -0.54 -13.664 -29.781 1 81.44 107 PRO B N 1
ATOM 4650 C CA . PRO B 1 107 ? -1.396 -12.477 -29.719 1 81.44 107 PRO B CA 1
ATOM 4651 C C . PRO B 1 107 ? -2.111 -12.344 -28.375 1 81.44 107 PRO B C 1
ATOM 4653 O O . PRO B 1 107 ? -2.65 -13.328 -27.859 1 81.44 107 PRO B O 1
ATOM 4656 N N . SER B 1 108 ? -1.988 -11.336 -27.781 1 90.06 108 SER B N 1
ATOM 4657 C CA . SER B 1 108 ? -2.617 -11.117 -26.484 1 90.06 108 SER B CA 1
ATOM 4658 C C . SER B 1 108 ? -2.902 -9.641 -26.25 1 90.06 108 SER B C 1
ATOM 4660 O O . SER B 1 108 ? -2.396 -8.781 -26.969 1 90.06 108 SER B O 1
ATOM 4662 N N . SER B 1 109 ? -3.84 -9.375 -25.5 1 95.75 109 SER B N 1
ATOM 4663 C CA . SER B 1 109 ? -4.074 -8.055 -24.938 1 95.75 109 SER B CA 1
ATOM 4664 C C . SER B 1 109 ? -4.152 -8.102 -23.406 1 95.75 109 SER B C 1
ATOM 4666 O O . SER B 1 109 ? -4.383 -9.164 -22.828 1 95.75 109 SER B O 1
ATOM 4668 N N . ALA B 1 110 ? -3.822 -7.043 -22.781 1 97.62 110 ALA B N 1
ATOM 4669 C CA . ALA B 1 110 ? -3.787 -6.992 -21.312 1 97.62 110 ALA B CA 1
ATOM 4670 C C . ALA B 1 110 ? -4.309 -5.656 -20.797 1 97.62 110 ALA B C 1
ATOM 4672 O O . ALA B 1 110 ? -4.238 -4.641 -21.5 1 97.62 110 ALA B O 1
ATOM 4673 N N . GLU B 1 111 ? -4.84 -5.672 -19.672 1 98.38 111 GLU B N 1
ATOM 4674 C CA . GLU B 1 111 ? -5.34 -4.457 -19.047 1 98.38 111 GLU B CA 1
ATOM 4675 C C . GLU B 1 111 ? -5.32 -4.57 -17.516 1 98.38 111 GLU B C 1
ATOM 4677 O O . GLU B 1 111 ? -5.219 -5.672 -16.984 1 98.38 111 GLU B O 1
ATOM 4682 N N . ILE B 1 112 ? -5.312 -3.514 -16.844 1 98.62 112 ILE B N 1
ATOM 4683 C CA . ILE B 1 112 ? -5.484 -3.4 -15.406 1 98.62 112 ILE B CA 1
ATOM 4684 C C . ILE B 1 112 ? -6.891 -2.902 -15.086 1 98.62 112 ILE B C 1
ATOM 4686 O O . ILE B 1 112 ? -7.27 -1.8 -15.484 1 98.62 112 ILE B O 1
ATOM 4690 N N . VAL B 1 113 ? -7.672 -3.674 -14.398 1 98.62 113 VAL B N 1
ATOM 4691 C CA . VAL B 1 113 ? -9.062 -3.363 -14.102 1 98.62 113 VAL B CA 1
ATOM 4692 C C . VAL B 1 113 ? -9.203 -2.953 -12.633 1 98.62 113 VAL B C 1
ATOM 4694 O O . VAL B 1 113 ? -8.938 -3.75 -11.734 1 98.62 113 VAL B O 1
ATOM 4697 N N . PRO B 1 114 ? -9.609 -1.684 -12.43 1 98.5 114 PRO B N 1
ATOM 4698 C CA . PRO B 1 114 ? -9.883 -1.313 -11.039 1 98.5 114 PRO B CA 1
ATOM 4699 C C . PRO B 1 114 ? -11.109 -2.016 -10.469 1 98.5 114 PRO B C 1
ATOM 4701 O O . PRO B 1 114 ? -12.164 -2.033 -11.109 1 98.5 114 PRO B O 1
ATOM 4704 N N . GLU B 1 115 ? -10.93 -2.615 -9.336 1 98.19 115 GLU B N 1
ATOM 4705 C CA . GLU B 1 115 ? -12.008 -3.348 -8.672 1 98.19 115 GLU B CA 1
ATOM 4706 C C . GLU B 1 115 ? -12.133 -2.936 -7.207 1 98.19 115 GLU B C 1
ATOM 4708 O O . GLU B 1 115 ? -11.133 -2.867 -6.488 1 98.19 115 GLU B O 1
ATOM 4713 N N . PRO B 1 116 ? -13.461 -2.58 -6.777 1 98.56 116 PRO B N 1
ATOM 4714 C CA . PRO B 1 116 ? -13.594 -2.311 -5.344 1 98.56 116 PRO B CA 1
ATOM 4715 C C . PRO B 1 116 ? -13.102 -3.467 -4.477 1 98.56 116 PRO B C 1
ATOM 4717 O O . PRO B 1 116 ? -13.203 -4.629 -4.879 1 98.56 116 PRO B O 1
ATOM 4720 N N . LEU B 1 117 ? -12.617 -3.152 -3.32 1 98.62 117 LEU B N 1
ATOM 4721 C CA . LEU B 1 117 ? -12.07 -4.156 -2.418 1 98.62 117 LEU B CA 1
ATOM 4722 C C . LEU B 1 117 ? -13.18 -4.926 -1.718 1 98.62 117 LEU B C 1
ATOM 4724 O O . LEU B 1 117 ? -13.039 -6.117 -1.434 1 98.62 117 LEU B O 1
ATOM 4728 N N . GLY B 1 118 ? -14.25 -4.305 -1.324 1 98.44 118 GLY B N 1
ATOM 4729 C CA . GLY B 1 118 ? -15.344 -4.961 -0.629 1 98.44 118 GLY B CA 1
ATOM 4730 C C . GLY B 1 118 ? -16 -4.082 0.416 1 98.44 118 GLY B C 1
ATOM 4731 O O . GLY B 1 118 ? -16.594 -3.057 0.084 1 98.44 118 GLY B O 1
ATOM 4732 N N . VAL B 1 119 ? -15.844 -4.461 1.712 1 98.81 119 VAL B N 1
ATOM 4733 C CA . VAL B 1 119 ? -16.359 -3.738 2.865 1 98.81 119 VAL B CA 1
ATOM 4734 C C . VAL B 1 119 ? -15.211 -3.107 3.645 1 98.81 119 VAL B C 1
ATOM 4736 O O . VAL B 1 119 ? -14.32 -3.811 4.125 1 98.81 119 VAL B O 1
ATOM 4739 N N . VAL B 1 120 ? -15.273 -1.746 3.775 1 98.94 120 VAL B N 1
ATOM 4740 C CA . VAL B 1 120 ? -14.102 -1.062 4.312 1 98.94 120 VAL B CA 1
ATOM 4741 C C . VAL B 1 120 ? -14.484 -0.302 5.582 1 98.94 120 VAL B C 1
ATOM 4743 O O . VAL B 1 120 ? -15.656 0.044 5.777 1 98.94 120 VAL B O 1
ATOM 4746 N N . LEU B 1 121 ? -13.516 -0.107 6.469 1 98.94 121 LEU B N 1
ATOM 4747 C CA . LEU B 1 121 ? -13.672 0.635 7.719 1 98.94 121 LEU B CA 1
ATOM 4748 C C . LEU B 1 121 ? -12.852 1.923 7.684 1 98.94 121 LEU B C 1
ATOM 4750 O O . LEU B 1 121 ? -11.664 1.901 7.352 1 98.94 121 LEU B O 1
ATOM 4754 N N . ILE B 1 122 ? -13.5 3.029 7.949 1 98.94 122 ILE B N 1
ATOM 4755 C CA . ILE B 1 122 ? -12.844 4.328 8.039 1 98.94 122 ILE B CA 1
ATOM 4756 C C . ILE B 1 122 ? -12.945 4.859 9.469 1 98.94 122 ILE B C 1
ATOM 4758 O O . ILE B 1 122 ? -14.047 5.07 9.984 1 98.94 122 ILE B O 1
ATOM 4762 N N . ILE B 1 123 ? -11.812 5.016 10.109 1 98.94 123 ILE B N 1
ATOM 4763 C CA . ILE B 1 123 ? -11.727 5.582 11.453 1 98.94 123 ILE B CA 1
ATOM 4764 C C . ILE B 1 123 ? -11.07 6.957 11.391 1 98.94 123 ILE B C 1
ATOM 4766 O O . ILE B 1 123 ? -9.922 7.086 10.961 1 98.94 123 ILE B O 1
ATOM 4770 N N . SER B 1 124 ? -11.789 7.961 11.82 1 98.56 124 SER B N 1
ATOM 4771 C CA . SER B 1 124 ? -11.336 9.32 11.562 1 98.56 124 SER B CA 1
ATOM 4772 C C . SER B 1 124 ? -10.828 9.992 12.836 1 98.56 124 SER B C 1
ATOM 4774 O O . SER B 1 124 ? -11.086 9.516 13.938 1 98.56 124 SER B O 1
ATOM 4776 N N . ALA B 1 125 ? -10.125 11.055 12.742 1 98.38 125 ALA B N 1
ATOM 4777 C CA . ALA B 1 125 ? -9.547 11.844 13.82 1 98.38 125 ALA B CA 1
ATOM 4778 C C . ALA B 1 125 ? -10.461 12.992 14.227 1 98.38 125 ALA B C 1
ATOM 4780 O O . ALA B 1 125 ? -11.453 13.266 13.547 1 98.38 125 ALA B O 1
ATOM 4781 N N . TRP B 1 126 ? -10.07 13.742 15.273 1 98.69 126 TRP B N 1
ATOM 4782 C CA . TRP B 1 126 ? -10.969 14.703 15.898 1 98.69 126 TRP B CA 1
ATOM 4783 C C . TRP B 1 126 ? -10.648 16.125 15.445 1 98.69 126 TRP B C 1
ATOM 4785 O O . TRP B 1 126 ? -11.445 17.047 15.656 1 98.69 126 TRP B O 1
ATOM 4795 N N . ASN B 1 127 ? -9.539 16.281 14.828 1 98.62 127 ASN B N 1
ATOM 4796 C CA . ASN B 1 127 ? -9.055 17.656 14.688 1 98.62 127 ASN B CA 1
ATOM 4797 C C . ASN B 1 127 ? -9.625 18.344 13.453 1 98.62 127 ASN B C 1
ATOM 4799 O O . ASN B 1 127 ? -9.742 19.562 13.406 1 98.62 127 ASN B O 1
ATOM 4803 N N . TYR B 1 128 ? -9.891 17.719 12.438 1 98.62 128 TYR B N 1
ATOM 4804 C CA . TYR B 1 128 ? -10.727 18.094 11.305 1 98.62 128 TYR B CA 1
ATOM 4805 C C . TYR B 1 128 ? -11.836 17.062 11.086 1 98.62 128 TYR B C 1
ATOM 4807 O O . TYR B 1 128 ? -11.883 16.391 10.055 1 98.62 128 TYR B O 1
ATOM 4815 N N . PRO B 1 129 ? -12.719 17.047 12.062 1 98.75 129 PRO B N 1
ATOM 4816 C CA . PRO B 1 129 ? -13.578 15.867 12.219 1 98.75 129 PRO B CA 1
ATOM 4817 C C . PRO B 1 129 ? -14.57 15.711 11.07 1 98.75 129 PRO B C 1
ATOM 4819 O O . PRO B 1 129 ? -15.062 14.602 10.82 1 98.75 129 PRO B O 1
ATOM 4822 N N . PHE B 1 130 ? -14.891 16.797 10.359 1 98.81 130 PHE B N 1
ATOM 4823 C CA . PHE B 1 130 ? -15.789 16.703 9.219 1 98.81 130 PHE B CA 1
ATOM 4824 C C . PHE B 1 130 ? -15.039 16.234 7.98 1 98.81 130 PHE B C 1
ATOM 4826 O O . PHE B 1 130 ? -15.375 15.203 7.391 1 98.81 130 PHE B O 1
ATOM 4833 N N . LEU B 1 131 ? -13.977 16.891 7.648 1 98.69 131 LEU B N 1
ATOM 4834 C CA . LEU B 1 131 ? -13.203 16.578 6.445 1 98.69 131 LEU B CA 1
ATOM 4835 C C . LEU B 1 131 ? -12.547 15.211 6.555 1 98.69 131 LEU B C 1
ATOM 4837 O O . LEU B 1 131 ? -12.648 14.398 5.637 1 98.69 131 LEU B O 1
ATOM 4841 N N . LEU B 1 132 ? -11.898 14.922 7.672 1 98.69 132 LEU B N 1
ATOM 4842 C CA . LEU B 1 132 ? -11.109 13.703 7.816 1 98.69 132 LEU B CA 1
ATOM 4843 C C . LEU B 1 132 ? -12.016 12.477 7.918 1 98.69 132 LEU B C 1
ATOM 4845 O O . LEU B 1 132 ? -11.57 11.352 7.691 1 98.69 132 LEU B O 1
ATOM 4849 N N . SER B 1 133 ? -13.266 12.695 8.234 1 98.81 133 SER B N 1
ATOM 4850 C CA . SER B 1 133 ? -14.242 11.609 8.203 1 98.81 133 SER B CA 1
ATOM 4851 C C . SER B 1 133 ? -14.695 11.32 6.773 1 98.81 133 SER B C 1
ATOM 4853 O O . SER B 1 133 ? -14.805 10.164 6.371 1 98.81 133 SER B O 1
ATOM 4855 N N . LEU B 1 134 ? -14.859 12.375 6.027 1 98.88 134 LEU B N 1
ATOM 4856 C CA . LEU B 1 134 ? -15.648 12.203 4.809 1 98.88 134 LEU B CA 1
ATOM 4857 C C . LEU B 1 134 ? -14.742 12.164 3.584 1 98.88 134 LEU B C 1
ATOM 4859 O O . LEU B 1 134 ? -15.117 11.602 2.551 1 98.88 134 LEU B O 1
ATOM 4863 N N . ASP B 1 135 ? -13.578 12.734 3.68 1 98.69 135 ASP B N 1
ATOM 4864 C CA . ASP B 1 135 ? -12.711 12.734 2.508 1 98.69 135 ASP B CA 1
ATOM 4865 C C . ASP B 1 135 ? -12.328 11.312 2.109 1 98.69 135 ASP B C 1
ATOM 4867 O O . ASP B 1 135 ? -12.461 10.93 0.944 1 98.69 135 ASP B O 1
ATOM 4871 N N . PRO B 1 136 ? -11.875 10.43 3.078 1 98.75 136 PRO B N 1
ATOM 4872 C CA . PRO B 1 136 ? -11.648 9.031 2.688 1 98.75 136 PRO B CA 1
ATOM 4873 C C . PRO B 1 136 ? -12.914 8.344 2.197 1 98.75 136 PRO B C 1
ATOM 4875 O O . PRO B 1 136 ? -12.852 7.449 1.351 1 98.75 136 PRO B O 1
ATOM 4878 N N . LEU B 1 137 ? -14.047 8.797 2.691 1 98.81 137 LEU B N 1
ATOM 4879 C CA . LEU B 1 137 ? -15.328 8.242 2.275 1 98.81 137 LEU B CA 1
ATOM 4880 C C . LEU B 1 137 ? -15.57 8.5 0.792 1 98.81 137 LEU B C 1
ATOM 4882 O O . LEU B 1 137 ? -16.156 7.66 0.1 1 98.81 137 LEU B O 1
ATOM 4886 N N . VAL B 1 138 ? -15.148 9.664 0.3 1 98.88 138 VAL B N 1
ATOM 4887 C CA . VAL B 1 138 ? -15.25 10 -1.116 1 98.88 138 VAL B CA 1
ATOM 4888 C C . VAL B 1 138 ? -14.523 8.945 -1.951 1 98.88 138 VAL B C 1
ATOM 4890 O O . VAL B 1 138 ? -15.055 8.461 -2.953 1 98.88 138 VAL B O 1
ATOM 4893 N N . GLY B 1 139 ? -13.289 8.602 -1.527 1 98.81 139 GLY B N 1
ATOM 4894 C CA . GLY B 1 139 ? -12.531 7.582 -2.232 1 98.81 139 GLY B CA 1
ATOM 4895 C C . GLY B 1 139 ? -13.18 6.211 -2.193 1 98.81 139 GLY B C 1
ATOM 4896 O O . GLY B 1 139 ? -13.219 5.508 -3.203 1 98.81 139 GLY B O 1
ATOM 4897 N N . ALA B 1 140 ? -13.703 5.84 -1.042 1 98.88 140 ALA B N 1
ATOM 4898 C CA . ALA B 1 140 ? -14.352 4.543 -0.87 1 98.88 140 ALA B CA 1
ATOM 4899 C C . ALA B 1 140 ? -15.602 4.43 -1.739 1 98.88 140 ALA B C 1
ATOM 4901 O O . ALA B 1 140 ? -15.836 3.395 -2.365 1 98.88 140 ALA B O 1
ATOM 4902 N N . ILE B 1 141 ? -16.391 5.52 -1.79 1 98.94 141 ILE B N 1
ATOM 4903 C CA . ILE B 1 141 ? -17.578 5.586 -2.621 1 98.94 141 ILE B CA 1
ATOM 4904 C C . ILE B 1 141 ? -17.188 5.52 -4.098 1 98.94 141 ILE B C 1
ATOM 4906 O O . ILE B 1 141 ? -17.75 4.73 -4.859 1 98.94 141 ILE B O 1
ATOM 4910 N N . ALA B 1 142 ? -16.203 6.34 -4.457 1 98.94 142 ALA B N 1
ATOM 4911 C CA . ALA B 1 142 ? -15.766 6.391 -5.848 1 98.94 142 ALA B CA 1
ATOM 4912 C C . ALA B 1 142 ? -15.297 5.02 -6.328 1 98.94 142 ALA B C 1
ATOM 4914 O O . ALA B 1 142 ? -15.531 4.645 -7.477 1 98.94 142 ALA B O 1
ATOM 4915 N N . ALA B 1 143 ? -14.656 4.266 -5.492 1 98.88 143 ALA B N 1
ATOM 4916 C CA . ALA B 1 143 ? -14.133 2.953 -5.852 1 98.88 143 ALA B CA 1
ATOM 4917 C C . ALA B 1 143 ? -15.242 1.906 -5.883 1 98.88 143 ALA B C 1
ATOM 4919 O O . ALA B 1 143 ? -15.062 0.827 -6.453 1 98.88 143 ALA B O 1
ATOM 4920 N N . GLY B 1 144 ? -16.359 2.172 -5.164 1 98.81 144 GLY B N 1
ATOM 4921 C CA . GLY B 1 144 ? -17.516 1.282 -5.23 1 98.81 144 GLY B CA 1
ATOM 4922 C C . GLY B 1 144 ? -17.578 0.317 -4.062 1 98.81 144 GLY B C 1
ATOM 4923 O O . GLY B 1 144 ? -18.078 -0.804 -4.207 1 98.81 144 GLY B O 1
ATOM 4924 N N . ASN B 1 145 ? -17.109 0.676 -2.879 1 98.88 145 ASN B N 1
ATOM 4925 C CA . ASN B 1 145 ? -17.125 -0.181 -1.697 1 98.88 145 ASN B CA 1
ATOM 4926 C C . ASN B 1 145 ? -18.359 0.07 -0.835 1 98.88 145 ASN B C 1
ATOM 4928 O O . ASN B 1 145 ? -19.016 1.101 -0.975 1 98.88 145 ASN B O 1
ATOM 4932 N N . ALA B 1 146 ? -18.688 -0.86 0.029 1 98.88 146 ALA B N 1
ATOM 4933 C CA . ALA B 1 146 ? -19.516 -0.607 1.212 1 98.88 146 ALA B CA 1
ATOM 4934 C C . ALA B 1 146 ? -18.641 -0.223 2.406 1 98.88 146 ALA B C 1
ATOM 4936 O O . ALA B 1 146 ? -17.453 -0.562 2.455 1 98.88 146 ALA B O 1
ATOM 4937 N N . MET B 1 147 ? -19.25 0.527 3.385 1 98.69 147 MET B N 1
ATOM 4938 C CA . MET B 1 147 ? -18.281 1.067 4.34 1 98.69 147 MET B CA 1
ATOM 4939 C C . MET B 1 147 ? -18.969 1.405 5.664 1 98.69 147 MET B C 1
ATOM 4941 O O . MET B 1 147 ? -20.188 1.576 5.719 1 98.69 147 MET B O 1
ATOM 4945 N N . VAL B 1 148 ? -18.156 1.435 6.645 1 98.94 148 VAL B N 1
ATOM 4946 C CA . VAL B 1 148 ? -18.484 1.948 7.969 1 98.94 148 VAL B CA 1
ATOM 4947 C C . VAL B 1 148 ? -17.562 3.125 8.305 1 98.94 148 VAL B C 1
ATOM 4949 O O . VAL B 1 148 ? -16.344 3.053 8.109 1 98.94 148 VAL B O 1
ATOM 4952 N N . LEU B 1 149 ? -18.188 4.18 8.719 1 98.88 149 LEU B N 1
ATOM 4953 C CA . LEU B 1 149 ? -17.453 5.328 9.266 1 98.88 149 LEU B CA 1
ATOM 4954 C C . LEU B 1 149 ? -17.547 5.348 10.781 1 98.88 149 LEU B C 1
ATOM 4956 O O . LEU B 1 149 ? -18.625 5.262 11.352 1 98.88 149 LEU B O 1
ATOM 4960 N N . LYS B 1 150 ? -16.453 5.336 11.43 1 98.88 150 LYS B N 1
ATOM 4961 C CA . LYS B 1 150 ? -16.359 5.555 12.867 1 98.88 150 LYS B CA 1
ATOM 4962 C C . LYS B 1 150 ? -15.727 6.91 13.172 1 98.88 150 LYS B C 1
ATOM 4964 O O . LYS B 1 150 ? -14.5 7.023 13.297 1 98.88 150 LYS B O 1
ATOM 4969 N N . PRO B 1 151 ? -16.516 7.996 13.406 1 98.75 151 PRO B N 1
ATOM 4970 C CA . PRO B 1 151 ? -15.977 9.312 13.75 1 98.75 151 PRO B CA 1
ATOM 4971 C C . PRO B 1 151 ? -15.422 9.367 15.172 1 98.75 151 PRO B C 1
ATOM 4973 O O . PRO B 1 151 ? -15.656 8.453 15.969 1 98.75 151 PRO B O 1
ATOM 4976 N N . SER B 1 152 ? -14.703 10.336 15.484 1 98.69 152 SER B N 1
ATOM 4977 C CA . SER B 1 152 ? -14 10.414 16.766 1 98.69 152 SER B CA 1
ATOM 4978 C C . SER B 1 152 ? -14.93 10.875 17.875 1 98.69 152 SER B C 1
ATOM 4980 O O . SER B 1 152 ? -15.734 11.789 17.688 1 98.69 152 SER B O 1
ATOM 4982 N N . GLU B 1 153 ? -14.75 10.266 19.031 1 97.94 153 GLU B N 1
ATOM 4983 C CA . GLU B 1 153 ? -15.531 10.625 20.219 1 97.94 153 GLU B CA 1
ATOM 4984 C C . GLU B 1 153 ? -15.023 11.922 20.828 1 97.94 153 GLU B C 1
ATOM 4986 O O . GLU B 1 153 ? -15.703 12.523 21.672 1 97.94 153 GLU B O 1
ATOM 4991 N N . PHE B 1 154 ? -13.898 12.422 20.375 1 98.31 154 PHE B N 1
ATOM 4992 C CA . PHE B 1 154 ? -13.32 13.633 20.938 1 98.31 154 PHE B CA 1
ATOM 4993 C C . PHE B 1 154 ? -13.938 14.875 20.297 1 98.31 154 PHE B C 1
ATOM 4995 O O . PHE B 1 154 ? -13.758 15.984 20.797 1 98.31 154 PHE B O 1
ATOM 5002 N N . SER B 1 155 ? -14.633 14.727 19.203 1 98.69 155 SER B N 1
ATOM 5003 C CA . SER B 1 155 ? -15.469 15.758 18.594 1 98.69 155 SER B CA 1
ATOM 5004 C C . SER B 1 155 ? -16.922 15.328 18.531 1 98.69 155 SER B C 1
ATOM 5006 O O . SER B 1 155 ? -17.469 15.109 17.453 1 98.69 155 SER B O 1
ATOM 5008 N N . PRO B 1 156 ? -17.531 15.305 19.672 1 98.56 156 PRO B N 1
ATOM 5009 C CA . PRO B 1 156 ? -18.828 14.656 19.781 1 98.56 156 PRO B CA 1
ATOM 5010 C C . PRO B 1 156 ? -19.922 15.375 19 1 98.56 156 PRO B C 1
ATOM 5012 O O . PRO B 1 156 ? -20.844 14.734 18.484 1 98.56 156 PRO B O 1
ATOM 5015 N N . ALA B 1 157 ? -19.875 16.703 18.906 1 98.81 157 ALA B N 1
ATOM 5016 C CA . ALA B 1 157 ? -20.906 17.438 18.156 1 98.81 157 ALA B CA 1
ATOM 5017 C C . ALA B 1 157 ? -20.859 17.078 16.672 1 98.81 157 ALA B C 1
ATOM 5019 O O . ALA B 1 157 ? -21.906 16.844 16.062 1 98.81 157 ALA B O 1
ATOM 5020 N N . THR B 1 158 ? -19.672 17.047 16.10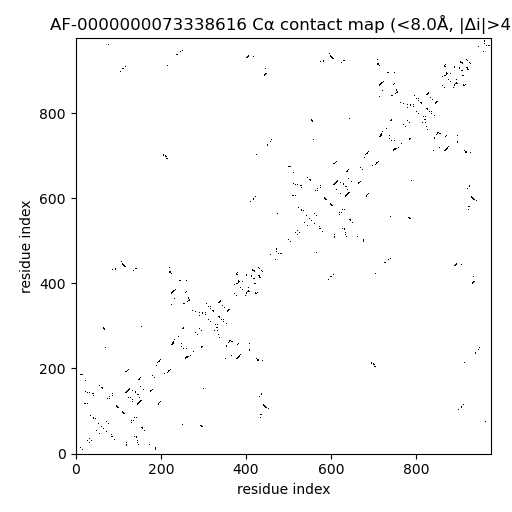9 1 98.88 158 THR B N 1
ATOM 5021 C CA . THR B 1 158 ? -19.516 16.688 14.703 1 98.88 158 THR B CA 1
ATOM 5022 C C . THR B 1 158 ? -19.875 15.211 14.484 1 98.88 158 THR B C 1
ATOM 5024 O O . THR B 1 158 ? -20.531 14.875 13.492 1 98.88 158 THR B O 1
ATOM 5027 N N . SER B 1 159 ? -19.422 14.359 15.391 1 98.75 159 SER B N 1
ATOM 5028 C CA . SER B 1 159 ? -19.75 12.945 15.305 1 98.75 159 SER B CA 1
ATOM 5029 C C . SER B 1 159 ? -21.266 12.734 15.266 1 98.75 159 SER B C 1
ATOM 5031 O O . SER B 1 159 ? -21.781 12.008 14.406 1 98.75 159 SER B O 1
ATOM 5033 N N . SER B 1 160 ? -21.938 13.383 16.156 1 98.75 160 SER B N 1
ATOM 5034 C CA . SER B 1 160 ? -23.391 13.258 16.234 1 98.75 160 SER B CA 1
ATOM 5035 C C . SER B 1 160 ? -24.062 13.82 14.984 1 98.75 160 SER B C 1
ATOM 5037 O O . SER B 1 160 ? -25.078 13.281 14.531 1 98.75 160 SER B O 1
ATOM 5039 N N . LEU B 1 161 ? -23.594 14.891 14.523 1 98.88 161 LEU B N 1
ATOM 5040 C CA . LEU B 1 161 ? -24.141 15.492 13.312 1 98.88 161 LEU B CA 1
ATOM 5041 C C . LEU B 1 161 ? -23.984 14.547 12.125 1 98.88 161 LEU B C 1
ATOM 5043 O O . LEU B 1 161 ? -24.922 14.391 11.328 1 98.88 161 LEU B O 1
ATOM 5047 N N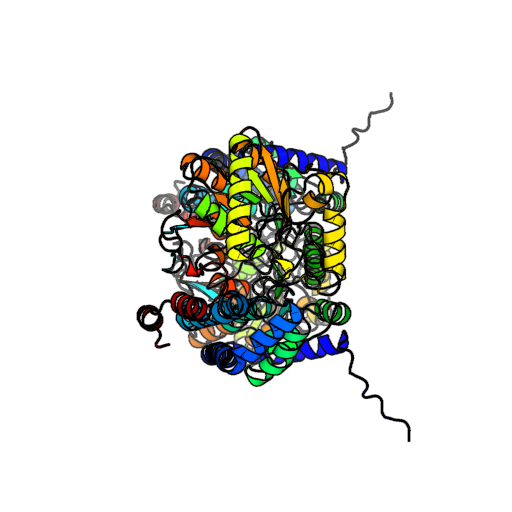 . LEU B 1 162 ? -22.812 13.914 11.961 1 98.81 162 LEU B N 1
ATOM 5048 C CA . LEU B 1 162 ? -22.578 12.953 10.883 1 98.81 162 LEU B CA 1
ATOM 5049 C C . LEU B 1 162 ? -23.516 11.766 11.008 1 98.81 162 LEU B C 1
ATOM 5051 O O . LEU B 1 162 ? -24.094 11.32 10.008 1 98.81 162 LEU B O 1
ATOM 5055 N N . ALA B 1 163 ? -23.672 11.273 12.195 1 98.62 163 ALA B N 1
ATOM 5056 C CA . ALA B 1 163 ? -24.562 10.133 12.438 1 98.62 163 ALA B CA 1
ATOM 5057 C C . ALA B 1 163 ? -26 10.477 12.062 1 98.62 163 ALA B C 1
ATOM 5059 O O . ALA B 1 163 ? -26.766 9.602 11.641 1 98.62 163 ALA B O 1
ATOM 5060 N N . LYS B 1 164 ? -26.344 11.695 12.227 1 98.62 164 LYS B N 1
ATOM 5061 C CA . LYS B 1 164 ? -27.688 12.164 11.914 1 98.62 164 LYS B CA 1
ATOM 5062 C C . LYS B 1 164 ? -27.859 12.383 10.422 1 98.62 164 LYS B C 1
ATOM 5064 O O . LYS B 1 164 ? -28.828 11.906 9.82 1 98.62 164 LYS B O 1
ATOM 5069 N N . LEU B 1 165 ? -26.938 13.062 9.766 1 98.69 165 LEU B N 1
ATOM 5070 C CA . LEU B 1 165 ? -27.109 13.562 8.406 1 98.69 165 LEU B CA 1
ATOM 5071 C C . LEU B 1 165 ? -26.812 12.477 7.379 1 98.69 165 LEU B C 1
ATOM 5073 O O . LEU B 1 165 ? -27.469 12.391 6.344 1 98.69 165 LEU B O 1
ATOM 5077 N N . LEU B 1 166 ? -25.797 11.664 7.598 1 98.62 166 LEU B N 1
ATOM 5078 C CA . LEU B 1 166 ? -25.344 10.734 6.562 1 98.62 166 LEU B CA 1
ATOM 5079 C C . LEU B 1 166 ? -26.453 9.766 6.18 1 98.62 166 LEU B C 1
ATOM 5081 O O . LEU B 1 166 ? -26.719 9.555 4.992 1 98.62 166 LEU B O 1
ATOM 5085 N N . PRO B 1 167 ? -27.219 9.242 7.141 1 98.06 167 PRO B N 1
ATOM 5086 C CA . PRO B 1 167 ? -28.312 8.344 6.754 1 98.06 167 PRO B CA 1
ATOM 5087 C C . PRO B 1 167 ? -29.406 9.055 5.953 1 98.06 167 PRO B C 1
ATOM 5089 O O . PRO B 1 167 ? -30.141 8.406 5.211 1 98.06 167 PRO B O 1
ATOM 5092 N N . GLU B 1 168 ? -29.5 10.344 6.109 1 98.38 168 GLU B N 1
ATOM 5093 C CA . GLU B 1 168 ? -30.516 11.109 5.398 1 98.38 168 GLU B CA 1
ATOM 5094 C C . GLU B 1 168 ? -30.094 11.383 3.957 1 98.38 168 GLU B C 1
ATOM 5096 O O . GLU B 1 168 ? -30.953 11.57 3.082 1 98.38 168 GLU B O 1
ATOM 5101 N N . TYR B 1 169 ? -28.844 11.359 3.684 1 98.75 169 TYR B N 1
ATOM 5102 C CA . TYR B 1 169 ? -28.375 11.812 2.381 1 98.75 169 TYR B CA 1
ATOM 5103 C C . TYR B 1 169 ? -27.734 10.672 1.602 1 98.75 169 TYR B C 1
ATOM 5105 O O . TYR B 1 169 ? -27.703 10.688 0.369 1 98.75 169 TYR B O 1
ATOM 5113 N N . LEU B 1 170 ? -27.172 9.711 2.279 1 98.75 170 LEU B N 1
ATOM 5114 C CA . LEU B 1 170 ? -26.453 8.633 1.619 1 98.75 170 LEU B CA 1
ATOM 5115 C C . LEU B 1 170 ? -27.188 7.309 1.767 1 98.75 170 LEU B C 1
ATOM 5117 O O . LEU B 1 170 ? -28.156 7.211 2.531 1 98.75 170 LEU B O 1
ATOM 5121 N N . ASP B 1 171 ? -26.781 6.332 0.981 1 98.69 171 ASP B N 1
ATOM 5122 C CA . ASP B 1 171 ? -27.391 5 0.98 1 98.69 171 ASP B CA 1
ATOM 5123 C C . ASP B 1 171 ? -27.094 4.266 2.285 1 98.69 171 ASP B C 1
ATOM 5125 O O . ASP B 1 171 ? -26.047 3.625 2.422 1 98.69 171 ASP B O 1
ATOM 5129 N N . ILE B 1 172 ? -28.016 4.172 3.15 1 97.69 172 ILE B N 1
ATOM 5130 C CA . ILE B 1 172 ? -27.828 3.668 4.508 1 97.69 172 ILE B CA 1
ATOM 5131 C C . ILE B 1 172 ? -27.641 2.152 4.477 1 97.69 172 ILE B C 1
ATOM 5133 O O . ILE B 1 172 ? -27.188 1.556 5.457 1 97.69 172 ILE B O 1
ATOM 5137 N N . SER B 1 173 ? -28.016 1.57 3.418 1 98.31 173 SER B N 1
ATOM 5138 C CA . SER B 1 173 ? -27.781 0.132 3.324 1 98.31 173 SER B CA 1
ATOM 5139 C C . SER B 1 173 ? -26.312 -0.178 3.1 1 98.31 173 SER B C 1
ATOM 5141 O O . SER B 1 173 ? -25.844 -1.268 3.436 1 98.31 173 SER B O 1
ATOM 5143 N N . SER B 1 174 ? -25.516 0.76 2.469 1 98.62 174 SER B N 1
ATOM 5144 C CA . SER B 1 174 ? -24.125 0.515 2.066 1 98.62 174 SER B CA 1
ATOM 5145 C C . SER B 1 174 ? -23.156 1.337 2.904 1 98.62 174 SER B C 1
ATOM 5147 O O . SER B 1 174 ? -21.953 1.049 2.934 1 98.62 174 SER B O 1
ATOM 5149 N N . ILE B 1 175 ? -23.641 2.414 3.488 1 98.81 175 ILE B N 1
ATOM 5150 C CA . ILE B 1 175 ? -22.812 3.348 4.238 1 98.81 175 ILE B CA 1
ATOM 5151 C C . ILE B 1 175 ? -23.359 3.51 5.652 1 98.81 175 ILE B C 1
ATOM 5153 O O . ILE B 1 175 ? -24.469 4.027 5.84 1 98.81 175 ILE B O 1
ATOM 5157 N N . LYS B 1 176 ? -22.578 3.057 6.617 1 98.62 176 LYS B N 1
ATOM 5158 C CA . LYS B 1 176 ? -23.016 3.088 8.008 1 98.62 176 LYS B CA 1
ATOM 5159 C C . LYS B 1 176 ? -22.094 3.975 8.852 1 98.62 176 LYS B C 1
ATOM 5161 O O . LYS B 1 176 ? -20.906 4.086 8.562 1 98.62 176 LYS B O 1
ATOM 5166 N N . VAL B 1 177 ? -22.672 4.586 9.828 1 98.69 177 VAL B N 1
ATOM 5167 C CA . VAL B 1 177 ? -21.922 5.363 10.812 1 98.69 177 VAL B CA 1
ATOM 5168 C C . VAL B 1 177 ? -22.047 4.727 12.188 1 98.69 177 VAL B C 1
ATOM 5170 O O . VAL B 1 177 ? -23.156 4.449 12.648 1 98.69 177 VAL B O 1
ATOM 5173 N N . VAL B 1 178 ? -20.922 4.434 12.828 1 98.62 178 VAL B N 1
ATOM 5174 C CA . VAL B 1 178 ? -20.906 3.895 14.18 1 98.62 178 VAL B CA 1
ATOM 5175 C C . VAL B 1 178 ? -20.188 4.867 15.117 1 98.62 178 VAL B C 1
ATOM 5177 O O . VAL B 1 178 ? -18.969 5.055 15.023 1 98.62 178 VAL B O 1
ATOM 5180 N N . GLU B 1 179 ? -20.953 5.5 15.969 1 98.19 179 GLU B N 1
ATOM 5181 C CA . GLU B 1 179 ? -20.359 6.367 16.984 1 98.19 179 GLU B CA 1
ATOM 5182 C C . GLU B 1 179 ? -19.844 5.551 18.172 1 98.19 179 GLU B C 1
ATOM 5184 O O . GLU B 1 179 ? -20.125 4.359 18.281 1 98.19 179 GLU B O 1
ATOM 5189 N N . GLY B 1 180 ? -19.094 6.164 19.016 1 97.12 180 GLY B N 1
ATOM 5190 C CA . GLY B 1 180 ? -18.578 5.523 20.219 1 97.12 180 GLY B CA 1
ATOM 5191 C C . GLY B 1 180 ? -17.109 5.781 20.438 1 97.12 180 GLY B C 1
ATOM 5192 O O . GLY B 1 180 ? -16.516 6.68 19.828 1 97.12 180 GLY B O 1
ATOM 5193 N N . ALA B 1 181 ? -16.594 5.066 21.312 1 97.25 181 ALA B N 1
ATOM 5194 C CA . ALA B 1 181 ? -15.203 5.258 21.734 1 97.25 181 ALA B CA 1
ATOM 5195 C C . ALA B 1 181 ? -14.406 3.965 21.609 1 97.25 181 ALA B C 1
ATOM 5197 O O . ALA B 1 181 ? -14.43 3.32 20.547 1 97.25 181 ALA B O 1
ATOM 5198 N N . VAL B 1 182 ? -13.641 3.676 22.547 1 97.19 182 VAL B N 1
ATOM 5199 C CA . VAL B 1 182 ? -12.68 2.576 22.5 1 97.19 182 VAL B CA 1
ATOM 5200 C C . VAL B 1 182 ? -13.43 1.25 22.359 1 97.19 182 VAL B C 1
ATOM 5202 O O . VAL B 1 182 ? -13.039 0.393 21.562 1 97.19 182 VAL B O 1
ATOM 5205 N N . SER B 1 183 ? -14.547 1.091 23.062 1 97.75 183 SER B N 1
ATOM 5206 C CA . SER B 1 183 ? -15.266 -0.182 23.062 1 97.75 183 SER B CA 1
ATOM 5207 C C . SER B 1 183 ? -15.844 -0.48 21.672 1 97.75 183 SER B C 1
ATOM 5209 O O . SER B 1 183 ? -15.703 -1.596 21.172 1 97.75 183 SER B O 1
ATOM 5211 N N . GLU B 1 184 ? -16.531 0.449 21.109 1 98.38 184 GLU B N 1
ATOM 5212 C CA . GLU B 1 184 ? -17.125 0.292 19.781 1 98.38 184 GLU B CA 1
ATOM 5213 C C . GLU B 1 184 ? -16.047 0.1 18.719 1 98.38 184 GLU B C 1
ATOM 5215 O O . GLU B 1 184 ? -16.188 -0.728 17.828 1 98.38 184 GLU B O 1
ATOM 5220 N N . THR B 1 185 ? -14.945 0.895 18.828 1 98.5 185 THR B N 1
ATOM 5221 C CA . THR B 1 185 ? -13.836 0.763 17.891 1 98.5 185 THR B CA 1
ATOM 5222 C C . THR B 1 185 ? -13.227 -0.633 17.969 1 98.5 185 THR B C 1
ATOM 5224 O O . THR B 1 185 ? -12.906 -1.235 16.938 1 98.5 185 THR B O 1
ATOM 5227 N N . SER B 1 186 ? -13.047 -1.11 19.188 1 98.44 186 SER B N 1
ATOM 5228 C CA . SER B 1 186 ? -12.484 -2.441 19.391 1 98.44 186 SER B CA 1
ATOM 5229 C C . SER B 1 186 ? -13.375 -3.518 18.781 1 98.44 186 SER B C 1
ATOM 5231 O O . SER B 1 186 ? -12.883 -4.469 18.172 1 98.44 186 SER B O 1
ATOM 5233 N N . ALA B 1 187 ? -14.711 -3.361 18.969 1 98.69 187 ALA B N 1
ATOM 5234 C CA . ALA B 1 187 ? -15.656 -4.301 18.375 1 98.69 187 ALA B CA 1
ATOM 5235 C C . ALA B 1 187 ? -15.547 -4.305 16.859 1 98.69 187 ALA B C 1
ATOM 5237 O O . ALA B 1 187 ? -15.578 -5.367 16.234 1 98.69 187 ALA B O 1
ATOM 5238 N N . LEU B 1 188 ? -15.414 -3.168 16.266 1 98.88 188 LEU B N 1
ATOM 5239 C CA . LEU B 1 188 ? -15.25 -3.051 14.828 1 98.88 188 LEU B CA 1
ATOM 5240 C C . LEU B 1 188 ? -13.945 -3.709 14.375 1 98.88 188 LEU B C 1
ATOM 5242 O O . LEU B 1 188 ? -13.93 -4.438 13.375 1 98.88 188 LEU B O 1
ATOM 5246 N N . LEU B 1 189 ? -12.867 -3.498 15.117 1 98.81 189 LEU B N 1
ATOM 5247 C CA . LEU B 1 189 ? -11.539 -3.963 14.719 1 98.81 189 LEU B CA 1
ATOM 5248 C C . LEU B 1 189 ? -11.438 -5.48 14.852 1 98.81 189 LEU B C 1
ATOM 5250 O O . LEU B 1 189 ? -10.508 -6.09 14.312 1 98.81 189 LEU B O 1
ATOM 5254 N N . GLU B 1 190 ? -12.344 -6.066 15.516 1 98.44 190 GLU B N 1
ATOM 5255 C CA . GLU B 1 190 ? -12.367 -7.52 15.641 1 98.44 190 GLU B CA 1
ATOM 5256 C C . GLU B 1 190 ? -12.922 -8.172 14.367 1 98.44 190 GLU B C 1
ATOM 5258 O O . GLU B 1 190 ? -12.773 -9.375 14.172 1 98.44 190 GLU B O 1
ATOM 5263 N N . GLN B 1 191 ? -13.57 -7.363 13.555 1 98.62 191 GLN B N 1
ATOM 5264 C CA . GLN B 1 191 ? -14.203 -7.902 12.352 1 98.62 191 GLN B CA 1
ATOM 5265 C C . GLN B 1 191 ? -13.227 -7.969 11.188 1 98.62 191 GLN B C 1
ATOM 5267 O O . GLN B 1 191 ? -12.188 -7.293 11.203 1 98.62 191 GLN B O 1
ATOM 5272 N N . LYS B 1 192 ? -13.539 -8.805 10.219 1 98.12 192 LYS B N 1
ATOM 5273 C CA . LYS B 1 192 ? -12.781 -8.844 8.969 1 98.12 192 LYS B CA 1
ATOM 5274 C C . LYS B 1 192 ? -13.211 -7.719 8.031 1 98.12 192 LYS B C 1
ATOM 5276 O O . LYS B 1 192 ? -14.383 -7.609 7.684 1 98.12 192 LYS B O 1
ATOM 5281 N N . TRP B 1 193 ? -12.328 -6.875 7.684 1 98.81 193 TRP B N 1
ATOM 5282 C CA . TRP B 1 193 ? -12.516 -5.816 6.699 1 98.81 193 TRP B CA 1
ATOM 5283 C C . TRP B 1 193 ? -11.672 -6.074 5.453 1 98.81 193 TRP B C 1
ATOM 5285 O O . TRP B 1 193 ? -10.727 -6.859 5.492 1 98.81 193 TRP B O 1
ATOM 5295 N N . ASP B 1 194 ? -12.023 -5.453 4.371 1 98.75 194 ASP B N 1
ATOM 5296 C CA . ASP B 1 194 ? -11.25 -5.574 3.143 1 98.75 194 ASP B CA 1
ATOM 5297 C C . ASP B 1 194 ? -10.242 -4.43 3.016 1 98.75 194 ASP B C 1
ATOM 5299 O O . ASP B 1 194 ? -9.32 -4.492 2.199 1 98.75 194 ASP B O 1
ATOM 5303 N N . LYS B 1 195 ? -10.406 -3.375 3.799 1 98.81 195 LYS B N 1
ATOM 5304 C CA . LYS B 1 195 ? -9.492 -2.25 3.979 1 98.81 195 LYS B CA 1
ATOM 5305 C C . LYS B 1 195 ? -9.82 -1.47 5.246 1 98.81 195 LYS B C 1
ATOM 5307 O O . LYS B 1 195 ? -10.992 -1.285 5.582 1 98.81 195 LYS B O 1
ATOM 5312 N N . ILE B 1 196 ? -8.836 -1.05 5.945 1 98.94 196 ILE B N 1
ATOM 5313 C CA . ILE B 1 196 ? -9.039 -0.108 7.043 1 98.94 196 ILE B CA 1
ATOM 5314 C C . ILE B 1 196 ? -8.273 1.184 6.758 1 98.94 196 ILE B C 1
ATOM 5316 O O . ILE B 1 196 ? -7.09 1.15 6.426 1 98.94 196 ILE B O 1
ATOM 5320 N N . PHE B 1 197 ? -8.969 2.268 6.75 1 98.94 197 PHE B N 1
ATOM 5321 C CA . PHE B 1 197 ? -8.375 3.6 6.688 1 98.94 197 PHE B CA 1
ATOM 5322 C C . PHE B 1 197 ? -8.43 4.281 8.047 1 98.94 197 PHE B C 1
ATOM 5324 O O . PHE B 1 197 ? -9.508 4.508 8.594 1 98.94 197 PHE B O 1
ATOM 5331 N N . TYR B 1 198 ? -7.254 4.609 8.555 1 98.94 198 TYR B N 1
ATOM 5332 C CA . TYR B 1 198 ? -7.176 5.199 9.891 1 98.94 198 TYR B CA 1
ATOM 5333 C C . TYR B 1 198 ? -6.414 6.52 9.852 1 98.94 198 TYR B C 1
ATOM 5335 O O . TYR B 1 198 ? -5.332 6.605 9.273 1 98.94 198 TYR B O 1
ATOM 5343 N N . THR B 1 199 ? -6.977 7.508 10.398 1 98.81 199 THR B N 1
ATOM 5344 C CA . THR B 1 199 ? -6.297 8.773 10.633 1 98.81 199 THR B CA 1
ATOM 5345 C C . THR B 1 199 ? -6.16 9.039 12.133 1 98.81 199 THR B C 1
ATOM 5347 O O . THR B 1 199 ? -7.156 9.055 12.859 1 98.81 199 THR B O 1
ATOM 5350 N N . GLY B 1 200 ? -4.977 9.195 12.617 1 98.06 200 GLY B N 1
ATOM 5351 C CA . GLY B 1 200 ? -4.73 9.453 14.023 1 98.06 200 GLY B CA 1
ATOM 5352 C C . GLY B 1 200 ? -3.262 9.398 14.391 1 98.06 200 GLY B C 1
ATOM 5353 O O . GLY B 1 200 ? -2.414 9.906 13.656 1 98.06 200 GLY B O 1
ATOM 5354 N N . ASN B 1 201 ? -2.939 8.859 15.617 1 97 201 ASN B N 1
ATOM 5355 C CA . ASN B 1 201 ? -1.554 8.812 16.062 1 97 201 ASN B CA 1
ATOM 5356 C C . ASN B 1 201 ? -0.964 7.41 15.93 1 97 201 ASN B C 1
ATOM 5358 O O . ASN B 1 201 ? -1.674 6.465 15.586 1 97 201 ASN B O 1
ATOM 5362 N N . GLY B 1 202 ? 0.325 7.324 16.188 1 97.5 202 GLY B N 1
ATOM 5363 C CA . GLY B 1 202 ? 1.036 6.07 16 1 97.5 202 GLY B CA 1
ATOM 5364 C C . GLY B 1 202 ? 0.659 5.012 17.016 1 97.5 202 GLY B C 1
ATOM 5365 O O . GLY B 1 202 ? 0.705 3.816 16.719 1 97.5 202 GLY B O 1
ATOM 5366 N N . ILE B 1 203 ? 0.276 5.387 18.156 1 97.31 203 ILE B N 1
ATOM 5367 C CA . ILE B 1 203 ? -0.081 4.434 19.203 1 97.31 203 ILE B CA 1
ATOM 5368 C C . ILE B 1 203 ? -1.295 3.617 18.766 1 97.31 203 ILE B C 1
ATOM 5370 O O . ILE B 1 203 ? -1.254 2.385 18.766 1 97.31 203 ILE B O 1
ATOM 5374 N N . VAL B 1 204 ? -2.359 4.336 18.391 1 98.19 204 VAL B N 1
ATOM 5375 C CA . VAL B 1 204 ? -3.568 3.648 17.953 1 98.19 204 VAL B CA 1
ATOM 5376 C C . VAL B 1 204 ? -3.334 3.021 16.578 1 98.19 204 VAL B C 1
ATOM 5378 O O . VAL B 1 204 ? -3.877 1.956 16.281 1 98.19 204 VAL B O 1
ATOM 5381 N N . GLY B 1 205 ? -2.463 3.684 15.734 1 98.62 205 GLY B N 1
ATOM 5382 C CA . GLY B 1 205 ? -2.102 3.096 14.461 1 98.62 205 GLY B CA 1
ATOM 5383 C C . GLY B 1 205 ? -1.561 1.684 14.578 1 98.62 205 GLY B C 1
ATOM 5384 O O . GLY B 1 205 ? -1.894 0.813 13.773 1 98.62 205 GLY B O 1
ATOM 5385 N N . ARG B 1 206 ? -0.703 1.435 15.594 1 98.75 206 ARG B N 1
ATOM 5386 C CA . ARG B 1 206 ? -0.148 0.108 15.844 1 98.75 206 ARG B CA 1
ATOM 5387 C C . ARG B 1 206 ? -1.243 -0.879 16.234 1 98.75 206 ARG B C 1
ATOM 5389 O O . ARG B 1 206 ? -1.212 -2.041 15.82 1 98.75 206 ARG B O 1
ATOM 5396 N N . ILE B 1 207 ? -2.242 -0.432 16.953 1 98.75 207 ILE B N 1
ATOM 5397 C CA . ILE B 1 207 ? -3.369 -1.267 17.359 1 98.75 207 ILE B CA 1
ATOM 5398 C C . ILE B 1 207 ? -4.195 -1.647 16.125 1 98.75 207 ILE B C 1
ATOM 5400 O O . ILE B 1 207 ? -4.555 -2.814 15.953 1 98.75 207 ILE B O 1
ATOM 5404 N N . VAL B 1 208 ? -4.477 -0.661 15.312 1 98.88 208 VAL B N 1
ATOM 5405 C CA . VAL B 1 208 ? -5.262 -0.87 14.102 1 98.88 208 VAL B CA 1
ATOM 5406 C C . VAL B 1 208 ? -4.555 -1.872 13.195 1 98.88 208 VAL B C 1
ATOM 5408 O O . VAL B 1 208 ? -5.172 -2.82 12.703 1 98.88 208 VAL B O 1
ATOM 5411 N N . MET B 1 209 ? -3.287 -1.649 12.984 1 98.81 209 MET B N 1
ATOM 5412 C CA . MET B 1 209 ? -2.518 -2.518 12.094 1 98.81 209 MET B CA 1
ATOM 5413 C C . MET B 1 209 ? -2.434 -3.934 12.656 1 98.81 209 MET B C 1
ATOM 5415 O O . MET B 1 209 ? -2.512 -4.91 11.914 1 98.81 209 MET B O 1
ATOM 5419 N N . ALA B 1 210 ? -2.244 -4.078 13.922 1 98.75 210 ALA B N 1
ATOM 5420 C CA . ALA B 1 210 ? -2.215 -5.395 14.555 1 98.75 210 ALA B CA 1
ATOM 5421 C C . ALA B 1 210 ? -3.549 -6.117 14.383 1 98.75 210 ALA B C 1
ATOM 5423 O O . ALA B 1 210 ? -3.582 -7.316 14.109 1 98.75 210 ALA B O 1
ATOM 5424 N N . ALA B 1 211 ? -4.664 -5.383 14.602 1 98.75 211 ALA B N 1
ATOM 5425 C CA . ALA B 1 211 ? -5.984 -5.965 14.391 1 98.75 211 ALA B CA 1
ATOM 5426 C C . ALA B 1 211 ? -6.168 -6.391 12.938 1 98.75 211 ALA B C 1
ATOM 5428 O O . ALA B 1 211 ? -6.734 -7.449 12.656 1 98.75 211 ALA B O 1
ATOM 5429 N N . ALA B 1 212 ? -5.703 -5.574 12.031 1 98.81 212 ALA B N 1
ATOM 5430 C CA . ALA B 1 212 ? -5.797 -5.848 10.594 1 98.81 212 ALA B CA 1
ATOM 5431 C C . ALA B 1 212 ? -5.059 -7.133 10.234 1 98.81 212 ALA B C 1
ATOM 5433 O O . ALA B 1 212 ? -5.48 -7.871 9.344 1 98.81 212 ALA B O 1
ATOM 5434 N N . ALA B 1 213 ? -3.938 -7.391 10.906 1 98.69 213 ALA B N 1
ATOM 5435 C CA . ALA B 1 213 ? -3.084 -8.539 10.617 1 98.69 213 ALA B CA 1
ATOM 5436 C C . ALA B 1 213 ? -3.85 -9.852 10.797 1 98.69 213 ALA B C 1
ATOM 5438 O O . ALA B 1 213 ? -3.613 -10.82 10.062 1 98.69 213 ALA B O 1
ATOM 5439 N N . LYS B 1 214 ? -4.82 -9.867 11.703 1 98.25 214 LYS B N 1
ATOM 5440 C CA . LYS B 1 214 ? -5.578 -11.086 11.984 1 98.25 214 LYS B CA 1
ATOM 5441 C C . LYS B 1 214 ? -6.328 -11.57 10.75 1 98.25 214 LYS B C 1
ATOM 5443 O O . LYS B 1 214 ? -6.566 -12.766 10.594 1 98.25 214 LYS B O 1
ATOM 5448 N N . HIS B 1 215 ? -6.672 -10.656 9.93 1 97.94 215 HIS B N 1
ATOM 5449 C CA . HIS B 1 215 ? -7.492 -10.992 8.773 1 97.94 215 HIS B CA 1
ATOM 5450 C C . HIS B 1 215 ? -6.773 -10.648 7.469 1 97.94 215 HIS B C 1
ATOM 5452 O O . HIS B 1 215 ? -7.391 -10.609 6.406 1 97.94 215 HIS B O 1
ATOM 5458 N N . LEU B 1 216 ? -5.469 -10.328 7.562 1 98.44 216 LEU B N 1
ATOM 5459 C CA . LEU B 1 216 ? -4.668 -9.938 6.406 1 98.44 216 LEU B CA 1
ATOM 5460 C C . LEU B 1 216 ? -5.285 -8.734 5.695 1 98.44 216 LEU B C 1
ATOM 5462 O O . LEU B 1 216 ? -5.316 -8.688 4.465 1 98.44 216 LEU B O 1
ATOM 5466 N N . THR B 1 217 ? -5.852 -7.773 6.449 1 98.75 217 THR B N 1
ATOM 5467 C CA . THR B 1 217 ? -6.5 -6.586 5.91 1 98.75 217 THR B CA 1
ATOM 5468 C C . THR B 1 217 ? -5.477 -5.484 5.641 1 98.75 217 THR B C 1
ATOM 5470 O O . THR B 1 217 ? -4.734 -5.09 6.543 1 98.75 217 THR B O 1
ATOM 5473 N N . PRO B 1 218 ? -5.391 -5.043 4.379 1 98.69 218 PRO B N 1
ATOM 5474 C CA . PRO B 1 218 ? -4.523 -3.887 4.141 1 98.69 218 PRO B CA 1
ATOM 5475 C C . PRO B 1 218 ? -5.012 -2.625 4.848 1 98.69 218 PRO B C 1
ATOM 5477 O O . PRO B 1 218 ? -6.211 -2.48 5.102 1 98.69 218 PRO B O 1
ATOM 5480 N N . VAL B 1 219 ? -4.039 -1.692 5.141 1 98.81 219 VAL B N 1
ATOM 5481 C CA . VAL B 1 219 ? -4.391 -0.484 5.879 1 98.81 219 VAL B CA 1
ATOM 5482 C C . VAL B 1 219 ? -3.807 0.739 5.176 1 98.81 219 VAL B C 1
ATOM 5484 O O . VAL B 1 219 ? -2.797 0.636 4.477 1 98.81 219 VAL B O 1
ATOM 5487 N N . VAL B 1 220 ? -4.477 1.84 5.227 1 98.81 220 VAL B N 1
ATOM 5488 C CA . VAL B 1 220 ? -3.906 3.178 5.098 1 98.81 220 VAL B CA 1
ATOM 5489 C C . VAL B 1 220 ? -3.855 3.85 6.465 1 98.81 220 VAL B C 1
ATOM 5491 O O . VAL B 1 220 ? -4.871 3.938 7.16 1 98.81 220 VAL B O 1
ATOM 5494 N N . LEU B 1 221 ? -2.684 4.191 6.852 1 98.81 221 LEU B N 1
ATOM 5495 C CA . LEU B 1 221 ? -2.477 4.883 8.117 1 98.81 221 LEU B CA 1
ATOM 5496 C C . LEU B 1 221 ? -2.02 6.32 7.887 1 98.81 221 LEU B C 1
ATOM 5498 O O . LEU B 1 221 ? -0.9 6.555 7.426 1 98.81 221 LEU B O 1
ATOM 5502 N N . GLU B 1 222 ? -2.908 7.215 8.039 1 98.5 222 GLU B N 1
ATOM 5503 C CA . GLU B 1 222 ? -2.559 8.633 8.062 1 98.5 222 GLU B CA 1
ATOM 5504 C C . GLU B 1 222 ? -2.26 9.109 9.477 1 98.5 222 GLU B C 1
ATOM 5506 O O . GLU B 1 222 ? -3.176 9.305 10.281 1 98.5 222 GLU B O 1
ATOM 5511 N N . LEU B 1 223 ? -0.986 9.281 9.68 1 98.12 223 LEU B N 1
ATOM 5512 C CA . LEU B 1 223 ? -0.571 9.609 11.039 1 98.12 223 LEU B CA 1
ATOM 5513 C C . LEU B 1 223 ? 0.076 10.984 11.094 1 98.12 223 LEU B C 1
ATOM 5515 O O . LEU B 1 223 ? -0.181 11.828 10.234 1 98.12 223 LEU B O 1
ATOM 5519 N N . GLY B 1 224 ? 0.686 11.375 12.133 1 95.12 224 GLY B N 1
ATOM 5520 C CA . GLY B 1 224 ? 1.309 12.68 12.289 1 95.12 224 GLY B CA 1
ATOM 5521 C C . GLY B 1 224 ? 2.824 12.609 12.336 1 95.12 224 GLY B C 1
ATOM 5522 O O . GLY B 1 224 ? 3.439 11.812 11.625 1 95.12 224 GLY B O 1
ATOM 5523 N N . GLY B 1 225 ? 3.428 13.422 12.953 1 93.31 225 GLY B N 1
ATOM 5524 C CA . GLY B 1 225 ? 4.863 13.531 13.156 1 93.31 225 GLY B CA 1
ATOM 5525 C C . GLY B 1 225 ? 5.316 14.938 13.492 1 93.31 225 GLY B C 1
ATOM 5526 O O . GLY B 1 225 ? 4.508 15.867 13.523 1 93.31 225 GLY B O 1
ATOM 5527 N N . LYS B 1 226 ? 6.566 15.078 13.875 1 96.94 226 LYS B N 1
ATOM 5528 C CA . LYS B 1 226 ? 7.141 16.375 14.234 1 96.94 226 LYS B CA 1
ATOM 5529 C C . LYS B 1 226 ? 7.582 17.141 12.992 1 96.94 226 LYS B C 1
ATOM 5531 O O . LYS B 1 226 ? 8.758 17.125 12.633 1 96.94 226 LYS B O 1
ATOM 5536 N N . SER B 1 227 ? 6.637 17.781 12.312 1 98.5 227 SER B N 1
ATOM 5537 C CA . SER B 1 227 ? 6.867 18.484 11.055 1 98.5 227 SER B CA 1
ATOM 5538 C C . SER B 1 227 ? 7.789 19.672 11.25 1 98.5 227 SER B C 1
ATOM 5540 O O . SER B 1 227 ? 7.422 20.641 11.914 1 98.5 227 SER B O 1
ATOM 5542 N N . PRO B 1 228 ? 8.953 19.719 10.633 1 98.75 228 PRO B N 1
ATOM 5543 C CA . PRO B 1 228 ? 9.883 20.844 10.781 1 98.75 228 PRO B CA 1
ATOM 5544 C C . PRO B 1 228 ? 9.656 21.938 9.742 1 98.75 228 PRO B C 1
ATOM 5546 O O . PRO B 1 228 ? 9.227 21.656 8.617 1 98.75 228 PRO B O 1
ATOM 5549 N N . ALA B 1 229 ? 9.922 23.125 10.125 1 98.88 229 ALA B N 1
ATOM 5550 C CA . ALA B 1 229 ? 10.047 24.234 9.188 1 98.88 229 ALA B CA 1
ATOM 5551 C C . ALA B 1 229 ? 11.43 24.891 9.289 1 98.88 229 ALA B C 1
ATOM 5553 O O . ALA B 1 229 ? 11.805 25.375 10.352 1 98.88 229 ALA B O 1
ATOM 5554 N N . VAL B 1 230 ? 12.156 24.828 8.211 1 98.88 230 VAL B N 1
ATOM 5555 C CA . VAL B 1 230 ? 13.469 25.469 8.156 1 98.88 230 VAL B CA 1
ATOM 5556 C C . VAL B 1 230 ? 13.344 26.844 7.516 1 98.88 230 VAL B C 1
ATOM 5558 O O . VAL B 1 230 ? 12.773 26.984 6.43 1 98.88 230 VAL B O 1
ATOM 5561 N N . VAL B 1 231 ? 13.82 27.844 8.172 1 98.75 231 VAL B N 1
ATOM 5562 C CA . VAL B 1 231 ? 13.742 29.219 7.668 1 98.75 231 VAL B CA 1
ATOM 5563 C C . VAL B 1 231 ? 15.148 29.75 7.402 1 98.75 231 VAL B C 1
ATOM 5565 O O . VAL B 1 231 ? 15.922 29.953 8.336 1 98.75 231 VAL B O 1
ATOM 5568 N N . ASP B 1 232 ? 15.391 29.969 6.172 1 97.31 232 ASP B N 1
ATOM 5569 C CA . ASP B 1 232 ? 16.672 30.516 5.723 1 97.31 232 ASP B CA 1
ATOM 5570 C C . ASP B 1 232 ? 16.688 32.031 5.84 1 97.31 232 ASP B C 1
ATOM 5572 O O . ASP B 1 232 ? 15.664 32.656 6.156 1 97.31 232 ASP B O 1
ATOM 5576 N N . SER B 1 233 ? 17.984 32.531 5.645 1 93.38 233 SER B N 1
ATOM 5577 C CA . SER B 1 233 ? 18.125 34 5.656 1 93.38 233 SER B CA 1
ATOM 5578 C C . SER B 1 233 ? 17.875 34.562 4.27 1 93.38 233 SER B C 1
ATOM 5580 O O . SER B 1 233 ? 17.703 33.844 3.297 1 93.38 233 SER B O 1
ATOM 5582 N N . ALA B 1 234 ? 17.719 35.75 4.113 1 91.69 234 ALA B N 1
ATOM 5583 C CA . ALA B 1 234 ? 17.594 36.5 2.865 1 91.69 234 ALA B CA 1
ATOM 5584 C C . ALA B 1 234 ? 16.312 36.156 2.127 1 91.69 234 ALA B C 1
ATOM 5586 O O . ALA B 1 234 ? 16.344 35.844 0.935 1 91.69 234 ALA B O 1
ATOM 5587 N N . ILE B 1 235 ? 15.227 36.031 2.832 1 95.94 235 ILE B N 1
ATOM 5588 C CA . ILE B 1 235 ? 13.898 35.812 2.271 1 95.94 235 ILE B CA 1
ATOM 5589 C C . ILE B 1 235 ? 12.969 36.938 2.684 1 95.94 235 ILE B C 1
ATOM 5591 O O . ILE B 1 235 ? 13.359 37.844 3.451 1 95.94 235 ILE B O 1
ATOM 5595 N N . ASP B 1 236 ? 11.812 37.031 2.027 1 96.12 236 ASP B N 1
ATOM 5596 C CA . ASP B 1 236 ? 10.758 37.906 2.535 1 96.12 236 ASP B CA 1
ATOM 5597 C C . ASP B 1 236 ? 10.211 37.375 3.867 1 96.12 236 ASP B C 1
ATOM 5599 O O . ASP B 1 236 ? 9.258 36.594 3.896 1 96.12 236 ASP B O 1
ATOM 5603 N N . LEU B 1 237 ? 10.781 37.906 4.855 1 96.5 237 LEU B N 1
ATOM 5604 C CA . LEU B 1 237 ? 10.508 37.375 6.191 1 96.5 237 LEU B CA 1
ATOM 5605 C C . LEU B 1 237 ? 9.062 37.656 6.594 1 96.5 237 LEU B C 1
ATOM 5607 O O . LEU B 1 237 ? 8.461 36.844 7.309 1 96.5 237 LEU B O 1
ATOM 5611 N N . GLN B 1 238 ? 8.547 38.75 6.203 1 96.69 238 GLN B N 1
ATOM 5612 C CA . GLN B 1 238 ? 7.164 39.062 6.543 1 96.69 238 GLN B CA 1
ATOM 5613 C C . GLN B 1 238 ? 6.207 38.031 5.953 1 96.69 238 GLN B C 1
ATOM 5615 O O . GLN B 1 238 ? 5.34 37.531 6.652 1 96.69 238 GLN B O 1
ATOM 5620 N N . ILE B 1 239 ? 6.367 37.719 4.676 1 96.94 239 ILE B N 1
ATOM 5621 C CA . ILE B 1 239 ? 5.516 36.75 4.023 1 96.94 239 ILE B CA 1
ATOM 5622 C C . ILE B 1 239 ? 5.734 35.375 4.656 1 96.94 239 ILE B C 1
ATOM 5624 O O . ILE B 1 239 ? 4.773 34.656 4.938 1 96.94 239 ILE B O 1
ATOM 5628 N N . ALA B 1 240 ? 7.012 35 4.855 1 97.88 240 ALA B N 1
ATOM 5629 C CA . ALA B 1 240 ? 7.32 33.719 5.496 1 97.88 240 ALA B CA 1
ATOM 5630 C C . ALA B 1 240 ? 6.617 33.594 6.844 1 97.88 240 ALA B C 1
ATOM 5632 O O . ALA B 1 240 ? 6.031 32.562 7.156 1 97.88 240 ALA B O 1
ATOM 5633 N N . THR B 1 241 ? 6.66 34.656 7.598 1 98 241 THR B N 1
ATOM 5634 C CA . THR B 1 241 ? 6.062 34.656 8.93 1 98 241 THR B CA 1
ATOM 5635 C C . THR B 1 241 ? 4.547 34.531 8.844 1 98 241 THR B C 1
ATOM 5637 O O . THR B 1 241 ? 3.943 33.781 9.609 1 98 241 THR B O 1
ATOM 5640 N N . ARG B 1 242 ? 3.93 35.281 7.965 1 98 242 ARG B N 1
ATOM 5641 C CA . ARG B 1 242 ? 2.486 35.188 7.789 1 98 242 ARG B CA 1
ATOM 5642 C C . ARG B 1 242 ? 2.082 33.75 7.457 1 98 242 ARG B C 1
ATOM 5644 O O . ARG B 1 242 ? 1.128 33.219 8.031 1 98 242 ARG B O 1
ATOM 5651 N N . ARG B 1 243 ? 2.826 33.094 6.594 1 97.69 243 ARG B N 1
ATOM 5652 C CA . ARG B 1 243 ? 2.521 31.734 6.16 1 97.69 243 ARG B CA 1
ATOM 5653 C C . ARG B 1 243 ? 2.781 30.734 7.281 1 97.69 243 ARG B C 1
ATOM 5655 O O . ARG B 1 243 ? 2.029 29.781 7.449 1 97.69 243 ARG B O 1
ATOM 5662 N N . LEU B 1 244 ? 3.855 30.953 8.047 1 98.62 244 LEU B N 1
ATOM 5663 C CA . LEU B 1 244 ? 4.133 30.125 9.219 1 98.62 244 LEU B CA 1
ATOM 5664 C C . LEU B 1 244 ? 3.002 30.234 10.234 1 98.62 244 LEU B C 1
ATOM 5666 O O . LEU B 1 244 ? 2.557 29.219 10.781 1 98.62 244 LEU B O 1
ATOM 5670 N N . ILE B 1 245 ? 2.521 31.484 10.461 1 98.62 245 ILE B N 1
ATOM 5671 C CA . ILE B 1 245 ? 1.444 31.719 11.414 1 98.62 245 ILE B CA 1
ATOM 5672 C C . ILE B 1 245 ? 0.168 31.031 10.93 1 98.62 245 ILE B C 1
ATOM 5674 O O . ILE B 1 245 ? -0.514 30.359 11.703 1 98.62 245 ILE B O 1
ATOM 5678 N N . ALA B 1 246 ? -0.119 31.172 9.68 1 97.12 246 ALA B N 1
ATOM 5679 C CA . ALA B 1 246 ? -1.305 30.531 9.109 1 97.12 246 ALA B CA 1
ATOM 5680 C C . ALA B 1 246 ? -1.243 29.016 9.266 1 97.12 246 ALA B C 1
ATOM 5682 O O . ALA B 1 246 ? -2.264 28.375 9.516 1 97.12 246 ALA B O 1
ATOM 5683 N N . GLY B 1 247 ? -0.066 28.453 9.086 1 97.94 247 GLY B N 1
ATOM 5684 C CA . GLY B 1 247 ? 0.115 27.016 9.188 1 97.94 247 GLY B CA 1
ATOM 5685 C C . GLY B 1 247 ? 0.111 26.516 10.617 1 97.94 247 GLY B C 1
ATOM 5686 O O . GLY B 1 247 ? -0.297 25.375 10.875 1 97.94 247 GLY B O 1
ATOM 5687 N N . LYS B 1 248 ? 0.573 27.266 11.539 1 98.62 248 LYS B N 1
ATOM 5688 C CA . LYS B 1 248 ? 0.679 26.844 12.938 1 98.62 248 LYS B CA 1
ATOM 5689 C C . LYS B 1 248 ? -0.592 27.188 13.711 1 98.62 248 LYS B C 1
ATOM 5691 O O . LYS B 1 248 ? -1.31 26.297 14.164 1 98.62 248 LYS B O 1
ATOM 5696 N N . TRP B 1 249 ? -0.977 28.438 13.711 1 98.5 249 TRP B N 1
ATOM 5697 C CA . TRP B 1 249 ? -2.1 28.859 14.547 1 98.5 249 TRP B CA 1
ATOM 5698 C C . TRP B 1 249 ? -3.363 29.031 13.711 1 98.5 249 TRP B C 1
ATOM 5700 O O . TRP B 1 249 ? -4.477 28.906 14.227 1 98.5 249 TRP B O 1
ATOM 5710 N N . GLY B 1 250 ? -3.207 29.266 12.383 1 97 250 GLY B N 1
ATOM 5711 C CA . GLY B 1 250 ? -4.352 29.359 11.492 1 97 250 GLY B CA 1
ATOM 5712 C C . GLY B 1 250 ? -4.867 28.016 11.039 1 97 250 GLY B C 1
ATOM 5713 O O . GLY B 1 250 ? -5.82 27.938 10.258 1 97 250 GLY B O 1
ATOM 5714 N N . CYS B 1 251 ? -4.277 26.969 11.445 1 96 251 CYS B N 1
ATOM 5715 C CA . CYS B 1 251 ? -4.699 25.594 11.211 1 96 251 CYS B CA 1
ATOM 5716 C C . CYS B 1 251 ? -5.148 24.922 12.508 1 96 251 CYS B C 1
ATOM 5718 O O . CYS B 1 251 ? -4.469 24.031 13.023 1 96 251 CYS B O 1
ATOM 5720 N N . ASN B 1 252 ? -6.316 25.297 12.891 1 98.06 252 ASN B N 1
ATOM 5721 C CA . ASN B 1 252 ? -6.918 24.719 14.086 1 98.06 252 ASN B CA 1
ATOM 5722 C C . ASN B 1 252 ? -6.027 24.906 15.312 1 98.06 252 ASN B C 1
ATOM 5724 O O . ASN B 1 252 ? -5.836 23.969 16.094 1 98.06 252 ASN B O 1
ATOM 5728 N N . ASN B 1 253 ? -5.434 26.094 15.383 1 98.25 253 ASN B N 1
ATOM 5729 C CA . ASN B 1 253 ? -4.59 26.484 16.5 1 98.25 253 ASN B CA 1
ATOM 5730 C C . ASN B 1 253 ? -3.496 25.469 16.781 1 98.25 253 ASN B C 1
ATOM 5732 O O . ASN B 1 253 ? -3.252 25.109 17.938 1 98.25 253 ASN B O 1
ATOM 5736 N N . GLY B 1 254 ? -2.887 24.953 15.727 1 98.25 254 GLY B N 1
ATOM 5737 C CA . GLY B 1 254 ? -1.753 24.047 15.812 1 98.25 254 GLY B CA 1
ATOM 5738 C C . GLY B 1 254 ? -2.16 22.594 15.969 1 98.25 254 GLY B C 1
ATOM 5739 O O . GLY B 1 254 ? -1.306 21.703 16.031 1 98.25 254 GLY B O 1
ATOM 5740 N N . GLN B 1 255 ? -3.451 22.312 16.078 1 98.44 255 GLN B N 1
ATOM 5741 C CA . GLN B 1 255 ? -3.951 20.953 16.203 1 98.44 255 GLN B CA 1
ATOM 5742 C C . GLN B 1 255 ? -4.215 20.328 14.836 1 98.44 255 GLN B C 1
ATOM 5744 O O . GLN B 1 255 ? -5.309 19.828 14.578 1 98.44 255 GLN B O 1
ATOM 5749 N N . ALA B 1 256 ? -3.211 20.344 14.016 1 98.25 256 ALA B N 1
ATOM 5750 C CA . ALA B 1 256 ? -3.201 19.766 12.672 1 98.25 256 ALA B CA 1
ATOM 5751 C C . ALA B 1 256 ? -1.938 18.953 12.438 1 98.25 256 ALA B C 1
ATOM 5753 O O . ALA B 1 256 ? -0.837 19.375 12.797 1 98.25 256 ALA B O 1
ATOM 5754 N N . CYS B 1 257 ? -2.033 17.812 11.859 1 97.25 257 CYS B N 1
ATOM 5755 C CA . CYS B 1 257 ? -0.927 16.875 11.711 1 97.25 257 CYS B CA 1
ATOM 5756 C C . CYS B 1 257 ? 0.156 17.453 10.805 1 97.25 257 CYS B C 1
ATOM 5758 O O . CYS B 1 257 ? 1.321 17.062 10.898 1 97.25 257 CYS B O 1
ATOM 5760 N N . VAL B 1 258 ? -0.21 18.422 9.938 1 97.81 258 VAL B N 1
ATOM 5761 C CA . VAL B 1 258 ? 0.756 19 9 1 97.81 258 VAL B CA 1
ATOM 5762 C C . VAL B 1 258 ? 1.219 20.359 9.5 1 97.81 258 VAL B C 1
ATOM 5764 O O . VAL B 1 258 ? 1.963 21.062 8.812 1 97.81 258 VAL B O 1
ATOM 5767 N N . SER B 1 259 ? 0.759 20.797 10.641 1 98.38 259 SER B N 1
ATOM 5768 C CA . SER B 1 259 ? 1.195 22.062 11.227 1 98.38 259 SER B CA 1
ATOM 5769 C C . SER B 1 259 ? 2.682 22.031 11.562 1 98.38 259 SER B C 1
ATOM 5771 O O . SER B 1 259 ? 3.189 21.016 12.062 1 98.38 259 SER B O 1
ATOM 5773 N N . PRO B 1 260 ? 3.422 23.125 11.234 1 98.56 260 PRO B N 1
ATOM 5774 C CA . PRO B 1 260 ? 4.816 23.125 11.672 1 98.56 260 PRO B CA 1
ATOM 5775 C C . PRO B 1 260 ? 4.957 22.922 13.18 1 98.56 260 PRO B C 1
ATOM 5777 O O . PRO B 1 260 ? 4.449 23.734 13.961 1 98.56 260 PRO B O 1
ATOM 5780 N N . ASP B 1 261 ? 5.652 21.938 13.523 1 98.25 261 ASP B N 1
ATOM 5781 C CA . ASP B 1 261 ? 5.816 21.547 14.922 1 98.25 261 ASP B CA 1
ATOM 5782 C C . ASP B 1 261 ? 6.953 22.328 15.578 1 98.25 261 ASP B C 1
ATOM 5784 O O . ASP B 1 261 ? 6.91 22.609 16.781 1 98.25 261 ASP B O 1
ATOM 5788 N N . TYR B 1 262 ? 7.973 22.641 14.859 1 98.44 262 TYR B N 1
ATOM 5789 C CA . TYR B 1 262 ? 9.102 23.453 15.297 1 98.44 262 TYR B CA 1
ATOM 5790 C C . TYR B 1 262 ? 9.789 24.125 14.109 1 98.44 262 TYR B C 1
ATOM 5792 O O . TYR B 1 262 ? 9.609 23.688 12.961 1 98.44 262 TYR B O 1
ATOM 5800 N N . ILE B 1 263 ? 10.508 25.172 14.406 1 98.69 263 ILE B N 1
ATOM 5801 C CA . ILE B 1 263 ? 11.281 25.891 13.391 1 98.69 263 ILE B CA 1
ATOM 5802 C C . ILE B 1 263 ? 12.773 25.688 13.641 1 98.69 263 ILE B C 1
ATOM 5804 O O . ILE B 1 263 ? 13.211 25.609 14.789 1 98.69 263 ILE B O 1
ATOM 5808 N N . ILE B 1 264 ? 13.523 25.547 12.602 1 98.62 264 ILE B N 1
ATOM 5809 C CA . ILE B 1 264 ? 14.984 25.578 12.664 1 98.62 264 ILE B CA 1
ATOM 5810 C C . ILE B 1 264 ? 15.508 26.75 11.844 1 98.62 264 ILE B C 1
ATOM 5812 O O . ILE B 1 264 ? 15.094 26.953 10.703 1 98.62 264 ILE B O 1
ATOM 5816 N N . THR B 1 265 ? 16.328 27.547 12.398 1 98.44 265 THR B N 1
ATOM 5817 C CA . THR B 1 265 ? 16.953 28.672 11.703 1 98.44 265 THR B CA 1
ATOM 5818 C C . THR B 1 265 ? 18.328 28.984 12.305 1 98.44 265 THR B C 1
ATOM 5820 O O . THR B 1 265 ? 18.797 28.266 13.188 1 98.44 265 THR B O 1
ATOM 5823 N N . THR B 1 266 ? 19.047 29.969 11.727 1 97.06 266 THR B N 1
ATOM 5824 C CA . THR B 1 266 ? 20.359 30.375 12.219 1 97.06 266 THR B CA 1
ATOM 5825 C C . THR B 1 266 ? 20.219 31.5 13.25 1 97.06 266 THR B C 1
ATOM 5827 O O . THR B 1 266 ? 19.172 32.125 13.352 1 97.06 266 THR B O 1
ATOM 5830 N N . LYS B 1 267 ? 21.281 31.688 13.969 1 94.12 267 LYS B N 1
ATOM 5831 C CA . LYS B 1 267 ? 21.281 32.688 15.023 1 94.12 267 LYS B CA 1
ATOM 5832 C C . LYS B 1 267 ? 20.969 34.094 14.477 1 94.12 267 LYS B C 1
ATOM 5834 O O . LYS B 1 267 ? 20.172 34.812 15.055 1 94.12 267 LYS B O 1
ATOM 5839 N N . ASP B 1 268 ? 21.578 34.375 13.398 1 91.56 268 ASP B N 1
ATOM 5840 C CA . ASP B 1 268 ? 21.422 35.688 12.805 1 91.56 268 ASP B CA 1
ATOM 5841 C C . ASP B 1 268 ? 19.984 35.938 12.359 1 91.56 268 ASP B C 1
ATOM 5843 O O . ASP B 1 268 ? 19.516 37.062 12.352 1 91.56 268 ASP B O 1
ATOM 5847 N N . CYS B 1 269 ? 19.281 34.906 12.031 1 95.69 269 CYS B N 1
ATOM 5848 C CA . CYS B 1 269 ? 17.922 35 11.508 1 95.69 269 CYS B CA 1
ATOM 5849 C C . CYS B 1 269 ? 16.906 34.906 12.625 1 95.69 269 CYS B C 1
ATOM 5851 O O . CYS B 1 269 ? 15.789 35.438 12.508 1 95.69 269 CYS B O 1
ATOM 5853 N N . ALA B 1 270 ? 17.172 34.312 13.688 1 97.12 270 ALA B N 1
ATOM 5854 C CA . ALA B 1 270 ? 16.234 33.969 14.75 1 97.12 270 ALA B CA 1
ATOM 5855 C C . ALA B 1 270 ? 15.578 35.188 15.344 1 97.12 270 ALA B C 1
ATOM 5857 O O . ALA B 1 270 ? 14.352 35.25 15.484 1 97.12 270 ALA B O 1
ATOM 5858 N N . ASP B 1 271 ? 16.406 36.188 15.648 1 96.56 271 ASP B N 1
ATOM 5859 C CA . ASP B 1 271 ? 15.867 37.406 16.281 1 96.56 271 ASP B CA 1
ATOM 5860 C C . ASP B 1 271 ? 14.898 38.125 15.352 1 96.56 271 ASP B C 1
ATOM 5862 O O . ASP B 1 271 ? 13.828 38.562 15.781 1 96.56 271 ASP B O 1
ATOM 5866 N N . LYS B 1 272 ? 15.344 38.25 14.133 1 97.81 272 LYS B N 1
ATOM 5867 C CA . LYS B 1 272 ? 14.5 38.906 13.141 1 97.81 272 LYS B CA 1
ATOM 5868 C C . LYS B 1 272 ? 13.203 38.125 12.922 1 97.81 272 LYS B C 1
ATOM 5870 O O . LYS B 1 272 ? 12.141 38.75 12.766 1 97.81 272 LYS B O 1
ATOM 5875 N N . LEU B 1 273 ? 13.32 36.844 12.875 1 98.44 273 LEU B N 1
ATOM 5876 C CA . LEU B 1 273 ? 12.164 35.969 12.703 1 98.44 273 LEU B CA 1
ATOM 5877 C C . LEU B 1 273 ? 11.188 36.125 13.867 1 98.44 273 LEU B C 1
ATOM 5879 O O . LEU B 1 273 ? 9.984 36.281 13.656 1 98.44 273 LEU B O 1
ATOM 5883 N N . VAL B 1 274 ? 11.672 36.125 15.062 1 98.31 274 VAL B N 1
ATOM 5884 C CA . VAL B 1 274 ? 10.852 36.25 16.266 1 98.31 274 VAL B CA 1
ATOM 5885 C C . VAL B 1 274 ? 10.133 37.594 16.266 1 98.31 274 VAL B C 1
ATOM 5887 O O . VAL B 1 274 ? 8.938 37.656 16.562 1 98.31 274 VAL B O 1
ATOM 5890 N N . ASP B 1 275 ? 10.914 38.625 15.953 1 98.12 275 ASP B N 1
ATOM 5891 C CA . ASP B 1 275 ? 10.328 39.969 15.922 1 98.12 275 ASP B CA 1
ATOM 5892 C C . ASP B 1 275 ? 9.195 40.062 14.898 1 98.12 275 ASP B C 1
ATOM 5894 O O . ASP B 1 275 ? 8.133 40.625 15.18 1 98.12 275 ASP B O 1
ATOM 5898 N N . SER B 1 276 ? 9.477 39.5 13.773 1 98.38 276 SER B N 1
ATOM 5899 C CA . SER B 1 276 ? 8.461 39.5 12.727 1 98.38 276 SER B CA 1
ATOM 5900 C C . SER B 1 276 ? 7.246 38.688 13.133 1 98.38 276 SER B C 1
ATOM 5902 O O . SER B 1 276 ? 6.105 39.062 12.883 1 98.38 276 SER B O 1
ATOM 5904 N N . LEU B 1 277 ? 7.438 37.531 13.734 1 98.69 277 LEU B N 1
ATOM 5905 C CA . LEU B 1 277 ? 6.348 36.688 14.211 1 98.69 277 LEU B CA 1
ATOM 5906 C C . LEU B 1 277 ? 5.48 37.438 15.219 1 98.69 277 LEU B C 1
ATOM 5908 O O . LEU B 1 277 ? 4.254 37.438 15.109 1 98.69 277 LEU B O 1
ATOM 5912 N N . LYS B 1 278 ? 6.137 38.125 16.156 1 98.25 278 LYS B N 1
ATOM 5913 C CA . LYS B 1 278 ? 5.41 38.875 17.188 1 98.25 278 LYS B CA 1
ATOM 5914 C C . LYS B 1 278 ? 4.52 39.938 16.578 1 98.25 278 LYS B C 1
ATOM 5916 O O . LYS B 1 278 ? 3.344 40.062 16.938 1 98.25 278 LYS B O 1
ATOM 5921 N N . LYS B 1 279 ? 5.109 40.625 15.672 1 98.31 279 LYS B N 1
ATOM 5922 C CA . LYS B 1 279 ? 4.383 41.719 15.023 1 98.31 279 LYS B CA 1
ATOM 5923 C C . LYS B 1 279 ? 3.174 41.188 14.25 1 98.31 279 LYS B C 1
ATOM 5925 O O . LYS B 1 279 ? 2.068 41.719 14.391 1 98.31 279 LYS B O 1
ATOM 5930 N N . GLU B 1 280 ? 3.373 40.156 13.445 1 97.88 280 GLU B N 1
ATOM 5931 C CA . GLU B 1 280 ? 2.293 39.625 12.625 1 97.88 280 GLU B CA 1
ATOM 5932 C C . GLU B 1 280 ? 1.252 38.906 13.477 1 97.88 280 GLU B C 1
ATOM 5934 O O . GLU B 1 280 ? 0.061 38.938 13.156 1 97.88 280 GLU B O 1
ATOM 5939 N N . LEU B 1 281 ? 1.651 38.281 14.57 1 98.44 281 LEU B N 1
ATOM 5940 C CA . LEU B 1 281 ? 0.709 37.625 15.477 1 98.44 281 LEU B CA 1
ATOM 5941 C C . LEU B 1 281 ? -0.247 38.656 16.094 1 98.44 281 LEU B C 1
ATOM 5943 O O . LEU B 1 281 ? -1.445 38.406 16.219 1 98.44 281 LEU B O 1
ATOM 5947 N N . GLU B 1 282 ? 0.342 39.781 16.484 1 98 282 GLU B N 1
ATOM 5948 C CA . GLU B 1 282 ? -0.511 40.844 17.016 1 98 282 GLU B CA 1
ATOM 5949 C C . GLU B 1 282 ? -1.476 41.344 15.961 1 98 282 GLU B C 1
ATOM 5951 O O . GLU B 1 282 ? -2.637 41.625 16.25 1 98 282 GLU B O 1
ATOM 5956 N N . THR B 1 283 ? -0.939 41.469 14.75 1 97.25 283 THR B N 1
ATOM 5957 C CA . THR B 1 283 ? -1.775 41.906 13.641 1 97.25 283 THR B CA 1
ATOM 5958 C C . THR B 1 283 ? -2.926 40.938 13.406 1 97.25 283 THR B C 1
ATOM 5960 O O . THR B 1 283 ? -4.055 41.344 13.125 1 97.25 283 THR B O 1
ATOM 5963 N N . PHE B 1 284 ? -2.705 39.656 13.5 1 97.94 284 PHE B N 1
ATOM 5964 C CA . PHE B 1 284 ? -3.68 38.625 13.172 1 97.94 284 PHE B CA 1
ATOM 5965 C C . PHE B 1 284 ? -4.66 38.438 14.312 1 97.94 284 PHE B C 1
ATOM 5967 O O . PHE B 1 284 ? -5.867 38.281 14.094 1 97.94 284 PHE B O 1
ATOM 5974 N N . TYR B 1 285 ? -4.172 38.406 15.602 1 97.94 285 TYR B N 1
ATOM 5975 C CA . TYR B 1 285 ? -5.012 37.938 16.688 1 97.94 285 TYR B CA 1
ATOM 5976 C C . TYR B 1 285 ? -5.18 38.969 17.781 1 97.94 285 TYR B C 1
ATOM 5978 O O . TYR B 1 285 ? -5.863 38.75 18.766 1 97.94 285 TYR B O 1
ATOM 5986 N N . GLY B 1 286 ? -4.492 40.156 17.656 1 96.88 286 GLY B N 1
ATOM 5987 C CA . GLY B 1 286 ? -4.605 41.25 18.609 1 96.88 286 GLY B CA 1
ATOM 5988 C C . GLY B 1 286 ? -3.605 41.156 19.75 1 96.88 286 GLY B C 1
ATOM 5989 O O . GLY B 1 286 ? -2.811 40.219 19.812 1 96.88 286 GLY B O 1
ATOM 5990 N N . LYS B 1 287 ? -3.691 42.094 20.641 1 96.12 287 LYS B N 1
ATOM 5991 C CA . LYS B 1 287 ? -2.773 42.188 21.781 1 96.12 287 LYS B CA 1
ATOM 5992 C C . LYS B 1 287 ? -3.104 41.125 22.828 1 96.12 287 LYS B C 1
ATOM 5994 O O . LYS B 1 287 ? -2.23 40.719 23.578 1 96.12 287 LYS B O 1
ATOM 5999 N N . ASN B 1 288 ? -4.375 40.75 22.797 1 96.19 288 ASN B N 1
ATOM 6000 C CA . ASN B 1 288 ? -4.832 39.656 23.672 1 96.19 288 ASN B CA 1
ATOM 6001 C C . ASN B 1 288 ? -5.395 38.5 22.875 1 96.19 288 ASN B C 1
ATOM 6003 O O . ASN B 1 288 ? -6.609 38.344 22.766 1 96.19 288 ASN B O 1
ATOM 6007 N N . PRO B 1 289 ? -4.531 37.656 22.438 1 96.62 289 PRO B N 1
ATOM 6008 C CA . PRO B 1 289 ? -4.938 36.594 21.516 1 96.62 289 PRO B CA 1
ATOM 6009 C C . PRO B 1 289 ? -5.988 35.656 22.125 1 96.62 289 PRO B C 1
ATOM 6011 O O . PRO B 1 289 ? -6.77 35.031 21.391 1 96.62 289 PRO B O 1
ATOM 6014 N N . LEU B 1 290 ? -6.055 35.469 23.406 1 97 290 LEU B N 1
ATOM 6015 C CA . LEU B 1 290 ? -7.023 34.562 24.047 1 97 290 LEU B CA 1
ATOM 6016 C C . LEU B 1 290 ? -8.453 35.062 23.781 1 97 290 LEU B C 1
ATOM 6018 O O . LEU B 1 290 ? -9.398 34.281 23.922 1 97 290 LEU B O 1
ATOM 6022 N N . GLU B 1 291 ? -8.555 36.312 23.453 1 95.56 291 GLU B N 1
ATOM 6023 C CA . GLU B 1 291 ? -9.867 36.906 23.188 1 95.56 291 GLU B CA 1
ATOM 6024 C C . GLU B 1 291 ? -10.219 36.844 21.703 1 95.56 291 GLU B C 1
ATOM 6026 O O . GLU B 1 291 ? -11.344 37.156 21.312 1 95.56 291 GLU B O 1
ATOM 6031 N N . SER B 1 292 ? -9.266 36.469 20.953 1 96.25 292 SER B N 1
ATOM 6032 C CA . SER B 1 292 ? -9.5 36.438 19.5 1 96.25 292 SER B CA 1
ATOM 6033 C C . SER B 1 292 ? -10.539 35.406 19.125 1 96.25 292 SER B C 1
ATOM 6035 O O . SER B 1 292 ? -10.516 34.281 19.641 1 96.25 292 SER B O 1
ATOM 6037 N N . LYS B 1 293 ? -11.438 35.719 18.219 1 95.56 293 LYS B N 1
ATOM 6038 C CA . LYS B 1 293 ? -12.445 34.781 17.719 1 95.56 293 LYS B CA 1
ATOM 6039 C C . LYS B 1 293 ? -11.883 33.906 16.594 1 95.56 293 LYS B C 1
ATOM 6041 O O . LYS B 1 293 ? -12.555 33 16.094 1 95.56 293 LYS B O 1
ATOM 6046 N N . ASP B 1 294 ? -10.648 34.219 16.188 1 97.5 294 ASP B N 1
ATOM 6047 C CA . ASP B 1 294 ? -10.055 33.562 15.023 1 97.5 294 ASP B CA 1
ATOM 6048 C C . ASP B 1 294 ? -9.094 32.438 15.445 1 97.5 294 ASP B C 1
ATOM 6050 O O . ASP B 1 294 ? -8.305 31.969 14.641 1 97.5 294 ASP B O 1
ATOM 6054 N N . LEU B 1 295 ? -9.133 32.094 16.734 1 97.56 295 LEU B N 1
ATOM 6055 C CA . LEU B 1 295 ? -8.328 30.969 17.234 1 97.56 295 LEU B CA 1
ATOM 6056 C C . LEU B 1 295 ? -9.211 29.859 17.797 1 97.56 295 LEU B C 1
ATOM 6058 O O . LEU B 1 295 ? -10.133 30.125 18.562 1 97.56 295 LEU B O 1
ATOM 6062 N N . SER B 1 296 ? -8.93 28.672 17.406 1 98.12 296 SER B N 1
ATOM 6063 C CA . SER B 1 296 ? -9.594 27.5 17.969 1 98.12 296 SER B CA 1
ATOM 6064 C C . SER B 1 296 ? -9.133 27.234 19.391 1 98.12 296 SER B C 1
ATOM 6066 O O . SER B 1 296 ? -8.055 27.672 19.797 1 98.12 296 SER B O 1
ATOM 6068 N N . ARG B 1 297 ? -9.898 26.547 20.156 1 98.25 297 ARG B N 1
ATOM 6069 C CA . ARG B 1 297 ? -9.484 26.109 21.484 1 98.25 297 ARG B CA 1
ATOM 6070 C C . ARG B 1 297 ? -8.867 24.719 21.453 1 98.25 297 ARG B C 1
ATOM 6072 O O . ARG B 1 297 ? -8.945 24.031 20.422 1 98.25 297 ARG B O 1
ATOM 6079 N N . ILE B 1 298 ? -8.227 24.344 22.531 1 98.62 298 ILE B N 1
ATOM 6080 C CA . ILE B 1 298 ? -7.738 22.984 22.688 1 98.62 298 ILE B CA 1
ATOM 6081 C C . ILE B 1 298 ? -8.922 22.031 22.828 1 98.62 298 ILE B C 1
ATOM 6083 O O . ILE B 1 298 ? -9.914 22.359 23.484 1 98.62 298 ILE B O 1
ATOM 6087 N N . VAL B 1 299 ? -8.906 20.891 22.281 1 98.44 299 VAL B N 1
ATOM 6088 C CA . VAL B 1 299 ? -10.047 20 22.047 1 98.44 299 VAL B CA 1
ATOM 6089 C C . VAL B 1 299 ? -10.68 19.609 23.375 1 98.44 299 VAL B C 1
ATOM 6091 O O . VAL B 1 299 ? -11.906 19.516 23.469 1 98.44 299 VAL B O 1
ATOM 6094 N N . ASN B 1 300 ? -9.859 19.312 24.375 1 98.19 300 ASN B N 1
ATOM 6095 C CA . ASN B 1 300 ? -10.391 18.906 25.672 1 98.19 300 ASN B CA 1
ATOM 6096 C C . ASN B 1 300 ? -9.391 19.141 26.797 1 98.19 300 ASN B C 1
ATOM 6098 O O . ASN B 1 300 ? -8.273 19.609 26.547 1 98.19 300 ASN B O 1
ATOM 6102 N N . SER B 1 301 ? -9.789 18.828 27.984 1 98.31 301 SER B N 1
ATOM 6103 C CA . SER B 1 301 ? -8.992 19.141 29.172 1 98.31 301 SER B CA 1
ATOM 6104 C C . SER B 1 301 ? -7.727 18.281 29.234 1 98.31 301 SER B C 1
ATOM 6106 O O . SER B 1 301 ? -6.688 18.734 29.719 1 98.31 301 SER B O 1
ATOM 6108 N N . LYS B 1 302 ? -7.801 17.109 28.75 1 97.88 302 LYS B N 1
ATOM 6109 C CA . LYS B 1 302 ? -6.633 16.234 28.75 1 97.88 302 LYS B CA 1
ATOM 6110 C C . LYS B 1 302 ? -5.52 16.797 27.875 1 97.88 302 LYS B C 1
ATOM 6112 O O . LYS B 1 302 ? -4.363 16.859 28.297 1 97.88 302 LYS B O 1
ATOM 6117 N N . HIS B 1 303 ? -5.871 17.219 26.688 1 98.06 303 HIS B N 1
ATOM 6118 C CA . HIS B 1 303 ? -4.887 17.797 25.781 1 98.06 303 HIS B CA 1
ATOM 6119 C C . HIS B 1 303 ? -4.398 19.156 26.297 1 98.06 303 HIS B C 1
ATOM 6121 O O . HIS B 1 303 ? -3.227 19.5 26.141 1 98.06 303 HIS B O 1
ATOM 6127 N N . PHE B 1 304 ? -5.336 19.891 26.938 1 98.56 304 PHE B N 1
ATOM 6128 C CA . PHE B 1 304 ? -4.941 21.156 27.547 1 98.56 304 PHE B CA 1
ATOM 6129 C C . PHE B 1 304 ? -3.883 20.922 28.625 1 98.56 304 PHE B C 1
ATOM 6131 O O . PHE B 1 304 ? -2.854 21.609 28.641 1 98.56 304 PHE B O 1
ATOM 6138 N N . SER B 1 305 ? -4.117 19.953 29.422 1 98.44 305 SER B N 1
ATOM 6139 C CA . SER B 1 305 ? -3.189 19.625 30.5 1 98.44 305 SER B CA 1
ATOM 6140 C C . SER B 1 305 ? -1.846 19.156 29.953 1 98.44 305 SER B C 1
ATOM 6142 O O . SER B 1 305 ? -0.792 19.516 30.484 1 98.44 305 SER B O 1
ATOM 6144 N N . ARG B 1 306 ? -1.884 18.391 28.938 1 97.88 306 ARG B N 1
ATOM 6145 C CA . ARG B 1 306 ? -0.661 17.906 28.312 1 97.88 306 ARG B CA 1
ATOM 6146 C C . ARG B 1 306 ? 0.182 19.062 27.781 1 97.88 306 ARG B C 1
ATOM 6148 O O . ARG B 1 306 ? 1.388 19.125 28.031 1 97.88 306 ARG B O 1
ATOM 6155 N N . LEU B 1 307 ? -0.415 19.984 27.125 1 98.31 307 LEU B N 1
ATOM 6156 C CA . LEU B 1 307 ? 0.283 21.125 26.547 1 98.31 307 LEU B CA 1
ATOM 6157 C C . LEU B 1 307 ? 0.82 22.031 27.656 1 98.31 307 LEU B C 1
ATOM 6159 O O . LEU B 1 307 ? 1.914 22.594 27.516 1 98.31 307 LEU B O 1
ATOM 6163 N N . THR B 1 308 ? 0.01 22.172 28.656 1 97.88 308 THR B N 1
ATOM 6164 C CA . THR B 1 308 ? 0.442 22.984 29.797 1 97.88 308 THR B CA 1
ATOM 6165 C C . THR B 1 308 ? 1.681 22.375 30.453 1 97.88 308 THR B C 1
ATOM 6167 O O . THR B 1 308 ? 2.602 23.094 30.828 1 97.88 308 THR B O 1
ATOM 6170 N N . LYS B 1 309 ? 1.709 21.078 30.562 1 97.56 309 LYS B N 1
ATOM 6171 C CA . LYS B 1 309 ? 2.861 20.375 31.125 1 97.56 309 LYS B CA 1
ATOM 6172 C C . LYS B 1 309 ? 4.109 20.609 30.281 1 97.56 309 LYS B C 1
ATOM 6174 O O . LYS B 1 309 ? 5.211 20.75 30.812 1 97.56 309 LYS B O 1
ATOM 6179 N N . LEU B 1 310 ? 3.973 20.625 28.969 1 97.69 310 LEU B N 1
ATOM 6180 C CA . LEU B 1 310 ? 5.098 20.922 28.094 1 97.69 310 LEU B CA 1
ATOM 6181 C C . LEU B 1 310 ? 5.672 22.297 28.375 1 97.69 310 LEU B C 1
ATOM 6183 O O . LEU B 1 310 ? 6.895 22.469 28.406 1 97.69 310 LEU B O 1
ATOM 6187 N N . LEU B 1 311 ? 4.801 23.25 28.609 1 96.75 311 LEU B N 1
ATOM 6188 C CA . LEU B 1 311 ? 5.191 24.641 28.812 1 96.75 311 LEU B CA 1
ATOM 6189 C C . LEU B 1 311 ? 5.82 24.828 30.188 1 96.75 311 LEU B C 1
ATOM 6191 O O . LEU B 1 311 ? 6.68 25.703 30.375 1 96.75 311 LEU B O 1
ATOM 6195 N N . ASP B 1 312 ? 5.398 24 31.078 1 96.5 312 ASP B N 1
ATOM 6196 C CA . ASP B 1 312 ? 5.773 24.203 32.469 1 96.5 312 ASP B CA 1
ATOM 6197 C C . ASP B 1 312 ? 7.113 23.547 32.781 1 96.5 312 ASP B C 1
ATOM 6199 O O . ASP B 1 312 ? 7.707 23.797 33.844 1 96.5 312 ASP B O 1
ATOM 6203 N N . GLU B 1 313 ? 7.527 22.656 31.891 1 95.94 313 GLU B N 1
ATOM 6204 C CA . GLU B 1 313 ? 8.859 22.109 32.125 1 95.94 313 GLU B CA 1
ATOM 6205 C C . GLU B 1 313 ? 9.883 23.234 32.344 1 95.94 313 GLU B C 1
ATOM 6207 O O . GLU B 1 313 ? 9.914 24.203 31.578 1 95.94 313 GLU B O 1
ATOM 6212 N N . ASP B 1 314 ? 10.758 23.141 33.312 1 93.19 314 ASP B N 1
ATOM 6213 C CA . ASP B 1 314 ? 11.641 24.219 33.781 1 93.19 314 ASP B CA 1
ATOM 6214 C C . ASP B 1 314 ? 12.508 24.734 32.625 1 93.19 314 ASP B C 1
ATOM 6216 O O . ASP B 1 314 ? 12.578 25.938 32.375 1 93.19 314 ASP B O 1
ATOM 6220 N N . LYS B 1 315 ? 13.062 23.828 31.906 1 92.56 315 LYS B N 1
ATOM 6221 C CA . LYS B 1 315 ? 13.984 24.219 30.844 1 92.56 315 LYS B CA 1
ATOM 6222 C C . LYS B 1 315 ? 13.227 24.812 29.656 1 92.56 315 LYS B C 1
ATOM 6224 O O . LYS B 1 315 ? 13.828 25.438 28.781 1 92.56 315 LYS B O 1
ATOM 6229 N N . VAL B 1 316 ? 11.953 24.688 29.641 1 95.88 316 VAL B N 1
ATOM 6230 C CA . VAL B 1 316 ? 11.125 25.141 28.531 1 95.88 316 VAL B CA 1
ATOM 6231 C C . VAL B 1 316 ? 10.461 26.469 28.891 1 95.88 316 VAL B C 1
ATOM 6233 O O . VAL B 1 316 ? 10.438 27.406 28.078 1 95.88 316 VAL B O 1
ATOM 6236 N N . SER B 1 317 ? 9.945 26.594 30.141 1 95.94 317 SER B N 1
ATOM 6237 C CA . SER B 1 317 ? 9.203 27.766 30.578 1 95.94 317 SER B CA 1
ATOM 6238 C C . SER B 1 317 ? 10.062 29.031 30.5 1 95.94 317 SER B C 1
ATOM 6240 O O . SER B 1 317 ? 9.555 30.109 30.219 1 95.94 317 SER B O 1
ATOM 6242 N N . ARG B 1 318 ? 11.336 28.906 30.672 1 95.31 318 ARG B N 1
ATOM 6243 C CA . ARG B 1 318 ? 12.258 30.047 30.672 1 95.31 318 ARG B CA 1
ATOM 6244 C C . ARG B 1 318 ? 12.578 30.5 29.25 1 95.31 318 ARG B C 1
ATOM 6246 O O . ARG B 1 318 ? 13.125 31.578 29.047 1 95.31 318 ARG B O 1
ATOM 6253 N N . LYS B 1 319 ? 12.156 29.656 28.312 1 97.12 319 LYS B N 1
ATOM 6254 C CA . LYS B 1 319 ? 12.516 29.906 26.922 1 97.12 319 LYS B CA 1
ATOM 6255 C C . LYS B 1 319 ? 11.367 30.578 26.188 1 97.12 319 LYS B C 1
ATOM 6257 O O . LYS B 1 319 ? 11.477 30.859 24.984 1 97.12 319 LYS B O 1
ATOM 6262 N N . ILE B 1 320 ? 10.273 30.906 26.891 1 97.94 320 ILE B N 1
ATOM 6263 C CA . ILE B 1 320 ? 9.133 31.578 26.281 1 97.94 320 ILE B CA 1
ATOM 6264 C C . ILE B 1 320 ? 9.484 33.031 25.984 1 97.94 320 ILE B C 1
ATOM 6266 O O . ILE B 1 320 ? 9.883 33.781 26.891 1 97.94 320 ILE B O 1
ATOM 6270 N N . VAL B 1 321 ? 9.336 33.469 24.781 1 97.94 321 VAL B N 1
ATOM 6271 C CA . VAL B 1 321 ? 9.68 34.844 24.422 1 97.94 321 VAL B CA 1
ATOM 6272 C C . VAL B 1 321 ? 8.414 35.594 23.984 1 97.94 321 VAL B C 1
ATOM 6274 O O . VAL B 1 321 ? 8.43 36.812 23.859 1 97.94 321 VAL B O 1
ATOM 6277 N N . TYR B 1 322 ? 7.348 34.875 23.75 1 97.94 322 TYR B N 1
ATOM 6278 C CA . TYR B 1 322 ? 6.047 35.438 23.406 1 97.94 322 TYR B CA 1
ATOM 6279 C C . TYR B 1 322 ? 4.922 34.5 23.812 1 97.94 322 TYR B C 1
ATOM 6281 O O . TYR B 1 322 ? 5.02 33.281 23.641 1 97.94 322 TYR B O 1
ATOM 6289 N N . GLY B 1 323 ? 3.84 35 24.391 1 97.69 323 GLY B N 1
ATOM 6290 C CA . GLY B 1 323 ? 2.678 34.188 24.719 1 97.69 323 GLY B CA 1
ATOM 6291 C C . GLY B 1 323 ? 2.836 33.438 26.031 1 97.69 323 GLY B C 1
ATOM 6292 O O . GLY B 1 323 ? 3.389 33.969 27 1 97.69 323 GLY B O 1
ATOM 6293 N N . GLY B 1 324 ? 2.258 32.25 26.094 1 96.44 324 GLY B N 1
ATOM 6294 C CA . GLY B 1 324 ? 2.303 31.422 27.281 1 96.44 324 GLY B CA 1
ATOM 6295 C C . GLY B 1 324 ? 1.063 31.547 28.141 1 96.44 324 GLY B C 1
ATOM 6296 O O . GLY B 1 324 ? 0.906 30.812 29.125 1 96.44 324 GLY B O 1
ATOM 6297 N N . GLU B 1 325 ? 0.197 32.406 27.766 1 97.06 325 GLU B N 1
ATOM 6298 C CA . GLU B 1 325 ? -1.031 32.594 28.531 1 97.06 325 GLU B CA 1
ATOM 6299 C C . GLU B 1 325 ? -1.976 31.406 28.344 1 97.06 325 GLU B C 1
ATOM 6301 O O . GLU B 1 325 ? -2.066 30.844 27.25 1 97.06 325 GLU B O 1
ATOM 6306 N N . ARG B 1 326 ? -2.646 31.094 29.406 1 97.38 326 ARG B N 1
ATOM 6307 C CA . ARG B 1 326 ? -3.561 29.953 29.391 1 97.38 326 ARG B CA 1
ATOM 6308 C C . ARG B 1 326 ? -4.906 30.328 30 1 97.38 326 ARG B C 1
ATOM 6310 O O . ARG B 1 326 ? -4.965 31.109 30.953 1 97.38 326 ARG B O 1
ATOM 6317 N N . ASP B 1 327 ? -5.898 29.891 29.453 1 98.19 327 ASP B N 1
ATOM 6318 C CA . ASP B 1 327 ? -7.27 29.969 29.953 1 98.19 327 ASP B CA 1
ATOM 6319 C C . ASP B 1 327 ? -7.902 28.578 30.047 1 98.19 327 ASP B C 1
ATOM 6321 O O . ASP B 1 327 ? -8.523 28.109 29.094 1 98.19 327 ASP B O 1
ATOM 6325 N N . GLU B 1 328 ? -7.773 27.953 31.188 1 97.75 328 GLU B N 1
ATOM 6326 C CA . GLU B 1 328 ? -8.211 26.578 31.391 1 97.75 328 GLU B CA 1
ATOM 6327 C C . GLU B 1 328 ? -9.727 26.453 31.25 1 97.75 328 GLU B C 1
ATOM 6329 O O . GLU B 1 328 ? -10.227 25.469 30.688 1 97.75 328 GLU B O 1
ATOM 6334 N N . ALA B 1 329 ? -10.438 27.453 31.734 1 97.44 329 ALA B N 1
ATOM 6335 C CA . ALA B 1 329 ? -11.898 27.422 31.719 1 97.44 329 ALA B CA 1
ATOM 6336 C C . ALA B 1 329 ? -12.43 27.359 30.297 1 97.44 329 ALA B C 1
ATOM 6338 O O . ALA B 1 329 ? -13.461 26.734 30.047 1 97.44 329 ALA B O 1
ATOM 6339 N N . ASN B 1 330 ? -11.703 27.938 29.406 1 97.5 330 ASN B N 1
ATOM 6340 C CA . ASN B 1 330 ? -12.148 27.969 28.016 1 97.5 330 ASN B CA 1
ATOM 6341 C C . ASN B 1 330 ? -11.242 27.141 27.125 1 97.5 330 ASN B C 1
ATOM 6343 O O . ASN B 1 330 ? -11.367 27.172 25.891 1 97.5 330 ASN B O 1
ATOM 6347 N N . LEU B 1 331 ? -10.266 26.422 27.688 1 98.5 331 LEU B N 1
ATOM 6348 C CA . LEU B 1 331 ? -9.328 25.531 27.031 1 98.5 331 LEU B CA 1
ATOM 6349 C C . LEU B 1 331 ? -8.562 26.25 25.922 1 98.5 331 LEU B C 1
ATOM 6351 O O . LEU B 1 331 ? -8.469 25.766 24.797 1 98.5 331 LEU B O 1
ATOM 6355 N N . LYS B 1 332 ? -8.078 27.438 26.25 1 98.25 332 LYS B N 1
ATOM 6356 C CA . LYS B 1 332 ? -7.32 28.219 25.266 1 98.25 332 LYS B CA 1
ATOM 6357 C C . LYS B 1 332 ? -5.891 28.469 25.75 1 98.25 332 LYS B C 1
ATOM 6359 O O . LYS B 1 332 ? -5.656 28.672 26.938 1 98.25 332 LYS B O 1
ATOM 6364 N N . ILE B 1 333 ? -5.02 28.312 24.891 1 98.31 333 ILE B N 1
ATOM 6365 C CA . ILE B 1 333 ? -3.619 28.688 25.062 1 98.31 333 ILE B CA 1
ATOM 6366 C C . ILE B 1 333 ? -3.213 29.672 23.969 1 98.31 333 ILE B C 1
ATOM 6368 O O . ILE B 1 333 ? -3.521 29.469 22.781 1 98.31 333 ILE B O 1
ATOM 6372 N N . SER B 1 334 ? -2.664 30.766 24.344 1 98.12 334 SER B N 1
ATOM 6373 C CA . SER B 1 334 ? -2.275 31.781 23.375 1 98.12 334 SER B CA 1
ATOM 6374 C C . SER B 1 334 ? -1.132 31.297 22.484 1 98.12 334 SER B C 1
ATOM 6376 O O . SER B 1 334 ? -0.388 30.391 22.875 1 98.12 334 SER B O 1
ATOM 6378 N N . PRO B 1 335 ? -1.041 31.844 21.234 1 98.69 335 PRO B N 1
ATOM 6379 C CA . PRO B 1 335 ? 0.166 31.578 20.453 1 98.69 335 PRO B CA 1
ATOM 6380 C C . PRO B 1 335 ? 1.448 31.766 21.266 1 98.69 335 PRO B C 1
ATOM 6382 O O . PRO B 1 335 ? 1.647 32.812 21.875 1 98.69 335 PRO B O 1
ATOM 6385 N N . THR B 1 336 ? 2.258 30.734 21.297 1 98.81 336 THR B N 1
ATOM 6386 C CA . THR B 1 336 ? 3.445 30.766 22.141 1 98.81 336 THR B CA 1
ATOM 6387 C C . THR B 1 336 ? 4.699 30.453 21.328 1 98.81 336 THR B C 1
ATOM 6389 O O . THR B 1 336 ? 4.723 29.484 20.562 1 98.81 336 THR B O 1
ATOM 6392 N N . ILE B 1 337 ? 5.68 31.297 21.438 1 98.75 337 ILE B N 1
ATOM 6393 C CA . ILE B 1 337 ? 6.961 31.125 20.766 1 98.75 337 ILE B CA 1
ATOM 6394 C C . ILE B 1 337 ? 8.055 30.875 21.797 1 98.75 337 ILE B C 1
ATOM 6396 O O . ILE B 1 337 ? 8.164 31.594 22.797 1 98.75 337 ILE B O 1
ATOM 6400 N N . LEU B 1 338 ? 8.742 29.828 21.641 1 98.56 338 LEU B N 1
ATOM 6401 C CA . LEU B 1 338 ? 9.898 29.484 22.469 1 98.56 338 LEU B CA 1
ATOM 6402 C C . LEU B 1 338 ? 11.18 29.484 21.641 1 98.56 338 LEU B C 1
ATOM 6404 O O . LEU B 1 338 ? 11.18 29.016 20.5 1 98.56 338 LEU B O 1
ATOM 6408 N N . VAL B 1 339 ? 12.258 30.016 22.156 1 97.94 339 VAL B N 1
ATOM 6409 C CA . VAL B 1 339 ? 13.484 30.094 21.375 1 97.94 339 VAL B CA 1
ATOM 6410 C C . VAL B 1 339 ? 14.586 29.297 22.078 1 97.94 339 VAL B C 1
ATOM 6412 O O . VAL B 1 339 ? 14.797 29.422 23.281 1 97.94 339 VAL B O 1
ATOM 6415 N N . ASP B 1 340 ? 15.203 28.453 21.328 1 96.38 340 ASP B N 1
ATOM 6416 C CA . ASP B 1 340 ? 16.391 27.703 21.734 1 96.38 340 ASP B CA 1
ATOM 6417 C C . ASP B 1 340 ? 16.078 26.75 22.891 1 96.38 340 ASP B C 1
ATOM 6419 O O . ASP B 1 340 ? 16.766 26.766 23.906 1 96.38 340 ASP B O 1
ATOM 6423 N N . VAL B 1 341 ? 14.984 26.047 22.703 1 95.06 341 VAL B N 1
ATOM 6424 C CA . VAL B 1 341 ? 14.641 25.016 23.688 1 95.06 341 VAL B CA 1
ATOM 6425 C C . VAL B 1 341 ? 15.602 23.844 23.547 1 95.06 341 VAL B C 1
ATOM 6427 O O . VAL B 1 341 ? 16.031 23.5 22.438 1 95.06 341 VAL B O 1
ATOM 6430 N N . PRO B 1 342 ? 15.961 23.203 24.656 1 93.44 342 PRO B N 1
ATOM 6431 C CA . PRO B 1 342 ? 16.828 22.031 24.562 1 93.44 342 PRO B CA 1
ATOM 6432 C C . PRO B 1 342 ? 16.188 20.875 23.797 1 93.44 342 PRO B C 1
ATOM 6434 O O . PRO B 1 342 ? 14.992 20.609 23.969 1 93.44 342 PRO B O 1
ATOM 6437 N N . CYS B 1 343 ? 16.953 20.172 23.031 1 91.44 343 CYS B N 1
ATOM 6438 C CA . CYS B 1 343 ? 16.453 19.109 22.172 1 91.44 343 CYS B CA 1
ATOM 6439 C C . CYS B 1 343 ? 15.945 17.922 23 1 91.44 343 CYS B C 1
ATOM 6441 O O . CYS B 1 343 ? 15.148 17.125 22.516 1 91.44 343 CYS B O 1
ATOM 6443 N N . ASP B 1 344 ? 16.344 17.781 24.203 1 92.12 344 ASP B N 1
ATOM 6444 C CA . ASP B 1 344 ? 15.945 16.656 25.031 1 92.12 344 ASP B CA 1
ATOM 6445 C C . ASP B 1 344 ? 14.75 17.016 25.906 1 92.12 344 ASP B C 1
ATOM 6447 O O . ASP B 1 344 ? 14.352 16.234 26.781 1 92.12 344 ASP B O 1
ATOM 6451 N N . SER B 1 345 ? 14.227 18.281 25.766 1 95.5 345 SER B N 1
ATOM 6452 C CA . SER B 1 345 ? 13.031 18.672 26.5 1 95.5 345 SER B CA 1
ATOM 6453 C C . SER B 1 345 ? 11.812 17.875 26.047 1 95.5 345 SER B C 1
ATOM 6455 O O . SER B 1 345 ? 11.797 17.328 24.938 1 95.5 345 SER B O 1
ATOM 6457 N N . LEU B 1 346 ? 10.758 17.812 26.875 1 95.88 346 LEU B N 1
ATOM 6458 C CA . LEU B 1 346 ? 9.531 17.062 26.594 1 95.88 346 LEU B CA 1
ATOM 6459 C C . LEU B 1 346 ? 8.859 17.578 25.328 1 95.88 346 LEU B C 1
ATOM 6461 O O . LEU B 1 346 ? 8.336 16.797 24.531 1 95.88 346 LEU B O 1
ATOM 6465 N N . ILE B 1 347 ? 8.938 18.859 25.125 1 97.5 347 ILE B N 1
ATOM 6466 C CA . ILE B 1 347 ? 8.242 19.516 24.016 1 97.5 347 ILE B CA 1
ATOM 6467 C C . ILE B 1 347 ? 8.852 19.078 22.688 1 97.5 347 ILE B C 1
ATOM 6469 O O . ILE B 1 347 ? 8.219 19.219 21.641 1 97.5 347 ILE B O 1
ATOM 6473 N N . MET B 1 348 ? 10.094 18.484 22.719 1 96.12 348 MET B N 1
ATOM 6474 C CA . MET B 1 348 ? 10.773 18.094 21.484 1 96.12 348 MET B CA 1
ATOM 6475 C C . MET B 1 348 ? 10.711 16.578 21.281 1 96.12 348 MET B C 1
ATOM 6477 O O . MET B 1 348 ? 11.172 16.062 20.266 1 96.12 348 MET B O 1
ATOM 6481 N N . LYS B 1 349 ? 10.086 15.859 22.219 1 92.38 349 LYS B N 1
ATOM 6482 C CA . LYS B 1 349 ? 10.102 14.406 22.141 1 92.38 349 LYS B CA 1
ATOM 6483 C C . LYS B 1 349 ? 8.953 13.883 21.281 1 92.38 349 LYS B C 1
ATOM 6485 O O . LYS B 1 349 ? 9.133 12.93 20.516 1 92.38 349 LYS B O 1
ATOM 6490 N N . GLU B 1 350 ? 7.758 14.492 21.422 1 90.25 350 GLU B N 1
ATOM 6491 C CA . GLU B 1 350 ? 6.59 14.039 20.672 1 90.25 350 GLU B CA 1
ATOM 6492 C C . GLU B 1 350 ? 5.914 15.211 19.953 1 90.25 350 GLU B C 1
ATOM 6494 O O . GLU B 1 350 ? 6.184 16.375 20.266 1 90.25 350 GLU B O 1
ATOM 6499 N N . GLU B 1 351 ? 5.109 14.836 18.953 1 96.12 351 GLU B N 1
ATOM 6500 C CA . GLU B 1 351 ? 4.316 15.844 18.266 1 96.12 351 GLU B CA 1
ATOM 6501 C C . GLU B 1 351 ? 3.564 16.734 19.234 1 96.12 351 GLU B C 1
ATOM 6503 O O . GLU B 1 351 ? 2.859 16.234 20.125 1 96.12 351 GLU B O 1
ATOM 6508 N N . ILE B 1 352 ? 3.713 18.031 19.109 1 98.06 352 ILE B N 1
ATOM 6509 C CA . ILE B 1 352 ? 3.131 19 20.031 1 98.06 352 ILE B CA 1
ATOM 6510 C C . ILE B 1 352 ? 1.616 19.031 19.844 1 98.06 352 ILE B C 1
ATOM 6512 O O . ILE B 1 352 ? 0.858 18.891 20.797 1 98.06 352 ILE B O 1
ATOM 6516 N N . PHE B 1 353 ? 1.181 19.172 18.594 1 98.06 353 PHE B N 1
ATOM 6517 C CA . PHE B 1 353 ? -0.24 19.188 18.266 1 98.06 353 PHE B CA 1
ATOM 6518 C C . PHE B 1 353 ? -0.977 20.234 19.109 1 98.06 353 PHE B C 1
ATOM 6520 O O . PHE B 1 353 ? -1.972 19.906 19.766 1 98.06 353 PHE B O 1
ATOM 6527 N N . GLY B 1 354 ? -0.545 21.5 19.047 1 98.44 354 GLY B N 1
ATOM 6528 C CA . GLY B 1 354 ? -1.046 22.641 19.812 1 98.44 354 GLY B CA 1
ATOM 6529 C C . GLY B 1 354 ? -0.373 23.938 19.453 1 98.44 354 GLY B C 1
ATOM 6530 O O . GLY B 1 354 ? 0.455 23.984 18.547 1 98.44 354 GLY B O 1
ATOM 6531 N N . PRO B 1 355 ? -0.709 25 20.125 1 98.69 355 PRO B N 1
ATOM 6532 C CA . PRO B 1 355 ? -0.31 26.344 19.688 1 98.69 355 PRO B CA 1
ATOM 6533 C C . PRO B 1 355 ? 1.054 26.75 20.234 1 98.69 355 PRO B C 1
ATOM 6535 O O . PRO B 1 355 ? 1.241 27.906 20.625 1 98.69 355 PRO B O 1
ATOM 6538 N N . LEU B 1 356 ? 2.018 25.844 20.359 1 98.75 356 LEU B N 1
ATOM 6539 C CA . LEU B 1 356 ? 3.377 26.078 20.828 1 98.75 356 LEU B CA 1
ATOM 6540 C C . LEU B 1 356 ? 4.383 25.891 19.703 1 98.75 356 LEU B C 1
ATOM 6542 O O . LEU B 1 356 ? 4.352 24.891 18.984 1 98.75 356 LEU B O 1
ATOM 6546 N N . LEU B 1 357 ? 5.266 26.859 19.516 1 98.75 357 LEU B N 1
ATOM 6547 C CA . LEU B 1 357 ? 6.199 26.812 18.391 1 98.75 357 LEU B CA 1
ATOM 6548 C C . LEU B 1 357 ? 7.633 27.031 18.859 1 98.75 357 LEU B C 1
ATOM 6550 O O . LEU B 1 357 ? 8.086 28.172 18.984 1 98.75 357 LEU B O 1
ATOM 6554 N N . PRO B 1 358 ? 8.344 25.969 19.156 1 98.56 358 PRO B N 1
ATOM 6555 C CA . PRO B 1 358 ? 9.766 26.109 19.453 1 98.56 358 PRO B CA 1
ATOM 6556 C C . PRO B 1 358 ? 10.602 26.484 18.234 1 98.56 358 PRO B C 1
ATOM 6558 O O . PRO B 1 358 ? 10.328 26 17.125 1 98.56 358 PRO B O 1
ATOM 6561 N N . ILE B 1 359 ? 11.516 27.344 18.391 1 98.44 359 ILE B N 1
ATOM 6562 C CA . ILE B 1 359 ? 12.508 27.719 17.391 1 98.44 359 ILE B CA 1
ATOM 6563 C C . ILE B 1 359 ? 13.891 27.25 17.828 1 98.44 359 ILE B C 1
ATOM 6565 O O . ILE B 1 359 ? 14.391 27.672 18.875 1 98.44 359 ILE B O 1
ATOM 6569 N N . LEU B 1 360 ? 14.422 26.391 17.094 1 98.06 360 LEU B N 1
ATOM 6570 C CA . LEU B 1 360 ? 15.766 25.875 17.344 1 98.06 360 LEU B CA 1
ATOM 6571 C C . LEU B 1 360 ? 16.797 26.609 16.5 1 98.06 360 LEU B C 1
ATOM 6573 O O . LEU B 1 360 ? 16.5 27.031 15.375 1 98.06 360 LEU B O 1
ATOM 6577 N N . ILE B 1 361 ? 17.969 26.734 17.062 1 97.38 361 ILE B N 1
ATOM 6578 C CA . ILE B 1 361 ? 19.031 27.5 16.406 1 97.38 361 ILE B CA 1
ATOM 6579 C C . ILE B 1 361 ? 20.172 26.578 16 1 97.38 361 ILE B C 1
ATOM 6581 O O . ILE B 1 361 ? 20.625 25.75 16.797 1 97.38 361 ILE B O 1
ATOM 6585 N N . VAL B 1 362 ? 20.609 26.672 14.766 1 96.69 362 VAL B N 1
ATOM 6586 C CA . VAL B 1 362 ? 21.766 25.953 14.266 1 96.69 362 VAL B CA 1
ATOM 6587 C C . VAL B 1 362 ? 22.812 26.938 13.75 1 96.69 362 VAL B C 1
ATOM 6589 O O . VAL B 1 362 ? 22.5 28.094 13.477 1 96.69 362 VAL B O 1
ATOM 6592 N N . SER B 1 363 ? 24.047 26.5 13.672 1 95.62 363 SER B N 1
ATOM 6593 C CA . SER B 1 363 ? 25.109 27.359 13.18 1 95.62 363 SER B CA 1
ATOM 6594 C C . SER B 1 363 ? 25.031 27.531 11.664 1 95.62 363 SER B C 1
ATOM 6596 O O . SER B 1 363 ? 25.109 28.656 11.156 1 95.62 363 SER B O 1
ATOM 6598 N N . LYS B 1 364 ? 24.891 26.406 10.992 1 96 364 LYS B N 1
ATOM 6599 C CA . LYS B 1 364 ? 24.672 26.406 9.547 1 96 364 LYS B CA 1
ATOM 6600 C C . LYS B 1 364 ? 23.297 25.828 9.203 1 96 364 LYS B C 1
ATOM 6602 O O . LYS B 1 364 ? 22.859 24.844 9.812 1 96 364 LYS B O 1
ATOM 6607 N N . ILE B 1 365 ? 22.656 26.516 8.234 1 96.88 365 ILE B N 1
ATOM 6608 C CA . ILE B 1 365 ? 21.281 26.141 7.902 1 96.88 365 ILE B CA 1
ATOM 6609 C C . ILE B 1 365 ? 21.234 24.672 7.453 1 96.88 365 ILE B C 1
ATOM 6611 O O . ILE B 1 365 ? 20.266 23.969 7.723 1 96.88 365 ILE B O 1
ATOM 6615 N N . GLU B 1 366 ? 22.328 24.156 6.848 1 95.94 366 GLU B N 1
ATOM 6616 C CA . GLU B 1 366 ? 22.391 22.797 6.34 1 95.94 366 GLU B CA 1
ATOM 6617 C C . GLU B 1 366 ? 22.406 21.781 7.484 1 95.94 366 GLU B C 1
ATOM 6619 O O . GLU B 1 366 ? 22.062 20.609 7.285 1 95.94 366 GLU B O 1
ATOM 6624 N N . ASP B 1 367 ? 22.766 22.219 8.695 1 96.25 367 ASP B N 1
ATOM 6625 C CA . ASP B 1 367 ? 22.75 21.359 9.867 1 96.25 367 ASP B CA 1
ATOM 6626 C C . ASP B 1 367 ? 21.328 20.906 10.203 1 96.25 367 ASP B C 1
ATOM 6628 O O . ASP B 1 367 ? 21.125 19.922 10.906 1 96.25 367 ASP B O 1
ATOM 6632 N N . SER B 1 368 ? 20.344 21.688 9.688 1 97.38 368 SER B N 1
ATOM 6633 C CA . SER B 1 368 ? 18.938 21.359 9.938 1 97.38 368 SER B CA 1
ATOM 6634 C C . SER B 1 368 ? 18.578 19.984 9.359 1 97.38 368 SER B C 1
ATOM 6636 O O . SER B 1 368 ? 17.734 19.281 9.906 1 97.38 368 SER B O 1
ATOM 6638 N N . PHE B 1 369 ? 19.234 19.578 8.266 1 96.62 369 PHE B N 1
ATOM 6639 C CA . PHE B 1 369 ? 18.891 18.312 7.609 1 96.62 369 PHE B CA 1
ATOM 6640 C C . PHE B 1 369 ? 19.188 17.125 8.531 1 96.62 369 PHE B C 1
ATOM 6642 O O . PHE B 1 369 ? 18.328 16.266 8.727 1 96.62 369 PHE B O 1
ATOM 6649 N N . ASP B 1 370 ? 20.375 17.156 9.109 1 94 370 ASP B N 1
ATOM 6650 C CA . ASP B 1 370 ? 20.766 16.078 10.023 1 94 370 ASP B CA 1
ATOM 6651 C C . ASP B 1 370 ? 19.875 16.062 11.266 1 94 370 ASP B C 1
ATOM 6653 O O . ASP B 1 370 ? 19.531 15 11.781 1 94 370 ASP B O 1
ATOM 6657 N N . MET B 1 371 ? 19.609 17.234 11.719 1 95 371 MET B N 1
ATOM 6658 C CA . MET B 1 371 ? 18.75 17.344 12.891 1 95 371 MET B CA 1
ATOM 6659 C C . MET B 1 371 ? 17.375 16.734 12.625 1 95 371 MET B C 1
ATOM 6661 O O . MET B 1 371 ? 16.859 15.969 13.445 1 95 371 MET B O 1
ATOM 6665 N N . ILE B 1 372 ? 16.797 17 11.492 1 97 372 ILE B N 1
ATOM 6666 C CA . ILE B 1 372 ? 15.5 16.469 11.117 1 97 372 ILE B CA 1
ATOM 6667 C C . ILE B 1 372 ? 15.594 14.961 10.93 1 97 372 ILE B C 1
ATOM 6669 O O . ILE B 1 372 ? 14.781 14.211 11.484 1 97 372 ILE B O 1
ATOM 6673 N N . ASN B 1 373 ? 16.609 14.484 10.258 1 94.25 373 ASN B N 1
ATOM 6674 C CA . ASN B 1 373 ? 16.719 13.086 9.867 1 94.25 373 ASN B CA 1
ATOM 6675 C C . ASN B 1 373 ? 17.109 12.211 11.062 1 94.25 373 ASN B C 1
ATOM 6677 O O . ASN B 1 373 ? 17 10.984 10.992 1 94.25 373 ASN B O 1
ATOM 6681 N N . SER B 1 374 ? 17.547 12.836 12.156 1 92 374 SER B N 1
ATOM 6682 C CA . SER B 1 374 ? 17.875 12.086 13.359 1 92 374 SER B CA 1
ATOM 6683 C C . SER B 1 374 ? 16.625 11.664 14.117 1 92 374 SER B C 1
ATOM 6685 O O . SER B 1 374 ? 16.672 10.805 14.992 1 92 374 SER B O 1
ATOM 6687 N N . GLY B 1 375 ? 15.484 12.227 13.789 1 93 375 GLY B N 1
ATOM 6688 C CA . GLY B 1 375 ? 14.211 11.844 14.391 1 93 375 GLY B CA 1
ATOM 6689 C C . GLY B 1 375 ? 13.375 10.945 13.492 1 93 375 GLY B C 1
ATOM 6690 O O . GLY B 1 375 ? 13.898 10.352 12.547 1 93 375 GLY B O 1
ATOM 6691 N N . THR B 1 376 ? 12.164 10.758 13.906 1 95.31 376 THR B N 1
ATOM 6692 C CA . THR B 1 376 ? 11.234 10 13.078 1 95.31 376 THR B CA 1
ATOM 6693 C C . THR B 1 376 ? 10.844 10.797 11.836 1 95.31 376 THR B C 1
ATOM 6695 O O . THR B 1 376 ? 10.906 12.023 11.836 1 95.31 376 THR B O 1
ATOM 6698 N N . LYS B 1 377 ? 10.5 10.148 10.75 1 97.38 377 LYS B N 1
ATOM 6699 C CA . LYS B 1 377 ? 10.109 10.828 9.523 1 97.38 377 LYS B CA 1
ATOM 6700 C C . LYS B 1 377 ? 8.781 11.562 9.703 1 97.38 377 LYS B C 1
ATOM 6702 O O . LYS B 1 377 ? 7.758 10.953 10 1 97.38 377 LYS B O 1
ATOM 6707 N N . PRO B 1 378 ? 8.789 12.867 9.516 1 98.06 378 PRO B N 1
ATOM 6708 C CA . PRO B 1 378 ? 7.562 13.641 9.711 1 98.06 378 PRO B CA 1
ATOM 6709 C C . PRO B 1 378 ? 6.574 13.477 8.555 1 98.06 378 PRO B C 1
ATOM 6711 O O . PRO B 1 378 ? 6.949 13 7.484 1 98.06 378 PRO B O 1
ATOM 6714 N N . LEU B 1 379 ? 5.336 13.859 8.781 1 98.44 379 LEU B N 1
ATOM 6715 C CA . LEU B 1 379 ? 4.316 13.828 7.738 1 98.44 379 LEU B CA 1
ATOM 6716 C C . LEU B 1 379 ? 4.586 14.898 6.684 1 98.44 379 LEU B C 1
ATOM 6718 O O . LEU B 1 379 ? 4.387 14.656 5.488 1 98.44 379 LEU B O 1
ATOM 6722 N N . ALA B 1 380 ? 5.027 16.047 7.191 1 98.69 380 ALA B N 1
ATOM 6723 C CA . ALA B 1 380 ? 5.367 17.156 6.301 1 98.69 380 ALA B CA 1
ATOM 6724 C C . ALA B 1 380 ? 6.652 17.844 6.746 1 98.69 380 ALA B C 1
ATOM 6726 O O . ALA B 1 380 ? 6.965 17.859 7.941 1 98.69 380 ALA B O 1
ATOM 6727 N N . ALA B 1 381 ? 7.414 18.344 5.84 1 98.81 381 ALA B N 1
ATOM 6728 C CA . ALA B 1 381 ? 8.594 19.172 6.102 1 98.81 381 ALA B CA 1
ATOM 6729 C C . ALA B 1 381 ? 8.578 20.422 5.242 1 98.81 381 ALA B C 1
ATOM 6731 O O . ALA B 1 381 ? 8.156 20.391 4.086 1 98.81 381 ALA B O 1
ATOM 6732 N N . TYR B 1 382 ? 9.039 21.516 5.793 1 98.88 382 TYR B N 1
ATOM 6733 C CA . TYR B 1 382 ? 8.938 22.812 5.137 1 98.88 382 TYR B CA 1
ATOM 6734 C C . TYR B 1 382 ? 10.297 23.516 5.086 1 98.88 382 TYR B C 1
ATOM 6736 O O . TYR B 1 382 ? 11.086 23.422 6.035 1 98.88 382 TYR B O 1
ATOM 6744 N N . LEU B 1 383 ? 10.555 24.188 3.994 1 98.88 383 LEU B N 1
ATOM 6745 C CA . LEU B 1 383 ? 11.75 25.016 3.834 1 98.88 383 LEU B CA 1
ATOM 6746 C C . LEU B 1 383 ? 11.391 26.359 3.236 1 98.88 383 LEU B C 1
ATOM 6748 O O . LEU B 1 383 ? 10.703 26.438 2.213 1 98.88 383 LEU B O 1
ATOM 6752 N N . PHE B 1 384 ? 11.734 27.406 3.906 1 98.75 384 PHE B N 1
ATOM 6753 C CA . PHE B 1 384 ? 11.609 28.766 3.4 1 98.75 384 PHE B CA 1
ATOM 6754 C C . PHE B 1 384 ? 12.969 29.297 2.955 1 98.75 384 PHE B C 1
ATOM 6756 O O . PHE B 1 384 ? 13.836 29.562 3.787 1 98.75 384 PHE B O 1
ATOM 6763 N N . THR B 1 385 ? 13.148 29.438 1.657 1 98.25 385 THR B N 1
ATOM 6764 C CA . THR B 1 385 ? 14.43 29.891 1.123 1 98.25 385 THR B CA 1
ATOM 6765 C C . THR B 1 385 ? 14.266 30.406 -0.304 1 98.25 385 THR B C 1
ATOM 6767 O O . THR B 1 385 ? 13.281 30.109 -0.971 1 98.25 385 THR B O 1
ATOM 6770 N N . ASN B 1 386 ? 15.148 31.266 -0.719 1 96.62 386 ASN B N 1
ATOM 6771 C CA . ASN B 1 386 ? 15.289 31.641 -2.123 1 96.62 386 ASN B CA 1
ATOM 6772 C C . ASN B 1 386 ? 16.469 30.922 -2.777 1 96.62 386 ASN B C 1
ATOM 6774 O O . ASN B 1 386 ? 16.688 31.062 -3.98 1 96.62 386 ASN B O 1
ATOM 6778 N N . ASN B 1 387 ? 17.188 30.141 -1.975 1 97.19 387 ASN B N 1
ATOM 6779 C CA . ASN B 1 387 ? 18.391 29.453 -2.443 1 97.19 387 ASN B CA 1
ATOM 6780 C C . ASN B 1 387 ? 18.062 28.172 -3.178 1 97.19 387 ASN B C 1
ATOM 6782 O O . ASN B 1 387 ? 17.625 27.188 -2.562 1 97.19 387 ASN B O 1
ATOM 6786 N N . LYS B 1 388 ? 18.359 28.188 -4.469 1 97 388 LYS B N 1
ATOM 6787 C CA . LYS B 1 388 ? 17.984 27.062 -5.316 1 97 388 LYS B CA 1
ATOM 6788 C C . LYS B 1 388 ? 18.703 25.781 -4.871 1 97 388 LYS B C 1
ATOM 6790 O O . LYS B 1 388 ? 18.109 24.719 -4.82 1 97 388 LYS B O 1
ATOM 6795 N N . LYS B 1 389 ? 19.953 25.906 -4.559 1 97.38 389 LYS B N 1
ATOM 6796 C CA . LYS B 1 389 ? 20.734 24.75 -4.141 1 97.38 389 LYS B CA 1
ATOM 6797 C C . LYS B 1 389 ? 20.203 24.156 -2.838 1 97.38 389 LYS B C 1
ATOM 6799 O O . LYS B 1 389 ? 20.141 22.938 -2.682 1 97.38 389 LYS B O 1
ATOM 6804 N N . LEU B 1 390 ? 19.844 25.031 -1.915 1 97.44 390 LEU B N 1
ATOM 6805 C CA . LEU B 1 390 ? 19.297 24.594 -0.633 1 97.44 390 LEU B CA 1
ATOM 6806 C C . LEU B 1 390 ? 17.969 23.859 -0.822 1 97.44 390 LEU B C 1
ATOM 6808 O O . LEU B 1 390 ? 17.703 22.859 -0.155 1 97.44 390 LEU B O 1
ATOM 6812 N N . LYS B 1 391 ? 17.141 24.375 -1.73 1 97.81 391 LYS B N 1
ATOM 6813 C CA . LYS B 1 391 ? 15.875 23.719 -2.051 1 97.81 391 LYS B CA 1
ATOM 6814 C C . LYS B 1 391 ? 16.109 22.281 -2.525 1 97.81 391 LYS B C 1
ATOM 6816 O O . LYS B 1 391 ? 15.477 21.344 -2.029 1 97.81 391 LYS B O 1
ATOM 6821 N N . GLU B 1 392 ? 16.984 22.156 -3.424 1 97.56 392 GLU B N 1
ATOM 6822 C CA . GLU B 1 392 ? 17.281 20.844 -4.016 1 97.56 392 GLU B CA 1
ATOM 6823 C C . GLU B 1 392 ? 17.812 19.875 -2.973 1 97.56 392 GLU B C 1
ATOM 6825 O O . GLU B 1 392 ? 17.375 18.734 -2.904 1 97.56 392 GLU B O 1
ATOM 6830 N N . GLN B 1 393 ? 18.75 20.375 -2.197 1 97.19 393 GLN B N 1
ATOM 6831 C CA . GLN B 1 393 ? 19.344 19.547 -1.16 1 97.19 393 GLN B CA 1
ATOM 6832 C C . GLN B 1 393 ? 18.297 19.109 -0.144 1 97.19 393 GLN B C 1
ATOM 6834 O O . GLN B 1 393 ? 18.297 17.953 0.296 1 97.19 393 GLN B O 1
ATOM 6839 N N . PHE B 1 394 ? 17.453 20 0.238 1 98.25 394 PHE B N 1
ATOM 6840 C CA . PHE B 1 394 ? 16.406 19.703 1.218 1 98.25 394 PHE B CA 1
ATOM 6841 C C . PHE B 1 394 ? 15.469 18.625 0.7 1 98.25 394 PHE B C 1
ATOM 6843 O O . PHE B 1 394 ? 15.172 17.656 1.406 1 98.25 394 PHE B O 1
ATOM 6850 N N . VAL B 1 395 ? 15.008 18.719 -0.495 1 98.12 395 VAL B N 1
ATOM 6851 C CA . VAL B 1 395 ? 14.07 17.781 -1.107 1 98.12 395 VAL B CA 1
ATOM 6852 C C . VAL B 1 395 ? 14.711 16.406 -1.217 1 98.12 395 VAL B C 1
ATOM 6854 O O . VAL B 1 395 ? 14.055 15.391 -0.986 1 98.12 395 VAL B O 1
ATOM 6857 N N . MET B 1 396 ? 15.992 16.359 -1.438 1 95.44 396 MET B N 1
ATOM 6858 C CA . MET B 1 396 ? 16.688 15.094 -1.68 1 95.44 396 MET B CA 1
ATOM 6859 C C . MET B 1 396 ? 17.109 14.445 -0.366 1 95.44 396 MET B C 1
ATOM 6861 O O . MET B 1 396 ? 17.234 13.219 -0.282 1 95.44 396 MET B O 1
ATOM 6865 N N . SER B 1 397 ? 17.25 15.273 0.668 1 94.75 397 SER B N 1
ATOM 6866 C CA . SER B 1 397 ? 17.891 14.758 1.869 1 94.75 397 SER B CA 1
ATOM 6867 C C . SER B 1 397 ? 16.875 14.5 2.979 1 94.75 397 SER B C 1
ATOM 6869 O O . SER B 1 397 ? 17.078 13.633 3.824 1 94.75 397 SER B O 1
ATOM 6871 N N . VAL B 1 398 ? 15.836 15.289 3.033 1 97.38 398 VAL B N 1
ATOM 6872 C CA . VAL B 1 398 ? 14.875 15.172 4.121 1 97.38 398 VAL B CA 1
ATOM 6873 C C . VAL B 1 398 ? 13.766 14.203 3.729 1 97.38 398 VAL B C 1
ATOM 6875 O O . VAL B 1 398 ? 13.086 14.398 2.717 1 97.38 398 VAL B O 1
ATOM 6878 N N . SER B 1 399 ? 13.625 13.117 4.504 1 97.38 399 SER B N 1
ATOM 6879 C CA . SER B 1 399 ? 12.57 12.141 4.277 1 97.38 399 SER B CA 1
ATOM 6880 C C . SER B 1 399 ? 11.297 12.508 5.035 1 97.38 399 SER B C 1
ATOM 6882 O O . SER B 1 399 ? 11.312 12.625 6.262 1 97.38 399 SER B O 1
ATOM 6884 N N . ALA B 1 400 ? 10.242 12.758 4.344 1 98.5 400 ALA B N 1
ATOM 6885 C CA . ALA B 1 400 ? 8.945 13.141 4.898 1 98.5 400 ALA B CA 1
ATOM 6886 C C . ALA B 1 400 ? 7.805 12.656 4.012 1 98.5 400 ALA B C 1
ATOM 6888 O O . ALA B 1 400 ? 8.031 12.227 2.879 1 98.5 400 ALA B O 1
ATOM 6889 N N . GLY B 1 401 ? 6.594 12.648 4.578 1 98.5 401 GLY B N 1
ATOM 6890 C CA . GLY B 1 401 ? 5.438 12.375 3.732 1 98.5 401 GLY B CA 1
ATOM 6891 C C . GLY B 1 401 ? 5.352 13.297 2.531 1 98.5 401 GLY B C 1
ATOM 6892 O O . GLY B 1 401 ? 5.195 12.836 1.397 1 98.5 401 GLY B O 1
ATOM 6893 N N . GLY B 1 402 ? 5.457 14.594 2.752 1 98.56 402 GLY B N 1
ATOM 6894 C CA . GLY B 1 402 ? 5.523 15.617 1.727 1 98.56 402 GLY B CA 1
ATOM 6895 C C . GLY B 1 402 ? 6.41 16.797 2.111 1 98.56 402 GLY B C 1
ATOM 6896 O O . GLY B 1 402 ? 6.73 16.969 3.287 1 98.56 402 GLY B O 1
ATOM 6897 N N . VAL B 1 403 ? 6.848 17.5 1.099 1 98.81 403 VAL B N 1
ATOM 6898 C CA . VAL B 1 403 ? 7.703 18.656 1.299 1 98.81 403 VAL B CA 1
ATOM 6899 C C . VAL B 1 403 ? 7.078 19.875 0.622 1 98.81 403 VAL B C 1
ATOM 6901 O O . VAL B 1 403 ? 6.574 19.781 -0.5 1 98.81 403 VAL B O 1
ATOM 6904 N N . VAL B 1 404 ? 7.066 20.969 1.324 1 98.62 404 VAL B N 1
ATOM 6905 C CA . VAL B 1 404 ? 6.598 22.234 0.749 1 98.62 404 VAL B CA 1
ATOM 6906 C C . VAL B 1 404 ? 7.68 23.297 0.881 1 98.62 404 VAL B C 1
ATOM 6908 O O . VAL B 1 404 ? 8.227 23.516 1.969 1 98.62 404 VAL B O 1
ATOM 6911 N N . ILE B 1 405 ? 7.992 23.938 -0.217 1 98.5 405 ILE B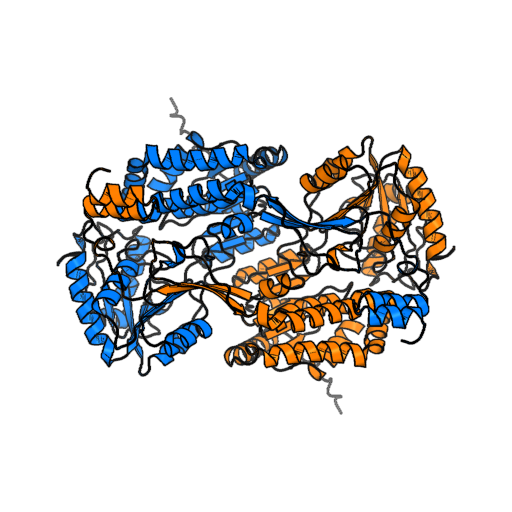 N 1
ATOM 6912 C CA . ILE B 1 405 ? 8.945 25.031 -0.242 1 98.5 405 ILE B CA 1
ATOM 6913 C C . ILE B 1 405 ? 8.203 26.359 -0.203 1 98.5 405 ILE B C 1
ATOM 6915 O O . ILE B 1 405 ? 7.293 26.594 -1.001 1 98.5 405 ILE B O 1
ATOM 6919 N N . ASN B 1 406 ? 8.43 27.172 0.779 1 98 406 ASN B N 1
ATOM 6920 C CA . ASN B 1 406 ? 8.008 28.562 0.926 1 98 406 ASN B CA 1
ATOM 6921 C C . ASN B 1 406 ? 6.516 28.672 1.224 1 98 406 ASN B C 1
ATOM 6923 O O . ASN B 1 406 ? 5.867 29.641 0.831 1 98 406 ASN B O 1
ATOM 6927 N N . ASP B 1 407 ? 5.969 27.703 1.814 1 97.12 407 ASP B N 1
ATOM 6928 C CA . ASP B 1 407 ? 4.602 27.719 2.32 1 97.12 407 ASP B CA 1
ATOM 6929 C C . ASP B 1 407 ? 4.359 26.578 3.303 1 97.12 407 ASP B C 1
ATOM 6931 O O . ASP B 1 407 ? 5.273 25.812 3.615 1 97.12 407 ASP B O 1
ATOM 6935 N N . ILE B 1 408 ? 3.213 26.547 3.863 1 97 408 ILE B N 1
ATOM 6936 C CA . ILE B 1 408 ? 2.826 25.484 4.789 1 97 408 ILE B CA 1
ATOM 6937 C C . ILE B 1 408 ? 1.516 24.844 4.328 1 97 408 ILE B C 1
ATOM 6939 O O . ILE B 1 408 ? 0.568 25.547 3.975 1 97 408 ILE B O 1
ATOM 6943 N N . ALA B 1 409 ? 1.484 23.516 4.227 1 95.81 409 ALA B N 1
ATOM 6944 C CA . ALA B 1 409 ? 0.317 22.641 4.195 1 95.81 409 ALA B CA 1
ATOM 6945 C C . ALA B 1 409 ? -0.409 22.75 2.859 1 95.81 409 ALA B C 1
ATOM 6947 O O . ALA B 1 409 ? -1.366 22 2.607 1 95.81 409 ALA B O 1
ATOM 6948 N N . MET B 1 410 ? 0.083 23.547 1.903 1 94 410 MET B N 1
ATOM 6949 C CA . MET B 1 410 ? -0.641 23.844 0.672 1 94 410 MET B CA 1
ATOM 6950 C C . MET B 1 410 ? -0.63 22.656 -0.272 1 94 410 MET B C 1
ATOM 6952 O O . MET B 1 410 ? -1.427 22.594 -1.211 1 94 410 MET B O 1
ATOM 6956 N N . HIS B 1 411 ? 0.285 21.719 -0.043 1 95.06 411 HIS B N 1
ATOM 6957 C CA . HIS B 1 411 ? 0.325 20.516 -0.868 1 95.06 411 HIS B CA 1
ATOM 6958 C C . HIS B 1 411 ? -0.941 19.688 -0.692 1 95.06 411 HIS B C 1
ATOM 6960 O O . HIS B 1 411 ? -1.302 18.906 -1.574 1 95.06 411 HIS B O 1
ATOM 6966 N N . LEU B 1 412 ? -1.74 19.906 0.352 1 93.81 412 LEU B N 1
ATOM 6967 C CA . LEU B 1 412 ? -2.996 19.203 0.601 1 93.81 412 LEU B CA 1
ATOM 6968 C C . LEU B 1 412 ? -4.066 19.641 -0.396 1 93.81 412 LEU B C 1
ATOM 6970 O O . LEU B 1 412 ? -5.023 18.906 -0.641 1 93.81 412 LEU B O 1
ATOM 6974 N N . ALA B 1 413 ? -3.889 20.828 -0.882 1 90.56 413 ALA B N 1
ATOM 6975 C CA . ALA B 1 413 ? -4.898 21.391 -1.778 1 90.56 413 ALA B CA 1
ATOM 6976 C C . ALA B 1 413 ? -4.652 20.953 -3.221 1 90.56 413 ALA B C 1
ATOM 6978 O O . ALA B 1 413 ? -5.441 21.266 -4.113 1 90.56 413 ALA B O 1
ATOM 6979 N N . ILE B 1 414 ? -3.561 20.266 -3.432 1 93 414 ILE B N 1
ATOM 6980 C CA . ILE B 1 414 ? -3.209 19.812 -4.773 1 93 414 ILE B CA 1
ATOM 6981 C C . ILE B 1 414 ? -3.604 18.344 -4.945 1 93 414 ILE B C 1
ATOM 6983 O O . ILE B 1 414 ? -2.883 17.453 -4.504 1 93 414 ILE B O 1
ATOM 6987 N N . HIS B 1 415 ? -4.699 18.109 -5.68 1 93.5 415 HIS B N 1
ATOM 6988 C CA . HIS B 1 415 ? -5.273 16.781 -5.746 1 93.5 415 HIS B CA 1
ATOM 6989 C C . HIS B 1 415 ? -4.398 15.844 -6.57 1 93.5 415 HIS B C 1
ATOM 6991 O O . HIS B 1 415 ? -4.586 14.625 -6.539 1 93.5 415 HIS B O 1
ATOM 6997 N N . THR B 1 416 ? -3.439 16.375 -7.352 1 96.75 416 THR B N 1
ATOM 6998 C CA . THR B 1 416 ? -2.566 15.555 -8.18 1 96.75 416 THR B CA 1
ATOM 6999 C C . THR B 1 416 ? -1.315 15.148 -7.406 1 96.75 416 THR B C 1
ATOM 7001 O O . THR B 1 416 ? -0.412 14.523 -7.965 1 96.75 416 THR B O 1
ATOM 7004 N N . LEU B 1 417 ? -1.205 15.492 -6.18 1 97.81 417 LEU B N 1
ATOM 7005 C CA . LEU B 1 417 ? -0.169 15.016 -5.273 1 97.81 417 LEU B CA 1
ATOM 7006 C C . LEU B 1 417 ? -0.737 13.992 -4.289 1 97.81 417 LEU B C 1
ATOM 7008 O O . LEU B 1 417 ? -1.847 14.172 -3.781 1 97.81 417 LEU B O 1
ATOM 7012 N N . PRO B 1 418 ? 0.045 12.93 -4.043 1 98.12 418 PRO B N 1
ATOM 7013 C CA . PRO B 1 418 ? -0.368 12.023 -2.967 1 98.12 418 PRO B CA 1
ATOM 7014 C C . PRO B 1 418 ? -0.203 12.648 -1.582 1 98.12 418 PRO B C 1
ATOM 7016 O O . PRO B 1 418 ? 0.754 13.391 -1.343 1 98.12 418 PRO B O 1
ATOM 7019 N N . PHE B 1 419 ? -1.165 12.422 -0.762 1 98.25 419 PHE B N 1
ATOM 7020 C CA . PHE B 1 419 ? -1.039 12.812 0.639 1 98.25 419 PHE B CA 1
ATOM 7021 C C . PHE B 1 419 ? -0.967 11.578 1.535 1 98.25 419 PHE B C 1
ATOM 7023 O O . PHE B 1 419 ? -1.89 10.766 1.551 1 98.25 419 PHE B O 1
ATOM 7030 N N . GLY B 1 420 ? 0.085 11.414 2.232 1 97.25 420 GLY B N 1
ATOM 7031 C CA . GLY B 1 420 ? 0.337 10.305 3.137 1 97.25 420 GLY B CA 1
ATOM 7032 C C . GLY B 1 420 ? 1.703 10.367 3.793 1 97.25 420 GLY B C 1
ATOM 7033 O O . GLY B 1 420 ? 2.537 11.195 3.426 1 97.25 420 GLY B O 1
ATOM 7034 N N . GLY B 1 421 ? 1.912 9.547 4.809 1 97.94 421 GLY B N 1
ATOM 7035 C CA . GLY B 1 421 ? 3.156 9.555 5.562 1 97.94 421 GLY B CA 1
ATOM 7036 C C . GLY B 1 421 ? 4.129 8.484 5.117 1 97.94 421 GLY B C 1
ATOM 7037 O O . GLY B 1 421 ? 3.896 7.801 4.113 1 97.94 421 GLY B O 1
ATOM 7038 N N . VAL B 1 422 ? 5.203 8.406 5.762 1 98.5 422 VAL B N 1
ATOM 7039 C CA . VAL B 1 422 ? 6.266 7.422 5.598 1 98.5 422 VAL B CA 1
ATOM 7040 C C . VAL B 1 422 ? 6.93 7.148 6.949 1 98.5 422 VAL B C 1
ATOM 7042 O O . VAL B 1 422 ? 7.164 8.07 7.727 1 98.5 422 VAL B O 1
ATOM 7045 N N . GLY B 1 423 ? 7.152 5.879 7.238 1 97.69 423 GLY B N 1
ATOM 7046 C CA . GLY B 1 423 ? 7.668 5.555 8.562 1 97.69 423 GLY B CA 1
ATOM 7047 C C . GLY B 1 423 ? 6.668 5.82 9.672 1 97.69 423 GLY B C 1
ATOM 7048 O O . GLY B 1 423 ? 5.523 5.367 9.602 1 97.69 423 GLY B O 1
ATOM 7049 N N . GLU B 1 424 ? 7.07 6.566 10.633 1 97.38 424 GLU B N 1
ATOM 7050 C CA . GLU B 1 424 ? 6.254 6.812 11.812 1 97.38 424 GLU B CA 1
ATOM 7051 C C . GLU B 1 424 ? 5.07 7.723 11.492 1 97.38 424 GLU B C 1
ATOM 7053 O O . GLU B 1 424 ? 4.109 7.797 12.258 1 97.38 424 GLU B O 1
ATOM 7058 N N . SER B 1 425 ? 5.184 8.414 10.367 1 98.31 425 SER B N 1
ATOM 7059 C CA . SER B 1 425 ? 4.094 9.32 10.008 1 98.31 425 SER B CA 1
ATOM 7060 C C . SER B 1 425 ? 3.02 8.602 9.203 1 98.31 425 SER B C 1
ATOM 7062 O O . SER B 1 425 ? 2.004 9.195 8.836 1 98.31 425 SER B O 1
ATOM 7064 N N . GLY B 1 426 ? 3.229 7.328 8.906 1 98.25 426 GLY B N 1
ATOM 7065 C CA . GLY B 1 426 ? 2.139 6.555 8.336 1 98.25 426 GLY B CA 1
ATOM 7066 C C . GLY B 1 426 ? 2.539 5.793 7.086 1 98.25 426 GLY B C 1
ATOM 7067 O O . GLY B 1 426 ? 3.727 5.668 6.781 1 98.25 426 GLY B O 1
ATOM 7068 N N . THR B 1 427 ? 1.54 5.164 6.406 1 98.12 427 THR B N 1
ATOM 7069 C CA . THR B 1 427 ? 1.711 4.398 5.176 1 98.12 427 THR B CA 1
ATOM 7070 C C . THR B 1 427 ? 0.477 4.52 4.289 1 98.12 427 THR B C 1
ATOM 7072 O O . THR B 1 427 ? -0.651 4.559 4.785 1 98.12 427 THR B O 1
ATOM 7075 N N . GLY B 1 428 ? 0.717 4.551 2.957 1 97.69 428 GLY B N 1
ATOM 7076 C CA . GLY B 1 428 ? -0.355 4.762 1.997 1 97.69 428 GLY B CA 1
ATOM 7077 C C . GLY B 1 428 ? -0.612 6.227 1.703 1 97.69 428 GLY B C 1
ATOM 7078 O O . GLY B 1 428 ? 0.045 7.102 2.268 1 97.69 428 GLY B O 1
ATOM 7079 N N . SER B 1 429 ? -1.443 6.48 0.806 1 98.12 429 SER B N 1
ATOM 7080 C CA . SER B 1 429 ? -1.782 7.852 0.436 1 98.12 429 SER B CA 1
ATOM 7081 C C . SER B 1 429 ? -3.201 7.938 -0.118 1 98.12 429 SER B C 1
ATOM 7083 O O . SER B 1 429 ? -3.801 6.918 -0.469 1 98.12 429 SER B O 1
ATOM 7085 N N . TYR B 1 430 ? -3.676 9.117 -0.093 1 97.38 430 TYR B N 1
ATOM 7086 C CA . TYR B 1 430 ? -4.992 9.375 -0.664 1 97.38 430 TYR B CA 1
ATOM 7087 C C . TYR B 1 430 ? -5.062 10.773 -1.263 1 97.38 430 TYR B C 1
ATOM 7089 O O . TYR B 1 430 ? -4.031 11.406 -1.5 1 97.38 430 TYR B O 1
ATOM 7097 N N . HIS B 1 431 ? -6.258 11.289 -1.646 1 95.12 431 HIS B N 1
ATOM 7098 C CA . HIS B 1 431 ? -6.637 12.5 -2.359 1 95.12 431 HIS B CA 1
ATOM 7099 C C . HIS B 1 431 ? -6.734 12.25 -3.861 1 95.12 431 HIS B C 1
ATOM 7101 O O . HIS B 1 431 ? -5.879 11.578 -4.438 1 95.12 431 HIS B O 1
ATOM 7107 N N . GLY B 1 432 ? -7.812 12.711 -4.426 1 96.25 432 GLY B N 1
ATOM 7108 C CA . GLY B 1 432 ? -8.023 12.531 -5.852 1 96.25 432 GLY B CA 1
ATOM 7109 C C . GLY B 1 432 ? -7.949 11.078 -6.289 1 96.25 432 GLY B C 1
ATOM 7110 O O . GLY B 1 432 ? -8.586 10.211 -5.688 1 96.25 432 GLY B O 1
ATOM 7111 N N . LYS B 1 433 ? -7.172 10.867 -7.344 1 98.06 433 LYS B N 1
ATOM 7112 C CA . LYS B 1 433 ? -7.02 9.531 -7.91 1 98.06 433 LYS B CA 1
ATOM 7113 C C . LYS B 1 433 ? -6.352 8.586 -6.918 1 98.06 433 LYS B C 1
ATOM 7115 O O . LYS B 1 433 ? -6.652 7.387 -6.891 1 98.06 433 LYS B O 1
ATOM 7120 N N . PHE B 1 434 ? -5.508 9.117 -6.062 1 98.38 434 PHE B N 1
ATOM 7121 C CA . PHE B 1 434 ? -4.832 8.289 -5.066 1 98.38 434 PHE B CA 1
ATOM 7122 C C . PHE B 1 434 ? -5.828 7.719 -4.07 1 98.38 434 PHE B C 1
ATOM 7124 O O . PHE B 1 434 ? -5.645 6.605 -3.566 1 98.38 434 PHE B O 1
ATOM 7131 N N . SER B 1 435 ? -6.906 8.469 -3.744 1 98.5 435 SER B N 1
ATOM 7132 C CA . SER B 1 435 ? -7.965 7.953 -2.881 1 98.5 435 SER B CA 1
ATOM 7133 C C . SER B 1 435 ? -8.703 6.793 -3.543 1 98.5 435 SER B C 1
ATOM 7135 O O . SER B 1 435 ? -8.945 5.762 -2.912 1 98.5 435 SER B O 1
ATOM 7137 N N . PHE B 1 436 ? -9.078 7.016 -4.859 1 98.81 436 PHE B N 1
ATOM 7138 C CA . PHE B 1 436 ? -9.727 5.957 -5.629 1 98.81 436 PHE B CA 1
ATOM 7139 C C . PHE B 1 436 ? -8.875 4.691 -5.625 1 98.81 436 PHE B C 1
ATOM 7141 O O . PHE B 1 436 ? -9.383 3.6 -5.363 1 98.81 436 PHE B O 1
ATOM 7148 N N . ASP B 1 437 ? -7.633 4.836 -5.828 1 98.56 437 ASP B N 1
ATOM 7149 C CA . ASP B 1 437 ? -6.711 3.705 -5.902 1 98.56 437 ASP B CA 1
ATOM 7150 C C . ASP B 1 437 ? -6.547 3.039 -4.539 1 98.56 437 ASP B C 1
ATOM 7152 O O . ASP B 1 437 ? -6.41 1.816 -4.453 1 98.56 437 ASP B O 1
ATOM 7156 N N . ALA B 1 438 ? -6.527 3.822 -3.473 1 98.56 438 ALA B N 1
ATOM 7157 C CA . ALA B 1 438 ? -6.363 3.287 -2.123 1 98.56 438 ALA B CA 1
ATOM 7158 C C . ALA B 1 438 ? -7.477 2.301 -1.784 1 98.56 438 ALA B C 1
ATOM 7160 O O . ALA B 1 438 ? -7.281 1.385 -0.981 1 98.56 438 ALA B O 1
ATOM 7161 N N . PHE B 1 439 ? -8.633 2.471 -2.457 1 98.81 439 PHE B N 1
ATOM 7162 C CA . PHE B 1 439 ? -9.789 1.636 -2.131 1 98.81 439 PHE B CA 1
ATOM 7163 C C . PHE B 1 439 ? -10.117 0.695 -3.283 1 98.81 439 PHE B C 1
ATOM 7165 O O . PHE B 1 439 ? -11.227 0.162 -3.357 1 98.81 439 PHE B O 1
ATOM 7172 N N . SER B 1 440 ? -9.141 0.521 -4.207 1 98.75 440 SER B N 1
ATOM 7173 C CA . SER B 1 440 ? -9.328 -0.351 -5.359 1 98.75 440 SER B CA 1
ATOM 7174 C C . SER B 1 440 ? -8.211 -1.384 -5.461 1 98.75 440 SER B C 1
ATOM 7176 O O . SER B 1 440 ? -7.07 -1.109 -5.086 1 98.75 440 SER B O 1
ATOM 7178 N N . HIS B 1 441 ? -8.602 -2.547 -5.875 1 98.62 441 HIS B N 1
ATOM 7179 C CA . HIS B 1 441 ? -7.629 -3.52 -6.367 1 98.62 441 HIS B CA 1
ATOM 7180 C C . HIS B 1 441 ? -7.328 -3.303 -7.844 1 98.62 441 HIS B C 1
ATOM 7182 O O . HIS B 1 441 ? -8.242 -3.133 -8.648 1 98.62 441 HIS B O 1
ATOM 7188 N N . LYS B 1 442 ? -6.031 -3.184 -8.195 1 98.31 442 LYS B N 1
ATOM 7189 C CA . LYS B 1 442 ? -5.613 -3.158 -9.594 1 98.31 442 LYS B CA 1
ATOM 7190 C C . LYS B 1 442 ? -5.461 -4.574 -10.148 1 98.31 442 LYS B C 1
ATOM 7192 O O . LYS B 1 442 ? -4.387 -5.168 -10.055 1 98.31 442 LYS B O 1
ATOM 7197 N N . LYS B 1 443 ? -6.5 -5.09 -10.719 1 98.56 443 LYS B N 1
ATOM 7198 C CA . LYS B 1 443 ? -6.551 -6.477 -11.172 1 98.56 443 LYS B CA 1
ATOM 7199 C C . LYS B 1 443 ? -5.879 -6.641 -12.531 1 98.56 443 LYS B C 1
ATOM 7201 O O . LYS B 1 443 ? -6.32 -6.051 -13.523 1 98.56 443 LYS B O 1
ATOM 7206 N N . ALA B 1 444 ? -4.828 -7.387 -12.594 1 98.62 444 ALA B N 1
ATOM 7207 C CA . ALA B 1 444 ? -4.184 -7.719 -13.859 1 98.62 444 ALA B CA 1
ATOM 7208 C C . ALA B 1 444 ? -5.043 -8.68 -14.68 1 98.62 444 ALA B C 1
ATOM 7210 O O . ALA B 1 444 ? -5.457 -9.727 -14.18 1 98.62 444 ALA B O 1
ATOM 7211 N N . VAL B 1 445 ? -5.309 -8.336 -15.914 1 98.69 445 VAL B N 1
ATOM 7212 C CA . VAL B 1 445 ? -6.082 -9.203 -16.797 1 98.69 445 VAL B CA 1
ATOM 7213 C C . VAL B 1 445 ? -5.328 -9.422 -18.094 1 98.69 445 VAL B C 1
ATOM 7215 O O . VAL B 1 445 ? -4.938 -8.461 -18.766 1 98.69 445 VAL B O 1
ATOM 7218 N N . LEU B 1 446 ? -5.086 -10.609 -18.422 1 98.19 446 LEU B N 1
ATOM 7219 C CA . LEU B 1 446 ? -4.453 -10.984 -19.688 1 98.19 446 LEU B CA 1
ATOM 7220 C C . LEU B 1 446 ? -5.414 -11.789 -20.562 1 98.19 446 LEU B C 1
ATOM 7222 O O . LEU B 1 446 ? -6.012 -12.766 -20.094 1 98.19 446 LEU B O 1
ATOM 7226 N N . TYR B 1 447 ? -5.598 -11.344 -21.766 1 97.5 447 TYR B N 1
ATOM 7227 C CA . TYR B 1 447 ? -6.41 -12.047 -22.75 1 97.5 447 TYR B CA 1
ATOM 7228 C C . TYR B 1 447 ? -5.531 -12.734 -23.797 1 97.5 447 TYR B C 1
ATOM 7230 O O . TYR B 1 447 ? -4.758 -12.078 -24.484 1 97.5 447 TYR B O 1
ATOM 7238 N N . ARG B 1 448 ? -5.695 -14.008 -23.812 1 95.12 448 ARG B N 1
ATOM 7239 C CA . ARG B 1 448 ? -5.031 -14.805 -24.844 1 95.12 448 ARG B CA 1
ATOM 7240 C C . ARG B 1 448 ? -6.047 -15.484 -25.75 1 95.12 448 ARG B C 1
ATOM 7242 O O . ARG B 1 448 ? -7.227 -15.578 -25.422 1 95.12 448 ARG B O 1
ATOM 7249 N N . SER B 1 449 ? -5.57 -15.875 -26.953 1 92.12 449 SER B N 1
ATOM 7250 C CA . SER B 1 449 ? -6.355 -16.734 -27.844 1 92.12 449 SER B CA 1
ATOM 7251 C C . SER B 1 449 ? -5.77 -18.141 -27.922 1 92.12 449 SER B C 1
ATOM 7253 O O . SER B 1 449 ? -4.707 -18.406 -27.344 1 92.12 449 SER B O 1
ATOM 7255 N N . PHE B 1 450 ? -6.488 -19.016 -28.531 1 92.19 450 PHE B N 1
ATOM 7256 C CA . PHE B 1 450 ? -5.988 -20.375 -28.688 1 92.19 450 PHE B CA 1
ATOM 7257 C C . PHE B 1 450 ? -4.996 -20.453 -29.859 1 92.19 450 PHE B C 1
ATOM 7259 O O . PHE B 1 450 ? -4.312 -21.453 -30.031 1 92.19 450 PHE B O 1
ATOM 7266 N N . MET B 1 451 ? -4.816 -19.344 -30.5 1 86.69 451 MET B N 1
ATOM 7267 C CA . MET B 1 451 ? -3.91 -19.328 -31.641 1 86.69 451 MET B CA 1
ATOM 7268 C C . MET B 1 451 ? -2.457 -19.266 -31.188 1 86.69 451 MET B C 1
ATOM 7270 O O . MET B 1 451 ? -2.145 -18.641 -30.172 1 86.69 451 MET B O 1
ATOM 7274 N N . GLY B 1 452 ? -1.619 -19.906 -31.922 1 79.75 452 GLY B N 1
ATOM 7275 C CA . GLY B 1 452 ? -0.187 -19.797 -31.688 1 79.75 452 GLY B CA 1
ATOM 7276 C C . GLY B 1 452 ? 0.293 -20.656 -30.531 1 79.75 452 GLY B C 1
ATOM 7277 O O . GLY B 1 452 ? 1.162 -20.234 -29.766 1 79.75 452 GLY B O 1
ATOM 7278 N N . ASP B 1 453 ? -0.273 -21.797 -30.359 1 86.5 453 ASP B N 1
ATOM 7279 C CA . ASP B 1 453 ? 0.169 -22.75 -29.328 1 86.5 453 ASP B CA 1
ATOM 7280 C C . ASP B 1 453 ? 1.391 -23.531 -29.797 1 86.5 453 ASP B C 1
ATOM 7282 O O . ASP B 1 453 ? 1.287 -24.375 -30.688 1 86.5 453 ASP B O 1
ATOM 7286 N N . ALA B 1 454 ? 2.498 -23.234 -29.266 1 84.56 454 ALA B N 1
ATOM 7287 C CA . ALA B 1 454 ? 3.746 -23.828 -29.719 1 84.56 454 ALA B CA 1
ATOM 7288 C C . ALA B 1 454 ? 4.125 -25.031 -28.859 1 84.56 454 ALA B C 1
ATOM 7290 O O . ALA B 1 454 ? 4.094 -24.953 -27.625 1 84.56 454 ALA B O 1
ATOM 7291 N N . ALA B 1 455 ? 4.586 -26.062 -29.5 1 87.5 455 ALA B N 1
ATOM 7292 C CA . ALA B 1 455 ? 4.961 -27.312 -28.828 1 87.5 455 ALA B CA 1
ATOM 7293 C C . ALA B 1 455 ? 6.156 -27.094 -27.906 1 87.5 455 ALA B C 1
ATOM 7295 O O . ALA B 1 455 ? 6.352 -27.844 -26.938 1 87.5 455 ALA B O 1
ATOM 7296 N N . LEU B 1 456 ? 6.914 -26.094 -28.234 1 87.25 456 LEU B N 1
ATOM 7297 C CA . LEU B 1 456 ? 8.133 -25.828 -27.484 1 87.25 456 LEU B CA 1
ATOM 7298 C C . LEU B 1 456 ? 7.816 -25.516 -26.031 1 87.25 456 LEU B C 1
ATOM 7300 O O . LEU B 1 456 ? 8.672 -25.656 -25.156 1 87.25 456 LEU B O 1
ATOM 7304 N N . ARG B 1 457 ? 6.582 -25.141 -25.734 1 89.25 457 ARG B N 1
ATOM 7305 C CA . ARG B 1 457 ? 6.156 -24.734 -24.391 1 89.25 457 ARG B CA 1
ATOM 7306 C C . ARG B 1 457 ? 5.973 -25.938 -23.484 1 89.25 457 ARG B C 1
ATOM 7308 O O . ARG B 1 457 ? 5.906 -25.797 -22.266 1 89.25 457 ARG B O 1
ATOM 7315 N N . TYR B 1 458 ? 5.953 -27.141 -24.109 1 94.81 458 TYR B N 1
ATOM 7316 C CA . TYR B 1 458 ? 5.453 -28.281 -23.344 1 94.81 458 TYR B CA 1
ATOM 7317 C C . TYR B 1 458 ? 6.488 -29.391 -23.281 1 94.81 458 TYR B C 1
ATOM 7319 O O . TYR B 1 458 ? 7.348 -29.5 -24.156 1 94.81 458 TYR B O 1
ATOM 7327 N N . PRO B 1 459 ? 6.371 -30.219 -22.219 1 94.62 459 PRO B N 1
ATOM 7328 C CA . PRO B 1 459 ? 7.191 -31.438 -22.203 1 94.62 459 PRO B CA 1
ATOM 7329 C C . PRO B 1 459 ? 6.852 -32.375 -23.344 1 94.62 459 PRO B C 1
ATOM 7331 O O . PRO B 1 459 ? 5.773 -32.281 -23.938 1 94.62 459 PRO B O 1
ATOM 7334 N N . PRO B 1 460 ? 7.75 -33.344 -23.562 1 96.25 460 PRO B N 1
ATOM 7335 C CA . PRO B 1 460 ? 9.062 -33.531 -22.953 1 96.25 460 PRO B CA 1
ATOM 7336 C C . PRO B 1 460 ? 10.062 -32.438 -23.328 1 96.25 460 PRO B C 1
ATOM 7338 O O . PRO B 1 460 ? 10.078 -31.969 -24.469 1 96.25 460 PRO B O 1
ATOM 7341 N N . TYR B 1 461 ? 10.812 -32.094 -22.391 1 95 461 TYR B N 1
ATOM 7342 C CA . TYR B 1 461 ? 11.781 -31.016 -22.609 1 95 461 TYR B CA 1
ATOM 7343 C C . TYR B 1 461 ? 13.039 -31.547 -23.297 1 95 461 TYR B C 1
ATOM 7345 O O . TYR B 1 461 ? 13.5 -32.656 -22.984 1 95 461 TYR B O 1
ATOM 7353 N N . THR B 1 462 ? 13.453 -30.859 -24.328 1 93.75 462 THR B N 1
ATOM 7354 C CA . THR B 1 462 ? 14.688 -31.188 -25.047 1 93.75 462 THR B CA 1
ATOM 7355 C C . THR B 1 462 ? 15.648 -30 -25.031 1 93.75 462 THR B C 1
ATOM 7357 O O . THR B 1 462 ? 15.258 -28.891 -24.703 1 93.75 462 THR B O 1
ATOM 7360 N N . ARG B 1 463 ? 16.875 -30.281 -25.391 1 92.75 463 ARG B N 1
ATOM 7361 C CA . ARG B 1 463 ? 17.859 -29.219 -25.484 1 92.75 463 ARG B CA 1
ATOM 7362 C C . ARG B 1 463 ? 17.469 -28.188 -26.516 1 92.75 463 ARG B C 1
ATOM 7364 O O . ARG B 1 463 ? 17.703 -26.984 -26.328 1 92.75 463 ARG B O 1
ATOM 7371 N N . GLY B 1 464 ? 16.922 -28.672 -27.594 1 91.75 464 GLY B N 1
ATOM 7372 C CA . GLY B 1 464 ? 16.453 -27.781 -28.641 1 91.75 464 GLY B CA 1
ATOM 7373 C C . GLY B 1 464 ? 15.328 -26.859 -28.188 1 91.75 464 GLY B C 1
ATOM 7374 O O . GLY B 1 464 ? 15.352 -25.656 -28.469 1 91.75 464 GLY B O 1
ATOM 7375 N N . LYS B 1 465 ? 14.406 -27.438 -27.438 1 91.5 465 LYS B N 1
ATOM 7376 C CA . LYS B 1 465 ? 13.305 -26.641 -26.906 1 91.5 465 LYS B CA 1
ATOM 7377 C C . LYS B 1 465 ? 13.812 -25.578 -25.938 1 91.5 465 LYS B C 1
ATOM 7379 O O . LYS B 1 465 ? 13.367 -24.438 -25.969 1 91.5 465 LYS B O 1
ATOM 7384 N N . LEU B 1 466 ? 14.727 -26 -25.094 1 93 466 LEU B N 1
ATOM 7385 C CA . LEU B 1 466 ? 15.312 -25.078 -24.125 1 93 466 LEU B CA 1
ATOM 7386 C C . LEU B 1 466 ? 15.984 -23.906 -24.828 1 93 466 LEU B C 1
ATOM 7388 O O . LEU B 1 466 ? 15.766 -22.75 -24.453 1 93 466 LEU B O 1
ATOM 7392 N N . ARG B 1 467 ? 16.734 -24.172 -25.828 1 90.06 467 ARG B N 1
ATOM 7393 C CA . ARG B 1 467 ? 17.453 -23.141 -26.578 1 90.06 467 ARG B CA 1
ATOM 7394 C C . ARG B 1 467 ? 16.484 -22.156 -27.219 1 90.06 467 ARG B C 1
ATOM 7396 O O . ARG B 1 467 ? 16.672 -20.938 -27.141 1 90.06 467 ARG B O 1
ATOM 7403 N N . LEU B 1 468 ? 15.438 -22.672 -27.75 1 88.06 468 LEU B N 1
ATOM 7404 C CA . LEU B 1 468 ? 14.453 -21.844 -28.438 1 88.06 468 LEU B CA 1
ATOM 7405 C C . LEU B 1 468 ? 13.664 -21 -27.453 1 88.06 468 LEU B C 1
ATOM 7407 O O . LEU B 1 468 ? 13.422 -19.812 -27.688 1 88.06 468 LEU B O 1
ATOM 7411 N N . MET B 1 469 ? 13.297 -21.625 -26.328 1 88.25 469 MET B N 1
ATOM 7412 C CA . MET B 1 469 ? 12.531 -20.891 -25.328 1 88.25 469 MET B CA 1
ATOM 7413 C C . MET B 1 469 ? 13.352 -19.766 -24.719 1 88.25 469 MET B C 1
ATOM 7415 O O . MET B 1 469 ? 12.844 -18.656 -24.516 1 88.25 469 MET B O 1
ATOM 7419 N N . LYS B 1 470 ? 14.578 -20.062 -24.453 1 87 470 LYS B N 1
ATOM 7420 C CA . LYS B 1 470 ? 15.484 -19.031 -23.938 1 87 470 LYS B CA 1
ATOM 7421 C C . LYS B 1 470 ? 15.586 -17.859 -24.906 1 87 470 LYS B C 1
ATOM 7423 O O . LYS B 1 470 ? 15.547 -16.703 -24.484 1 87 470 LYS B O 1
ATOM 7428 N N . ALA B 1 471 ? 15.602 -18.156 -26.156 1 83.38 471 ALA B N 1
ATOM 7429 C CA . ALA B 1 471 ? 15.711 -17.125 -27.188 1 83.38 471 ALA B CA 1
ATOM 7430 C C . ALA B 1 471 ? 14.445 -16.281 -27.266 1 83.38 471 ALA B C 1
ATOM 7432 O O . ALA B 1 471 ? 14.508 -15.055 -27.391 1 83.38 471 ALA B O 1
ATOM 7433 N N . PHE B 1 472 ? 13.383 -16.922 -27.078 1 80.44 472 PHE B N 1
ATOM 7434 C CA . PHE B 1 472 ? 12.102 -16.25 -27.156 1 80.44 472 PHE B CA 1
ATOM 7435 C C . PHE B 1 472 ? 11.898 -15.32 -25.953 1 80.44 472 PHE B C 1
ATOM 7437 O O . PHE B 1 472 ? 11.32 -14.242 -26.094 1 80.44 472 PHE B O 1
ATOM 7444 N N . MET B 1 473 ? 12.375 -15.75 -24.891 1 82.06 473 MET B N 1
ATOM 7445 C CA . MET B 1 473 ? 12.156 -14.992 -23.672 1 82.06 473 MET B CA 1
ATOM 7446 C C . MET B 1 473 ? 13.086 -13.789 -23.594 1 82.06 473 MET B C 1
ATOM 7448 O O . MET B 1 473 ? 12.805 -12.82 -22.891 1 82.06 473 MET B O 1
ATOM 7452 N N . THR B 1 474 ? 14.195 -13.758 -24.281 1 76.19 474 THR B N 1
ATOM 7453 C CA . THR B 1 474 ? 15.141 -12.648 -24.234 1 76.19 474 THR B CA 1
ATOM 7454 C C . THR B 1 474 ? 14.969 -11.734 -25.453 1 76.19 474 THR B C 1
ATOM 7456 O O . THR B 1 474 ? 15.68 -10.734 -25.578 1 76.19 474 THR B O 1
ATOM 7459 N N . SER B 1 475 ? 13.555 -11.398 -26.047 1 62.66 475 SER B N 1
ATOM 7460 C CA . SER B 1 475 ? 12.945 -10.586 -27.094 1 62.66 475 SER B CA 1
ATOM 7461 C C . SER B 1 475 ? 13.961 -10.203 -28.156 1 62.66 475 SER B C 1
ATOM 7463 O O . SER B 1 475 ? 13.664 -9.414 -29.047 1 62.66 475 SER B O 1
ATOM 7465 N N . ASN B 1 476 ? 15.266 -10.5 -28.188 1 53.91 476 ASN B N 1
ATOM 7466 C CA . ASN B 1 476 ? 16.016 -9.938 -29.297 1 53.91 476 ASN B CA 1
ATOM 7467 C C . ASN B 1 476 ? 15.828 -10.75 -30.578 1 53.91 476 ASN B C 1
ATOM 7469 O O . ASN B 1 476 ? 16.016 -11.969 -30.578 1 53.91 476 ASN B O 1
ATOM 7473 N N . PHE B 1 477 ? 14.883 -10.102 -31.438 1 49.66 477 PHE B N 1
ATOM 7474 C CA . PHE B 1 477 ? 14.578 -10.68 -32.75 1 49.66 477 PHE B CA 1
ATOM 7475 C C . PHE B 1 477 ? 15.758 -11.5 -33.25 1 49.66 477 PHE B C 1
ATOM 7477 O O . PHE B 1 477 ? 15.578 -12.617 -33.75 1 49.66 477 PHE B O 1
ATOM 7484 N N . TRP B 1 478 ? 16.844 -10.906 -33.125 1 47.03 478 TRP B N 1
ATOM 7485 C CA . TRP B 1 478 ? 18.047 -11.531 -33.656 1 47.03 478 TRP B CA 1
ATOM 7486 C C . TRP B 1 478 ? 18.391 -12.812 -32.906 1 47.03 478 TRP B C 1
ATOM 7488 O O . TRP B 1 478 ? 18.812 -13.805 -33.5 1 47.03 478 TRP B O 1
ATOM 7498 N N . THR B 1 479 ? 17.984 -12.781 -31.625 1 51.66 479 THR B N 1
ATOM 7499 C CA . THR B 1 479 ? 18.25 -13.977 -30.828 1 51.66 479 THR B CA 1
ATOM 7500 C C . THR B 1 479 ? 17.281 -15.094 -31.203 1 51.66 479 THR B C 1
ATOM 7502 O O . THR B 1 479 ? 17.656 -16.266 -31.25 1 51.66 479 THR B O 1
ATOM 7505 N N . ILE B 1 480 ? 16.109 -14.695 -31.484 1 55.12 480 ILE B N 1
ATOM 7506 C CA . ILE B 1 480 ? 15.117 -15.672 -31.906 1 55.12 480 ILE B CA 1
ATOM 7507 C C . ILE B 1 480 ? 15.547 -16.312 -33.219 1 55.12 480 ILE B C 1
ATOM 7509 O O . ILE B 1 480 ? 15.508 -17.547 -33.344 1 55.12 480 ILE B O 1
ATOM 7513 N N . LEU B 1 481 ? 15.969 -15.453 -34.188 1 49.59 481 LEU B N 1
ATOM 7514 C CA . LEU B 1 481 ? 16.406 -15.945 -35.469 1 49.59 481 LEU B CA 1
ATOM 7515 C C . LEU B 1 481 ? 17.594 -16.906 -35.312 1 49.59 481 LEU B C 1
ATOM 7517 O O . LEU B 1 481 ? 17.641 -17.953 -35.969 1 49.59 481 LEU B O 1
ATOM 7521 N N . ARG B 1 482 ? 18.5 -16.547 -34.5 1 47.88 482 ARG B N 1
ATOM 7522 C CA . ARG B 1 482 ? 19.688 -17.375 -34.281 1 47.88 482 ARG B CA 1
ATOM 7523 C C . ARG B 1 482 ? 19.328 -18.719 -33.656 1 47.88 482 ARG B C 1
ATOM 7525 O O . ARG B 1 482 ? 19.891 -19.75 -34 1 47.88 482 ARG B O 1
ATOM 7532 N N . ALA B 1 483 ? 18.469 -18.688 -32.781 1 55.22 483 ALA B N 1
ATOM 7533 C CA . ALA B 1 483 ? 18.047 -19.906 -32.094 1 55.22 483 ALA B CA 1
ATOM 7534 C C . ALA B 1 483 ? 17.328 -20.859 -33.062 1 55.22 483 ALA B C 1
ATOM 7536 O O . ALA B 1 483 ? 17.484 -22.078 -32.969 1 55.22 483 ALA B O 1
ATOM 7537 N N . LEU B 1 484 ? 16.531 -20.359 -33.969 1 52.41 484 LEU B N 1
ATOM 7538 C CA . LEU B 1 484 ? 15.82 -21.156 -34.938 1 52.41 484 LEU B CA 1
ATOM 7539 C C . LEU B 1 484 ? 16.797 -21.906 -35.844 1 52.41 484 LEU B C 1
ATOM 7541 O O . LEU B 1 484 ? 16.516 -23.016 -36.312 1 52.41 484 LEU B O 1
ATOM 7545 N N . PHE B 1 485 ? 18.078 -21.344 -36.031 1 50.72 485 PHE B N 1
ATOM 7546 C CA . PHE B 1 485 ? 19.047 -21.969 -36.906 1 50.72 485 PHE B CA 1
ATOM 7547 C C . PHE B 1 485 ? 20.047 -22.781 -36.094 1 50.72 485 PHE B C 1
ATOM 7549 O O . PHE B 1 485 ? 21.078 -23.219 -36.625 1 50.72 485 PHE B O 1
ATOM 7556 N N . GLY B 1 486 ? 19.75 -23.203 -34.812 1 49.84 486 GLY B N 1
ATOM 7557 C CA . GLY B 1 486 ? 20.578 -24.094 -34.031 1 49.84 486 GLY B CA 1
ATOM 7558 C C . GLY B 1 486 ? 21.906 -23.484 -33.625 1 49.84 486 GLY B C 1
ATOM 7559 O O . GLY B 1 486 ? 22.844 -24.203 -33.281 1 49.84 486 GLY B O 1
ATOM 7560 N N . ARG B 1 487 ? 22.234 -22.203 -33.875 1 47 487 ARG B N 1
ATOM 7561 C CA . ARG B 1 487 ? 23.562 -21.609 -33.688 1 47 487 ARG B CA 1
ATOM 7562 C C . ARG B 1 487 ? 23.656 -20.906 -32.344 1 47 487 ARG B C 1
ATOM 7564 O O . ARG B 1 487 ? 24.594 -20.141 -32.094 1 47 487 ARG B O 1
ATOM 7571 N N . SER B 1 488 ? 22.938 -20.969 -31.406 1 43.19 488 SER B N 1
ATOM 7572 C CA . SER B 1 488 ? 23.109 -20.234 -30.156 1 43.19 488 SER B CA 1
ATOM 7573 C C . SER B 1 488 ? 23.859 -21.062 -29.125 1 43.19 488 SER B C 1
ATOM 7575 O O . SER B 1 488 ? 23.703 -22.281 -29.062 1 43.19 488 SER B O 1
#

InterPro domains:
  IPR000922 D-galactoside/L-rhamnose binding SUEL lectin domain [PF02140] (738-815)
  IPR000922 D-galactoside/L-rhamnose binding SUEL lectin domain [PS50228] (730-816)
  IPR001944 Glycoside hydrolase, family 35 [PR00742] (36-53)
  IPR001944 Glycoside hydrolase, family 35 [PR00742] (57-75)
  IPR001944 Glycoside hydrolase, family 35 [PR00742] (112-131)
  IPR001944 Glycoside hydrolase, family 35 [PR00742] (169-184)
  IPR001944 Glycoside hydrolase, family 35 [PR00742] (250-265)
  IPR001944 Glycoside hydrolase, family 35 [PR00742] (287-302)
  IPR001944 Glycoside hydrolase, family 35 [PR00742] (306-322)
  IPR001944 Glycoside hydrolase, family 35 [PR00742] (608-622)
  IPR001944 Glycoside hydrolase, family 35 [PR00742] (635-651)
  IPR001944 Glycoside hydrolase, family 35 [PTHR23421] (19-718)
  IPR008979 Galactose-binding-like domain superfamily [SSF49785] (401-558)
  IPR008979 Galactose-binding-like domain superfamily [SSF49785] (576-720)
  IPR017853 Glycoside hydrolase superfamily [SSF51445] (23-342)
  IPR019801 Glycoside hydrolase, family 35, conserved site [PS01182] (171-183)
  IPR031330 Glycoside hydrolase 35, catalytic domain [PF01301] (32-338)
  IPR041392 Beta-galactosidase, beta-sandwich domain [PF17834] (362-417)
  IPR043159 D-galactoside/L-rhamnose binding SUEL lectin domain superfamily [G3DSA:2.60.120.740] (720-816)
  IPR048913 Beta-galactosidase, galactose-binding domain [PF21467] (471-521)

pLDDT: mean 94.43, std 11.51, range [24.83, 98.94]